Protein AF-A0AAW0PM83-F1 (afdb_monomer_lite)

Structure (mmCIF, N/CA/C/O backbone):
data_AF-A0AAW0PM83-F1
#
_entry.id   AF-A0AAW0PM83-F1
#
loop_
_atom_site.group_PDB
_atom_site.id
_atom_site.type_symbol
_atom_site.label_atom_id
_atom_site.label_alt_id
_atom_site.label_comp_id
_atom_site.label_asym_id
_atom_site.label_entity_id
_atom_site.label_seq_id
_atom_site.pdbx_PDB_ins_code
_atom_site.Cartn_x
_atom_site.Cartn_y
_atom_site.Cartn_z
_atom_site.occupancy
_atom_site.B_iso_or_equiv
_atom_site.auth_seq_id
_atom_site.auth_comp_id
_atom_site.auth_asym_id
_atom_site.auth_atom_id
_atom_site.pdbx_PDB_model_num
ATOM 1 N N . MET A 1 1 ? 31.718 33.211 -20.985 1.00 27.52 1 MET A N 1
ATOM 2 C CA . MET A 1 1 ? 32.480 32.353 -20.036 1.00 27.52 1 MET A CA 1
ATOM 3 C C . MET A 1 1 ? 32.129 32.540 -18.550 1.00 27.52 1 MET A C 1
ATOM 5 O O . MET A 1 1 ? 32.107 31.534 -17.851 1.00 27.52 1 MET A O 1
ATOM 9 N N . MET A 1 2 ? 31.869 33.745 -18.008 1.00 29.34 2 MET A N 1
ATOM 10 C CA . MET A 1 2 ? 31.758 33.914 -16.537 1.00 29.34 2 MET A CA 1
ATOM 11 C C . MET A 1 2 ? 30.673 33.056 -15.851 1.00 29.34 2 MET A C 1
ATOM 13 O O . MET A 1 2 ? 30.914 32.534 -14.765 1.00 29.34 2 MET A O 1
ATOM 17 N N . ALA A 1 3 ? 29.536 32.795 -16.507 1.00 28.39 3 ALA A N 1
ATOM 18 C CA . ALA A 1 3 ? 28.508 31.879 -15.995 1.00 28.39 3 ALA A CA 1
ATOM 19 C C . ALA A 1 3 ? 29.026 30.444 -15.727 1.00 28.39 3 ALA A C 1
ATOM 21 O O . ALA A 1 3 ? 28.586 29.794 -14.779 1.00 28.39 3 ALA A O 1
ATOM 22 N N . GLN A 1 4 ? 30.011 29.959 -16.498 1.00 29.02 4 GLN A N 1
ATOM 23 C CA . GLN A 1 4 ? 30.689 28.689 -16.207 1.00 29.02 4 GLN A CA 1
ATOM 24 C C . GLN A 1 4 ? 31.606 28.813 -14.982 1.00 29.02 4 GLN A C 1
ATOM 26 O O . GLN A 1 4 ? 31.618 27.901 -14.155 1.00 29.02 4 GLN A O 1
ATOM 31 N N . ARG A 1 5 ? 32.315 29.942 -14.802 1.00 31.09 5 ARG A N 1
ATOM 32 C CA . ARG A 1 5 ? 33.153 30.177 -13.609 1.00 31.09 5 ARG A CA 1
ATOM 33 C C . ARG A 1 5 ? 32.327 30.181 -12.320 1.00 31.09 5 ARG A C 1
ATOM 35 O O . ARG A 1 5 ? 32.695 29.460 -11.401 1.00 31.09 5 ARG A O 1
ATOM 42 N N . PHE A 1 6 ? 31.157 30.827 -12.287 1.00 34.91 6 PHE A N 1
ATOM 43 C CA . PHE A 1 6 ? 30.239 30.748 -11.135 1.00 34.91 6 PHE A CA 1
ATOM 44 C C . PHE A 1 6 ? 29.822 29.306 -10.776 1.00 34.91 6 PHE A C 1
ATOM 46 O O . PHE A 1 6 ? 29.644 28.980 -9.599 1.00 34.91 6 PHE A O 1
ATOM 53 N N . SER A 1 7 ? 29.710 28.410 -11.763 1.00 31.03 7 SER A N 1
ATOM 54 C CA . SER A 1 7 ? 29.500 26.977 -11.510 1.00 31.03 7 SER A CA 1
ATOM 55 C C . SER A 1 7 ? 30.778 26.269 -11.030 1.00 31.03 7 SER A C 1
ATOM 57 O O . SER A 1 7 ? 30.701 25.363 -10.197 1.00 31.03 7 SER A O 1
ATOM 59 N N . MET A 1 8 ? 31.956 26.673 -11.515 1.00 26.69 8 MET A N 1
ATOM 60 C CA . MET A 1 8 ? 33.252 26.096 -11.133 1.00 26.69 8 MET A CA 1
ATOM 61 C C . MET A 1 8 ? 33.700 26.472 -9.716 1.00 26.69 8 MET A C 1
ATOM 63 O O . MET A 1 8 ? 34.214 25.598 -9.019 1.00 26.69 8 MET A O 1
ATOM 67 N N . THR A 1 9 ? 33.434 27.684 -9.215 1.00 30.31 9 THR A N 1
ATOM 68 C CA . THR A 1 9 ? 33.743 28.051 -7.813 1.00 30.31 9 THR A CA 1
ATOM 69 C C . THR A 1 9 ? 33.012 27.124 -6.831 1.00 30.31 9 THR A C 1
ATOM 71 O O . THR A 1 9 ? 33.555 26.701 -5.808 1.00 30.31 9 THR A O 1
ATOM 74 N N . ARG A 1 10 ? 31.796 26.697 -7.200 1.00 31.12 10 ARG A N 1
ATOM 75 C CA . ARG A 1 10 ? 30.985 25.709 -6.469 1.00 31.12 10 ARG A CA 1
ATOM 76 C C . ARG A 1 10 ? 31.552 24.280 -6.514 1.00 31.12 10 ARG A C 1
ATOM 78 O O . ARG A 1 10 ? 31.178 23.458 -5.677 1.00 31.12 10 ARG A O 1
ATOM 85 N N . LEU A 1 11 ? 32.439 23.987 -7.468 1.00 31.16 11 LEU A N 1
ATOM 86 C CA . LEU A 1 11 ? 33.131 22.705 -7.645 1.00 31.16 11 LEU A CA 1
ATOM 87 C C . LEU A 1 11 ? 34.539 22.701 -7.029 1.00 31.16 11 LEU A C 1
ATOM 89 O O . LEU A 1 11 ? 34.898 21.710 -6.396 1.00 31.16 11 LEU A O 1
ATOM 93 N N . GLN A 1 12 ? 35.326 23.777 -7.129 1.00 27.25 12 GLN A N 1
ATOM 94 C CA . GLN A 1 12 ? 36.679 23.824 -6.543 1.00 27.25 12 GLN A CA 1
ATOM 95 C C . GLN A 1 12 ? 36.659 23.701 -5.011 1.00 27.25 12 GLN A C 1
ATOM 97 O O . GLN A 1 12 ? 37.471 22.966 -4.451 1.00 27.25 12 GLN A O 1
ATOM 102 N N . ILE A 1 13 ? 35.655 24.279 -4.339 1.00 33.69 13 ILE A N 1
ATOM 103 C CA . ILE A 1 13 ? 35.436 24.122 -2.886 1.00 33.69 13 ILE A CA 1
ATOM 104 C C . ILE A 1 13 ? 35.149 22.651 -2.483 1.00 33.69 13 ILE A C 1
ATOM 106 O O . ILE A 1 13 ? 35.209 22.312 -1.304 1.00 33.69 13 ILE A O 1
ATOM 110 N N . SER A 1 14 ? 34.882 21.741 -3.432 1.00 28.59 14 SER A N 1
ATOM 111 C CA . SER A 1 14 ? 34.663 20.311 -3.150 1.00 28.59 14 SER A CA 1
ATOM 112 C C . SER A 1 14 ? 35.927 19.436 -3.140 1.00 28.59 14 SER A C 1
ATOM 114 O O . SER A 1 14 ? 35.821 18.253 -2.819 1.00 28.59 14 SER A O 1
ATOM 116 N N . ARG A 1 15 ? 37.113 19.978 -3.472 1.00 28.94 15 ARG A N 1
ATOM 117 C CA . ARG A 1 15 ? 38.371 19.202 -3.547 1.00 28.94 15 ARG A CA 1
ATOM 118 C C . ARG A 1 15 ? 39.222 19.187 -2.267 1.00 28.94 15 ARG A C 1
ATOM 120 O O . ARG A 1 15 ? 40.216 18.469 -2.233 1.00 28.94 15 ARG A O 1
ATOM 127 N N . SER A 1 16 ? 38.829 19.882 -1.197 1.00 28.66 16 SER A N 1
ATOM 128 C CA . SER A 1 16 ? 39.430 19.704 0.134 1.00 28.66 16 SER A CA 1
ATOM 129 C C . SER A 1 16 ? 38.681 18.626 0.937 1.00 28.66 16 SER A C 1
ATOM 131 O O . SER A 1 16 ? 37.468 18.689 1.139 1.00 28.66 16 SER A O 1
ATOM 133 N N . ASN A 1 17 ? 39.407 17.594 1.380 1.00 35.56 17 ASN A N 1
ATOM 134 C CA . ASN A 1 17 ? 38.835 16.368 1.951 1.00 35.56 17 ASN A CA 1
ATOM 135 C C . ASN A 1 17 ? 38.126 16.588 3.306 1.00 35.56 17 ASN A C 1
ATOM 137 O O . ASN A 1 17 ? 38.728 16.448 4.368 1.00 35.56 17 ASN A O 1
ATOM 141 N N . SER A 1 18 ? 36.814 16.845 3.290 1.00 28.34 18 SER A N 1
ATOM 142 C CA . SER A 1 18 ? 35.958 16.708 4.479 1.00 28.34 18 SER A CA 1
ATOM 143 C C . SER A 1 18 ? 34.513 16.319 4.127 1.00 28.34 18 SER A C 1
ATOM 145 O O . SER A 1 18 ? 33.838 16.954 3.314 1.00 28.34 18 SER A O 1
ATOM 147 N N . LYS A 1 19 ? 34.005 15.245 4.749 1.00 37.91 19 LYS A N 1
ATOM 148 C CA . LYS A 1 19 ? 32.639 14.735 4.527 1.00 37.91 19 LYS A CA 1
ATOM 149 C C . LYS A 1 19 ? 31.609 15.641 5.214 1.00 37.91 19 LYS A C 1
ATOM 151 O O . LYS A 1 19 ? 31.266 15.418 6.371 1.00 37.91 19 LYS A O 1
ATOM 156 N N . THR A 1 20 ? 31.085 16.640 4.506 1.00 28.95 20 THR A N 1
ATOM 157 C CA . THR A 1 20 ? 30.019 17.519 5.022 1.00 28.95 20 THR A CA 1
ATOM 158 C C . THR A 1 20 ? 28.636 17.134 4.485 1.00 28.95 20 THR A C 1
ATOM 160 O O . THR A 1 20 ? 28.453 16.813 3.310 1.00 28.95 20 THR A O 1
ATOM 163 N N . HIS A 1 21 ? 27.628 17.136 5.364 1.00 29.41 21 HIS A N 1
ATOM 164 C CA . HIS A 1 21 ? 26.254 16.792 4.995 1.00 29.41 21 HIS A CA 1
ATOM 165 C C . HIS A 1 21 ? 25.635 17.869 4.091 1.00 29.41 21 HIS A C 1
ATOM 167 O O . HIS A 1 21 ? 25.559 19.038 4.469 1.00 29.41 21 HIS A O 1
ATOM 173 N N . ARG A 1 22 ? 25.115 17.474 2.921 1.00 27.69 22 ARG A N 1
ATOM 174 C CA . ARG A 1 22 ? 24.307 18.367 2.077 1.00 27.69 22 ARG A CA 1
ATOM 175 C C . ARG A 1 22 ? 22.960 18.633 2.760 1.00 27.69 22 ARG A C 1
ATOM 177 O O . ARG A 1 22 ? 22.140 17.726 2.889 1.00 27.69 22 ARG A O 1
ATOM 184 N N . HIS A 1 23 ? 22.751 19.868 3.210 1.00 34.53 23 HIS A N 1
ATOM 185 C CA . HIS A 1 23 ? 21.464 20.333 3.730 1.00 34.53 23 HIS A CA 1
ATOM 186 C C . HIS A 1 23 ? 20.431 20.436 2.594 1.00 34.53 23 HIS A C 1
ATOM 188 O O . HIS A 1 23 ? 20.779 20.751 1.455 1.00 34.53 23 HIS A O 1
ATOM 194 N N . THR A 1 24 ? 19.153 20.212 2.904 1.00 28.45 24 THR A N 1
ATOM 195 C CA . THR A 1 24 ? 18.047 20.465 1.972 1.00 28.45 24 THR A CA 1
ATOM 196 C C . THR A 1 24 ? 17.965 21.965 1.676 1.00 28.45 24 THR A C 1
ATOM 198 O O . THR A 1 24 ? 17.787 22.755 2.602 1.00 28.45 24 THR A O 1
ATOM 201 N N . MET A 1 25 ? 18.075 22.376 0.408 1.00 33.84 25 MET A N 1
ATOM 202 C CA . MET A 1 25 ? 17.820 23.773 0.038 1.00 33.84 25 MET A CA 1
ATOM 203 C C . MET A 1 25 ? 16.322 24.065 0.124 1.00 33.84 25 MET A C 1
ATOM 205 O O . MET A 1 25 ? 15.533 23.509 -0.637 1.00 33.84 25 MET A O 1
ATOM 209 N N . VAL A 1 26 ? 15.944 24.972 1.023 1.00 42.16 26 VAL A N 1
ATOM 210 C CA . VAL A 1 26 ? 14.626 25.610 1.003 1.00 42.16 26 VAL A CA 1
ATOM 211 C C . VAL A 1 26 ? 14.673 26.707 -0.060 1.00 42.16 26 VAL A C 1
ATOM 213 O O . VAL A 1 26 ? 15.465 27.638 0.061 1.00 42.16 26 VAL A O 1
ATOM 216 N N . LYS A 1 27 ? 13.848 26.597 -1.105 1.00 50.81 27 LYS A N 1
ATOM 217 C CA . LYS A 1 27 ? 13.620 27.673 -2.081 1.00 50.81 27 LYS A CA 1
ATOM 218 C C . LYS A 1 27 ? 12.212 28.253 -1.893 1.00 50.81 27 LYS A C 1
ATOM 220 O O . LYS A 1 27 ? 11.293 27.476 -1.629 1.00 50.81 27 LYS A O 1
ATOM 225 N N . PRO A 1 28 ? 12.010 29.574 -2.049 1.00 58.19 28 PRO A N 1
ATOM 226 C CA . PRO A 1 28 ? 10.667 30.141 -2.120 1.00 58.19 28 PRO A CA 1
ATOM 227 C C . PRO A 1 28 ? 9.935 29.606 -3.360 1.00 58.19 28 PRO A C 1
ATOM 229 O O . PRO A 1 28 ? 10.535 29.454 -4.425 1.00 58.19 28 PRO A O 1
ATOM 232 N N . MET A 1 29 ? 8.634 29.336 -3.235 1.00 71.19 29 MET A N 1
ATOM 233 C CA . MET A 1 29 ? 7.803 28.972 -4.384 1.00 71.19 29 MET A CA 1
ATOM 234 C C . MET A 1 29 ? 7.656 30.184 -5.317 1.00 71.19 29 MET A C 1
ATOM 236 O O . MET A 1 29 ? 7.376 31.295 -4.863 1.00 71.19 29 MET A O 1
ATOM 240 N N . LEU A 1 30 ? 7.847 29.965 -6.619 1.00 79.94 30 LEU A N 1
ATOM 241 C CA . LEU A 1 30 ? 7.725 30.990 -7.655 1.00 79.94 30 LEU A CA 1
ATOM 242 C C . LEU A 1 30 ? 6.405 30.818 -8.410 1.00 79.94 30 LEU A C 1
ATOM 244 O O . LEU A 1 30 ? 6.068 29.712 -8.826 1.00 79.94 30 LEU A O 1
ATOM 248 N N . ASN A 1 31 ? 5.677 31.912 -8.632 1.00 83.62 31 ASN A N 1
ATOM 249 C CA . ASN A 1 31 ? 4.502 31.908 -9.508 1.00 83.62 31 ASN A CA 1
ATOM 250 C C . ASN A 1 31 ? 4.890 32.144 -10.984 1.00 83.62 31 ASN A C 1
ATOM 252 O O . ASN A 1 31 ? 5.971 32.659 -11.278 1.00 83.62 31 ASN A O 1
ATOM 256 N N . LYS A 1 32 ? 3.988 31.822 -11.929 1.00 80.94 32 LYS A N 1
ATOM 257 C CA . LYS A 1 32 ? 4.244 31.943 -13.383 1.00 80.94 32 LYS A CA 1
ATOM 258 C C . LYS A 1 32 ? 4.774 33.332 -13.795 1.00 80.94 32 LYS A C 1
ATOM 260 O O . LYS A 1 32 ? 5.710 33.416 -14.585 1.00 80.94 32 LYS A O 1
ATOM 265 N N . LYS A 1 33 ? 4.253 34.416 -13.202 1.00 84.94 33 LYS A N 1
ATOM 266 C CA . LYS A 1 33 ? 4.666 35.807 -13.485 1.00 84.94 33 LYS A CA 1
ATOM 267 C C . LYS A 1 33 ? 6.080 36.118 -12.968 1.00 84.94 33 LYS A C 1
ATOM 269 O O . LYS A 1 33 ? 6.819 36.861 -13.609 1.00 84.94 33 LYS A O 1
ATOM 274 N N . GLN A 1 34 ? 6.485 35.533 -11.838 1.00 83.38 34 GLN A N 1
ATOM 275 C CA . GLN A 1 34 ? 7.864 35.604 -11.334 1.00 83.38 34 GLN A CA 1
ATOM 276 C C . GLN A 1 34 ? 8.826 34.778 -12.197 1.00 83.38 34 GLN A C 1
ATOM 278 O O . GLN A 1 34 ? 9.907 35.265 -12.522 1.00 83.38 34 GLN A O 1
ATOM 283 N N . MET A 1 35 ? 8.426 33.575 -12.623 1.00 79.25 35 MET A N 1
ATOM 284 C CA . MET A 1 35 ? 9.220 32.733 -13.529 1.00 79.25 35 MET A CA 1
ATOM 285 C C . MET A 1 35 ? 9.483 33.441 -14.866 1.00 79.25 35 MET A C 1
ATOM 287 O O . MET A 1 35 ? 10.631 33.525 -15.292 1.00 79.25 35 MET A O 1
ATOM 291 N N . GLN A 1 36 ? 8.454 34.038 -15.477 1.00 86.50 36 GLN A N 1
ATOM 292 C CA . GLN A 1 36 ? 8.586 34.839 -16.702 1.00 86.50 36 GLN A CA 1
ATOM 293 C C . GLN A 1 36 ? 9.512 36.053 -16.518 1.00 86.50 36 GLN A C 1
ATOM 295 O O . GLN A 1 36 ? 10.350 36.315 -17.379 1.00 86.50 36 GLN A O 1
ATOM 300 N N . LYS A 1 37 ? 9.421 36.773 -15.388 1.00 85.56 37 LYS A N 1
ATOM 301 C CA . LYS A 1 37 ? 10.333 37.892 -15.088 1.00 85.56 37 LYS A CA 1
ATOM 302 C C . LYS A 1 37 ? 11.786 37.439 -14.910 1.00 85.56 37 LYS A C 1
ATOM 304 O O . LYS A 1 37 ? 12.672 38.065 -15.481 1.00 85.56 37 LYS A O 1
ATOM 309 N N . ARG A 1 38 ? 12.029 36.347 -14.174 1.00 87.62 38 ARG A N 1
ATOM 310 C CA . ARG A 1 38 ? 13.366 35.741 -14.022 1.00 87.62 38 ARG A CA 1
ATOM 311 C C . ARG A 1 38 ? 13.939 35.282 -15.360 1.00 87.62 38 ARG A C 1
ATOM 313 O O . ARG A 1 38 ? 15.106 35.534 -15.625 1.00 87.62 38 ARG A O 1
ATOM 320 N N . LEU A 1 39 ? 13.120 34.654 -16.203 1.00 84.19 39 LEU A N 1
ATOM 321 C CA . LEU A 1 39 ? 13.508 34.229 -17.547 1.00 84.19 39 LEU A CA 1
ATOM 322 C C . LEU A 1 39 ? 13.887 35.421 -18.431 1.00 84.19 39 LEU A C 1
ATOM 324 O O . LEU A 1 39 ? 14.942 35.388 -19.057 1.00 84.19 39 LEU A O 1
ATOM 328 N N . LYS A 1 40 ? 13.054 36.473 -18.474 1.00 89.31 40 LYS A N 1
ATOM 329 C CA . LYS A 1 40 ? 13.356 37.677 -19.261 1.00 89.31 40 LYS A CA 1
ATOM 330 C C . LYS A 1 40 ? 14.673 38.302 -18.794 1.00 89.31 40 LYS A C 1
ATOM 332 O O . LYS A 1 40 ? 15.540 38.550 -19.622 1.00 89.31 40 LYS A O 1
ATOM 337 N N . TRP A 1 41 ? 14.847 38.461 -17.481 1.00 90.62 41 TRP A N 1
ATOM 338 C CA . TRP A 1 41 ? 16.082 38.973 -16.891 1.00 90.62 41 TRP A CA 1
ATOM 339 C C . TRP A 1 41 ? 17.305 38.129 -17.282 1.00 90.62 41 TRP A C 1
ATOM 341 O O . TRP A 1 41 ? 18.273 38.669 -17.807 1.00 90.62 41 TRP A O 1
ATOM 351 N N . ALA A 1 42 ? 17.235 36.804 -17.117 1.00 84.88 42 ALA A N 1
ATOM 352 C CA . ALA A 1 42 ? 18.337 35.897 -17.438 1.00 84.88 42 ALA A CA 1
ATOM 353 C C . ALA A 1 42 ? 18.683 35.858 -18.938 1.00 84.88 42 ALA A C 1
ATOM 355 O O . ALA A 1 42 ? 19.839 35.635 -19.277 1.00 84.88 42 ALA A O 1
ATOM 356 N N . LYS A 1 43 ? 17.713 36.104 -19.834 1.00 84.94 43 LYS A N 1
ATOM 357 C CA . LYS A 1 43 ? 17.991 36.317 -21.264 1.00 84.94 43 LYS A CA 1
ATOM 358 C C . LYS A 1 43 ? 18.682 37.663 -21.511 1.00 84.94 43 LYS A C 1
ATOM 360 O O . LYS A 1 43 ? 19.695 37.691 -22.192 1.00 84.94 43 LYS A O 1
ATOM 365 N N . GLN A 1 44 ? 18.184 38.752 -20.919 1.00 87.00 44 GLN A N 1
ATOM 366 C CA . GLN A 1 44 ? 18.739 40.107 -21.097 1.00 87.00 44 GLN A CA 1
ATOM 367 C C . GLN A 1 44 ? 20.190 40.263 -20.606 1.00 87.00 44 GLN A C 1
ATOM 369 O O . GLN A 1 44 ? 20.897 41.124 -21.110 1.00 87.00 44 GLN A O 1
ATOM 374 N N . HIS A 1 45 ? 20.629 39.438 -19.651 1.00 87.06 45 HIS A N 1
ATOM 375 C CA . HIS A 1 45 ? 21.997 39.449 -19.112 1.00 87.06 45 HIS A CA 1
ATOM 376 C C . HIS A 1 45 ? 22.781 38.179 -19.507 1.00 87.06 45 HIS A C 1
ATOM 378 O O . HIS A 1 45 ? 23.798 37.854 -18.898 1.00 87.06 45 HIS A O 1
ATOM 384 N N . GLY A 1 46 ? 22.293 37.418 -20.498 1.00 77.31 46 GLY A N 1
ATOM 385 C CA . GLY A 1 46 ? 22.908 36.157 -20.934 1.00 77.31 46 GLY A CA 1
ATOM 386 C C . GLY A 1 46 ? 24.210 36.342 -21.720 1.00 77.31 46 GLY A C 1
ATOM 387 O O . GLY A 1 46 ? 25.070 35.463 -21.696 1.00 77.31 46 GLY A O 1
ATOM 388 N N . GLU A 1 47 ? 24.357 37.495 -22.372 1.00 82.31 47 GLU A N 1
ATOM 389 C CA . GLU A 1 47 ? 25.509 37.874 -23.204 1.00 82.31 47 GLU A CA 1
ATOM 390 C C . GLU A 1 47 ? 26.544 38.723 -22.442 1.00 82.31 47 GLU A C 1
ATOM 392 O O . GLU A 1 47 ? 27.632 38.967 -22.955 1.00 82.31 47 GLU A O 1
ATOM 397 N N . TRP A 1 48 ? 26.241 39.133 -21.201 1.00 86.31 48 TRP A N 1
ATOM 398 C CA . TRP A 1 48 ? 27.123 39.966 -20.374 1.00 86.31 48 TRP A CA 1
ATOM 399 C C . TRP A 1 48 ? 28.499 39.321 -20.164 1.00 86.31 48 TRP A C 1
ATOM 401 O O . TRP A 1 48 ? 28.618 38.141 -19.793 1.00 86.31 48 TRP A O 1
ATOM 411 N N . THR A 1 49 ? 29.545 40.115 -20.393 1.00 84.88 49 THR A N 1
ATOM 412 C CA . THR A 1 49 ? 30.935 39.655 -20.396 1.00 84.88 49 THR A CA 1
ATOM 413 C C . THR A 1 49 ? 31.470 39.427 -18.980 1.00 84.88 49 THR A C 1
ATOM 415 O O . THR A 1 49 ? 30.788 39.620 -17.974 1.00 84.88 49 THR A O 1
ATOM 418 N N . ALA A 1 50 ? 32.730 38.996 -18.881 1.00 77.25 50 ALA A N 1
ATOM 419 C CA . ALA A 1 50 ? 33.412 38.930 -17.596 1.00 77.25 50 ALA A CA 1
ATOM 420 C C . ALA A 1 50 ? 33.586 40.320 -16.955 1.00 77.25 50 ALA A C 1
ATOM 422 O O . ALA A 1 50 ? 33.568 40.421 -15.733 1.00 77.25 50 ALA A O 1
ATOM 423 N N . GLU A 1 51 ? 33.766 41.377 -17.744 1.00 79.06 51 GLU A N 1
ATOM 424 C CA . GLU A 1 51 ? 33.993 42.737 -17.244 1.00 79.06 51 GLU A CA 1
ATOM 425 C C . GLU A 1 51 ? 32.690 43.409 -16.799 1.00 79.06 51 GLU A C 1
ATOM 427 O O . GLU A 1 51 ? 32.671 44.092 -15.778 1.00 79.06 51 GLU A O 1
ATOM 432 N N . ASP A 1 52 ? 31.568 43.136 -17.468 1.00 83.00 52 ASP A N 1
ATOM 433 C CA . ASP A 1 52 ? 30.267 43.703 -17.082 1.00 83.00 52 ASP A CA 1
ATOM 434 C C . ASP A 1 52 ? 29.809 43.212 -15.705 1.00 83.00 52 ASP A C 1
ATOM 436 O O . ASP A 1 52 ? 29.355 44.001 -14.879 1.00 83.00 52 ASP A O 1
ATOM 440 N N . TRP A 1 53 ? 30.028 41.931 -15.390 1.00 87.81 53 TRP A N 1
ATOM 441 C CA . TRP A 1 53 ? 29.768 41.405 -14.045 1.00 87.81 53 TRP A CA 1
ATOM 442 C C . TRP A 1 53 ? 30.759 41.906 -12.980 1.00 87.81 53 TRP A C 1
ATOM 444 O O . TRP A 1 53 ? 30.421 41.870 -11.798 1.00 87.81 53 TRP A O 1
ATOM 454 N N . GLN A 1 54 ? 31.946 42.403 -13.355 1.00 85.56 54 GLN A N 1
ATOM 455 C CA . GLN A 1 54 ? 32.891 43.012 -12.403 1.00 85.56 54 GLN A CA 1
ATOM 456 C C . GLN A 1 54 ? 32.452 44.413 -11.952 1.00 85.56 54 GLN A C 1
ATOM 458 O O . GLN A 1 54 ? 32.773 44.804 -10.829 1.00 85.56 54 GLN A O 1
ATOM 463 N N . LYS A 1 55 ? 31.674 45.124 -12.781 1.00 88.88 55 LYS A N 1
ATOM 464 C CA . LYS A 1 55 ? 31.045 46.418 -12.454 1.00 88.88 55 LYS A CA 1
ATOM 465 C C . LYS A 1 55 ? 29.888 46.283 -11.451 1.00 88.88 55 LYS A C 1
ATOM 467 O O . LYS A 1 55 ? 29.439 47.283 -10.898 1.00 88.88 55 LYS A O 1
ATOM 472 N N . VAL A 1 56 ? 29.372 45.071 -11.206 1.00 92.00 56 VAL A N 1
ATOM 473 C CA . VAL A 1 56 ? 28.201 44.863 -10.337 1.00 92.00 56 VAL A CA 1
ATOM 474 C C . VAL A 1 56 ? 28.592 44.791 -8.859 1.00 92.00 56 VAL A C 1
ATOM 476 O O . VAL A 1 56 ? 29.350 43.916 -8.432 1.00 92.00 56 VAL A O 1
ATOM 479 N N . VAL A 1 57 ? 27.993 45.670 -8.054 1.00 93.81 57 VAL A N 1
ATOM 480 C CA . VAL A 1 57 ? 28.087 45.662 -6.588 1.00 93.81 57 VAL A CA 1
ATOM 481 C C . VAL A 1 57 ? 26.844 44.981 -6.016 1.00 93.81 57 VAL A C 1
ATOM 483 O O . VAL A 1 57 ? 25.771 45.577 -5.941 1.00 93.81 57 VAL A O 1
ATOM 486 N N . PHE A 1 58 ? 26.984 43.718 -5.617 1.00 93.81 58 PHE A N 1
ATOM 487 C CA . PHE A 1 58 ? 25.928 42.912 -5.000 1.00 93.81 58 PHE A CA 1
ATOM 488 C C . PHE A 1 58 ? 25.705 43.307 -3.539 1.00 93.81 58 PHE A C 1
ATOM 490 O O . PHE A 1 58 ? 26.675 43.540 -2.819 1.00 93.81 58 PHE A O 1
ATOM 497 N N . SER A 1 59 ? 24.455 43.325 -3.065 1.00 94.00 59 SER A N 1
ATOM 498 C CA . SER A 1 59 ? 24.131 43.607 -1.656 1.00 94.00 59 SER A CA 1
ATOM 499 C C . SER A 1 59 ? 22.964 42.779 -1.112 1.00 94.00 59 SER A C 1
ATOM 501 O O . SER A 1 59 ? 22.129 42.274 -1.869 1.00 94.00 59 SER A O 1
ATOM 503 N N . ASP A 1 60 ? 22.931 42.610 0.216 1.00 92.94 60 ASP A N 1
ATOM 504 C CA . ASP A 1 60 ? 21.863 41.916 0.951 1.00 92.94 60 ASP A CA 1
ATOM 505 C C . ASP A 1 60 ? 21.887 42.234 2.463 1.00 92.94 60 ASP A C 1
ATOM 507 O O . ASP A 1 60 ? 22.898 42.683 3.012 1.00 92.94 60 ASP A O 1
ATOM 511 N N . GLY A 1 61 ? 20.775 41.950 3.151 1.00 90.38 61 GLY A N 1
ATOM 512 C CA . GLY A 1 61 ? 20.661 41.952 4.608 1.00 90.38 61 GLY A CA 1
ATOM 513 C C . GLY A 1 61 ? 20.490 40.545 5.200 1.00 90.38 61 GLY A C 1
ATOM 514 O O . GLY A 1 61 ? 19.398 39.979 5.177 1.00 90.38 61 GLY A O 1
ATOM 515 N N . SER A 1 62 ? 21.522 40.024 5.867 1.00 90.44 62 SER A N 1
ATOM 516 C CA . SER A 1 62 ? 21.522 38.697 6.496 1.00 90.44 62 SER A CA 1
ATOM 517 C C . SER A 1 62 ? 21.410 38.749 8.027 1.00 90.44 62 SER A C 1
ATOM 519 O O . SER A 1 62 ? 22.149 39.455 8.715 1.00 90.44 62 SER A O 1
ATOM 521 N N . ARG A 1 63 ? 20.541 37.904 8.600 1.00 88.50 63 ARG A N 1
ATOM 522 C CA . ARG A 1 63 ? 20.419 37.715 10.058 1.00 88.50 63 ARG A CA 1
ATOM 523 C C . ARG A 1 63 ? 21.372 36.637 10.581 1.00 88.50 63 ARG A C 1
ATOM 525 O O . ARG A 1 63 ? 21.369 35.504 10.100 1.00 88.50 63 ARG A O 1
ATOM 532 N N . PHE A 1 64 ? 22.100 36.959 11.647 1.00 85.75 64 PHE A N 1
ATOM 533 C CA . PHE A 1 64 ? 22.960 36.042 12.400 1.00 85.75 64 PHE A CA 1
ATOM 534 C C . PHE A 1 64 ? 22.445 35.903 13.836 1.00 85.75 64 PHE A C 1
ATOM 536 O O . PHE A 1 64 ? 22.116 36.897 14.477 1.00 85.75 64 PHE A O 1
ATOM 543 N N . CYS A 1 65 ? 22.358 34.678 14.357 1.00 81.88 65 CYS A N 1
ATOM 544 C CA . CYS A 1 65 ? 21.834 34.389 15.699 1.00 81.88 65 CYS A CA 1
ATOM 545 C C . CYS A 1 65 ? 22.905 33.736 16.577 1.00 81.88 65 CYS A C 1
ATOM 547 O O . CYS A 1 65 ? 23.668 32.903 16.087 1.00 81.88 65 CYS A O 1
ATOM 549 N N . ILE A 1 66 ? 22.913 34.053 17.874 1.00 78.44 66 ILE A N 1
ATOM 550 C CA . ILE A 1 66 ? 23.672 33.301 18.878 1.00 78.44 66 ILE A CA 1
ATOM 551 C C . ILE A 1 66 ? 23.052 31.904 18.975 1.00 78.44 66 ILE A C 1
ATOM 553 O O . ILE A 1 66 ? 21.900 31.739 19.388 1.00 78.44 66 ILE A O 1
ATOM 557 N N . SER A 1 67 ? 23.809 30.890 18.563 1.00 63.53 67 SER A N 1
ATOM 558 C CA . SER A 1 67 ? 23.413 29.488 18.655 1.00 63.53 67 SER A CA 1
ATOM 559 C C . SER A 1 67 ? 23.722 28.945 20.048 1.00 63.53 67 SER A C 1
ATOM 561 O O . SER A 1 67 ? 24.856 28.571 20.342 1.00 63.53 67 SER A O 1
ATOM 563 N N . PHE A 1 68 ? 22.702 28.889 20.905 1.00 53.38 68 PHE A N 1
ATOM 564 C CA . PHE A 1 68 ? 22.791 28.210 22.195 1.00 53.38 68 PHE A CA 1
ATOM 565 C C . PHE A 1 68 ? 22.833 26.690 21.975 1.00 53.38 68 PHE A C 1
ATOM 567 O O . PHE A 1 68 ? 21.814 26.061 21.688 1.00 53.38 68 PHE A O 1
ATOM 574 N N . GLY A 1 69 ? 24.038 26.126 22.086 1.00 52.25 69 GLY A N 1
ATOM 575 C CA . GLY A 1 69 ? 24.339 24.739 21.735 1.00 52.25 69 GLY A CA 1
ATOM 576 C C . GLY A 1 69 ? 24.532 24.518 20.229 1.00 52.25 69 GLY A C 1
ATOM 577 O O . GLY A 1 69 ? 24.241 25.380 19.397 1.00 52.25 69 GLY A O 1
ATOM 578 N N . ASP A 1 70 ? 25.026 23.331 19.873 1.00 52.12 70 ASP A N 1
ATOM 579 C CA . ASP A 1 70 ? 25.085 22.886 18.479 1.00 52.12 70 ASP A CA 1
ATOM 580 C C . ASP A 1 70 ? 23.682 22.810 17.848 1.00 52.12 70 ASP A C 1
ATOM 582 O O . ASP A 1 70 ? 22.657 22.833 18.532 1.00 52.12 70 ASP A O 1
ATOM 586 N N . GLN A 1 71 ? 23.597 22.650 16.519 1.00 51.50 71 GLN A N 1
ATOM 587 C CA . GLN A 1 71 ? 22.301 22.586 15.817 1.00 51.50 71 GLN A CA 1
ATOM 588 C C . GLN A 1 71 ? 21.380 21.433 16.277 1.00 51.50 71 GLN A C 1
ATOM 590 O O . GLN A 1 71 ? 20.194 21.430 15.930 1.00 51.50 71 GLN A O 1
ATOM 595 N N . GLY A 1 72 ? 21.896 20.526 17.107 1.00 49.53 72 GLY A N 1
ATOM 596 C CA . GLY A 1 72 ? 21.230 19.361 17.660 1.00 49.53 72 GLY A CA 1
ATOM 597 C C . GLY A 1 72 ? 21.623 18.117 16.878 1.00 49.53 72 GLY A C 1
ATOM 598 O O . GLY A 1 72 ? 21.265 17.975 15.708 1.00 49.53 72 GLY A O 1
ATOM 599 N N . LEU A 1 73 ? 22.311 17.184 17.541 1.00 51.22 73 LEU A N 1
ATOM 600 C CA . LEU A 1 73 ? 22.288 15.791 17.102 1.00 51.22 73 LEU A CA 1
ATOM 601 C C . LEU A 1 73 ? 20.824 15.319 17.079 1.00 51.22 73 LEU A C 1
ATOM 603 O O . LEU A 1 73 ? 19.991 15.800 17.850 1.00 51.22 73 LEU A O 1
ATOM 607 N N . ARG A 1 74 ? 20.481 14.391 16.179 1.00 51.22 74 ARG A N 1
ATOM 608 C CA . ARG A 1 74 ? 19.111 13.859 16.078 1.00 51.22 74 ARG A CA 1
ATOM 609 C C . ARG A 1 74 ? 18.824 12.917 17.252 1.00 51.22 74 ARG A C 1
ATOM 611 O O . ARG A 1 74 ? 18.956 11.702 17.112 1.00 51.22 74 ARG A O 1
ATOM 618 N N . VAL A 1 75 ? 18.453 13.483 18.400 1.00 53.03 75 VAL A N 1
ATOM 619 C CA . VAL A 1 75 ? 18.287 12.723 19.647 1.00 53.03 75 VAL A CA 1
ATOM 620 C C . VAL A 1 75 ? 17.213 11.642 19.509 1.00 53.03 75 VAL A C 1
ATOM 622 O O . VAL A 1 75 ? 16.169 11.832 18.882 1.00 53.03 75 VAL A O 1
ATOM 625 N N . CYS A 1 76 ? 17.491 10.479 20.090 1.00 52.44 76 CYS A N 1
ATOM 626 C CA . CYS A 1 76 ? 16.734 9.251 19.903 1.00 52.44 76 CYS A CA 1
ATOM 627 C C . CYS A 1 76 ? 16.151 8.744 21.230 1.00 52.44 76 CYS A C 1
ATOM 629 O O . CYS A 1 76 ? 16.697 7.828 21.837 1.00 52.44 76 CYS A O 1
ATOM 631 N N . ARG A 1 77 ? 15.020 9.326 21.639 1.00 48.56 77 ARG A N 1
ATOM 632 C CA . ARG A 1 77 ? 14.344 9.065 22.923 1.00 48.56 77 ARG A CA 1
ATOM 633 C C . ARG A 1 77 ? 13.281 7.956 22.876 1.00 48.56 77 ARG A C 1
ATOM 635 O O . ARG A 1 77 ? 12.742 7.652 21.807 1.00 48.56 77 ARG A O 1
ATOM 642 N N . ARG A 1 78 ? 12.969 7.374 24.036 1.00 51.53 78 ARG A N 1
ATOM 643 C CA . ARG A 1 78 ? 11.853 6.445 24.304 1.00 51.53 78 ARG A CA 1
ATOM 644 C C . ARG A 1 78 ? 10.546 7.215 24.571 1.00 51.53 78 ARG A C 1
ATOM 646 O O . ARG A 1 78 ? 10.522 8.444 24.603 1.00 51.53 78 ARG A O 1
ATOM 653 N N . GLY A 1 79 ? 9.443 6.488 24.772 1.00 38.62 79 GLY A N 1
ATOM 654 C CA . GLY A 1 79 ? 8.240 7.059 25.394 1.00 38.62 79 GLY A CA 1
ATOM 655 C C . GLY A 1 79 ? 8.530 7.485 26.840 1.00 38.62 79 GLY A C 1
ATOM 656 O O . GLY A 1 79 ? 9.390 6.890 27.482 1.00 38.62 79 GLY A O 1
ATOM 657 N N . GLY A 1 80 ? 7.868 8.535 27.330 1.00 50.16 80 GLY A N 1
ATOM 658 C CA . GLY A 1 80 ? 8.140 9.141 28.645 1.00 50.16 80 GLY A CA 1
ATOM 659 C C . GLY A 1 80 ? 9.303 10.145 28.638 1.00 50.16 80 GLY A C 1
ATOM 660 O O . GLY A 1 80 ? 9.151 11.257 29.132 1.00 50.16 80 GLY A O 1
ATOM 661 N N . GLU A 1 81 ? 10.411 9.839 27.955 1.00 53.75 81 GLU A N 1
ATOM 662 C CA . GLU A 1 81 ? 11.625 10.682 27.853 1.00 53.75 81 GLU A CA 1
ATOM 663 C C . GLU A 1 81 ? 11.427 12.027 27.091 1.00 53.75 81 GLU A C 1
ATOM 665 O O . GLU A 1 81 ? 12.393 12.702 26.734 1.00 53.75 81 GLU A O 1
ATOM 670 N N . THR A 1 82 ? 10.185 12.457 26.830 1.00 57.62 82 THR A N 1
ATOM 671 C CA . THR A 1 82 ? 9.835 13.658 26.046 1.00 57.62 82 THR A CA 1
ATOM 672 C C . THR A 1 82 ? 10.408 14.960 26.607 1.00 57.62 82 THR A C 1
ATOM 674 O O . THR A 1 82 ? 10.758 15.844 25.819 1.00 57.62 82 THR A O 1
ATOM 677 N N . TYR A 1 83 ? 10.516 15.057 27.933 1.00 59.53 83 TYR A N 1
ATOM 678 C CA . TYR A 1 83 ? 11.008 16.234 28.655 1.00 59.53 83 TYR A CA 1
ATOM 679 C C . TYR A 1 83 ? 12.372 16.010 29.326 1.00 59.53 83 TYR A C 1
ATOM 681 O O . TYR A 1 83 ? 12.847 16.889 30.040 1.00 59.53 83 TYR A O 1
ATOM 689 N N . ASN A 1 84 ? 13.027 14.863 29.089 1.00 65.25 84 ASN A N 1
ATOM 690 C CA . ASN A 1 84 ? 14.380 14.627 29.594 1.00 65.25 84 ASN A CA 1
ATOM 691 C C . ASN A 1 84 ? 15.328 15.705 29.023 1.00 65.25 84 ASN A C 1
ATOM 693 O O . ASN A 1 84 ? 15.324 15.982 27.822 1.00 65.25 84 ASN A O 1
ATOM 697 N N . HIS A 1 85 ? 16.135 16.297 29.902 1.00 57.09 85 HIS A N 1
ATOM 698 C CA . HIS A 1 85 ? 17.083 17.387 29.662 1.00 57.09 85 HIS A CA 1
ATOM 699 C C . HIS A 1 85 ? 18.076 17.135 28.506 1.00 57.09 85 HIS A C 1
ATOM 701 O O . HIS A 1 85 ? 18.520 18.088 27.861 1.00 57.09 85 HIS A O 1
ATOM 707 N N . GLU A 1 86 ? 18.385 15.867 28.217 1.00 57.41 86 GLU A N 1
ATOM 708 C CA . GLU A 1 86 ? 19.221 15.418 27.089 1.00 57.41 86 GLU A CA 1
ATOM 709 C C . GLU A 1 86 ? 18.424 15.256 25.780 1.00 57.41 86 GLU A C 1
ATOM 711 O O . GLU A 1 86 ? 18.958 15.366 24.677 1.00 57.41 86 GLU A O 1
ATOM 716 N N . CYS A 1 87 ? 17.117 15.011 25.898 1.00 57.91 87 CYS A N 1
ATOM 717 C CA . CYS A 1 87 ? 16.181 14.709 24.812 1.00 57.91 87 CYS A CA 1
ATOM 718 C C . CYS A 1 87 ? 15.357 15.920 24.340 1.00 57.91 87 CYS A C 1
ATOM 720 O O . CYS A 1 87 ? 14.450 15.770 23.509 1.00 57.91 87 CYS A O 1
ATOM 722 N N . VAL A 1 88 ? 15.678 17.112 24.850 1.00 56.81 88 VAL A N 1
ATOM 723 C CA . VAL A 1 88 ? 15.067 18.399 24.502 1.00 56.81 88 VAL A CA 1
ATOM 724 C C . VAL A 1 88 ? 16.137 19.330 23.937 1.00 56.81 88 VAL A C 1
ATOM 726 O O . VAL A 1 88 ? 17.047 19.763 24.643 1.00 56.81 88 VAL A O 1
ATOM 729 N N . LYS A 1 89 ? 15.999 19.724 22.663 1.00 63.06 89 LYS A N 1
ATOM 730 C CA . LYS A 1 89 ? 16.780 20.844 22.124 1.00 63.06 89 LYS A CA 1
ATOM 731 C C . LYS A 1 89 ? 16.331 22.126 22.826 1.00 63.06 89 LYS A C 1
ATOM 733 O O . LYS A 1 89 ? 15.237 22.621 22.556 1.00 63.06 89 LYS A O 1
ATOM 738 N N . ARG A 1 90 ? 17.182 22.677 23.693 1.00 54.53 90 ARG A N 1
ATOM 739 C CA . ARG A 1 90 ? 16.935 23.950 24.387 1.00 54.53 90 ARG A CA 1
ATOM 740 C C . ARG A 1 90 ? 17.008 25.118 23.403 1.00 54.53 90 ARG A C 1
ATOM 742 O O . ARG A 1 90 ? 18.044 25.751 23.238 1.00 54.53 90 ARG A O 1
ATOM 749 N N . SER A 1 91 ? 15.895 25.393 22.730 1.00 55.78 91 SER A N 1
ATOM 750 C CA . SER A 1 91 ? 15.715 26.635 21.983 1.00 55.78 91 SER A CA 1
ATOM 751 C C . SER A 1 91 ? 15.237 27.720 22.937 1.00 55.78 91 SER A C 1
ATOM 753 O O . SER A 1 91 ? 14.144 27.621 23.492 1.00 55.78 91 SER A O 1
ATOM 755 N N . VAL A 1 92 ? 16.016 28.787 23.088 1.00 59.84 92 VAL A N 1
ATOM 756 C CA . VAL A 1 92 ? 15.494 30.039 23.646 1.00 59.84 92 VAL A CA 1
ATOM 757 C C . VAL A 1 92 ? 14.377 30.564 22.734 1.00 59.84 92 VAL A C 1
ATOM 759 O O . VAL A 1 92 ? 14.488 30.489 21.509 1.00 59.84 92 VAL A O 1
ATOM 762 N N . LYS A 1 93 ? 13.285 31.072 23.323 1.00 48.03 93 LYS A N 1
ATOM 763 C CA . LYS A 1 93 ? 12.103 31.556 22.576 1.00 48.03 93 LYS A CA 1
ATOM 764 C C . LYS A 1 93 ? 12.441 32.738 21.655 1.00 48.03 93 LYS A C 1
ATOM 766 O O . LYS A 1 93 ? 11.836 32.888 20.600 1.00 48.03 93 LYS A O 1
ATOM 771 N N . PHE A 1 94 ? 13.447 33.524 22.042 1.00 59.91 94 PHE A N 1
ATOM 772 C CA . PHE A 1 94 ? 14.004 34.634 21.277 1.00 59.91 94 PHE A CA 1
ATOM 773 C C . PHE A 1 94 ? 15.543 34.582 21.370 1.00 59.91 94 PHE A C 1
ATOM 775 O O . PHE A 1 94 ? 16.107 35.085 22.342 1.00 59.91 94 PHE A O 1
ATOM 782 N N . PRO A 1 95 ? 16.254 33.935 20.427 1.00 70.25 95 PRO A N 1
ATOM 783 C CA . PRO A 1 95 ? 17.712 33.973 20.414 1.00 70.25 95 PRO A CA 1
ATOM 784 C C . PRO A 1 95 ? 18.195 35.395 20.130 1.00 70.25 95 PRO A C 1
ATOM 786 O O . PRO A 1 95 ? 17.721 36.041 19.192 1.00 70.25 95 PRO A O 1
ATOM 789 N N . GLN A 1 96 ? 19.168 35.869 20.914 1.00 79.88 96 GLN A N 1
ATOM 790 C CA . GLN A 1 96 ? 19.880 37.103 20.589 1.00 79.88 96 GLN A CA 1
ATOM 791 C C . GLN A 1 96 ? 20.479 36.985 19.186 1.00 79.88 96 GLN A C 1
ATOM 793 O O . GLN A 1 96 ? 21.034 35.953 18.805 1.00 79.88 96 GLN A O 1
ATOM 798 N N . SER A 1 97 ? 20.332 38.041 18.398 1.00 85.12 97 SER A N 1
ATOM 799 C CA . SER A 1 97 ? 20.662 38.019 16.981 1.00 85.12 97 SER A CA 1
ATOM 800 C C . SER A 1 97 ? 20.929 39.421 16.476 1.00 85.12 97 SER A C 1
ATOM 802 O O . SER A 1 97 ? 20.235 40.349 16.891 1.00 85.12 97 SER A O 1
ATOM 804 N N . VAL A 1 98 ? 21.849 39.549 15.531 1.00 89.00 98 VAL A N 1
ATOM 805 C CA . VAL A 1 98 ? 22.121 40.797 14.824 1.00 89.00 98 VAL A CA 1
ATOM 806 C C . VAL A 1 98 ? 21.677 40.667 13.368 1.00 89.00 98 VAL A C 1
ATOM 808 O O . VAL A 1 98 ? 21.841 39.615 12.745 1.00 89.00 98 VAL A O 1
ATOM 811 N N . MET A 1 99 ? 21.059 41.722 12.845 1.00 89.88 99 MET A N 1
ATOM 812 C CA . MET A 1 99 ? 20.803 41.878 11.417 1.00 89.88 99 MET A CA 1
ATOM 813 C C . MET A 1 99 ? 21.988 42.638 10.823 1.00 89.88 99 MET A C 1
ATOM 815 O O . MET A 1 99 ? 22.442 43.618 11.414 1.00 89.88 99 MET A O 1
ATOM 819 N N . VAL A 1 100 ? 22.519 42.167 9.701 1.00 92.19 100 VAL A N 1
ATOM 820 C CA . VAL A 1 100 ? 23.756 42.691 9.117 1.00 92.19 100 VAL A CA 1
ATOM 821 C C . VAL A 1 100 ? 23.510 42.985 7.650 1.00 92.19 100 VAL A C 1
ATOM 823 O O . VAL A 1 100 ? 23.036 42.106 6.938 1.00 92.19 100 VAL A O 1
ATOM 826 N N . TRP A 1 101 ? 23.821 44.198 7.207 1.00 94.31 101 TRP A N 1
ATOM 827 C CA . TRP A 1 101 ? 23.866 44.541 5.786 1.00 94.31 101 TRP A CA 1
ATOM 828 C C . TRP A 1 101 ? 25.320 44.610 5.328 1.00 94.31 101 TRP A C 1
ATOM 830 O O . TRP A 1 101 ? 26.195 45.039 6.084 1.00 94.31 101 TRP A O 1
ATOM 840 N N . GLY A 1 102 ? 25.569 44.193 4.094 1.00 93.56 102 GLY A N 1
ATOM 841 C CA . GLY A 1 102 ? 26.863 44.336 3.444 1.00 93.56 102 GLY A CA 1
ATOM 842 C C . GLY A 1 102 ? 26.732 44.245 1.931 1.00 93.56 102 GLY A C 1
ATOM 843 O O . GLY A 1 102 ? 25.706 43.809 1.400 1.00 93.56 102 GLY A O 1
ATOM 844 N N . CYS A 1 103 ? 27.800 44.635 1.245 1.00 93.44 103 CYS A N 1
ATOM 845 C CA . CYS A 1 103 ? 27.925 44.542 -0.201 1.00 93.44 103 CYS A CA 1
ATOM 846 C C . CYS A 1 103 ? 29.260 43.906 -0.612 1.00 93.44 103 CYS A C 1
ATOM 848 O O . CYS A 1 103 ? 30.209 43.873 0.171 1.00 93.44 103 CYS A O 1
ATOM 850 N N . MET A 1 104 ? 29.341 43.394 -1.837 1.00 91.38 104 MET A N 1
ATOM 851 C CA . MET A 1 104 ? 30.570 42.870 -2.436 1.00 91.38 104 MET A CA 1
ATOM 852 C C . MET A 1 104 ? 30.585 43.100 -3.948 1.00 91.38 104 MET A C 1
ATOM 854 O O . MET A 1 104 ? 29.540 43.061 -4.598 1.00 91.38 104 MET A O 1
ATOM 858 N N . SER A 1 105 ? 31.773 43.273 -4.513 1.00 89.62 105 SER A N 1
ATOM 859 C CA . SER A 1 105 ? 32.008 43.297 -5.959 1.00 89.62 105 SER A CA 1
ATOM 860 C C . SER A 1 105 ? 32.998 42.193 -6.348 1.00 89.62 105 SER A C 1
ATOM 862 O O . SER A 1 105 ? 33.349 41.337 -5.530 1.00 89.62 105 SER A O 1
ATOM 864 N N . ALA A 1 106 ? 33.488 42.205 -7.589 1.00 83.56 106 ALA A N 1
ATOM 865 C CA . ALA A 1 106 ? 34.644 41.392 -7.965 1.00 83.56 106 ALA A CA 1
ATOM 866 C C . ALA A 1 106 ? 35.978 41.886 -7.374 1.00 83.56 106 ALA A C 1
ATOM 868 O O . ALA A 1 106 ? 36.939 41.118 -7.337 1.00 83.56 106 ALA A O 1
ATOM 869 N N . ARG A 1 107 ? 36.033 43.136 -6.892 1.00 83.00 107 ARG A N 1
ATOM 870 C CA . ARG A 1 107 ? 37.231 43.770 -6.315 1.00 83.00 107 ARG A CA 1
ATOM 871 C C . ARG A 1 107 ? 37.405 43.487 -4.819 1.00 83.00 107 ARG A C 1
ATOM 873 O O . ARG A 1 107 ? 38.499 43.657 -4.300 1.00 83.00 107 ARG A O 1
ATOM 880 N N . GLY A 1 108 ? 36.352 43.028 -4.137 1.00 84.12 108 GLY A N 1
ATOM 881 C CA . GLY A 1 108 ? 36.390 42.656 -2.721 1.00 84.12 108 GLY A CA 1
ATOM 882 C C . GLY A 1 108 ? 35.051 42.852 -2.008 1.00 84.12 108 GLY A C 1
ATOM 883 O O . GLY A 1 108 ? 34.044 43.247 -2.607 1.00 84.12 108 GLY A O 1
ATOM 884 N N . VAL A 1 109 ? 35.037 42.596 -0.699 1.00 88.75 109 VAL A N 1
ATOM 885 C CA . VAL A 1 109 ? 33.894 42.916 0.172 1.00 88.75 109 VAL A CA 1
ATOM 886 C C . VAL A 1 109 ? 33.908 44.389 0.594 1.00 88.75 109 VAL A C 1
ATOM 888 O O . VAL A 1 109 ? 34.967 45.000 0.707 1.00 88.75 109 VAL A O 1
ATOM 891 N N . GLY A 1 110 ? 32.726 44.964 0.813 1.00 88.19 110 GLY A N 1
ATOM 892 C CA . GLY A 1 110 ? 32.547 46.340 1.280 1.00 88.19 110 GLY A CA 1
ATOM 893 C C . GLY A 1 110 ? 32.525 46.496 2.798 1.00 88.19 110 GLY A C 1
ATOM 894 O O . GLY A 1 110 ? 32.681 45.529 3.545 1.00 88.19 110 GLY A O 1
ATOM 895 N N . LYS A 1 111 ? 32.274 47.716 3.277 1.00 87.12 111 LYS A N 1
ATOM 896 C CA . LYS A 1 111 ? 32.159 48.008 4.718 1.00 87.12 111 LYS A CA 1
ATOM 897 C C . LYS A 1 111 ? 30.876 47.400 5.307 1.00 87.12 111 LYS A C 1
ATOM 899 O O . LYS A 1 111 ? 29.784 47.545 4.762 1.00 87.12 111 LYS A O 1
ATOM 904 N N . LEU A 1 112 ? 31.012 46.703 6.437 1.00 90.88 112 LEU A N 1
ATOM 905 C CA . LEU A 1 112 ? 29.943 45.907 7.049 1.00 90.88 112 LEU A CA 1
ATOM 906 C C . LEU A 1 112 ? 29.078 46.730 8.021 1.00 90.88 112 LEU A C 1
ATOM 908 O O . LEU A 1 112 ? 29.599 47.350 8.949 1.00 90.88 112 LEU A O 1
ATOM 912 N N . CYS A 1 113 ? 27.750 46.674 7.879 1.00 92.25 113 CYS A N 1
ATOM 913 C CA . CYS A 1 113 ? 26.816 47.427 8.719 1.00 92.25 113 CYS A CA 1
ATOM 914 C C . CYS A 1 113 ? 26.033 46.531 9.699 1.00 92.25 113 CYS A C 1
ATOM 916 O O . CYS A 1 113 ? 25.240 45.678 9.296 1.00 92.25 113 CYS A O 1
ATOM 918 N N . PHE A 1 114 ? 26.187 46.765 11.009 1.00 92.06 114 PHE A N 1
ATOM 919 C CA . PHE A 1 114 ? 25.401 46.101 12.059 1.00 92.06 114 PHE A CA 1
ATOM 920 C C . PHE A 1 114 ? 24.123 46.891 12.392 1.00 92.06 114 PHE A C 1
ATOM 922 O O . PHE A 1 114 ? 24.150 47.890 13.117 1.00 92.06 114 PHE A O 1
ATOM 929 N N . LEU A 1 115 ? 22.982 46.415 11.896 1.00 88.38 115 LEU A N 1
ATOM 930 C CA . LEU A 1 115 ? 21.696 47.109 11.963 1.00 88.38 115 LEU A CA 1
ATOM 931 C C . LEU A 1 115 ? 21.057 46.989 13.359 1.00 88.38 115 LEU A C 1
ATOM 933 O O . LEU A 1 115 ? 20.767 45.895 13.847 1.00 88.38 115 LEU A O 1
ATOM 937 N N . LYS A 1 116 ? 20.808 48.140 14.001 1.00 78.00 116 LYS A N 1
ATOM 938 C CA . LYS A 1 116 ? 20.285 48.238 15.382 1.00 78.00 116 LYS A CA 1
ATOM 939 C C . LYS A 1 116 ? 18.752 48.146 15.495 1.00 78.00 116 LYS A C 1
ATOM 941 O O . LYS A 1 116 ? 18.243 47.941 16.594 1.00 78.00 116 LYS A O 1
ATOM 946 N N . LYS A 1 117 ? 18.014 48.347 14.398 1.00 74.00 117 LYS A N 1
ATOM 947 C CA . LYS A 1 117 ? 16.537 48.396 14.328 1.00 74.00 117 LYS A CA 1
ATOM 948 C C . LYS A 1 117 ? 16.048 47.814 12.992 1.00 74.00 117 LYS A C 1
ATOM 950 O O . LYS A 1 117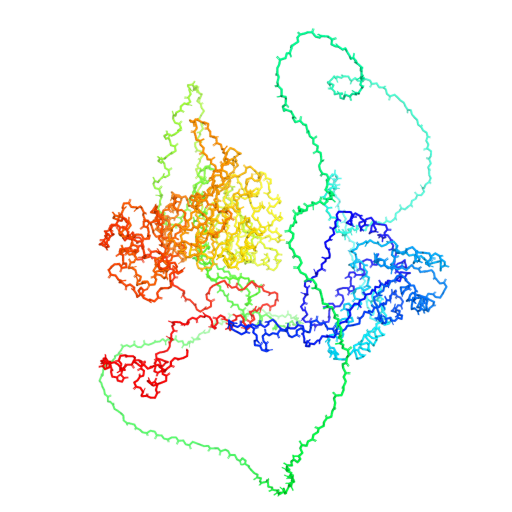 ? 16.853 47.560 12.100 1.00 74.00 117 LYS A O 1
ATOM 955 N N . THR A 1 118 ? 14.735 47.621 12.849 1.00 78.62 118 THR A N 1
ATOM 956 C CA . THR A 1 118 ? 14.096 47.288 11.563 1.00 78.62 118 THR A CA 1
ATOM 957 C C . THR A 1 118 ? 14.413 48.357 10.516 1.00 78.62 118 THR A C 1
ATOM 959 O O . THR A 1 118 ? 14.246 49.546 10.784 1.00 78.62 118 THR A O 1
ATOM 962 N N . VAL A 1 119 ? 14.848 47.938 9.326 1.00 84.75 119 VAL A N 1
ATOM 963 C CA . VAL A 1 119 ? 15.188 48.849 8.225 1.00 84.75 119 VAL A CA 1
ATOM 964 C C . VAL A 1 119 ? 13.911 49.408 7.595 1.00 84.75 119 VAL A C 1
ATOM 966 O O . VAL A 1 119 ? 13.052 48.654 7.136 1.00 84.75 119 VAL A O 1
ATOM 969 N N . ASN A 1 120 ? 13.798 50.735 7.564 1.00 90.56 120 ASN A N 1
ATOM 970 C CA . ASN A 1 120 ? 12.826 51.472 6.757 1.00 90.56 120 ASN A CA 1
ATOM 971 C C . ASN A 1 120 ? 13.564 52.225 5.629 1.00 90.56 120 ASN A C 1
ATOM 973 O O . ASN A 1 120 ? 14.784 52.129 5.523 1.00 90.56 120 ASN A O 1
ATOM 977 N N . ALA A 1 121 ? 12.844 52.967 4.784 1.00 89.38 121 ALA A N 1
ATOM 978 C CA . ALA A 1 121 ? 13.445 53.669 3.644 1.00 89.38 121 ALA A CA 1
ATOM 979 C C . ALA A 1 121 ? 14.550 54.673 4.041 1.00 89.38 121 ALA A C 1
ATOM 981 O O . ALA A 1 121 ? 15.571 54.726 3.365 1.00 89.38 121 ALA A O 1
ATOM 982 N N . ALA A 1 122 ? 14.376 55.417 5.141 1.00 89.75 122 ALA A N 1
ATOM 983 C CA . ALA A 1 122 ? 15.371 56.380 5.624 1.00 89.75 122 ALA A CA 1
ATOM 984 C C . ALA A 1 122 ? 16.615 55.670 6.179 1.00 89.75 122 ALA A C 1
ATOM 986 O O . ALA A 1 122 ? 17.710 55.893 5.683 1.00 89.75 122 ALA A O 1
ATOM 987 N N . VAL A 1 123 ? 16.429 54.705 7.089 1.00 90.06 123 VAL A N 1
ATOM 988 C CA . VAL A 1 123 ? 17.526 53.888 7.643 1.00 90.06 123 VAL A CA 1
ATOM 989 C C . VAL A 1 123 ? 18.284 53.139 6.541 1.00 90.06 123 VAL A C 1
ATOM 991 O O . VAL A 1 123 ? 19.476 52.896 6.677 1.00 90.06 123 VAL A O 1
ATOM 994 N N . TYR A 1 124 ? 17.621 52.768 5.442 1.00 93.25 124 TYR A N 1
ATOM 995 C CA . TYR A 1 124 ? 18.299 52.190 4.284 1.00 93.25 124 TYR A CA 1
ATOM 996 C C . TYR A 1 124 ? 19.152 53.224 3.538 1.00 93.25 124 TYR A C 1
ATOM 998 O O . TYR A 1 124 ? 20.313 52.946 3.261 1.00 93.25 124 TYR A O 1
ATOM 1006 N N . GLN A 1 125 ? 18.623 54.423 3.271 1.00 93.31 125 GLN A N 1
ATOM 1007 C CA . GLN A 1 125 ? 19.383 55.520 2.656 1.00 93.31 125 GLN A CA 1
ATOM 1008 C C . GLN A 1 125 ? 20.601 55.909 3.509 1.00 93.31 125 GLN A C 1
ATOM 1010 O O . GLN A 1 125 ? 21.695 56.004 2.963 1.00 93.31 125 GLN A O 1
ATOM 1015 N N . ASP A 1 126 ? 20.455 56.003 4.836 1.00 92.56 126 ASP A N 1
ATOM 1016 C CA . ASP A 1 126 ? 21.566 56.241 5.772 1.00 92.56 126 ASP A CA 1
ATOM 1017 C C . ASP A 1 126 ? 22.660 55.160 5.656 1.00 92.56 126 ASP A C 1
ATOM 1019 O O . ASP A 1 126 ? 23.855 55.452 5.722 1.00 92.56 126 ASP A O 1
ATOM 1023 N N . VAL A 1 127 ? 22.263 53.894 5.469 1.00 92.94 127 VAL A N 1
ATOM 1024 C CA . VAL A 1 127 ? 23.188 52.761 5.295 1.00 92.94 127 VAL A CA 1
ATOM 1025 C C . VAL A 1 127 ? 23.898 52.817 3.943 1.00 92.94 127 VAL A C 1
ATOM 1027 O O . VAL A 1 127 ? 25.097 52.551 3.888 1.00 92.94 127 VAL A O 1
ATOM 1030 N N . LEU A 1 128 ? 23.216 53.208 2.865 1.00 93.44 128 LEU A N 1
ATOM 1031 C CA . LEU A 1 128 ? 23.871 53.403 1.570 1.00 93.44 128 LEU A CA 1
ATOM 1032 C C . LEU A 1 128 ? 24.854 54.582 1.617 1.00 93.44 128 LEU A C 1
ATOM 1034 O O . LEU A 1 128 ? 26.006 54.427 1.225 1.00 93.44 128 LEU A O 1
ATOM 1038 N N . GLU A 1 129 ? 24.434 55.722 2.164 1.00 93.19 129 GLU A N 1
ATOM 1039 C CA . GLU A 1 129 ? 25.261 56.922 2.339 1.00 93.19 129 GLU A CA 1
ATOM 1040 C C . GLU A 1 129 ? 26.522 56.631 3.178 1.00 93.19 129 GLU A C 1
ATOM 1042 O O . GLU A 1 129 ? 27.620 57.034 2.807 1.00 93.19 129 GLU A O 1
ATOM 1047 N N . THR A 1 130 ? 26.387 55.873 4.274 1.00 91.31 130 THR A N 1
ATOM 1048 C CA . THR A 1 130 ? 27.487 55.619 5.226 1.00 91.31 130 THR A CA 1
ATOM 1049 C C . THR A 1 130 ? 28.379 54.427 4.845 1.00 91.31 130 THR A C 1
ATOM 1051 O O . THR A 1 130 ? 29.554 54.408 5.209 1.00 91.31 130 THR A O 1
ATOM 1054 N N . PHE A 1 131 ? 27.852 53.408 4.150 1.00 92.25 131 PHE A N 1
ATOM 1055 C CA . PHE A 1 131 ? 28.569 52.144 3.899 1.00 92.25 131 PHE A CA 1
ATOM 1056 C C . PHE A 1 131 ? 28.704 51.774 2.415 1.00 92.25 131 PHE A C 1
ATOM 1058 O O . PHE A 1 131 ? 29.736 51.207 2.050 1.00 92.25 131 PHE A O 1
ATOM 1065 N N . LEU A 1 132 ? 27.726 52.089 1.550 1.00 92.38 132 LEU A N 1
ATOM 1066 C CA . LEU A 1 132 ? 27.856 51.834 0.107 1.00 92.38 132 LEU A CA 1
ATOM 1067 C C . LEU A 1 132 ? 28.762 52.874 -0.555 1.00 92.38 132 LEU A C 1
ATOM 1069 O O . LEU A 1 132 ? 29.749 52.479 -1.168 1.00 92.38 132 LEU A O 1
ATOM 1073 N N . ILE A 1 133 ? 28.452 54.171 -0.427 1.00 91.88 133 ILE A N 1
ATOM 1074 C CA . ILE A 1 133 ? 29.188 55.241 -1.128 1.00 91.88 133 ILE A CA 1
ATOM 1075 C C . ILE A 1 133 ? 30.704 55.153 -0.848 1.00 91.88 133 ILE A C 1
ATOM 1077 O O . ILE A 1 133 ? 31.451 54.976 -1.811 1.00 91.88 133 ILE A O 1
ATOM 1081 N N . PRO A 1 134 ? 31.181 55.066 0.414 1.00 91.62 134 PRO A N 1
ATOM 1082 C CA . PRO A 1 134 ? 32.618 54.982 0.691 1.00 91.62 134 PRO A CA 1
ATOM 1083 C C . PRO A 1 134 ? 33.234 53.606 0.396 1.00 91.62 134 PRO A C 1
ATOM 1085 O O . PRO A 1 134 ? 34.437 53.435 0.566 1.00 91.62 134 PRO A O 1
ATOM 1088 N N . THR A 1 135 ? 32.436 52.589 0.051 1.00 89.75 135 THR A N 1
ATOM 1089 C CA . THR A 1 135 ? 32.943 51.319 -0.504 1.00 89.75 135 THR A CA 1
ATOM 1090 C C . THR A 1 135 ? 33.143 51.453 -2.011 1.00 89.75 135 THR A C 1
ATOM 1092 O O . THR A 1 135 ? 34.131 50.964 -2.547 1.00 89.75 135 THR A O 1
ATOM 1095 N N . VAL A 1 136 ? 32.204 52.100 -2.701 1.00 90.12 136 VAL A N 1
ATOM 1096 C CA . VAL A 1 136 ? 32.249 52.314 -4.151 1.00 90.12 136 VAL A CA 1
ATOM 1097 C C . VAL A 1 136 ? 33.394 53.253 -4.518 1.00 90.12 136 VAL A C 1
ATOM 1099 O O . VAL A 1 136 ? 34.191 52.914 -5.386 1.00 90.12 136 VAL A O 1
ATOM 1102 N N . GLU A 1 137 ? 33.527 54.380 -3.820 1.00 89.62 137 GLU A N 1
ATOM 1103 C CA . GLU A 1 137 ? 34.631 55.331 -4.011 1.00 89.62 137 GLU A CA 1
ATOM 1104 C C . GLU A 1 137 ? 36.002 54.663 -3.789 1.00 89.62 137 GLU A C 1
ATOM 1106 O O . GLU A 1 137 ? 36.944 54.924 -4.529 1.00 89.62 137 GLU A O 1
ATOM 1111 N N . GLU A 1 138 ? 36.099 53.741 -2.825 1.00 89.69 138 GLU A N 1
ATOM 1112 C CA . GLU A 1 138 ? 37.320 52.980 -2.520 1.00 89.69 138 GLU A CA 1
ATOM 1113 C C . GLU A 1 138 ? 37.616 51.868 -3.546 1.00 89.69 138 GLU A C 1
ATOM 1115 O O . GLU A 1 138 ? 38.775 51.641 -3.884 1.00 89.69 138 GLU A O 1
ATOM 1120 N N . GLN A 1 139 ? 36.593 51.173 -4.060 1.00 88.00 139 GLN A N 1
ATOM 1121 C CA . GLN A 1 139 ? 36.774 50.047 -4.989 1.00 88.00 139 GLN A CA 1
ATOM 1122 C C . GLN A 1 139 ? 36.819 50.456 -6.471 1.00 88.00 139 GLN A C 1
ATOM 1124 O O . GLN A 1 139 ? 37.499 49.791 -7.252 1.00 88.00 139 GLN A O 1
ATOM 1129 N N . PHE A 1 140 ? 36.096 51.503 -6.876 1.00 88.19 140 PHE A N 1
ATOM 1130 C CA . PHE A 1 140 ? 35.909 51.914 -8.278 1.00 88.19 140 PHE A CA 1
ATOM 1131 C C . PHE A 1 140 ? 36.420 53.332 -8.571 1.00 88.19 140 PHE A C 1
ATOM 1133 O O . PHE A 1 140 ? 36.767 53.628 -9.712 1.00 88.19 140 PHE A O 1
ATOM 1140 N N . GLY A 1 141 ? 36.518 54.214 -7.570 1.00 86.62 141 GLY A N 1
ATOM 1141 C CA . GLY A 1 141 ? 37.055 55.569 -7.729 1.00 86.62 141 GLY A CA 1
ATOM 1142 C C . GLY A 1 141 ? 36.219 56.455 -8.659 1.00 86.62 141 GLY A C 1
ATOM 1143 O O . GLY A 1 141 ? 35.322 57.159 -8.205 1.00 86.62 141 GLY A O 1
ATOM 1144 N N . LYS A 1 142 ? 36.546 56.442 -9.957 1.00 82.06 142 LYS A N 1
ATOM 1145 C CA . LYS A 1 142 ? 35.826 57.152 -11.034 1.00 82.06 142 LYS A CA 1
ATOM 1146 C C . LYS A 1 142 ? 35.268 56.217 -12.119 1.00 82.06 142 LYS A C 1
ATOM 1148 O O . LYS A 1 142 ? 34.762 56.705 -13.122 1.00 82.06 142 LYS A O 1
ATOM 1153 N N . GLU A 1 143 ? 35.411 54.904 -11.961 1.00 84.75 143 GLU A N 1
ATOM 1154 C CA . GLU A 1 143 ? 34.886 53.912 -12.902 1.00 84.75 143 GLU A CA 1
ATOM 1155 C C . GLU A 1 143 ? 33.388 53.662 -12.685 1.00 84.75 143 GLU A C 1
ATOM 1157 O O . GLU A 1 143 ? 32.905 53.663 -11.550 1.00 84.75 143 GLU A O 1
ATOM 1162 N N . ASP A 1 144 ? 32.665 53.390 -13.773 1.00 86.00 144 ASP A N 1
ATOM 1163 C CA . ASP A 1 144 ? 31.239 53.070 -13.726 1.00 86.00 144 ASP A CA 1
ATOM 1164 C C . ASP A 1 144 ? 30.970 51.747 -12.992 1.00 86.00 144 ASP A C 1
ATOM 1166 O O . ASP A 1 144 ? 31.638 50.729 -13.206 1.00 86.00 144 ASP A O 1
ATOM 1170 N N . PHE A 1 145 ? 29.928 51.745 -12.162 1.00 93.06 145 PHE A N 1
ATOM 1171 C CA . PHE A 1 145 ? 29.481 50.583 -11.401 1.00 93.06 145 PHE A CA 1
ATOM 1172 C C . PHE A 1 145 ? 27.950 50.499 -11.397 1.00 93.06 145 PHE A C 1
ATOM 1174 O O . PHE A 1 145 ? 27.253 51.508 -11.501 1.00 93.06 145 PHE A O 1
ATOM 1181 N N . ILE A 1 146 ? 27.418 49.288 -11.225 1.00 93.88 146 ILE A N 1
ATOM 1182 C CA . ILE A 1 146 ? 25.975 49.027 -11.205 1.00 93.88 146 ILE A CA 1
ATOM 1183 C C . ILE A 1 146 ? 25.601 48.432 -9.847 1.00 93.88 146 ILE A C 1
ATOM 1185 O O . ILE A 1 146 ? 26.076 47.356 -9.470 1.00 93.88 146 ILE A O 1
ATOM 1189 N N . PHE A 1 147 ? 24.732 49.104 -9.093 1.00 95.75 147 PHE A N 1
ATOM 1190 C CA . PHE A 1 147 ? 24.331 48.642 -7.767 1.00 95.75 147 PHE A CA 1
ATOM 1191 C C . PHE A 1 147 ? 23.201 47.608 -7.831 1.00 95.75 147 PHE A C 1
ATOM 1193 O O . PHE A 1 147 ? 22.126 47.870 -8.370 1.00 95.75 147 PHE A O 1
ATOM 1200 N N . GLN A 1 148 ? 23.396 46.440 -7.222 1.00 94.38 148 GLN A N 1
ATOM 1201 C CA . GLN A 1 148 ? 22.363 45.419 -7.078 1.00 94.38 148 GLN A CA 1
ATOM 1202 C C . GLN A 1 148 ? 21.797 45.418 -5.652 1.00 94.38 148 GLN A C 1
ATOM 1204 O O . GLN A 1 148 ? 22.506 45.265 -4.658 1.00 94.38 148 GLN A O 1
ATOM 1209 N N . GLN A 1 149 ? 20.470 45.510 -5.578 1.00 91.56 149 GLN A N 1
ATOM 1210 C CA . GLN A 1 149 ? 19.661 45.330 -4.372 1.00 91.56 149 GLN A CA 1
ATOM 1211 C C . GLN A 1 149 ? 18.498 44.371 -4.660 1.00 91.56 149 GLN A C 1
ATOM 1213 O O . GLN A 1 149 ? 18.161 44.109 -5.819 1.00 91.56 149 GLN A O 1
ATOM 1218 N N . ASP A 1 150 ? 17.881 43.821 -3.616 1.00 85.62 150 ASP A N 1
ATOM 1219 C CA . ASP A 1 150 ? 16.653 43.032 -3.753 1.00 85.62 150 ASP A CA 1
ATOM 1220 C C . ASP A 1 150 ? 15.401 43.945 -3.846 1.00 85.62 150 ASP A C 1
ATOM 1222 O O . ASP A 1 150 ? 15.508 45.172 -3.883 1.00 85.62 150 ASP A O 1
ATOM 1226 N N . LEU A 1 151 ? 14.196 43.363 -3.885 1.00 85.31 151 LEU A N 1
ATOM 1227 C CA . LEU A 1 151 ? 12.934 44.114 -3.957 1.00 85.31 151 LEU A CA 1
ATOM 1228 C C . LEU A 1 151 ? 12.207 44.243 -2.602 1.00 85.31 151 LEU A C 1
ATOM 1230 O O . LEU A 1 151 ? 10.972 44.257 -2.565 1.00 85.31 151 LEU A O 1
ATOM 1234 N N . ALA A 1 152 ? 12.941 44.360 -1.491 1.00 86.25 152 ALA A N 1
ATOM 1235 C CA . ALA A 1 152 ? 12.360 44.678 -0.190 1.00 86.25 152 ALA A CA 1
ATOM 1236 C C . ALA A 1 152 ? 11.591 46.024 -0.202 1.00 86.25 152 ALA A C 1
ATOM 1238 O O . ALA A 1 152 ? 11.934 46.944 -0.956 1.00 86.25 152 ALA A O 1
ATOM 1239 N N . PRO A 1 153 ? 10.574 46.208 0.669 1.00 89.06 153 PRO A N 1
ATOM 1240 C CA . PRO A 1 153 ? 9.746 47.420 0.677 1.00 89.06 153 PRO A CA 1
ATOM 1241 C C . PRO A 1 153 ? 10.520 48.739 0.851 1.00 89.06 153 PRO A C 1
ATOM 1243 O O . PRO A 1 153 ? 10.120 49.755 0.289 1.00 89.06 153 PRO A O 1
ATOM 1246 N N . ALA A 1 154 ? 11.643 48.727 1.581 1.00 89.50 154 ALA A N 1
ATOM 1247 C CA . ALA A 1 154 ? 12.508 49.898 1.760 1.00 89.50 154 ALA A CA 1
ATOM 1248 C C . ALA A 1 154 ? 13.226 50.323 0.463 1.00 89.50 154 ALA A C 1
ATOM 1250 O O . ALA A 1 154 ? 13.445 51.514 0.247 1.00 89.50 154 ALA A O 1
ATOM 1251 N N . HIS A 1 155 ? 13.537 49.369 -0.419 1.00 90.69 155 HIS A N 1
ATOM 1252 C CA . HIS A 1 155 ? 14.203 49.603 -1.706 1.00 90.69 155 HIS A CA 1
ATOM 1253 C C . HIS A 1 155 ? 13.194 50.082 -2.763 1.00 90.69 155 HIS A C 1
ATOM 1255 O O . HIS A 1 155 ? 13.491 50.923 -3.609 1.00 90.69 155 HIS A O 1
ATOM 1261 N N . ALA A 1 156 ? 11.959 49.573 -2.689 1.00 86.62 156 ALA A N 1
ATOM 1262 C CA . ALA A 1 156 ? 10.868 49.940 -3.590 1.00 86.62 156 ALA A CA 1
ATOM 1263 C C . ALA A 1 156 ? 10.240 51.321 -3.296 1.00 86.62 156 ALA A C 1
ATOM 1265 O O . ALA A 1 156 ? 9.524 51.849 -4.158 1.00 86.62 156 ALA A O 1
ATOM 1266 N N . ALA A 1 157 ? 10.488 51.891 -2.111 1.00 91.62 157 ALA A N 1
ATOM 1267 C CA . ALA A 1 157 ? 9.945 53.171 -1.656 1.00 91.62 157 ALA A CA 1
ATOM 1268 C C . ALA A 1 157 ? 10.353 54.351 -2.558 1.00 91.62 157 ALA A C 1
ATOM 1270 O O . ALA A 1 157 ? 11.456 54.378 -3.106 1.00 91.62 157 ALA A O 1
ATOM 1271 N N . LYS A 1 158 ? 9.465 55.350 -2.694 1.00 92.62 158 LYS A N 1
ATOM 1272 C CA . LYS A 1 158 ? 9.693 56.499 -3.588 1.00 92.62 158 LYS A CA 1
ATOM 1273 C C . LYS A 1 158 ? 10.951 57.284 -3.198 1.00 92.62 158 LYS A C 1
ATOM 1275 O O . LYS A 1 158 ? 11.842 57.414 -4.023 1.00 92.62 158 LYS A O 1
ATOM 1280 N N . SER A 1 159 ? 11.079 57.685 -1.931 1.00 95.12 159 SER A N 1
ATOM 1281 C CA . SER A 1 159 ? 12.238 58.454 -1.451 1.00 95.12 159 SER A CA 1
ATOM 1282 C C . SER A 1 159 ? 13.581 57.748 -1.671 1.00 95.12 159 SER A C 1
ATOM 1284 O O . SER A 1 159 ? 14.577 58.418 -1.913 1.00 95.12 159 SER A O 1
ATOM 1286 N N . THR A 1 160 ? 13.618 56.411 -1.654 1.00 93.56 160 THR A N 1
ATOM 1287 C CA . THR A 1 160 ? 14.837 55.640 -1.943 1.00 93.56 160 THR A CA 1
ATOM 1288 C C . THR A 1 160 ? 15.210 55.717 -3.427 1.00 93.56 160 THR A C 1
ATOM 1290 O O . THR A 1 160 ? 16.377 55.904 -3.757 1.00 93.56 160 THR A O 1
ATOM 1293 N N . LYS A 1 161 ? 14.229 55.660 -4.338 1.00 92.19 161 LYS A N 1
ATOM 1294 C CA . LYS A 1 161 ? 14.449 55.893 -5.780 1.00 92.19 161 LYS A CA 1
ATOM 1295 C C . LYS A 1 161 ? 14.850 57.341 -6.063 1.00 92.19 161 LYS A C 1
ATOM 1297 O O . LYS A 1 161 ? 15.771 57.583 -6.840 1.00 92.19 161 LYS A O 1
ATOM 1302 N N . ASP A 1 162 ? 14.213 58.288 -5.378 1.00 93.19 162 ASP A N 1
ATOM 1303 C CA . ASP A 1 162 ? 14.544 59.712 -5.443 1.00 93.19 162 ASP A CA 1
ATOM 1304 C C . ASP A 1 162 ? 15.954 59.989 -4.856 1.00 93.19 162 ASP A C 1
ATOM 1306 O O . ASP A 1 162 ? 16.616 60.943 -5.258 1.00 93.19 162 ASP A O 1
ATOM 1310 N N . TRP A 1 163 ? 16.460 59.161 -3.928 1.00 94.69 163 TRP A N 1
ATOM 1311 C CA . TRP A 1 163 ? 17.855 59.192 -3.451 1.00 94.69 163 TRP A CA 1
ATOM 1312 C C . TRP A 1 163 ? 18.829 58.662 -4.510 1.00 94.69 163 TRP A C 1
ATOM 1314 O O . TRP A 1 163 ? 19.749 59.391 -4.871 1.00 94.69 163 TRP A O 1
ATOM 1324 N N . PHE A 1 164 ? 18.589 57.475 -5.088 1.00 93.62 164 PHE A N 1
ATOM 1325 C CA . PHE A 1 164 ? 19.432 56.933 -6.170 1.00 93.62 164 PHE A CA 1
ATOM 1326 C C . PHE A 1 164 ? 19.522 57.888 -7.368 1.00 93.62 164 PHE A C 1
ATOM 1328 O O . PHE A 1 164 ? 20.609 58.120 -7.887 1.00 93.62 164 PHE A O 1
ATOM 1335 N N . THR A 1 165 ? 18.398 58.508 -7.746 1.00 92.56 165 THR A N 1
ATOM 1336 C CA . THR A 1 165 ? 18.336 59.490 -8.842 1.00 92.56 165 THR A CA 1
ATOM 1337 C C . THR A 1 165 ? 19.178 60.734 -8.535 1.00 92.56 165 THR A C 1
ATOM 1339 O O . THR A 1 165 ? 19.962 61.163 -9.374 1.00 92.56 165 THR A O 1
ATOM 1342 N N . ARG A 1 166 ? 19.085 61.292 -7.316 1.00 92.69 166 ARG A N 1
ATOM 1343 C CA . ARG A 1 166 ? 19.908 62.446 -6.894 1.00 92.69 166 ARG A CA 1
ATOM 1344 C C . ARG A 1 166 ? 21.396 62.117 -6.775 1.00 92.69 166 ARG A C 1
ATOM 1346 O O . ARG A 1 166 ? 22.220 62.999 -6.990 1.00 92.69 166 ARG A O 1
ATOM 1353 N N . LYS A 1 167 ? 21.732 60.874 -6.423 1.00 87.25 167 LYS A N 1
ATOM 1354 C CA . LYS A 1 167 ? 23.109 60.361 -6.363 1.00 87.25 167 LYS A CA 1
ATOM 1355 C C . LYS A 1 167 ? 23.639 59.868 -7.716 1.00 87.25 167 LYS A C 1
ATOM 1357 O O . LYS A 1 167 ? 24.798 59.488 -7.776 1.00 87.25 167 LYS A O 1
ATOM 1362 N N . GLN A 1 168 ? 22.820 59.897 -8.772 1.00 89.50 168 GLN A N 1
ATOM 1363 C CA . GLN A 1 168 ? 23.159 59.471 -10.138 1.00 89.50 168 GLN A CA 1
ATOM 1364 C C . GLN A 1 168 ? 23.662 58.015 -10.236 1.00 89.50 168 GLN A C 1
ATOM 1366 O O . GLN A 1 168 ? 24.501 57.699 -11.070 1.00 89.50 168 GLN A O 1
ATOM 1371 N N . LEU A 1 169 ? 23.148 57.116 -9.386 1.00 89.50 169 LEU A N 1
ATOM 1372 C CA . LEU A 1 169 ? 23.596 55.717 -9.349 1.00 89.50 169 LEU A CA 1
ATOM 1373 C C . LEU A 1 169 ? 22.712 54.807 -10.204 1.00 89.50 169 LEU A C 1
ATOM 1375 O O . LEU A 1 169 ? 21.488 54.788 -10.029 1.00 89.50 169 LEU A O 1
ATOM 1379 N N . GLU A 1 170 ? 23.327 53.977 -11.049 1.00 92.31 170 GLU A N 1
ATOM 1380 C CA . GLU A 1 170 ? 22.607 52.915 -11.749 1.00 92.31 170 GLU A CA 1
ATOM 1381 C C . GLU A 1 170 ? 22.235 51.780 -10.781 1.00 92.31 170 GLU A C 1
ATOM 1383 O O . GLU A 1 170 ? 23.055 51.298 -9.995 1.00 92.31 170 GLU A O 1
ATOM 1388 N N . VAL A 1 171 ? 20.979 51.330 -10.850 1.00 93.56 171 VAL A N 1
ATOM 1389 C CA . VAL A 1 171 ? 20.461 50.225 -10.037 1.00 93.56 171 VAL A CA 1
ATOM 1390 C C . VAL A 1 171 ? 20.024 49.075 -10.938 1.00 93.56 171 VAL A C 1
ATOM 1392 O O . VAL A 1 171 ? 19.061 49.199 -11.697 1.00 93.56 171 VAL A O 1
ATOM 1395 N N . LEU A 1 172 ? 20.684 47.925 -10.790 1.00 92.75 172 LEU A N 1
ATOM 1396 C CA . LEU A 1 172 ? 20.419 46.715 -11.561 1.00 92.75 172 LEU A CA 1
ATOM 1397 C C . LEU A 1 172 ? 18.965 46.261 -11.371 1.00 92.75 172 LEU A C 1
ATOM 1399 O O . LEU A 1 172 ? 18.534 45.914 -10.266 1.00 92.75 172 LEU A O 1
ATOM 1403 N N . ALA A 1 173 ? 18.199 46.221 -12.461 1.00 90.00 173 ALA A N 1
ATOM 1404 C CA . ALA A 1 173 ? 16.803 45.800 -12.434 1.00 90.00 173 ALA A CA 1
ATOM 1405 C C . ALA A 1 173 ? 16.685 44.324 -12.006 1.00 90.00 173 ALA A C 1
ATOM 1407 O O . ALA A 1 173 ? 16.998 43.431 -12.785 1.00 90.00 173 ALA A O 1
ATOM 1408 N N . TRP A 1 174 ? 16.215 44.045 -10.784 1.00 91.25 174 TRP A N 1
ATOM 1409 C CA . TRP A 1 174 ? 16.297 42.704 -10.182 1.00 91.25 174 TRP A CA 1
ATOM 1410 C C . TRP A 1 174 ? 14.966 41.915 -10.186 1.00 91.25 174 TRP A C 1
ATOM 1412 O O . TRP A 1 174 ? 13.903 42.487 -9.922 1.00 91.25 174 TRP A O 1
ATOM 1422 N N . PRO A 1 175 ? 14.961 40.587 -10.438 1.00 89.19 175 PRO A N 1
ATOM 1423 C CA . PRO A 1 175 ? 13.743 39.778 -10.389 1.00 89.19 175 PRO A CA 1
ATOM 1424 C C . PRO A 1 175 ? 13.392 39.303 -8.963 1.00 89.19 175 PRO A C 1
ATOM 1426 O O . PRO A 1 175 ? 14.176 38.630 -8.295 1.00 89.19 175 PRO A O 1
ATOM 1429 N N . ALA A 1 176 ? 12.158 39.574 -8.517 1.00 83.44 176 ALA A N 1
ATOM 1430 C CA . ALA A 1 176 ? 11.643 39.184 -7.194 1.00 83.44 176 ALA A CA 1
ATOM 1431 C C . ALA A 1 176 ? 11.847 37.691 -6.850 1.00 83.44 176 ALA A C 1
ATOM 1433 O O . ALA A 1 176 ? 11.733 36.827 -7.721 1.00 83.44 176 ALA A O 1
ATOM 1434 N N . ASN A 1 177 ? 12.058 37.397 -5.560 1.00 82.31 177 ASN A N 1
ATOM 1435 C CA . ASN A 1 177 ? 12.287 36.052 -5.009 1.00 82.31 177 ASN A CA 1
ATOM 1436 C C . ASN A 1 177 ? 13.482 35.309 -5.651 1.00 82.31 177 ASN A C 1
ATOM 1438 O O . ASN A 1 177 ? 13.397 34.108 -5.913 1.00 82.31 177 ASN A O 1
ATOM 1442 N N . SER A 1 178 ? 14.601 36.006 -5.897 1.00 85.00 178 SER A N 1
ATOM 1443 C CA . SER A 1 178 ? 15.786 35.435 -6.570 1.00 85.00 178 SER A CA 1
ATOM 1444 C C . SER A 1 178 ? 17.105 35.518 -5.782 1.00 85.00 178 SER A C 1
ATOM 1446 O O . SER A 1 178 ? 18.096 36.013 -6.318 1.00 85.00 178 SER A O 1
ATOM 1448 N N . PRO A 1 179 ? 17.170 35.002 -4.536 1.00 82.25 179 PRO A N 1
ATOM 1449 C CA . PRO A 1 179 ? 18.433 34.908 -3.796 1.00 82.25 179 PRO A CA 1
ATOM 1450 C C . PRO A 1 179 ? 19.427 33.950 -4.472 1.00 82.25 179 PRO A C 1
ATOM 1452 O O . PRO A 1 179 ? 20.631 34.125 -4.363 1.00 82.25 179 PRO A O 1
ATOM 1455 N N . ASP A 1 180 ? 18.943 32.973 -5.249 1.00 78.44 180 ASP A N 1
ATOM 1456 C CA . ASP A 1 180 ? 19.784 32.037 -6.003 1.00 78.44 180 ASP A CA 1
ATOM 1457 C C . ASP A 1 180 ? 20.481 32.651 -7.232 1.00 78.44 180 ASP A C 1
ATOM 1459 O O . ASP A 1 180 ? 21.221 31.941 -7.910 1.00 78.44 180 ASP A O 1
ATOM 1463 N N . LEU A 1 181 ? 20.264 33.946 -7.495 1.00 83.94 181 LEU A N 1
ATOM 1464 C CA . LEU A 1 181 ? 21.011 34.750 -8.467 1.00 83.94 181 LEU A CA 1
ATOM 1465 C C . LEU A 1 181 ? 21.968 35.760 -7.795 1.00 83.94 181 LEU A C 1
ATOM 1467 O O . LEU A 1 181 ? 22.811 36.325 -8.482 1.00 83.94 181 LEU A O 1
ATOM 1471 N N . ASN A 1 182 ? 21.864 35.997 -6.479 1.00 88.62 182 ASN A N 1
ATOM 1472 C CA . ASN A 1 182 ? 22.680 36.988 -5.766 1.00 88.62 182 ASN A CA 1
ATOM 1473 C C . ASN A 1 182 ? 23.966 36.342 -5.205 1.00 88.62 182 ASN A C 1
ATOM 1475 O O . ASN A 1 182 ? 23.900 35.389 -4.424 1.00 88.62 182 ASN A O 1
ATOM 1479 N N . VAL A 1 183 ? 25.143 36.849 -5.594 1.00 85.75 183 VAL A N 1
ATOM 1480 C CA . VAL A 1 183 ? 26.452 36.215 -5.323 1.00 85.75 183 VAL A CA 1
ATOM 1481 C C . VAL A 1 183 ? 26.788 36.198 -3.825 1.00 85.75 183 VAL A C 1
ATOM 1483 O O . VAL A 1 183 ? 26.986 35.111 -3.277 1.00 85.75 183 VAL A O 1
ATOM 1486 N N . ILE A 1 184 ? 26.752 37.356 -3.155 1.00 87.06 184 ILE A N 1
ATOM 1487 C CA . ILE A 1 184 ? 25.867 37.548 -2.002 1.00 87.06 184 ILE A CA 1
ATOM 1488 C C . ILE A 1 184 ? 25.741 36.415 -0.971 1.00 87.06 184 ILE A C 1
ATOM 1490 O O . ILE A 1 184 ? 26.493 36.226 -0.013 1.00 87.06 184 ILE A O 1
ATOM 1494 N N . GLU A 1 185 ? 24.712 35.614 -1.224 1.00 85.75 185 GLU A N 1
ATOM 1495 C CA . GLU A 1 185 ? 24.237 34.522 -0.382 1.00 85.75 185 GLU A CA 1
ATOM 1496 C C . GLU A 1 185 ? 25.277 33.405 -0.203 1.00 85.75 185 GLU A C 1
ATOM 1498 O O . GLU A 1 185 ? 25.276 32.700 0.812 1.00 85.75 185 GLU A O 1
ATOM 1503 N N . ASN A 1 186 ? 26.218 33.257 -1.143 1.00 83.81 186 ASN A N 1
ATOM 1504 C CA . ASN A 1 186 ? 27.330 32.314 -1.011 1.00 83.81 186 ASN A CA 1
ATOM 1505 C C . ASN A 1 186 ? 28.345 32.792 0.039 1.00 83.81 186 ASN A C 1
ATOM 1507 O O . ASN A 1 186 ? 28.771 31.989 0.873 1.00 83.81 186 ASN A O 1
ATOM 1511 N N . LEU A 1 187 ? 28.670 34.090 0.054 1.00 84.62 187 LEU A N 1
ATOM 1512 C CA . LEU A 1 187 ? 29.532 34.710 1.066 1.00 84.62 187 LEU A CA 1
ATOM 1513 C C . LEU A 1 187 ? 28.885 34.606 2.454 1.00 84.62 187 LEU A C 1
ATOM 1515 O O . LEU A 1 187 ? 29.509 34.123 3.404 1.00 84.62 187 LEU A O 1
ATOM 1519 N N . TRP A 1 188 ? 27.588 34.910 2.566 1.00 88.19 188 TRP A N 1
ATOM 1520 C CA . TRP A 1 188 ? 26.851 34.674 3.809 1.00 88.19 188 TRP A CA 1
ATOM 1521 C C . TRP A 1 188 ? 26.865 33.203 4.243 1.00 88.19 188 TRP A C 1
ATOM 1523 O O . TRP A 1 188 ? 26.989 32.931 5.437 1.00 88.19 188 TRP A O 1
ATOM 1533 N N . ALA A 1 189 ? 26.763 32.240 3.324 1.00 80.88 189 ALA A N 1
ATOM 1534 C CA . ALA A 1 189 ? 26.835 30.813 3.650 1.00 80.88 189 ALA A CA 1
ATOM 1535 C C . ALA A 1 189 ? 28.236 30.352 4.109 1.00 80.88 189 ALA A C 1
ATOM 1537 O O . ALA A 1 189 ? 28.339 29.392 4.883 1.00 80.88 189 ALA A O 1
ATOM 1538 N N . ILE A 1 190 ? 29.306 31.022 3.671 1.00 82.25 190 ILE A N 1
ATOM 1539 C CA . ILE A 1 190 ? 30.680 30.810 4.157 1.00 82.25 190 ILE A CA 1
ATOM 1540 C C . ILE A 1 190 ? 30.835 31.400 5.564 1.00 82.25 190 ILE A C 1
ATOM 1542 O O . ILE A 1 190 ? 31.237 30.696 6.494 1.00 82.25 190 ILE A O 1
ATOM 1546 N N . ILE A 1 191 ? 30.419 32.649 5.767 1.00 85.31 191 ILE A N 1
ATOM 1547 C CA . ILE A 1 191 ? 30.552 33.355 7.050 1.00 85.31 191 ILE A CA 1
ATOM 1548 C C . ILE A 1 191 ? 29.682 32.703 8.139 1.00 85.31 191 ILE A C 1
ATOM 1550 O O . ILE A 1 191 ? 30.166 32.433 9.240 1.00 85.31 191 ILE A O 1
ATOM 1554 N N . LYS A 1 192 ? 28.439 32.303 7.822 1.00 85.69 192 LYS A N 1
ATOM 1555 C CA . LYS A 1 192 ? 27.566 31.510 8.719 1.00 85.69 192 LYS A CA 1
ATOM 1556 C C . LYS A 1 192 ? 28.210 30.178 9.143 1.00 85.69 192 LYS A C 1
ATOM 1558 O O . LYS A 1 192 ? 27.926 29.697 10.239 1.00 85.69 192 LYS A O 1
ATOM 1563 N N . ARG A 1 193 ? 29.089 29.593 8.316 1.00 78.50 193 ARG A N 1
ATOM 1564 C CA . ARG A 1 193 ? 29.871 28.387 8.646 1.00 78.50 193 ARG A CA 1
ATOM 1565 C C . ARG A 1 193 ? 31.023 28.719 9.597 1.00 78.50 193 ARG A C 1
ATOM 1567 O O . ARG A 1 193 ? 31.046 28.176 10.697 1.00 78.50 193 ARG A O 1
ATOM 1574 N N . LYS A 1 194 ? 31.886 29.679 9.227 1.00 80.62 194 LYS A N 1
ATOM 1575 C CA . LYS A 1 194 ? 33.005 30.169 10.061 1.00 80.62 194 LYS A CA 1
ATOM 1576 C C . LYS A 1 194 ? 32.542 30.534 11.484 1.00 80.62 194 LYS A C 1
ATOM 1578 O O . LYS A 1 194 ? 33.190 30.160 12.456 1.00 80.62 194 LYS A O 1
ATOM 1583 N N . ILE A 1 195 ? 31.394 31.202 11.624 1.00 82.44 195 ILE A N 1
ATOM 1584 C CA . ILE A 1 195 ? 30.829 31.602 12.927 1.00 82.44 195 ILE A CA 1
ATOM 1585 C C . ILE A 1 195 ? 30.298 30.413 13.734 1.00 82.44 195 ILE A C 1
ATOM 1587 O O . ILE A 1 195 ? 30.559 30.336 14.934 1.00 82.44 195 ILE A O 1
ATOM 1591 N N . ARG A 1 196 ? 29.564 29.484 13.101 1.00 74.31 196 ARG A N 1
ATOM 1592 C CA . ARG A 1 196 ? 29.049 28.273 13.767 1.00 74.31 196 ARG A CA 1
ATOM 1593 C C . ARG A 1 196 ? 30.188 27.487 14.409 1.00 74.31 196 ARG A C 1
ATOM 1595 O O . ARG A 1 196 ? 30.054 27.026 15.538 1.00 74.31 196 ARG A O 1
ATOM 1602 N N . ASP A 1 197 ? 31.302 27.376 13.698 1.00 71.56 197 ASP A N 1
ATOM 1603 C CA . ASP A 1 197 ? 32.447 26.579 14.125 1.00 71.56 197 ASP A CA 1
ATOM 1604 C C . ASP A 1 197 ? 33.251 27.291 15.248 1.00 71.56 197 ASP A C 1
ATOM 1606 O O . ASP A 1 197 ? 33.899 26.624 16.050 1.00 71.56 197 ASP A O 1
ATOM 1610 N N . ARG A 1 198 ? 33.112 28.625 15.396 1.00 75.38 198 ARG A N 1
ATOM 1611 C CA . ARG A 1 198 ? 33.645 29.439 16.517 1.00 75.38 198 ARG A CA 1
ATOM 1612 C C . ARG A 1 198 ? 32.724 29.559 17.752 1.00 75.38 198 ARG A C 1
ATOM 1614 O O . ARG A 1 198 ? 33.152 30.119 18.757 1.00 75.38 198 ARG A O 1
ATOM 1621 N N . LYS A 1 199 ? 31.473 29.080 17.689 1.00 74.81 199 LYS A N 1
ATOM 1622 C CA . LYS A 1 199 ? 30.482 29.013 18.798 1.00 74.81 199 LYS A CA 1
ATOM 1623 C C . LYS A 1 199 ? 30.418 30.253 19.739 1.00 74.81 199 LYS A C 1
ATOM 1625 O O . LYS A 1 199 ? 30.566 30.096 20.953 1.00 74.81 199 LYS A O 1
ATOM 1630 N N . PRO A 1 200 ? 30.172 31.482 19.237 1.00 80.06 200 PRO A N 1
ATOM 1631 C CA . PRO A 1 200 ? 30.074 32.675 20.086 1.00 80.06 200 PRO A CA 1
ATOM 1632 C C . PRO A 1 200 ? 28.888 32.609 21.063 1.00 80.06 200 PRO A C 1
ATOM 1634 O O . PRO A 1 200 ? 27.803 32.161 20.695 1.00 80.06 200 PRO A O 1
ATOM 1637 N N . THR A 1 201 ? 29.078 33.113 22.286 1.00 78.31 201 THR A N 1
ATOM 1638 C CA . THR A 1 201 ? 28.076 33.076 23.376 1.00 78.31 201 THR A CA 1
ATOM 1639 C C . THR A 1 201 ? 27.538 34.451 23.783 1.00 78.31 201 THR A C 1
ATOM 1641 O O . THR A 1 201 ? 26.478 34.529 24.401 1.00 78.31 201 THR A O 1
ATOM 1644 N N . LYS A 1 202 ? 28.229 35.541 23.419 1.00 83.81 202 LYS A N 1
ATOM 1645 C CA . LYS A 1 202 ? 27.821 36.937 23.671 1.00 83.81 202 LYS A CA 1
ATOM 1646 C C . LYS A 1 202 ? 27.594 37.693 22.359 1.00 83.81 202 LYS A C 1
ATOM 1648 O O . LYS A 1 202 ? 28.238 37.396 21.354 1.00 83.81 202 LYS A O 1
ATOM 1653 N N . LEU A 1 203 ? 26.714 38.698 22.365 1.00 84.19 203 LEU A N 1
ATOM 1654 C CA . LEU A 1 203 ? 26.339 39.436 21.151 1.00 84.19 203 LEU A CA 1
ATOM 1655 C C . LEU A 1 203 ? 27.522 40.170 20.505 1.00 84.19 203 LEU A C 1
ATOM 1657 O O . LEU A 1 203 ? 27.647 40.164 19.284 1.00 84.19 203 LEU A O 1
ATOM 1661 N N . ASP A 1 204 ? 28.413 40.757 21.297 1.00 86.69 204 ASP A N 1
ATOM 1662 C CA . ASP A 1 204 ? 29.563 41.498 20.766 1.00 86.69 204 ASP A CA 1
ATOM 1663 C C . ASP A 1 204 ? 30.670 40.559 20.271 1.00 86.69 204 ASP A C 1
ATOM 1665 O O . ASP A 1 204 ? 31.270 40.814 19.232 1.00 86.69 204 ASP A O 1
ATOM 1669 N N . GLN A 1 205 ? 30.821 39.389 20.901 1.00 87.12 205 GLN A N 1
ATOM 1670 C CA . GLN A 1 205 ? 31.640 38.291 20.377 1.00 87.12 205 GLN A CA 1
ATOM 1671 C C . GLN A 1 205 ? 31.073 37.742 19.053 1.00 87.12 205 GLN A C 1
ATOM 1673 O O . GLN A 1 205 ? 31.835 37.335 18.177 1.00 87.12 205 GLN A O 1
ATOM 1678 N N . LEU A 1 206 ? 29.745 37.731 18.873 1.00 88.75 206 LEU A N 1
ATOM 1679 C CA . LEU A 1 206 ? 29.118 37.405 17.589 1.00 88.75 206 LEU A CA 1
ATOM 1680 C C . LEU A 1 206 ? 29.420 38.489 16.540 1.00 88.75 206 LEU A C 1
ATOM 1682 O O . LEU A 1 206 ? 29.855 38.133 15.450 1.00 88.75 206 LEU A O 1
ATOM 1686 N N . LYS A 1 207 ? 29.261 39.785 16.858 1.00 90.31 207 LYS A N 1
ATOM 1687 C CA . LYS A 1 207 ? 29.613 40.895 15.944 1.00 90.31 207 LYS A CA 1
ATOM 1688 C C . LYS A 1 207 ? 31.079 40.829 15.510 1.00 90.31 207 LYS A C 1
ATOM 1690 O O . LYS A 1 207 ? 31.346 40.816 14.315 1.00 90.31 207 LYS A O 1
ATOM 1695 N N . GLN A 1 208 ? 32.006 40.714 16.462 1.00 90.06 208 GLN A N 1
ATOM 1696 C CA . GLN A 1 208 ? 33.443 40.619 16.193 1.00 90.06 208 GLN A CA 1
ATOM 1697 C C . GLN A 1 208 ? 33.769 39.402 15.314 1.00 90.06 208 GLN A C 1
ATOM 1699 O O . GLN A 1 208 ? 34.495 39.524 14.335 1.00 90.06 208 GLN A O 1
ATOM 1704 N N . ASN A 1 209 ? 33.162 38.241 15.587 1.00 89.19 209 ASN A N 1
ATOM 1705 C CA . ASN A 1 209 ? 33.334 37.062 14.736 1.00 89.19 209 ASN A CA 1
ATOM 1706 C C . ASN A 1 209 ? 32.735 37.209 13.333 1.00 89.19 209 ASN A C 1
ATOM 1708 O O . ASN A 1 209 ? 33.250 36.570 12.422 1.00 89.19 209 ASN A O 1
ATOM 1712 N N . ILE A 1 210 ? 31.677 38.006 13.140 1.00 90.75 210 ILE A N 1
ATOM 1713 C CA . ILE A 1 210 ? 31.170 38.332 11.798 1.00 90.75 210 ILE A CA 1
ATOM 1714 C C . ILE A 1 210 ? 32.160 39.266 11.090 1.00 90.75 210 ILE A C 1
ATOM 1716 O O . ILE A 1 210 ? 32.544 38.957 9.969 1.00 90.75 210 ILE A O 1
ATOM 1720 N N . ALA A 1 211 ? 32.609 40.344 11.744 1.00 89.88 211 ALA A N 1
ATOM 1721 C CA . ALA A 1 211 ? 33.547 41.320 11.179 1.00 89.88 211 ALA A CA 1
ATOM 1722 C C . ALA A 1 211 ? 34.862 40.657 10.734 1.00 89.88 211 ALA A C 1
ATOM 1724 O O . ALA A 1 211 ? 35.161 40.632 9.545 1.00 89.88 211 ALA A O 1
ATOM 1725 N N . THR A 1 212 ? 35.555 39.952 11.634 1.00 88.44 212 THR A N 1
ATOM 1726 C CA . THR A 1 212 ? 36.804 39.241 11.302 1.00 88.44 212 THR A CA 1
ATOM 1727 C C . THR A 1 212 ? 36.605 38.120 10.274 1.00 88.44 212 THR A C 1
ATOM 1729 O O . THR A 1 212 ? 37.532 37.774 9.547 1.00 88.44 212 THR A O 1
ATOM 1732 N N . ALA A 1 213 ? 35.417 37.507 10.191 1.00 87.94 213 ALA A N 1
ATOM 1733 C CA . ALA A 1 213 ? 35.127 36.506 9.158 1.00 87.94 213 ALA A CA 1
ATOM 1734 C C . ALA A 1 213 ? 34.775 37.118 7.792 1.00 87.94 213 ALA A C 1
ATOM 1736 O O . ALA A 1 213 ? 34.836 36.391 6.804 1.00 87.94 213 ALA A O 1
ATOM 1737 N N . TRP A 1 214 ? 34.410 38.401 7.754 1.00 88.12 214 TRP A N 1
ATOM 1738 C CA . TRP A 1 214 ? 34.105 39.195 6.563 1.00 88.12 214 TRP A CA 1
ATOM 1739 C C . TRP A 1 214 ? 35.368 39.876 6.016 1.00 88.12 214 TRP A C 1
ATOM 1741 O O . TRP A 1 214 ? 35.686 39.716 4.844 1.00 88.12 214 TRP A O 1
ATOM 1751 N N . GLU A 1 215 ? 36.155 40.523 6.879 1.00 82.94 215 GLU A N 1
ATOM 1752 C CA . GLU A 1 215 ? 37.488 41.076 6.571 1.00 82.94 215 GLU A CA 1
ATOM 1753 C C . GLU A 1 215 ? 38.420 39.998 5.982 1.00 82.94 215 GLU A C 1
ATOM 1755 O O . GLU A 1 215 ? 39.096 40.215 4.981 1.00 82.94 215 GLU A O 1
ATOM 1760 N N . ALA A 1 216 ? 38.372 38.774 6.523 1.00 79.62 216 ALA A N 1
ATOM 1761 C CA . ALA A 1 216 ? 39.111 37.617 6.008 1.00 79.62 216 ALA A CA 1
ATOM 1762 C C . ALA A 1 216 ? 38.590 37.045 4.664 1.00 79.62 216 ALA A C 1
ATOM 1764 O O . ALA A 1 216 ? 38.976 35.935 4.292 1.00 79.62 216 ALA A O 1
ATOM 1765 N N . GLU A 1 217 ? 37.694 37.747 3.965 1.00 74.44 217 GLU A N 1
ATOM 1766 C CA . GLU A 1 217 ? 37.236 37.453 2.595 1.00 74.44 217 GLU A CA 1
ATOM 1767 C C . GLU A 1 217 ? 37.515 38.639 1.637 1.00 74.44 217 GLU A C 1
ATOM 1769 O O . GLU A 1 217 ? 37.026 38.641 0.510 1.00 74.44 217 GLU A O 1
ATOM 1774 N N . MET A 1 218 ? 38.298 39.652 2.050 1.00 59.31 218 MET A N 1
ATOM 1775 C CA . MET A 1 218 ? 38.632 40.814 1.205 1.00 59.31 218 MET A CA 1
ATOM 1776 C C . MET A 1 218 ? 39.457 40.456 -0.047 1.00 59.31 218 MET A C 1
ATOM 1778 O O . MET A 1 218 ? 39.214 41.033 -1.103 1.00 59.31 218 MET A O 1
ATOM 1782 N N . ASP A 1 219 ? 40.372 39.478 0.016 1.00 54.38 219 ASP A N 1
ATOM 1783 C CA . ASP A 1 219 ? 41.211 39.056 -1.128 1.00 54.38 219 ASP A CA 1
ATOM 1784 C C . ASP A 1 219 ? 40.473 38.050 -2.042 1.00 54.38 219 ASP A C 1
ATOM 1786 O O . ASP A 1 219 ? 40.840 36.882 -2.195 1.00 54.38 219 ASP A O 1
ATOM 1790 N N . ILE A 1 220 ? 39.342 38.485 -2.607 1.00 53.31 220 ILE A N 1
ATOM 1791 C CA . ILE A 1 220 ? 38.280 37.596 -3.114 1.00 53.31 220 ILE A CA 1
ATOM 1792 C C . ILE A 1 220 ? 38.536 36.980 -4.511 1.00 53.31 220 ILE A C 1
ATOM 1794 O O . ILE A 1 220 ? 37.640 36.366 -5.101 1.00 53.31 220 ILE A O 1
ATOM 1798 N N . LYS A 1 221 ? 39.773 37.074 -5.030 1.00 44.06 221 LYS A N 1
ATOM 1799 C CA . LYS A 1 221 ? 40.208 36.640 -6.384 1.00 44.06 221 LYS A CA 1
ATOM 1800 C C . LYS A 1 221 ? 39.715 35.239 -6.784 1.00 44.06 221 LYS A C 1
ATOM 1802 O O . LYS A 1 221 ? 39.353 35.001 -7.939 1.00 44.06 221 LYS A O 1
ATOM 1807 N N . THR A 1 222 ? 39.617 34.330 -5.812 1.00 45.78 222 THR A N 1
ATOM 1808 C CA . THR A 1 222 ? 39.106 32.954 -5.949 1.00 45.78 222 THR A CA 1
ATOM 1809 C C . THR A 1 222 ? 37.713 32.853 -6.587 1.00 45.78 222 THR A C 1
ATOM 1811 O O . THR A 1 222 ? 37.400 31.829 -7.193 1.00 45.78 222 THR A O 1
ATOM 1814 N N . PHE A 1 223 ? 36.858 33.878 -6.474 1.00 47.50 223 PHE A N 1
ATOM 1815 C CA . PHE A 1 223 ? 35.503 33.833 -7.040 1.00 47.50 223 PHE A CA 1
ATOM 1816 C C . PHE A 1 223 ? 35.437 34.098 -8.547 1.00 47.50 223 PHE A C 1
ATOM 1818 O O . PHE A 1 223 ? 34.524 33.579 -9.192 1.00 47.50 223 PHE A O 1
ATOM 1825 N N . TYR A 1 224 ? 36.388 34.852 -9.109 1.00 44.31 224 TYR A N 1
ATOM 1826 C CA . TYR A 1 224 ? 36.303 35.350 -10.488 1.00 44.31 224 TYR A CA 1
ATOM 1827 C C . TYR A 1 224 ? 37.425 34.870 -11.420 1.00 44.31 224 TYR A C 1
ATOM 1829 O O . TYR A 1 224 ? 37.187 34.756 -12.630 1.00 44.31 224 TYR A O 1
ATOM 1837 N N . GLY A 1 225 ? 38.583 34.446 -10.899 1.00 33.22 225 GLY A N 1
ATOM 1838 C CA . GLY A 1 225 ? 39.483 33.561 -11.645 1.00 33.22 225 GLY A CA 1
ATOM 1839 C C . GLY A 1 225 ? 40.938 33.524 -11.186 1.00 33.22 225 GLY A C 1
ATOM 1840 O O . GLY A 1 225 ? 41.507 34.526 -10.774 1.00 33.22 225 GLY A O 1
ATOM 1841 N N . SER A 1 226 ? 41.560 32.357 -11.359 1.00 25.94 226 SER A N 1
ATOM 1842 C CA . SER A 1 226 ? 43.013 32.199 -11.421 1.00 25.94 226 SER A CA 1
ATOM 1843 C C . SER A 1 226 ? 43.367 30.956 -12.240 1.00 25.94 226 SER A C 1
ATOM 1845 O O . SER A 1 226 ? 42.775 29.890 -12.046 1.00 25.94 226 SER A O 1
ATOM 1847 N N . LYS A 1 227 ? 44.335 31.103 -13.147 1.00 29.62 227 LYS A N 1
ATOM 1848 C CA . LYS A 1 227 ? 45.237 30.033 -13.581 1.00 29.62 227 LYS A CA 1
ATOM 1849 C C . LYS A 1 227 ? 46.493 30.685 -14.157 1.00 29.62 227 LYS A C 1
ATOM 1851 O O . LYS A 1 227 ? 46.368 31.422 -15.127 1.00 29.62 227 LYS A O 1
ATOM 1856 N N . ASN A 1 228 ? 47.638 30.412 -13.534 1.00 26.92 228 ASN A N 1
ATOM 1857 C CA . ASN A 1 228 ? 48.994 30.322 -14.093 1.00 26.92 228 ASN A CA 1
ATOM 1858 C C . ASN A 1 228 ? 49.998 30.600 -12.975 1.00 26.92 228 ASN A C 1
ATOM 1860 O O . ASN A 1 228 ? 50.007 31.703 -12.448 1.00 26.92 228 ASN A O 1
ATOM 1864 N N . GLU A 1 229 ? 50.848 29.621 -12.665 1.00 25.78 229 GLU A N 1
ATOM 1865 C CA . GLU A 1 229 ? 52.299 29.825 -12.611 1.00 25.78 229 GLU A CA 1
ATOM 1866 C C . GLU A 1 229 ? 53.034 28.479 -12.478 1.00 25.78 229 GLU A C 1
ATOM 1868 O O . GLU A 1 229 ? 52.520 27.567 -11.836 1.00 25.78 229 GLU A O 1
ATOM 1873 N N . HIS A 1 230 ? 54.229 28.406 -13.079 1.00 26.19 230 HIS A N 1
ATOM 1874 C CA . HIS A 1 230 ? 55.230 27.326 -13.015 1.00 26.19 230 HIS A CA 1
ATOM 1875 C C . HIS A 1 230 ? 54.840 25.915 -13.534 1.00 26.19 230 HIS A C 1
ATOM 1877 O O . HIS A 1 230 ? 53.822 25.338 -13.164 1.00 26.19 230 HIS A O 1
ATOM 1883 N N . GLY A 1 231 ? 55.723 25.324 -14.359 1.00 22.92 231 GLY A N 1
ATOM 1884 C CA . GLY A 1 231 ? 55.654 23.919 -14.805 1.00 22.92 231 GLY A CA 1
ATOM 1885 C C . GLY A 1 231 ? 55.567 23.726 -16.325 1.00 22.92 231 GLY A C 1
ATOM 1886 O O . GLY A 1 231 ? 54.518 23.345 -16.838 1.00 22.92 231 GLY A O 1
ATOM 1887 N N . SER A 1 232 ? 56.659 23.993 -17.042 1.00 24.16 232 SER A N 1
ATOM 1888 C CA . SER A 1 232 ? 56.796 23.779 -18.490 1.00 24.16 232 SER A CA 1
ATOM 1889 C C . SER A 1 232 ? 57.334 22.387 -18.832 1.00 24.16 232 SER A C 1
ATOM 1891 O O . SER A 1 232 ? 58.394 22.035 -18.327 1.00 24.16 232 SER A O 1
ATOM 1893 N N . GLU A 1 233 ? 56.691 21.673 -19.760 1.00 23.22 233 GLU A N 1
ATOM 1894 C CA . GLU A 1 233 ? 57.329 20.694 -20.662 1.00 23.22 233 GLU A CA 1
ATOM 1895 C C . GLU A 1 233 ? 56.378 20.361 -21.832 1.00 23.22 233 GLU A C 1
ATOM 1897 O O . GLU A 1 233 ? 55.158 20.462 -21.683 1.00 23.22 233 GLU A O 1
ATOM 1902 N N . VAL A 1 234 ? 56.929 20.039 -23.010 1.00 24.89 234 VAL A N 1
ATOM 1903 C CA . VAL A 1 234 ? 56.196 19.852 -24.282 1.00 24.89 234 VAL A CA 1
ATOM 1904 C C . VAL A 1 234 ? 56.781 18.661 -25.049 1.00 24.89 234 VAL A C 1
ATOM 1906 O O . VAL A 1 234 ? 57.999 18.575 -25.193 1.00 24.89 234 VAL A O 1
ATOM 1909 N N . PRO A 1 235 ? 55.920 17.750 -25.526 1.00 24.48 235 PRO A N 1
ATOM 1910 C CA . PRO A 1 235 ? 55.913 17.343 -26.941 1.00 24.48 235 PRO A CA 1
ATOM 1911 C C . PRO A 1 235 ? 54.486 17.494 -27.523 1.00 24.48 235 PRO A C 1
ATOM 1913 O O . PRO A 1 235 ? 53.520 17.146 -26.848 1.00 24.48 235 PRO A O 1
ATOM 1916 N N . SER A 1 236 ? 54.219 18.139 -28.664 1.00 22.88 236 SER A N 1
ATOM 1917 C CA . SER A 1 236 ? 54.774 18.029 -30.032 1.00 22.88 236 SER A CA 1
ATOM 1918 C C . SER A 1 236 ? 54.251 16.814 -30.821 1.00 22.88 236 SER A C 1
ATOM 1920 O O . SER A 1 236 ? 54.782 15.715 -30.693 1.00 22.88 236 SER A O 1
ATOM 1922 N N . ASP A 1 237 ? 53.227 17.097 -31.631 1.00 24.77 237 ASP A N 1
ATOM 1923 C CA . ASP A 1 237 ? 52.894 16.573 -32.968 1.00 24.77 237 ASP A CA 1
ATOM 1924 C C . ASP A 1 237 ? 52.794 15.058 -33.231 1.00 24.77 237 ASP A C 1
ATOM 1926 O O . ASP A 1 237 ? 53.773 14.319 -33.146 1.00 24.77 237 ASP A O 1
ATOM 1930 N N . SER A 1 238 ? 51.621 14.619 -33.712 1.00 25.02 238 SER A N 1
ATOM 1931 C CA . SER A 1 238 ? 51.464 13.808 -34.945 1.00 25.02 238 SER A CA 1
ATOM 1932 C C . SER A 1 238 ? 49.983 13.497 -35.268 1.00 25.02 238 SER A C 1
ATOM 1934 O O . SER A 1 238 ? 49.112 13.661 -34.417 1.00 25.02 238 SER A O 1
ATOM 1936 N N . GLU A 1 239 ? 49.752 13.036 -36.507 1.00 27.36 239 GLU A N 1
ATOM 1937 C CA . GLU A 1 239 ? 48.530 12.404 -37.057 1.00 27.36 239 GLU A CA 1
ATOM 1938 C C . GLU A 1 239 ? 47.322 13.306 -37.405 1.00 27.36 239 GLU A C 1
ATOM 1940 O O . GLU A 1 239 ? 46.318 13.369 -36.698 1.00 27.36 239 GLU A O 1
ATOM 1945 N N . ASP A 1 240 ? 47.380 13.893 -38.609 1.00 24.50 240 ASP A N 1
ATOM 1946 C CA . ASP A 1 240 ? 46.194 14.088 -39.455 1.00 24.50 240 ASP A CA 1
ATOM 1947 C C . ASP A 1 240 ? 45.648 12.727 -39.936 1.00 24.50 240 ASP A C 1
ATOM 1949 O O . ASP A 1 240 ? 46.417 11.836 -40.299 1.00 24.50 240 ASP A O 1
ATOM 1953 N N . SER A 1 241 ? 44.323 12.574 -40.014 1.00 25.44 241 SER A N 1
ATOM 1954 C CA . SER A 1 241 ? 43.653 11.641 -40.939 1.00 25.44 241 SER A CA 1
ATOM 1955 C C . SER A 1 241 ? 42.189 12.050 -41.156 1.00 25.44 241 SER A C 1
ATOM 1957 O O . SER A 1 241 ? 41.602 12.769 -40.346 1.00 25.44 241 SER A O 1
ATOM 1959 N N . GLU A 1 242 ? 41.652 11.692 -42.321 1.00 25.30 242 GLU A N 1
ATOM 1960 C CA . GLU A 1 242 ? 40.586 12.437 -43.005 1.00 25.30 242 GLU A CA 1
ATOM 1961 C C . GLU A 1 242 ? 39.149 12.135 -42.525 1.00 25.30 242 GLU A C 1
ATOM 1963 O O . GLU A 1 242 ? 38.880 11.179 -41.797 1.00 25.30 242 GLU A O 1
ATOM 1968 N N . LEU A 1 243 ? 38.215 12.995 -42.947 1.00 24.66 243 LEU A N 1
ATOM 1969 C CA . LEU A 1 243 ? 36.769 12.855 -42.749 1.00 24.66 243 LEU A CA 1
ATOM 1970 C C . LEU A 1 243 ? 36.116 12.181 -43.962 1.00 24.66 243 LEU A C 1
ATOM 1972 O O . LEU A 1 243 ? 36.425 12.540 -45.095 1.00 24.66 243 LEU A O 1
ATOM 1976 N N . GLU A 1 244 ? 35.099 11.358 -43.712 1.00 24.45 244 GLU A N 1
ATOM 1977 C CA . GLU A 1 244 ? 33.974 11.183 -44.638 1.00 24.45 244 GLU A CA 1
ATOM 1978 C C . GLU A 1 244 ? 32.684 11.643 -43.932 1.00 24.45 244 GLU A C 1
ATOM 1980 O O . GLU A 1 244 ? 32.420 11.276 -42.784 1.00 24.45 244 GLU A O 1
ATOM 1985 N N . ASP A 1 245 ? 31.912 12.499 -44.604 1.00 23.39 245 ASP A N 1
ATOM 1986 C CA . ASP A 1 245 ? 30.594 12.981 -44.171 1.00 23.39 245 ASP A CA 1
ATOM 1987 C C . ASP A 1 245 ? 29.484 12.048 -44.686 1.00 23.39 245 ASP A C 1
ATOM 1989 O O . ASP A 1 245 ? 29.588 11.554 -45.804 1.00 23.39 245 ASP A O 1
ATOM 1993 N N . GLU A 1 246 ? 28.342 11.966 -43.984 1.00 24.06 246 GLU A N 1
ATOM 1994 C CA . GLU A 1 246 ? 27.066 12.194 -44.688 1.00 24.06 246 GLU A CA 1
ATOM 1995 C C . GLU A 1 246 ? 25.899 12.669 -43.792 1.00 24.06 246 GLU A C 1
ATOM 1997 O O . GLU A 1 246 ? 25.576 12.090 -42.757 1.00 24.06 246 GLU A O 1
ATOM 2002 N N . SER A 1 247 ? 25.257 13.752 -44.250 1.00 24.95 247 SER A N 1
ATOM 2003 C CA . SER A 1 247 ? 23.894 14.247 -43.965 1.00 24.95 247 SER A CA 1
ATOM 2004 C C . SER A 1 247 ? 23.262 14.088 -42.561 1.00 24.95 247 SER A C 1
ATOM 2006 O O . SER A 1 247 ? 22.705 13.048 -42.212 1.00 24.95 247 SER A O 1
ATOM 2008 N N . ASP A 1 248 ? 23.136 15.213 -41.845 1.00 23.25 248 ASP A N 1
ATOM 2009 C CA . ASP A 1 248 ? 22.141 15.439 -40.778 1.00 23.25 248 ASP A CA 1
ATOM 2010 C C . ASP A 1 248 ? 20.982 16.286 -41.351 1.00 23.25 248 ASP A C 1
ATOM 2012 O O . ASP A 1 248 ? 21.227 17.331 -41.959 1.00 23.25 248 ASP A O 1
ATOM 2016 N N . SER A 1 249 ? 19.728 15.845 -41.193 1.00 25.45 249 SER A N 1
ATOM 2017 C CA . SER A 1 249 ? 18.530 16.541 -41.702 1.00 25.45 249 SER A CA 1
ATOM 2018 C C . SER A 1 249 ? 17.461 16.695 -40.616 1.00 25.45 249 SER A C 1
ATOM 2020 O O . SER A 1 249 ? 16.498 15.935 -40.518 1.00 25.45 249 SER A O 1
ATOM 2022 N N . GLY A 1 250 ? 17.636 17.708 -39.770 1.00 24.56 250 GLY A N 1
ATOM 2023 C CA . GLY A 1 250 ? 16.642 18.103 -38.774 1.00 24.56 250 GLY A CA 1
ATOM 2024 C C . GLY A 1 250 ? 15.805 19.301 -39.221 1.00 24.56 250 GLY A C 1
ATOM 2025 O O . GLY A 1 250 ? 16.351 20.247 -39.773 1.00 24.56 250 GLY A O 1
ATOM 2026 N N . GLU A 1 251 ? 14.505 19.285 -38.909 1.00 25.11 251 GLU A N 1
ATOM 2027 C CA . GLU A 1 251 ? 13.853 20.317 -38.077 1.00 25.11 251 GLU A CA 1
ATOM 2028 C C . GLU A 1 251 ? 12.354 20.026 -37.870 1.00 25.11 251 GLU A C 1
ATOM 2030 O O . GLU A 1 251 ? 11.570 20.102 -38.807 1.00 25.11 251 GLU A O 1
ATOM 2035 N N . GLU A 1 252 ? 11.943 19.769 -36.619 1.00 24.06 252 GLU A N 1
ATOM 2036 C CA . GLU A 1 252 ? 10.717 20.340 -36.031 1.00 24.06 252 GLU A CA 1
ATOM 2037 C C . GLU A 1 252 ? 10.635 20.054 -34.505 1.00 24.06 252 GLU A C 1
ATOM 2039 O O . GLU A 1 252 ? 11.453 19.322 -33.948 1.00 24.06 252 GLU A O 1
ATOM 2044 N N . TRP A 1 253 ? 9.630 20.629 -33.824 1.00 22.95 253 TRP A N 1
ATOM 2045 C CA . TRP A 1 253 ? 9.240 20.375 -32.416 1.00 22.95 253 TRP A CA 1
ATOM 2046 C C . TRP A 1 253 ? 10.212 20.802 -31.297 1.00 22.95 253 TRP A C 1
ATOM 2048 O O . TRP A 1 253 ? 10.681 19.989 -30.500 1.00 22.95 253 TRP A O 1
ATOM 2058 N N . LEU A 1 254 ? 10.373 22.122 -31.113 1.00 23.53 254 LEU A N 1
ATOM 2059 C CA . LEU A 1 254 ? 10.954 22.704 -29.890 1.00 23.53 254 LEU A CA 1
ATOM 2060 C C . LEU A 1 254 ? 10.057 23.781 -29.236 1.00 23.53 254 LEU A C 1
ATOM 2062 O O . LEU A 1 254 ? 10.344 24.977 -29.275 1.00 23.53 254 LEU A O 1
ATOM 2066 N N . LEU A 1 255 ? 8.977 23.354 -28.570 1.00 25.02 255 LEU A N 1
ATOM 2067 C CA . LEU A 1 255 ? 8.174 24.200 -27.671 1.00 25.02 255 LEU A CA 1
ATOM 2068 C C . LEU A 1 255 ? 7.691 23.432 -26.423 1.00 25.02 255 LEU A C 1
ATOM 2070 O O . LEU A 1 255 ? 7.606 22.212 -26.419 1.00 25.02 255 LEU A O 1
ATOM 2074 N N . GLU A 1 256 ? 7.379 24.184 -25.360 1.00 26.11 256 GLU A N 1
ATOM 2075 C CA . GLU A 1 256 ? 6.819 23.717 -24.073 1.00 26.11 256 GLU A CA 1
ATOM 2076 C C . GLU A 1 256 ? 7.690 22.771 -23.204 1.00 26.11 256 GLU A C 1
ATOM 2078 O O . GLU A 1 256 ? 7.279 21.688 -22.794 1.00 26.11 256 GLU A O 1
ATOM 2083 N N . SER A 1 257 ? 8.848 23.262 -22.739 1.00 28.66 257 SER A N 1
ATOM 2084 C CA . SER A 1 257 ? 9.380 22.846 -21.426 1.00 28.66 257 SER A CA 1
ATOM 2085 C C . SER A 1 257 ? 9.879 24.038 -20.592 1.00 28.66 257 SER A C 1
ATOM 2087 O O . SER A 1 257 ? 10.325 25.063 -21.112 1.00 28.66 257 SER A O 1
ATOM 2089 N N . GLY A 1 258 ? 9.711 23.959 -19.266 1.00 26.12 258 GLY A N 1
ATOM 2090 C CA . GLY A 1 258 ? 9.952 25.078 -18.348 1.00 26.12 258 GLY A CA 1
ATOM 2091 C C . GLY A 1 258 ? 11.438 25.287 -18.047 1.00 26.12 258 GLY A C 1
ATOM 2092 O O . GLY A 1 258 ? 12.067 24.431 -17.434 1.00 26.12 258 GLY A O 1
ATOM 2093 N N . LEU A 1 259 ? 11.992 26.438 -18.438 1.00 25.05 259 LEU A N 1
ATOM 2094 C CA . LEU A 1 259 ? 13.443 26.627 -18.511 1.00 25.05 259 LEU A CA 1
ATOM 2095 C C . LEU A 1 259 ? 14.176 26.618 -17.156 1.00 25.05 259 LEU A C 1
ATOM 2097 O O . LEU A 1 259 ? 14.078 27.557 -16.360 1.00 25.05 259 LEU A O 1
ATOM 2101 N N . THR A 1 260 ? 15.074 25.648 -17.001 1.00 25.23 260 THR A N 1
ATOM 2102 C CA . THR A 1 260 ? 16.419 25.889 -16.455 1.00 25.23 260 THR A CA 1
ATOM 2103 C C . THR A 1 260 ? 17.362 26.226 -17.609 1.00 25.23 260 THR A C 1
ATOM 2105 O O . THR A 1 260 ? 17.376 25.500 -18.598 1.00 25.23 260 THR A O 1
ATOM 2108 N N . LEU A 1 261 ? 18.164 27.296 -17.510 1.00 23.70 261 LEU A N 1
ATOM 2109 C CA . LEU A 1 261 ? 19.160 27.591 -18.547 1.00 23.70 261 LEU A CA 1
ATOM 2110 C C . LEU A 1 261 ? 20.320 26.587 -18.485 1.00 23.70 261 LEU A C 1
ATOM 2112 O O . LEU A 1 261 ? 21.159 26.646 -17.588 1.00 23.70 261 LEU A O 1
ATOM 2116 N N . SER A 1 262 ? 20.387 25.725 -19.493 1.00 23.53 262 SER A N 1
ATOM 2117 C CA . SER A 1 262 ? 21.562 24.938 -19.866 1.00 23.53 262 SER A CA 1
ATOM 2118 C C . SER A 1 262 ? 21.748 25.063 -21.378 1.00 23.53 262 SER A C 1
ATOM 2120 O O . SER A 1 262 ? 21.257 24.234 -22.140 1.00 23.53 262 SER A O 1
ATOM 2122 N N . VAL A 1 263 ? 22.387 26.152 -21.813 1.00 25.20 263 VAL A N 1
ATOM 2123 C CA . VAL A 1 263 ? 22.653 26.401 -23.237 1.00 25.20 263 VAL A CA 1
ATOM 2124 C C . VAL A 1 263 ? 23.906 25.631 -23.644 1.00 25.20 263 VAL A C 1
ATOM 2126 O O . VAL A 1 263 ? 24.988 25.878 -23.111 1.00 25.20 263 VAL A O 1
ATOM 2129 N N . VAL A 1 264 ? 23.748 24.699 -24.581 1.00 23.84 264 VAL A N 1
ATOM 2130 C CA . VAL A 1 264 ? 24.859 24.043 -25.276 1.00 23.84 264 VAL A CA 1
ATOM 2131 C C . VAL A 1 264 ? 25.237 24.913 -26.470 1.00 23.84 264 VAL A C 1
ATOM 2133 O O . VAL A 1 264 ? 24.375 25.245 -27.277 1.00 23.84 264 VAL A O 1
ATOM 2136 N N . TRP A 1 265 ? 26.517 25.257 -26.595 1.00 23.48 265 TRP A N 1
ATOM 2137 C CA . TRP A 1 265 ? 27.068 25.888 -27.793 1.00 23.48 265 TRP A CA 1
ATOM 2138 C C . TRP A 1 265 ? 28.033 24.914 -28.473 1.00 23.48 265 TRP A C 1
ATOM 2140 O O . TRP A 1 265 ? 29.036 24.523 -27.873 1.00 23.48 265 TRP A O 1
ATOM 2150 N N . ARG A 1 266 ? 27.741 24.532 -29.725 1.00 23.47 266 ARG A N 1
ATOM 2151 C CA . ARG A 1 266 ? 28.756 23.975 -30.636 1.00 23.47 266 ARG A CA 1
ATOM 2152 C C . ARG A 1 266 ? 29.752 25.093 -30.976 1.00 23.47 266 ARG A C 1
ATOM 2154 O O . ARG A 1 266 ? 29.353 26.242 -31.154 1.00 23.47 266 ARG A O 1
ATOM 2161 N N . LYS A 1 267 ? 31.036 24.752 -31.089 1.00 22.78 267 LYS A N 1
ATOM 2162 C CA . LYS A 1 267 ? 32.061 25.634 -31.665 1.00 22.78 267 LYS A CA 1
ATOM 2163 C C . LYS A 1 267 ? 31.864 25.641 -33.186 1.00 22.78 267 LYS A C 1
ATOM 2165 O O . LYS A 1 267 ? 31.849 24.571 -33.788 1.00 22.78 267 LYS A O 1
ATOM 2170 N N . ARG A 1 268 ? 31.704 26.814 -33.796 1.00 24.53 268 ARG A N 1
ATOM 2171 C CA . ARG A 1 268 ? 31.834 27.024 -35.247 1.00 24.53 268 ARG A CA 1
ATOM 2172 C C . ARG A 1 268 ? 32.541 28.361 -35.443 1.00 24.53 268 ARG A C 1
ATOM 2174 O O . ARG A 1 268 ? 32.305 29.281 -34.665 1.00 24.53 268 ARG A O 1
ATOM 2181 N N . GLU A 1 269 ? 33.472 28.413 -36.381 1.00 26.22 269 GLU A N 1
ATOM 2182 C CA . GLU A 1 269 ? 34.451 29.500 -36.479 1.00 26.22 269 GLU A CA 1
ATOM 2183 C C . GLU A 1 269 ? 34.026 30.561 -37.497 1.00 26.22 269 GLU A C 1
ATOM 2185 O O . GLU A 1 269 ? 33.305 30.271 -38.453 1.00 26.22 269 GLU A O 1
ATOM 2190 N N . ASP A 1 270 ? 34.453 31.803 -37.265 1.00 24.66 270 ASP A N 1
ATOM 2191 C CA . ASP A 1 270 ? 34.114 32.940 -38.114 1.00 24.66 270 ASP A CA 1
ATOM 2192 C C . ASP A 1 270 ? 34.762 32.841 -39.502 1.00 24.66 270 ASP A C 1
ATOM 2194 O O . ASP A 1 270 ? 35.986 32.813 -39.640 1.00 24.66 270 ASP A O 1
ATOM 2198 N N . LYS A 1 271 ? 33.935 32.961 -40.544 1.00 25.69 271 LYS A N 1
ATOM 2199 C CA . LYS A 1 271 ? 34.327 33.618 -41.796 1.00 25.69 271 LYS A CA 1
ATOM 2200 C C . LYS A 1 271 ? 33.274 34.661 -42.160 1.00 25.69 271 LYS A C 1
ATOM 2202 O O . LYS A 1 271 ? 32.206 34.334 -42.666 1.00 25.69 271 LYS A O 1
ATOM 2207 N N . ARG A 1 272 ? 33.588 35.929 -41.880 1.00 24.12 272 ARG A N 1
ATOM 2208 C CA . ARG A 1 272 ? 32.851 37.095 -42.385 1.00 24.12 272 ARG A CA 1
ATOM 2209 C C . ARG A 1 272 ? 33.415 37.524 -43.738 1.00 24.12 272 ARG A C 1
ATOM 2211 O O . ARG A 1 272 ? 34.629 37.655 -43.865 1.00 24.12 272 ARG A O 1
ATOM 2218 N N . SER A 1 273 ? 32.541 37.904 -44.663 1.00 25.47 273 SER A N 1
ATOM 2219 C CA . SER A 1 273 ? 32.878 38.812 -45.765 1.00 25.47 273 SER A CA 1
ATOM 2220 C C . SER A 1 273 ? 31.646 39.601 -46.218 1.00 25.47 273 SER A C 1
ATOM 2222 O O . SER A 1 273 ? 30.628 38.998 -46.536 1.00 25.47 273 SER A O 1
ATOM 2224 N N . SER A 1 274 ? 31.788 40.931 -46.251 1.00 27.84 274 SER A N 1
ATOM 2225 C CA . SER A 1 274 ? 31.055 41.899 -47.095 1.00 27.84 274 SER A CA 1
ATOM 2226 C C . SER A 1 274 ? 29.518 41.816 -47.228 1.00 27.84 274 SER A C 1
ATOM 2228 O O . SER A 1 274 ? 28.971 41.072 -48.035 1.00 27.84 274 SER A O 1
ATOM 2230 N N . ASP A 1 275 ? 28.877 42.740 -46.512 1.00 25.38 275 ASP A N 1
ATOM 2231 C CA . ASP A 1 275 ? 27.694 43.548 -46.884 1.00 25.38 275 ASP A CA 1
ATOM 2232 C C . ASP A 1 275 ? 27.909 44.314 -48.231 1.00 25.38 275 ASP A C 1
ATOM 2234 O O . ASP A 1 275 ? 29.075 44.402 -48.638 1.00 25.38 275 ASP A O 1
ATOM 2238 N N . PRO A 1 276 ? 26.925 44.988 -48.891 1.00 50.09 276 PRO A N 1
ATOM 2239 C CA . PRO A 1 276 ? 25.446 44.926 -48.844 1.00 50.09 276 PRO A CA 1
ATOM 2240 C C . PRO A 1 276 ? 24.768 44.768 -50.249 1.00 50.09 276 PRO A C 1
ATOM 2242 O O . PRO A 1 276 ? 25.431 44.735 -51.283 1.00 50.09 276 PRO A O 1
ATOM 2245 N N . SER A 1 277 ? 23.423 44.867 -50.278 1.00 23.86 277 SER A N 1
ATOM 2246 C CA . SER A 1 277 ? 22.622 45.766 -51.165 1.00 23.86 277 SER A CA 1
ATOM 2247 C C . SER A 1 277 ? 21.642 45.206 -52.230 1.00 23.86 277 SER A C 1
ATOM 2249 O O . SER A 1 277 ? 21.793 44.119 -52.772 1.00 23.86 277 SER A O 1
ATOM 2251 N N . GLU A 1 278 ? 20.642 46.063 -52.500 1.00 25.98 278 GLU A N 1
ATOM 2252 C CA . GLU A 1 278 ? 19.679 46.134 -53.620 1.00 25.98 278 GLU A CA 1
ATOM 2253 C C . GLU A 1 278 ? 18.431 45.209 -53.691 1.00 25.98 278 GLU A C 1
ATOM 2255 O O . GLU A 1 278 ? 18.243 44.230 -52.973 1.00 25.98 278 GLU A O 1
ATOM 2260 N N . VAL A 1 279 ? 17.485 45.684 -54.510 1.00 26.12 279 VAL A N 1
ATOM 2261 C CA . VAL A 1 279 ? 16.055 45.343 -54.715 1.00 26.12 279 VAL A CA 1
ATOM 2262 C C . VAL A 1 279 ? 15.805 45.489 -56.252 1.00 26.12 279 VAL A C 1
ATOM 2264 O O . VAL A 1 279 ? 16.753 45.882 -56.930 1.00 26.12 279 VAL A O 1
ATOM 2267 N N . PRO A 1 280 ? 14.605 45.345 -56.881 1.00 43.91 280 PRO A N 1
ATOM 2268 C CA . PRO A 1 280 ? 13.319 44.735 -56.492 1.00 43.91 280 PRO A CA 1
ATOM 2269 C C . PRO A 1 280 ? 12.592 43.893 -57.604 1.00 43.91 280 PRO A C 1
ATOM 2271 O O . PRO A 1 280 ? 12.991 43.880 -58.759 1.00 43.91 280 PRO A O 1
ATOM 2274 N N . ARG A 1 281 ? 11.376 43.398 -57.272 1.00 25.33 281 ARG A N 1
ATOM 2275 C CA . ARG A 1 281 ? 10.153 43.255 -58.135 1.00 25.33 281 ARG A CA 1
ATOM 2276 C C . ARG A 1 281 ? 9.993 42.130 -59.200 1.00 25.33 281 ARG A C 1
ATOM 2278 O O . ARG A 1 281 ? 10.823 41.954 -60.071 1.00 25.33 281 ARG A O 1
ATOM 2285 N N . ALA A 1 282 ? 8.728 41.653 -59.257 1.00 26.72 282 ALA A N 1
ATOM 2286 C CA . ALA A 1 282 ? 7.940 41.202 -60.437 1.00 26.72 282 ALA A CA 1
ATOM 2287 C C . ALA A 1 282 ? 8.291 39.839 -61.097 1.00 26.72 282 ALA A C 1
ATOM 2289 O O . ALA A 1 282 ? 9.412 39.377 -60.958 1.00 26.72 282 ALA A O 1
ATOM 2290 N N . ARG A 1 283 ? 7.405 39.139 -61.846 1.00 25.73 283 ARG A N 1
ATOM 2291 C CA . ARG A 1 283 ? 5.910 39.047 -61.945 1.00 25.73 283 ARG A CA 1
ATOM 2292 C C . ARG A 1 283 ? 5.538 37.758 -62.739 1.00 25.73 283 ARG A C 1
ATOM 2294 O O . ARG A 1 283 ? 6.386 37.245 -63.456 1.00 25.73 283 ARG A O 1
ATOM 2301 N N . GLY A 1 284 ? 4.266 37.327 -62.693 1.00 25.80 284 GLY A N 1
ATOM 2302 C CA . GLY A 1 284 ? 3.688 36.209 -63.480 1.00 25.80 284 GLY A CA 1
ATOM 2303 C C . GLY A 1 284 ? 3.428 34.968 -62.607 1.00 25.80 284 GLY A C 1
ATOM 2304 O O . GLY A 1 284 ? 4.318 34.593 -61.855 1.00 25.80 284 GLY A O 1
ATOM 2305 N N . GLU A 1 285 ? 2.252 34.332 -62.488 1.00 25.98 285 GLU A N 1
ATOM 2306 C CA . GLU A 1 285 ? 1.040 34.128 -63.327 1.00 25.98 285 GLU A CA 1
ATOM 2307 C C . GLU A 1 285 ? 1.110 32.972 -64.347 1.00 25.98 285 GLU A C 1
ATOM 2309 O O . GLU A 1 285 ? 1.551 33.159 -65.477 1.00 25.98 285 GLU A O 1
ATOM 2314 N N . SER A 1 286 ? 0.574 31.793 -63.984 1.00 26.47 286 SER A N 1
ATOM 2315 C CA . SER A 1 286 ? -0.492 31.093 -64.745 1.00 26.47 286 SER A CA 1
ATOM 2316 C C . SER A 1 286 ? -1.002 29.794 -64.067 1.00 26.47 286 SER A C 1
ATOM 2318 O O . SER A 1 286 ? -0.266 29.089 -63.389 1.00 26.47 286 SER A O 1
ATOM 2320 N N . SER A 1 287 ? -2.309 29.559 -64.254 1.00 26.88 287 SER A N 1
ATOM 2321 C CA . SER A 1 287 ? -3.181 28.361 -64.108 1.00 26.88 287 SER A CA 1
ATOM 2322 C C . SER A 1 287 ? -2.556 26.943 -64.107 1.00 26.88 287 SER A C 1
ATOM 2324 O O . SER A 1 287 ? -1.525 26.741 -64.733 1.00 26.88 287 SER A O 1
ATOM 2326 N N . THR A 1 288 ? -3.161 25.873 -63.555 1.00 29.73 288 THR A N 1
ATOM 2327 C CA . THR A 1 288 ? -4.590 25.466 -63.347 1.00 29.73 288 THR A CA 1
ATOM 2328 C C . THR A 1 288 ? -4.734 24.733 -61.988 1.00 29.73 288 THR A C 1
ATOM 2330 O O . THR A 1 288 ? -3.778 24.107 -61.547 1.00 29.73 288 THR A O 1
ATOM 2333 N N . ASP A 1 289 ? -5.753 24.905 -61.134 1.00 27.47 289 ASP A N 1
ATOM 2334 C CA . ASP A 1 289 ? -7.229 24.730 -61.194 1.00 27.47 289 ASP A CA 1
ATOM 2335 C C . ASP A 1 289 ? -7.760 23.317 -60.830 1.00 27.47 289 ASP A C 1
ATOM 2337 O O . ASP A 1 289 ? -7.731 22.403 -61.648 1.00 27.47 289 ASP A O 1
ATOM 2341 N N . ALA A 1 290 ? -8.270 23.177 -59.590 1.00 28.00 290 ALA A N 1
ATOM 2342 C CA . ALA A 1 290 ? -9.311 22.234 -59.136 1.00 28.00 290 ALA A CA 1
ATOM 2343 C C . ALA A 1 290 ? -9.737 22.555 -57.672 1.00 28.00 290 ALA A C 1
ATOM 2345 O O . ALA A 1 290 ? -8.908 22.947 -56.851 1.00 28.00 290 ALA A O 1
ATOM 2346 N N . GLY A 1 291 ? -11.025 22.394 -57.318 1.00 24.36 291 GLY A N 1
ATOM 2347 C CA . GLY A 1 291 ? -11.568 22.635 -55.957 1.00 24.36 291 GLY A CA 1
ATOM 2348 C C . GLY A 1 291 ? -11.145 21.591 -54.898 1.00 24.36 291 GLY A C 1
ATOM 2349 O O . GLY A 1 291 ? -10.573 20.566 -55.236 1.00 24.36 291 GLY A O 1
ATOM 2350 N N . VAL A 1 292 ? -11.423 21.744 -53.590 1.00 26.44 292 VAL A N 1
ATOM 2351 C CA . VAL A 1 292 ? -12.666 22.232 -52.938 1.00 26.44 292 VAL A CA 1
ATOM 2352 C C . VAL A 1 292 ? -12.387 23.160 -51.722 1.00 26.44 292 VAL A C 1
ATOM 2354 O O . VAL A 1 292 ? -11.276 23.243 -51.210 1.00 26.44 292 VAL A O 1
ATOM 2357 N N . LYS A 1 293 ? -13.406 23.924 -51.292 1.00 25.36 293 LYS A N 1
ATOM 2358 C CA . LYS A 1 293 ? -13.314 25.166 -50.493 1.00 25.36 293 LYS A CA 1
ATOM 2359 C C . LYS A 1 293 ? -13.214 24.999 -48.962 1.00 25.36 293 LYS A C 1
ATOM 2361 O O . LYS A 1 293 ? -13.934 24.206 -48.367 1.00 25.36 293 LYS A O 1
ATOM 2366 N N . TRP A 1 294 ? -12.483 25.928 -48.335 1.00 24.05 294 TRP A N 1
ATOM 2367 C CA . TRP A 1 294 ? -12.648 26.396 -46.944 1.00 24.05 294 TRP A CA 1
ATOM 2368 C C . TRP A 1 294 ? -12.923 27.913 -46.943 1.00 24.05 294 TRP A C 1
ATOM 2370 O O . TRP A 1 294 ? -12.335 28.598 -47.769 1.00 24.05 294 TRP A O 1
ATOM 2380 N N . LEU A 1 295 ? -13.736 28.436 -46.009 1.00 25.45 295 LEU A N 1
ATOM 2381 C CA . LEU A 1 295 ? -13.814 29.844 -45.526 1.00 25.45 295 LEU A CA 1
ATOM 2382 C C . LEU A 1 295 ? -14.814 29.863 -44.337 1.00 25.45 295 LEU A C 1
ATOM 2384 O O . LEU A 1 295 ? -15.895 29.300 -44.448 1.00 25.45 295 LEU A O 1
ATOM 2388 N N . LYS A 1 296 ? -14.404 30.208 -43.105 1.00 24.88 296 LYS A N 1
ATOM 2389 C CA . LYS A 1 296 ? -14.439 31.540 -42.442 1.00 24.88 296 LYS A CA 1
ATOM 2390 C C . LYS A 1 296 ? -15.809 32.244 -42.404 1.00 24.88 296 LYS A C 1
ATOM 2392 O O . LYS A 1 296 ? -16.436 32.445 -43.433 1.00 24.88 296 LYS A O 1
ATOM 2397 N N . PHE A 1 297 ? -16.175 32.730 -41.212 1.00 25.02 297 PHE A N 1
ATOM 2398 C CA . PHE A 1 297 ? -17.316 33.621 -40.950 1.00 25.02 297 PHE A CA 1
ATOM 2399 C C . PHE A 1 297 ? -16.860 35.034 -40.543 1.00 25.02 297 PHE A C 1
ATOM 2401 O O . PHE A 1 297 ? -15.795 35.195 -39.943 1.00 25.02 297 PHE A O 1
ATOM 2408 N N . GLY A 1 298 ? -17.705 36.032 -40.824 1.00 24.61 298 GLY A N 1
ATOM 2409 C CA . GLY A 1 298 ? -17.615 37.417 -40.341 1.00 24.61 298 GLY A CA 1
ATOM 2410 C C . GLY A 1 298 ? -18.926 37.880 -39.678 1.00 24.61 298 GLY A C 1
ATOM 2411 O O . GLY A 1 298 ? -19.894 37.125 -39.631 1.00 24.61 298 GLY A O 1
ATOM 2412 N N . GLN A 1 299 ? -18.939 39.102 -39.135 1.00 23.80 299 GLN A N 1
ATOM 2413 C CA . GLN A 1 299 ? -20.064 39.737 -38.408 1.00 23.80 299 GLN A CA 1
ATOM 2414 C C . GLN A 1 299 ? -20.874 40.700 -39.328 1.00 23.80 299 GLN A C 1
ATOM 2416 O O . GLN A 1 299 ? -20.515 40.817 -40.498 1.00 23.80 299 GLN A O 1
ATOM 2421 N N . PRO A 1 300 ? -21.789 41.553 -38.804 1.00 51.44 300 PRO A N 1
ATOM 2422 C CA . PRO A 1 300 ? -23.108 41.314 -38.180 1.00 51.44 300 PRO A CA 1
ATOM 2423 C C . PRO A 1 300 ? -24.251 41.990 -39.010 1.00 51.44 300 PRO A C 1
ATOM 2425 O O . PRO A 1 300 ? -23.989 42.360 -40.155 1.00 51.44 300 PRO A O 1
ATOM 2428 N N . PRO A 1 301 ? -25.511 42.152 -38.515 1.00 39.53 301 PRO A N 1
ATOM 2429 C CA . PRO A 1 301 ? -25.916 43.419 -37.850 1.00 39.53 301 PRO A CA 1
ATOM 2430 C C . PRO A 1 301 ? -27.037 43.275 -36.759 1.00 39.53 301 PRO A C 1
ATOM 2432 O O . PRO A 1 301 ? -27.055 42.279 -36.042 1.00 39.53 301 PRO A O 1
ATOM 2435 N N . LEU A 1 302 ? -27.904 44.295 -36.568 1.00 27.98 302 LEU A N 1
ATOM 2436 C CA . LEU A 1 302 ? -28.837 44.548 -35.432 1.00 27.98 302 LEU A CA 1
ATOM 2437 C C . LEU A 1 302 ? -30.277 44.968 -35.888 1.00 27.98 302 LEU A C 1
ATOM 2439 O O . LEU A 1 302 ? -30.499 45.071 -37.090 1.00 27.98 302 LEU A O 1
ATOM 2443 N N . LEU A 1 303 ? -31.168 45.303 -34.919 1.00 29.73 303 LEU A N 1
ATOM 2444 C CA . LEU A 1 303 ? -32.554 45.875 -34.998 1.00 29.73 303 LEU A CA 1
ATOM 2445 C C . LEU A 1 303 ? -33.733 44.893 -35.282 1.00 29.73 303 LEU A C 1
ATOM 2447 O O . LEU A 1 303 ? -33.517 43.882 -35.937 1.00 29.73 303 LEU A O 1
ATOM 2451 N N . GLU A 1 304 ? -35.012 45.124 -34.890 1.00 26.22 304 GLU A N 1
ATOM 2452 C CA . GLU A 1 304 ? -35.648 45.766 -33.693 1.00 26.22 304 GLU A CA 1
ATOM 2453 C C . GLU A 1 304 ? -37.202 45.532 -33.649 1.00 26.22 304 GLU A C 1
ATOM 2455 O O . GLU A 1 304 ? -37.840 45.667 -34.685 1.00 26.22 304 GLU A O 1
ATOM 2460 N N . GLN A 1 305 ? -37.808 45.318 -32.454 1.00 23.92 305 GLN A N 1
ATOM 2461 C CA . GLN A 1 305 ? -39.242 45.575 -32.071 1.00 23.92 305 GLN A CA 1
ATOM 2462 C C . GLN A 1 305 ? -40.408 44.854 -32.846 1.00 23.92 305 GLN A C 1
ATOM 2464 O O . GLN A 1 305 ? -40.145 44.149 -33.815 1.00 23.92 305 GLN A O 1
ATOM 2469 N N . PRO A 1 306 ? -41.719 45.022 -32.497 1.00 38.97 306 PRO A N 1
ATOM 2470 C CA . PRO A 1 306 ? -42.412 44.843 -31.196 1.00 38.97 306 PRO A CA 1
ATOM 2471 C C . PRO A 1 306 ? -43.654 43.873 -31.238 1.00 38.97 306 PRO A C 1
ATOM 2473 O O . PRO A 1 306 ? -43.822 43.091 -32.167 1.00 38.97 306 PRO A O 1
ATOM 2476 N N . ILE A 1 307 ? -44.518 43.903 -30.201 1.00 28.41 307 ILE A N 1
ATOM 2477 C CA . ILE A 1 307 ? -45.658 42.982 -29.893 1.00 28.41 307 ILE A CA 1
ATOM 2478 C C . ILE A 1 307 ? -47.042 43.564 -30.307 1.00 28.41 307 ILE A C 1
ATOM 2480 O O . ILE A 1 307 ? -47.128 44.770 -30.544 1.00 28.41 307 ILE A O 1
ATOM 2484 N N . PRO A 1 308 ? -48.151 42.776 -30.307 1.00 40.84 308 PRO A N 1
ATOM 2485 C CA . PRO A 1 308 ? -49.155 42.997 -29.240 1.00 40.84 308 PRO A CA 1
ATOM 2486 C C . PRO A 1 308 ? -49.919 41.763 -28.670 1.00 40.84 308 PRO A C 1
ATOM 2488 O O . PRO A 1 308 ? -50.094 40.742 -29.322 1.00 40.84 308 PRO A O 1
ATOM 2491 N N . HIS A 1 309 ? -50.382 41.962 -27.423 1.00 29.19 309 HIS A N 1
ATOM 2492 C CA . HIS A 1 309 ? -51.491 41.404 -26.601 1.00 29.19 309 HIS A CA 1
ATOM 2493 C C . HIS A 1 309 ? -52.574 40.501 -27.259 1.00 29.19 309 HIS A C 1
ATOM 2495 O O . HIS A 1 309 ? -52.817 40.591 -28.453 1.00 29.19 309 HIS A O 1
ATOM 2501 N N . ILE A 1 310 ? -53.333 39.641 -26.550 1.00 26.95 310 ILE A N 1
ATOM 2502 C CA . ILE A 1 310 ? -54.080 39.734 -25.255 1.00 26.95 310 ILE A CA 1
ATOM 2503 C C . ILE A 1 310 ? -54.250 38.288 -24.692 1.00 26.95 310 ILE A C 1
ATOM 2505 O O . ILE A 1 310 ? -54.421 37.390 -25.507 1.00 26.95 310 ILE A O 1
ATOM 2509 N N . SER A 1 311 ? -54.306 37.911 -23.396 1.00 27.27 311 SER A N 1
ATOM 2510 C CA . SER A 1 311 ? -53.955 38.451 -22.048 1.00 27.27 311 SER A CA 1
ATOM 2511 C C . SER A 1 311 ? -53.790 37.211 -21.089 1.00 27.27 311 SER A C 1
ATOM 2513 O O . SER A 1 311 ? -53.303 36.203 -21.588 1.00 27.27 311 SER A O 1
ATOM 2515 N N . ASN A 1 312 ? -54.072 37.071 -19.773 1.00 26.38 312 ASN A N 1
ATOM 2516 C CA . ASN A 1 312 ? -54.722 37.872 -18.713 1.00 26.38 312 ASN A CA 1
ATOM 2517 C C . ASN A 1 312 ? -54.140 37.552 -17.290 1.00 26.38 312 ASN A C 1
ATOM 2519 O O . ASN A 1 312 ? -52.922 37.532 -17.139 1.00 26.38 312 ASN A O 1
ATOM 2523 N N . PHE A 1 313 ? -54.959 37.322 -16.240 1.00 25.23 313 PHE A N 1
ATOM 2524 C CA . PHE A 1 313 ? -54.551 37.268 -14.814 1.00 25.23 313 PHE A CA 1
ATOM 2525 C C . PHE A 1 313 ? -54.729 35.916 -14.085 1.00 25.23 313 PHE A C 1
ATOM 2527 O O . PHE A 1 313 ? -55.819 35.354 -14.104 1.00 25.23 313 PHE A O 1
ATOM 2534 N N . SER A 1 314 ? -53.728 35.516 -13.278 1.00 23.05 314 SER A N 1
ATOM 2535 C CA . SER A 1 314 ? -53.838 35.507 -11.796 1.00 23.05 314 SER A CA 1
ATOM 2536 C C . SER A 1 314 ? -52.502 35.192 -11.079 1.00 23.05 314 SER A C 1
ATOM 2538 O O . SER A 1 314 ? -51.781 34.279 -11.462 1.00 23.05 314 SER A O 1
ATOM 2540 N N . THR A 1 315 ? -52.241 35.900 -9.968 1.00 23.94 315 THR A N 1
ATOM 2541 C CA . THR A 1 315 ? -51.369 35.539 -8.815 1.00 23.94 315 THR A CA 1
ATOM 2542 C C . THR A 1 315 ? -49.893 35.102 -9.006 1.00 23.94 315 THR A C 1
ATOM 2544 O O . THR A 1 315 ? -49.597 33.962 -9.335 1.00 23.94 315 THR A O 1
ATOM 2547 N N . ALA A 1 316 ? -48.989 35.974 -8.526 1.00 25.66 316 ALA A N 1
ATOM 2548 C CA . ALA A 1 316 ? -47.706 35.683 -7.847 1.00 25.66 316 ALA A CA 1
ATOM 2549 C C . ALA A 1 316 ? -46.581 34.902 -8.591 1.00 25.66 316 ALA A C 1
ATOM 2551 O O . ALA A 1 316 ? -46.485 33.679 -8.478 1.00 25.66 316 ALA A O 1
ATOM 2552 N N . PRO A 1 317 ? -45.612 35.601 -9.221 1.00 29.39 317 PRO A N 1
ATOM 2553 C CA . PRO A 1 317 ? -44.435 34.976 -9.826 1.00 29.39 317 PRO A CA 1
ATOM 2554 C C . PRO A 1 317 ? -43.247 34.811 -8.855 1.00 29.39 317 PRO A C 1
ATOM 2556 O O . PRO A 1 317 ? -42.839 35.745 -8.165 1.00 29.39 317 PRO A O 1
ATOM 2559 N N . LYS A 1 318 ? -42.590 33.646 -8.912 1.00 22.66 318 LYS A N 1
ATOM 2560 C CA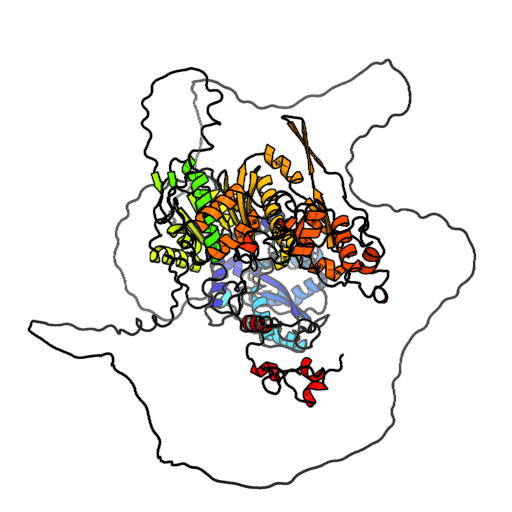 . LYS A 1 318 ? -41.153 33.503 -8.620 1.00 22.66 318 LYS A CA 1
ATOM 2561 C C . LYS A 1 318 ? -40.427 33.243 -9.937 1.00 22.66 318 LYS A C 1
ATOM 2563 O O . LYS A 1 318 ? -40.701 32.232 -10.576 1.00 22.66 318 LYS A O 1
ATOM 2568 N N . GLN A 1 319 ? -39.457 34.078 -10.297 1.00 24.72 319 GLN A N 1
ATOM 2569 C CA . GLN A 1 319 ? -38.437 33.715 -11.283 1.00 24.72 319 GLN A CA 1
ATOM 2570 C C . GLN A 1 319 ? -37.045 34.130 -10.812 1.00 24.72 319 GLN A C 1
ATOM 2572 O O . GLN A 1 319 ? -36.871 35.078 -10.048 1.00 24.72 319 GLN A O 1
ATOM 2577 N N . CYS A 1 320 ? -36.058 33.354 -11.246 1.00 24.72 320 CYS A N 1
ATOM 2578 C CA . CYS A 1 320 ? -34.645 33.603 -11.016 1.00 24.72 320 CYS A CA 1
ATOM 2579 C C . CYS A 1 320 ? -34.102 34.607 -12.038 1.00 24.72 320 CYS A C 1
ATOM 2581 O O . CYS A 1 320 ? -34.636 34.706 -13.136 1.00 24.72 320 CYS A O 1
ATOM 2583 N N . ILE A 1 321 ? -32.944 35.196 -11.739 1.00 23.62 321 ILE A N 1
ATOM 2584 C CA . ILE A 1 321 ? -31.834 35.320 -12.696 1.00 23.62 321 ILE A CA 1
ATOM 2585 C C . ILE A 1 321 ? -30.521 35.462 -11.906 1.00 23.62 321 ILE A C 1
ATOM 2587 O O . ILE A 1 321 ? -30.528 35.703 -10.700 1.00 23.62 321 ILE A O 1
ATOM 2591 N N . HIS A 1 322 ? -29.398 35.197 -12.575 1.00 25.12 322 HIS A N 1
ATOM 2592 C CA . HIS A 1 322 ? -28.035 35.267 -12.041 1.00 25.12 322 HIS A CA 1
ATOM 2593 C C . HIS A 1 322 ? -27.739 36.542 -11.236 1.00 25.12 322 HIS A C 1
ATOM 2595 O O . HIS A 1 322 ? -28.182 37.614 -11.626 1.00 25.12 322 HIS A O 1
ATOM 2601 N N . HIS A 1 323 ? -26.782 36.469 -10.301 1.00 23.67 323 HIS A N 1
ATOM 2602 C CA . HIS A 1 323 ? -25.651 37.403 -10.363 1.00 23.67 323 HIS A CA 1
ATOM 2603 C C . HIS A 1 323 ? -24.362 36.876 -9.708 1.00 23.67 323 HIS A C 1
ATOM 2605 O O . HIS A 1 323 ? -24.364 35.928 -8.924 1.00 23.67 323 HIS A O 1
ATOM 2611 N N . ARG A 1 324 ? -23.235 37.498 -10.081 1.00 25.92 324 ARG A N 1
ATOM 2612 C CA . ARG A 1 324 ? -21.913 37.308 -9.457 1.00 25.92 324 ARG A CA 1
ATOM 2613 C C . ARG A 1 324 ? -21.938 37.822 -8.014 1.00 25.92 324 ARG A C 1
ATOM 2615 O O . ARG A 1 324 ? -22.477 38.902 -7.795 1.00 25.92 324 ARG A O 1
ATOM 2622 N N . TYR A 1 325 ? -21.224 37.168 -7.095 1.00 26.77 325 TYR A N 1
ATOM 262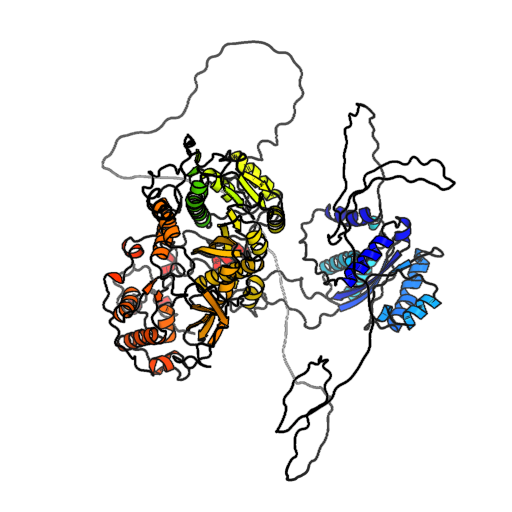3 C CA . TYR A 1 325 ? -20.926 37.743 -5.779 1.00 26.77 325 TYR A CA 1
ATOM 2624 C C . TYR A 1 325 ? -19.437 38.037 -5.588 1.00 26.77 325 TYR A C 1
ATOM 2626 O O . TYR A 1 325 ? -18.601 37.138 -5.529 1.00 26.77 325 TYR A O 1
ATOM 2634 N N . SER A 1 326 ? -19.139 39.331 -5.464 1.00 24.11 326 SER A N 1
ATOM 2635 C CA . SER A 1 326 ? -17.998 39.823 -4.691 1.00 24.11 326 SER A CA 1
ATOM 2636 C C . SER A 1 326 ? -18.410 39.894 -3.216 1.00 24.11 326 SER A C 1
ATOM 2638 O O . SER A 1 326 ? -19.596 40.062 -2.928 1.00 24.11 326 SER A O 1
ATOM 2640 N N . LEU A 1 327 ? -17.461 39.782 -2.284 1.00 26.95 327 LEU A N 1
ATOM 2641 C CA . LEU A 1 327 ? -17.732 39.812 -0.843 1.00 26.95 327 LEU A CA 1
ATOM 2642 C C . LEU A 1 327 ? -17.026 40.990 -0.164 1.00 26.95 327 LEU A C 1
ATOM 2644 O O . LEU A 1 327 ? -15.833 40.927 0.122 1.00 26.95 327 LEU A O 1
ATOM 2648 N N . CYS A 1 328 ? -17.809 42.019 0.161 1.00 25.08 328 CYS A N 1
ATOM 2649 C CA . CYS A 1 328 ? -17.511 43.012 1.193 1.00 25.08 328 CYS A CA 1
ATOM 2650 C C . CYS A 1 328 ? -18.713 43.079 2.150 1.00 25.08 328 CYS A C 1
ATOM 2652 O O . CYS A 1 328 ? -19.856 42.981 1.709 1.00 25.08 328 CYS A O 1
ATOM 2654 N N . LEU A 1 329 ? -18.454 43.213 3.453 1.00 27.94 329 LEU A N 1
ATOM 2655 C CA . LEU A 1 329 ? -19.458 43.101 4.518 1.00 27.94 329 LEU A CA 1
ATOM 2656 C C . LEU A 1 329 ? -19.932 44.473 5.031 1.00 27.94 329 LEU A C 1
ATOM 2658 O O . LEU A 1 329 ? -19.089 45.305 5.369 1.00 27.94 329 LEU A O 1
ATOM 2662 N N . PRO A 1 330 ? -21.249 44.662 5.216 1.00 26.72 330 PRO A N 1
ATOM 2663 C CA . PRO A 1 330 ? -21.839 45.523 6.240 1.00 26.72 330 PRO A CA 1
ATOM 2664 C C . PRO A 1 330 ? -22.383 44.691 7.435 1.00 26.72 330 PRO A C 1
ATOM 2666 O O . PRO A 1 330 ? -22.471 43.464 7.336 1.00 26.72 330 PRO A O 1
ATOM 2669 N N . PRO A 1 331 ? -22.709 45.318 8.585 1.00 30.30 331 PRO A N 1
ATOM 2670 C CA . PRO A 1 331 ? -22.900 44.616 9.861 1.00 30.30 331 PRO A CA 1
ATOM 2671 C C . PRO A 1 331 ? -24.345 44.176 10.167 1.00 30.30 331 PRO A C 1
ATOM 2673 O O . PRO A 1 331 ? -25.309 44.694 9.609 1.00 30.30 331 PRO A O 1
ATOM 2676 N N . LEU A 1 332 ? -24.484 43.264 11.138 1.00 28.44 332 LEU A N 1
ATOM 2677 C CA . LEU A 1 332 ? -25.755 42.882 11.767 1.00 28.44 332 LEU A CA 1
ATOM 2678 C C . LEU A 1 332 ? -25.962 43.629 13.094 1.00 28.44 332 LEU A C 1
ATOM 2680 O O . LEU A 1 332 ? -25.065 43.660 13.936 1.00 28.44 332 LEU A O 1
ATOM 2684 N N . HIS A 1 333 ? -27.165 44.170 13.297 1.00 27.42 333 HIS A N 1
ATOM 2685 C CA . HIS A 1 333 ? -27.620 44.684 14.592 1.00 27.42 333 HIS A CA 1
ATOM 2686 C C . HIS A 1 333 ? -28.123 43.554 15.506 1.00 27.42 333 HIS A C 1
ATOM 2688 O O . HIS A 1 333 ? -28.719 42.583 15.040 1.00 27.42 333 HIS A O 1
ATOM 2694 N N . LEU A 1 334 ? -27.942 43.732 16.817 1.00 27.88 334 LEU A N 1
ATOM 2695 C CA . LEU A 1 334 ? -28.637 42.982 17.870 1.00 27.88 334 LEU A CA 1
ATOM 2696 C C . LEU A 1 334 ? -29.810 43.818 18.427 1.00 27.88 334 LEU A C 1
ATOM 2698 O O . LEU A 1 334 ? -29.723 45.049 18.407 1.00 27.88 334 LEU A O 1
ATOM 2702 N N . PRO A 1 335 ? -30.893 43.187 18.920 1.00 33.53 335 PRO A N 1
ATOM 2703 C CA . PRO A 1 335 ? -32.064 43.893 19.438 1.00 33.53 335 PRO A CA 1
ATOM 2704 C C . PRO A 1 335 ? -31.893 44.411 20.880 1.00 33.53 335 PRO A C 1
ATOM 2706 O O . PRO A 1 335 ? -31.142 43.860 21.684 1.00 33.53 335 PRO A O 1
ATOM 2709 N N . THR A 1 336 ? -32.659 45.453 21.208 1.00 27.31 336 THR A N 1
ATOM 2710 C CA . THR A 1 336 ? -32.901 45.986 22.566 1.00 27.31 336 THR A CA 1
ATOM 2711 C C . THR A 1 336 ? -33.581 44.936 23.465 1.00 27.31 336 THR A C 1
ATOM 2713 O O . THR A 1 336 ? -34.444 44.217 22.972 1.00 27.31 336 THR A O 1
ATOM 2716 N N . ALA A 1 337 ? -33.229 44.694 24.738 1.00 28.91 337 ALA A N 1
ATOM 2717 C CA . ALA A 1 337 ? -32.884 45.546 25.899 1.00 28.91 337 ALA A CA 1
ATOM 2718 C C . ALA A 1 337 ? -34.101 45.893 26.789 1.00 28.91 337 ALA A C 1
ATOM 2720 O O . ALA A 1 337 ? -35.139 46.301 26.279 1.00 28.91 337 ALA A O 1
ATOM 2721 N N . GLY A 1 338 ? -33.961 45.753 28.121 1.00 23.16 338 GLY A N 1
ATOM 2722 C CA . GLY A 1 338 ? -35.072 45.965 29.062 1.00 23.16 338 GLY A CA 1
ATOM 2723 C C . GLY A 1 338 ? -34.744 45.893 30.565 1.00 23.16 338 GLY A C 1
ATOM 2724 O O . GLY A 1 338 ? -35.187 44.960 31.223 1.00 23.16 338 GLY A O 1
ATOM 2725 N N . SER A 1 339 ? -34.110 46.946 31.117 1.00 24.53 339 SER A N 1
ATOM 2726 C CA . SER A 1 339 ? -34.103 47.324 32.563 1.00 24.53 339 SER A CA 1
ATOM 2727 C C . SER A 1 339 ? -33.387 46.360 33.559 1.00 24.53 339 SER A C 1
ATOM 2729 O O . SER A 1 339 ? -33.158 45.210 33.216 1.00 24.53 339 SER A O 1
ATOM 2731 N N . VAL A 1 340 ? -32.913 46.714 34.774 1.00 25.19 340 VAL A N 1
ATOM 2732 C CA . VAL A 1 340 ? -32.949 47.919 35.652 1.00 25.19 340 VAL A CA 1
ATOM 2733 C C . VAL A 1 340 ? -31.541 48.159 36.289 1.00 25.19 340 VAL A C 1
ATOM 2735 O O . VAL A 1 340 ? -30.748 47.231 36.352 1.00 25.19 340 VAL A O 1
ATOM 2738 N N . ARG A 1 341 ? -31.272 49.408 36.737 1.00 23.09 341 ARG A N 1
ATOM 2739 C CA . ARG A 1 341 ? -30.268 49.992 37.697 1.00 23.09 341 ARG A CA 1
ATOM 2740 C C . ARG A 1 341 ? -29.405 49.041 38.598 1.00 23.09 341 ARG A C 1
ATOM 2742 O O . ARG A 1 341 ? -29.828 47.933 38.879 1.00 23.09 341 ARG A O 1
ATOM 2749 N N . VAL A 1 342 ? -28.255 49.431 39.194 1.00 25.14 342 VAL A N 1
ATOM 2750 C CA . VAL A 1 342 ? -27.718 50.777 39.542 1.00 25.14 342 VAL A CA 1
ATOM 2751 C C . VAL A 1 342 ? -26.168 50.822 39.678 1.00 25.14 342 VAL A C 1
ATOM 2753 O O . VAL A 1 342 ? -25.561 49.812 40.002 1.00 25.14 342 VAL A O 1
ATOM 2756 N N . GLU A 1 343 ? -25.592 52.015 39.455 1.00 23.58 343 GLU A N 1
ATOM 2757 C CA . GLU A 1 343 ? -24.300 52.607 39.914 1.00 23.58 343 GLU A CA 1
ATOM 2758 C C . GLU A 1 343 ? -22.917 51.901 39.855 1.00 23.58 343 GLU A C 1
ATOM 2760 O O . GLU A 1 343 ? -22.738 50.690 39.874 1.00 23.58 343 GLU A O 1
ATOM 2765 N N . SER A 1 344 ? -21.892 52.762 39.760 1.00 22.97 344 SER A N 1
ATOM 2766 C CA . SER A 1 344 ? -20.440 52.490 39.778 1.00 22.97 344 SER A CA 1
ATOM 2767 C C . SER A 1 344 ? -19.819 53.052 41.080 1.00 22.97 344 SER A C 1
ATOM 2769 O O . SER A 1 344 ? -20.516 53.777 41.789 1.00 22.97 344 SER A O 1
ATOM 2771 N N . PRO A 1 345 ? -18.527 52.809 41.407 1.00 36.88 345 PRO A N 1
ATOM 2772 C CA . PRO A 1 345 ? -17.472 53.652 40.821 1.00 36.88 345 PRO A CA 1
ATOM 2773 C C . PRO A 1 345 ? -16.119 52.954 40.544 1.00 36.88 345 PRO A C 1
ATOM 2775 O O . PRO A 1 345 ? -15.854 51.819 40.927 1.00 36.88 345 PRO A O 1
ATOM 2778 N N . SER A 1 346 ? -15.238 53.682 39.855 1.00 25.97 346 SER A N 1
ATOM 2779 C CA . SER A 1 346 ? -13.876 53.292 39.451 1.00 25.97 346 SER A CA 1
ATOM 2780 C C . SER A 1 346 ? -12.775 53.877 40.352 1.00 25.97 346 SER A C 1
ATOM 2782 O O . SER A 1 346 ? -12.955 55.002 40.809 1.00 25.97 346 SER A O 1
ATOM 2784 N N . ASN A 1 347 ? -11.591 53.240 40.423 1.00 28.36 347 ASN A N 1
ATOM 2785 C CA . ASN A 1 347 ? -10.298 53.703 39.835 1.00 28.36 347 ASN A CA 1
ATOM 2786 C C . ASN A 1 347 ? -9.021 53.332 40.635 1.00 28.36 347 ASN A C 1
ATOM 2788 O O . ASN A 1 347 ? -8.982 53.454 41.849 1.00 28.36 347 ASN A O 1
ATOM 2792 N N . ARG A 1 348 ? -7.952 53.028 39.871 1.00 28.09 348 ARG A N 1
ATOM 2793 C CA . ARG A 1 348 ? -6.508 53.337 40.075 1.00 28.09 348 ARG A CA 1
ATOM 2794 C C . ARG A 1 348 ? -5.855 53.192 41.470 1.00 28.09 348 ARG A C 1
ATOM 2796 O O . ARG A 1 348 ? -6.113 54.000 42.353 1.00 28.09 348 ARG A O 1
ATOM 2803 N N . ASN A 1 349 ? -4.777 52.395 41.547 1.00 26.47 349 ASN A N 1
ATOM 2804 C CA . ASN A 1 349 ? -3.388 52.916 41.523 1.00 26.47 349 ASN A CA 1
ATOM 2805 C C . ASN A 1 349 ? -2.306 51.804 41.544 1.00 26.47 349 ASN A C 1
ATOM 2807 O O . ASN A 1 349 ? -2.562 50.684 41.971 1.00 26.47 349 ASN A O 1
ATOM 2811 N N . ASP A 1 350 ? -1.104 52.165 41.082 1.00 26.66 350 ASP A N 1
ATOM 2812 C CA . ASP A 1 350 ? 0.211 51.479 41.120 1.00 26.66 350 ASP A CA 1
ATOM 2813 C C . ASP A 1 350 ? 1.247 52.639 40.995 1.00 26.66 350 ASP A C 1
ATOM 2815 O O . ASP A 1 350 ? 0.924 53.562 40.232 1.00 26.66 350 ASP A O 1
ATOM 2819 N N . PRO A 1 351 ? 2.392 52.731 41.735 1.00 42.41 351 PRO A N 1
ATOM 2820 C CA . PRO A 1 351 ? 3.513 51.777 41.608 1.00 42.41 351 PRO A CA 1
ATOM 2821 C C . PRO A 1 351 ? 4.456 51.525 42.830 1.00 42.41 351 PRO A C 1
ATOM 2823 O O . PRO A 1 351 ? 4.748 52.409 43.625 1.00 42.41 351 PRO A O 1
ATOM 2826 N N . GLN A 1 352 ? 5.029 50.310 42.874 1.00 26.95 352 GLN A N 1
ATOM 2827 C CA . GLN A 1 352 ? 6.473 49.945 43.003 1.00 26.95 352 GLN A CA 1
ATOM 2828 C C . GLN A 1 352 ? 7.473 50.683 43.968 1.00 26.95 352 GLN A C 1
ATOM 2830 O O . GLN A 1 352 ? 7.574 51.902 43.933 1.00 26.95 352 GLN A O 1
ATOM 2835 N N . ILE A 1 353 ? 8.374 49.904 44.636 1.00 27.78 353 ILE A N 1
ATOM 2836 C CA . ILE A 1 353 ? 9.818 50.149 45.030 1.00 27.78 353 ILE A CA 1
ATOM 2837 C C . ILE A 1 353 ? 10.204 49.773 46.507 1.00 27.78 353 ILE A C 1
ATOM 2839 O O . ILE A 1 353 ? 9.395 49.894 47.418 1.00 27.78 353 ILE A O 1
ATOM 2843 N N . ARG A 1 354 ? 11.490 49.378 46.714 1.00 24.97 354 ARG A N 1
ATOM 2844 C CA . ARG A 1 354 ? 12.233 48.851 47.916 1.00 24.97 354 ARG A CA 1
ATOM 2845 C C . ARG A 1 354 ? 12.061 47.336 48.179 1.00 24.97 354 ARG A C 1
ATOM 2847 O O . ARG A 1 354 ? 10.957 46.842 48.009 1.00 24.97 354 ARG A O 1
ATOM 2854 N N . ARG A 1 355 ? 13.063 46.466 48.448 1.00 24.84 355 ARG A N 1
ATOM 2855 C CA . ARG A 1 355 ? 14.494 46.448 48.916 1.00 24.84 355 ARG A CA 1
ATOM 2856 C C . ARG A 1 355 ? 14.771 46.516 50.435 1.00 24.84 355 ARG A C 1
ATOM 2858 O O . ARG A 1 355 ? 14.197 47.354 51.111 1.00 24.84 355 ARG A O 1
ATOM 2865 N N . GLU A 1 356 ? 15.766 45.696 50.843 1.00 27.42 356 GLU A N 1
ATOM 2866 C CA . GLU A 1 356 ? 16.432 45.562 52.170 1.00 27.42 356 GLU A CA 1
ATOM 2867 C C . GLU A 1 356 ? 15.585 44.910 53.297 1.00 27.42 356 GLU A C 1
ATOM 2869 O O . GLU A 1 356 ? 14.367 45.029 53.268 1.00 27.42 356 GLU A O 1
ATOM 2874 N N . SER A 1 357 ? 16.124 44.147 54.275 1.00 26.81 357 SER A N 1
ATOM 2875 C CA . SER A 1 357 ? 17.499 43.636 54.555 1.00 26.81 357 SER A CA 1
ATOM 2876 C C . SER A 1 357 ? 17.498 42.381 55.494 1.00 26.81 357 SER A C 1
ATOM 2878 O O . SER A 1 357 ? 16.438 41.867 55.839 1.00 26.81 357 SER A O 1
ATOM 2880 N N . HIS A 1 358 ? 18.681 41.839 55.854 1.00 29.52 358 HIS A N 1
ATOM 2881 C CA . HIS A 1 358 ? 18.904 40.640 56.712 1.00 29.52 358 HIS A CA 1
ATOM 2882 C C . HIS A 1 358 ? 18.823 40.911 58.239 1.00 29.52 358 HIS A C 1
ATOM 2884 O O . HIS A 1 358 ? 18.914 42.066 58.653 1.00 29.52 358 HIS A O 1
ATOM 2890 N N . PRO A 1 359 ? 18.696 39.860 59.085 1.00 43.16 359 PRO A N 1
ATOM 2891 C CA . PRO A 1 359 ? 19.863 39.208 59.740 1.00 43.16 359 PRO A CA 1
ATOM 2892 C C . PRO A 1 359 ? 19.917 37.671 59.506 1.00 43.16 359 PRO A C 1
ATOM 2894 O O . PRO A 1 359 ? 19.009 37.123 58.890 1.00 43.16 359 PRO A O 1
ATOM 2897 N N . GLY A 1 360 ? 20.932 36.903 59.944 1.00 28.75 360 GLY A N 1
ATOM 2898 C CA . GLY A 1 360 ? 22.236 37.253 60.547 1.00 28.75 360 GLY A CA 1
ATOM 2899 C C . GLY A 1 360 ? 22.953 36.041 61.199 1.00 28.75 360 GLY A C 1
ATOM 29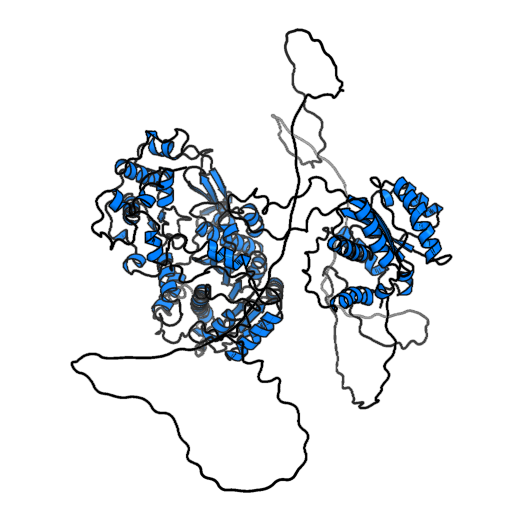00 O O . GLY A 1 360 ? 22.269 35.183 61.746 1.00 28.75 360 GLY A O 1
ATOM 2901 N N . ALA A 1 361 ? 24.308 36.017 61.182 1.00 29.20 361 ALA A N 1
ATOM 2902 C CA . ALA A 1 361 ? 25.213 34.949 61.704 1.00 29.20 361 ALA A CA 1
ATOM 2903 C C . ALA A 1 361 ? 25.134 33.585 60.944 1.00 29.20 361 ALA A C 1
ATOM 2905 O O . ALA A 1 361 ? 24.248 33.424 60.111 1.00 29.20 361 ALA A O 1
ATOM 2906 N N . ALA A 1 362 ? 25.965 32.537 61.132 1.00 28.22 362 ALA A N 1
ATOM 2907 C CA . ALA A 1 362 ? 27.404 32.284 61.453 1.00 28.22 362 ALA A CA 1
ATOM 2908 C C . ALA A 1 362 ? 27.620 30.730 61.350 1.00 28.22 362 ALA A C 1
ATOM 2910 O O . ALA A 1 362 ? 26.617 30.024 61.341 1.00 28.22 362 ALA A O 1
ATOM 2911 N N . ALA A 1 363 ? 28.776 30.039 61.290 1.00 28.48 363 ALA A N 1
ATOM 2912 C CA . ALA A 1 363 ? 30.238 30.224 61.085 1.00 28.48 363 ALA A CA 1
ATOM 2913 C C . ALA A 1 363 ? 30.808 28.815 60.667 1.00 28.48 363 ALA A C 1
ATOM 2915 O O . ALA A 1 363 ? 30.038 27.861 60.638 1.00 28.48 363 ALA A O 1
ATOM 2916 N N . GLY A 1 364 ? 32.082 28.521 60.344 1.00 26.95 364 GLY A N 1
ATOM 2917 C CA . GLY A 1 364 ? 33.314 29.300 60.120 1.00 26.95 364 GLY A CA 1
ATOM 2918 C C . GLY A 1 364 ? 34.597 28.434 60.283 1.00 26.95 364 GLY A C 1
ATOM 2919 O O . GLY A 1 364 ? 34.684 27.666 61.232 1.00 26.95 364 GLY A O 1
ATOM 2920 N N . SER A 1 365 ? 35.616 28.618 59.417 1.00 27.09 365 SER A N 1
ATOM 2921 C CA . SER A 1 365 ? 36.967 27.963 59.406 1.00 27.09 365 SER A CA 1
ATOM 2922 C C . SER A 1 365 ? 37.057 26.443 59.084 1.00 27.09 365 SER A C 1
ATOM 2924 O O . SER A 1 365 ? 36.076 25.731 59.241 1.00 27.09 365 SER A O 1
ATOM 2926 N N . GLY A 1 366 ? 38.186 25.870 58.608 1.00 25.81 366 GLY A N 1
ATOM 2927 C CA . GLY A 1 366 ? 39.345 26.469 57.902 1.00 25.81 366 GLY A CA 1
ATOM 2928 C C . GLY A 1 366 ? 40.736 25.794 58.095 1.00 25.81 366 GLY A C 1
ATOM 2929 O O . GLY A 1 366 ? 41.173 25.662 59.228 1.00 25.81 366 GLY A O 1
ATOM 2930 N N . ARG A 1 367 ? 41.492 25.572 56.988 1.00 26.62 367 ARG A N 1
ATOM 2931 C CA . ARG A 1 367 ? 42.959 25.233 56.880 1.00 26.62 367 ARG A CA 1
ATOM 2932 C C . ARG A 1 367 ? 43.405 23.778 57.234 1.00 26.62 367 ARG A C 1
ATOM 2934 O O . ARG A 1 367 ? 42.607 23.040 57.785 1.00 26.62 367 ARG A O 1
ATOM 2941 N N . VAL A 1 368 ? 44.673 23.335 57.030 1.00 27.08 368 VAL A N 1
ATOM 2942 C CA . VAL A 1 368 ? 45.471 23.111 55.772 1.00 27.08 368 VAL A CA 1
ATOM 2943 C C . VAL A 1 368 ? 46.867 22.447 56.051 1.00 27.08 368 VAL A C 1
ATOM 2945 O O . VAL A 1 368 ? 47.616 23.004 56.844 1.00 27.08 368 VAL A O 1
ATOM 2948 N N . PHE A 1 369 ? 47.245 21.364 55.320 1.00 26.42 369 PHE A N 1
ATOM 2949 C CA . PHE A 1 369 ? 48.585 20.670 55.219 1.00 26.42 369 PHE A CA 1
ATOM 2950 C C . PHE A 1 369 ? 49.221 20.067 56.516 1.00 26.42 369 PHE A C 1
ATOM 2952 O O . PHE A 1 369 ? 48.703 20.410 57.577 1.00 26.42 369 PHE A O 1
ATOM 2959 N N . PRO A 1 370 ? 50.230 19.124 56.519 1.00 41.34 370 PRO A N 1
ATOM 2960 C CA . PRO A 1 370 ? 51.408 18.810 55.630 1.00 41.34 370 PRO A CA 1
ATOM 2961 C C . PRO A 1 370 ? 51.232 17.561 54.695 1.00 41.34 370 PRO A C 1
ATOM 2963 O O . PRO A 1 370 ? 50.122 17.047 54.650 1.00 41.34 370 PRO A O 1
ATOM 2966 N N . ARG A 1 371 ? 52.108 17.106 53.751 1.00 27.23 371 ARG A N 1
ATOM 2967 C CA . ARG A 1 371 ? 53.570 16.723 53.660 1.00 27.23 371 ARG A CA 1
ATOM 2968 C C . ARG A 1 371 ? 53.941 15.450 54.487 1.00 27.23 371 ARG A C 1
ATOM 2970 O O . ARG A 1 371 ? 53.427 15.334 55.586 1.00 27.23 371 ARG A O 1
ATOM 2977 N N . GLU A 1 372 ? 54.782 14.469 54.073 1.00 27.91 372 GLU A N 1
ATOM 2978 C CA . GLU A 1 372 ? 55.778 14.342 52.966 1.00 27.91 372 GLU A CA 1
ATOM 2979 C C . GLU A 1 372 ? 56.291 12.872 52.681 1.00 27.91 372 GLU A C 1
ATOM 2981 O O . GLU A 1 372 ? 56.281 12.060 53.594 1.00 27.91 372 GLU A O 1
ATOM 2986 N N . ARG A 1 373 ? 56.863 12.608 51.472 1.00 28.39 373 ARG A N 1
ATOM 2987 C CA . ARG A 1 373 ? 57.878 11.570 51.024 1.00 28.39 373 ARG A CA 1
ATOM 2988 C C . ARG A 1 373 ? 57.605 10.027 50.981 1.00 28.39 373 ARG A C 1
ATOM 2990 O O . ARG A 1 373 ? 57.097 9.442 51.924 1.00 28.39 373 ARG A O 1
ATOM 2997 N N . GLY A 1 374 ? 58.112 9.372 49.906 1.00 25.17 374 GLY A N 1
ATOM 2998 C CA . GLY A 1 374 ? 58.204 7.900 49.637 1.00 25.17 374 GLY A CA 1
ATOM 2999 C C . GLY A 1 374 ? 57.680 7.508 48.224 1.00 25.17 374 GLY A C 1
ATOM 3000 O O . GLY A 1 374 ? 56.649 8.055 47.847 1.00 25.17 374 GLY A O 1
ATOM 3001 N N . ALA A 1 375 ? 58.268 6.703 47.305 1.00 27.11 375 ALA A N 1
ATOM 3002 C CA . ALA A 1 375 ? 59.500 5.874 47.152 1.00 27.11 375 ALA A CA 1
ATOM 3003 C C . ALA A 1 375 ? 59.466 4.397 47.661 1.00 27.11 375 ALA A C 1
ATOM 3005 O O . ALA A 1 375 ? 59.055 4.208 48.799 1.00 27.11 375 ALA A O 1
ATOM 3006 N N . VAL A 1 376 ? 59.939 3.332 46.954 1.00 26.78 376 VAL A N 1
ATOM 3007 C CA . VAL A 1 376 ? 60.315 3.076 45.516 1.00 26.78 376 VAL A CA 1
ATOM 3008 C C . VAL A 1 376 ? 60.472 1.531 45.231 1.00 26.78 376 VAL A C 1
ATOM 3010 O O . VAL A 1 376 ? 60.302 0.764 46.171 1.00 26.78 376 VAL A O 1
ATOM 3013 N N . LEU A 1 377 ? 60.842 1.089 43.998 1.00 27.70 377 LEU A N 1
ATOM 3014 C CA . LEU A 1 377 ? 60.952 -0.313 43.448 1.00 27.70 377 LEU A CA 1
ATOM 3015 C C . LEU A 1 377 ? 59.599 -1.022 43.143 1.00 27.70 377 LEU A C 1
ATOM 3017 O O . LEU A 1 377 ? 58.575 -0.589 43.656 1.00 27.70 377 LEU A O 1
ATOM 3021 N N . GLY A 1 378 ? 59.491 -2.080 42.310 1.00 24.47 378 GLY A N 1
ATOM 3022 C CA . GLY A 1 378 ? 60.442 -2.740 41.381 1.00 24.47 378 GLY A CA 1
ATOM 3023 C C . GLY A 1 378 ? 59.967 -4.142 40.894 1.00 24.47 378 GLY A C 1
ATOM 3024 O O . GLY A 1 378 ? 59.400 -4.892 41.679 1.00 24.47 378 GLY A O 1
ATOM 3025 N N . ASP A 1 379 ? 60.192 -4.470 39.612 1.00 25.56 379 ASP A N 1
ATOM 3026 C CA . ASP A 1 379 ? 59.957 -5.759 38.887 1.00 25.56 379 ASP A CA 1
ATOM 3027 C C . ASP A 1 379 ? 60.892 -6.935 39.341 1.00 25.56 379 ASP A C 1
ATOM 3029 O O . ASP A 1 379 ? 61.782 -6.639 40.145 1.00 25.56 379 ASP A O 1
ATOM 3033 N N . PRO A 1 380 ? 60.869 -8.208 38.811 1.00 46.75 380 PRO A N 1
ATOM 3034 C CA . PRO A 1 380 ? 59.956 -8.919 37.862 1.00 46.75 380 PRO A CA 1
ATOM 3035 C C . PRO A 1 380 ? 59.646 -10.446 38.159 1.00 46.75 380 PRO A C 1
ATOM 3037 O O . PRO A 1 380 ? 60.172 -11.040 39.089 1.00 46.75 380 PRO A O 1
ATOM 3040 N N . LEU A 1 381 ? 58.901 -11.104 37.237 1.00 26.31 381 LEU A N 1
ATOM 3041 C CA . LEU A 1 381 ? 59.079 -12.482 36.663 1.00 26.31 381 LEU A CA 1
ATOM 3042 C C . LEU A 1 381 ? 58.950 -13.827 37.458 1.00 26.31 381 LEU A C 1
ATOM 3044 O O . LEU A 1 381 ? 59.525 -14.029 38.517 1.00 26.31 381 LEU A O 1
ATOM 3048 N N . CYS A 1 382 ? 58.415 -14.824 36.713 1.00 23.73 382 CYS A N 1
ATOM 3049 C CA . CYS A 1 382 ? 58.903 -16.219 36.504 1.00 23.73 382 CYS A CA 1
ATOM 3050 C C . CYS A 1 382 ? 58.213 -17.487 37.099 1.00 23.73 382 CYS A C 1
ATOM 3052 O O . CYS A 1 382 ? 57.952 -17.600 38.287 1.00 23.73 382 CYS A O 1
ATOM 3054 N N . CYS A 1 383 ? 58.150 -18.507 36.214 1.00 22.38 383 CYS A N 1
ATOM 3055 C CA . CYS A 1 383 ? 58.145 -19.979 36.412 1.00 22.38 383 CYS A CA 1
ATOM 3056 C C . CYS A 1 383 ? 56.858 -20.785 36.751 1.00 22.38 383 CYS A C 1
ATOM 3058 O O . CYS A 1 383 ? 55.867 -20.283 37.266 1.00 22.38 383 CYS A O 1
ATOM 3060 N N . ALA A 1 384 ? 56.916 -22.071 36.355 1.00 22.89 384 ALA A N 1
ATOM 3061 C CA . ALA A 1 384 ? 55.928 -23.166 36.498 1.00 22.89 384 ALA A CA 1
ATOM 3062 C C . ALA A 1 384 ? 56.562 -24.279 37.409 1.00 22.89 384 ALA A C 1
ATOM 3064 O O . ALA A 1 384 ? 57.367 -23.849 38.240 1.00 22.89 384 ALA A O 1
ATOM 3065 N N . PRO A 1 385 ? 56.368 -25.634 37.322 1.00 42.84 385 PRO A N 1
ATOM 3066 C CA . PRO A 1 385 ? 55.559 -26.510 36.429 1.00 42.84 385 PRO A CA 1
ATOM 3067 C C . PRO A 1 385 ? 54.868 -27.750 37.112 1.00 42.84 385 PRO A C 1
ATOM 3069 O O . PRO A 1 385 ? 54.994 -27.904 38.316 1.00 42.84 385 PRO A O 1
ATOM 3072 N N . LEU A 1 386 ? 54.246 -28.659 36.312 1.00 24.39 386 LEU A N 1
ATOM 3073 C CA . LEU A 1 386 ? 54.095 -30.150 36.489 1.00 24.39 386 LEU A CA 1
ATOM 3074 C C . LEU A 1 386 ? 53.422 -30.719 37.792 1.00 24.39 386 LEU A C 1
ATOM 3076 O O . LEU A 1 386 ? 53.340 -30.033 38.796 1.00 24.39 386 LEU A O 1
ATOM 3080 N N . SER A 1 387 ? 52.891 -31.958 37.903 1.00 24.08 387 SER A N 1
ATOM 3081 C CA . SER A 1 387 ? 52.548 -33.059 36.960 1.00 24.08 387 SER A CA 1
ATOM 3082 C C . SER A 1 387 ? 51.702 -34.177 37.628 1.00 24.08 387 SER A C 1
ATOM 3084 O O . SER A 1 387 ? 52.088 -34.604 38.710 1.00 24.08 387 SER A O 1
ATOM 3086 N N . ALA A 1 388 ? 50.726 -34.752 36.894 1.00 26.92 388 ALA A N 1
ATOM 3087 C CA . ALA A 1 388 ? 50.254 -36.166 36.955 1.00 26.92 388 ALA A CA 1
ATOM 3088 C C . ALA A 1 388 ? 49.685 -36.708 38.315 1.00 26.92 388 ALA A C 1
ATOM 3090 O O . ALA A 1 388 ? 49.631 -35.944 39.271 1.00 26.92 388 ALA A O 1
ATOM 3091 N N . LEU A 1 389 ? 49.136 -37.932 38.494 1.00 24.92 389 LEU A N 1
ATOM 3092 C CA . LEU A 1 389 ? 48.967 -39.184 37.702 1.00 24.92 389 LEU A CA 1
ATOM 3093 C C . LEU A 1 389 ? 47.571 -39.847 37.960 1.00 24.92 389 LEU A C 1
ATOM 3095 O O . LEU A 1 389 ? 46.984 -39.576 39.000 1.00 24.92 389 LEU A O 1
ATOM 3099 N N . GLU A 1 390 ? 47.135 -40.728 37.033 1.00 26.23 390 GLU A N 1
ATOM 3100 C CA . GLU A 1 390 ? 46.396 -42.028 37.189 1.00 26.23 390 GLU A CA 1
ATOM 3101 C C . GLU A 1 390 ? 45.059 -42.160 37.985 1.00 26.23 390 GLU A C 1
ATOM 3103 O O . GLU A 1 390 ? 44.851 -41.507 39.001 1.00 26.23 390 GLU A O 1
ATOM 3108 N N . GLU A 1 391 ? 44.138 -43.092 37.653 1.00 28.91 391 GLU A N 1
ATOM 3109 C CA . GLU A 1 391 ? 43.541 -43.396 36.320 1.00 28.91 391 GLU A CA 1
ATOM 3110 C C . GLU A 1 391 ? 41.991 -43.577 36.427 1.00 28.91 391 GLU A C 1
ATOM 3112 O O . GLU A 1 391 ? 41.380 -42.617 36.893 1.00 28.91 391 GLU A O 1
ATOM 3117 N N . GLU A 1 392 ? 41.190 -44.605 36.073 1.00 28.77 392 GLU A N 1
ATOM 3118 C CA . GLU A 1 392 ? 41.200 -45.983 35.484 1.00 28.77 392 GLU A CA 1
ATOM 3119 C C . GLU A 1 392 ? 39.772 -46.167 34.826 1.00 28.77 392 GLU A C 1
ATOM 3121 O O . GLU A 1 392 ? 38.953 -45.253 34.948 1.00 28.77 392 GLU A O 1
ATOM 3126 N N . GLU A 1 393 ? 39.268 -47.207 34.132 1.00 28.70 393 GLU A N 1
ATOM 3127 C CA . GLU A 1 393 ? 39.693 -48.562 33.711 1.00 28.70 393 GLU A CA 1
ATOM 3128 C C . GLU A 1 393 ? 39.123 -48.885 32.291 1.00 28.70 393 GLU A C 1
ATOM 3130 O O . GLU A 1 393 ? 39.732 -48.497 31.293 1.00 28.70 393 GLU A O 1
ATOM 3135 N N . ALA A 1 394 ? 37.970 -49.567 32.151 1.00 28.58 394 ALA A N 1
ATOM 3136 C CA . ALA A 1 394 ? 37.462 -50.136 30.883 1.00 28.58 394 ALA A CA 1
ATOM 3137 C C . ALA A 1 394 ? 35.903 -50.041 30.757 1.00 28.58 394 ALA A C 1
ATOM 3139 O O . ALA A 1 394 ? 35.261 -49.350 31.542 1.00 28.58 394 ALA A O 1
ATOM 3140 N N . VAL A 1 395 ? 35.169 -50.568 29.754 1.00 25.64 395 VAL A N 1
ATOM 3141 C CA . VAL A 1 395 ? 35.329 -51.738 28.854 1.00 25.64 395 VAL A CA 1
ATOM 3142 C C . VAL A 1 395 ? 34.840 -51.434 27.414 1.00 25.64 395 VAL A C 1
ATOM 3144 O O . VAL A 1 395 ? 33.727 -50.952 27.255 1.00 25.64 395 VAL A O 1
ATOM 3147 N N . GLN A 1 396 ? 35.663 -51.769 26.394 1.00 27.25 396 GLN A N 1
ATOM 3148 C CA . GLN A 1 396 ? 35.370 -52.141 24.970 1.00 27.25 396 GLN A CA 1
ATOM 3149 C C . GLN A 1 396 ? 34.119 -51.543 24.247 1.00 27.25 396 GLN A C 1
ATOM 3151 O O . GLN A 1 396 ? 32.998 -51.691 24.711 1.00 27.25 396 GLN A O 1
ATOM 3156 N N . CYS A 1 397 ? 34.149 -51.022 23.004 1.00 24.53 397 CYS A N 1
ATOM 3157 C CA . CYS A 1 397 ? 35.156 -50.931 21.919 1.00 24.53 397 CYS A CA 1
ATOM 3158 C C . CYS A 1 397 ? 34.725 -49.769 20.933 1.00 24.53 397 CYS A C 1
ATOM 3160 O O . CYS A 1 397 ? 34.056 -48.858 21.407 1.00 24.53 397 CYS A O 1
ATOM 3162 N N . CYS A 1 398 ? 34.988 -49.627 19.612 1.00 25.03 398 CYS A N 1
ATOM 3163 C CA . CYS A 1 398 ? 35.553 -50.491 18.559 1.00 25.03 398 CYS A CA 1
ATOM 3164 C C . CYS A 1 398 ? 36.093 -49.740 17.298 1.00 25.03 398 CYS A C 1
ATOM 3166 O O . CYS A 1 398 ? 35.919 -48.538 17.122 1.00 25.03 398 CYS A O 1
ATOM 3168 N N . VAL A 1 399 ? 36.712 -50.541 16.421 1.00 26.67 399 VAL A N 1
ATOM 3169 C CA . VAL A 1 399 ? 37.042 -50.452 14.970 1.00 26.67 399 VAL A CA 1
ATOM 3170 C C . VAL A 1 399 ? 36.136 -49.546 14.089 1.00 26.67 399 VAL A C 1
ATOM 3172 O O . VAL A 1 399 ? 34.920 -49.623 14.213 1.00 26.67 399 VAL A O 1
ATOM 3175 N N . CYS A 1 400 ? 36.605 -48.760 13.092 1.00 25.55 400 CYS A N 1
ATOM 3176 C CA . CYS A 1 400 ? 37.973 -48.366 12.678 1.00 25.55 400 CYS A CA 1
ATOM 3177 C C . CYS A 1 400 ? 38.008 -47.142 11.706 1.00 25.55 400 CYS A C 1
ATOM 3179 O O . CYS A 1 400 ? 37.367 -47.176 10.663 1.00 25.55 400 CYS A O 1
ATOM 3181 N N . LEU A 1 401 ? 38.893 -46.172 12.011 1.00 25.98 401 LEU A N 1
ATOM 3182 C CA . LEU A 1 401 ? 40.004 -45.624 11.179 1.00 25.98 401 LEU A CA 1
ATOM 3183 C C . LEU A 1 401 ? 39.765 -44.716 9.919 1.00 25.98 401 LEU A C 1
ATOM 3185 O O . LEU A 1 401 ? 38.666 -44.686 9.375 1.00 25.98 401 LEU A O 1
ATOM 3189 N N . PRO A 1 402 ? 40.757 -43.855 9.533 1.00 32.19 402 PRO A N 1
ATOM 3190 C CA . PRO A 1 402 ? 40.472 -42.440 9.202 1.00 32.19 402 PRO A CA 1
ATOM 3191 C C . PRO A 1 402 ? 41.172 -41.937 7.879 1.00 32.19 402 PRO A C 1
ATOM 3193 O O . PRO A 1 402 ? 41.503 -42.773 7.038 1.00 32.19 402 PRO A O 1
ATOM 3196 N N . PRO A 1 403 ? 41.372 -40.617 7.602 1.00 40.34 403 PRO A N 1
ATOM 3197 C CA . PRO A 1 403 ? 41.712 -40.105 6.256 1.00 40.34 403 PRO A CA 1
ATOM 3198 C C . PRO A 1 403 ? 43.222 -39.868 5.984 1.00 40.34 403 PRO A C 1
ATOM 3200 O O . PRO A 1 403 ? 43.997 -39.755 6.934 1.00 40.34 403 PRO A O 1
ATOM 3203 N N . PRO A 1 404 ? 43.634 -39.661 4.707 1.00 33.88 404 PRO A N 1
ATOM 3204 C CA . PRO A 1 404 ? 45.000 -39.247 4.352 1.00 33.88 404 PRO A CA 1
ATOM 3205 C C . PRO A 1 404 ? 45.142 -37.959 3.496 1.00 33.88 404 PRO A C 1
ATOM 3207 O O . PRO A 1 404 ? 44.294 -37.614 2.674 1.00 33.88 404 PRO A O 1
ATOM 3210 N N . GLN A 1 405 ? 46.305 -37.314 3.647 1.00 28.61 405 GLN A N 1
ATOM 3211 C CA . GLN A 1 405 ? 46.996 -36.320 2.792 1.00 28.61 405 GLN A CA 1
ATOM 3212 C C . GLN A 1 405 ? 48.503 -36.417 3.162 1.00 28.61 405 GLN A C 1
ATOM 3214 O O . GLN A 1 405 ? 48.783 -36.814 4.294 1.00 28.61 405 GLN A O 1
ATOM 3219 N N . PRO A 1 406 ? 49.482 -35.908 2.383 1.00 51.16 406 PRO A N 1
ATOM 3220 C CA . PRO A 1 406 ? 49.695 -35.948 0.923 1.00 51.16 406 PRO A CA 1
ATOM 3221 C C . PRO A 1 406 ? 51.122 -36.467 0.546 1.00 51.16 406 PRO A C 1
ATOM 3223 O O . PRO A 1 406 ? 51.996 -36.499 1.409 1.00 51.16 406 PRO A O 1
ATOM 3226 N N . SER A 1 407 ? 51.442 -36.775 -0.730 1.00 23.70 407 SER A N 1
ATOM 3227 C CA . SER A 1 407 ? 52.832 -36.634 -1.275 1.00 23.70 407 SER A CA 1
ATOM 3228 C C . SER A 1 407 ? 53.035 -36.884 -2.792 1.00 23.70 407 SER A C 1
ATOM 3230 O O . SER A 1 407 ? 52.564 -37.858 -3.360 1.00 23.70 407 SER A O 1
ATOM 3232 N N . ILE A 1 408 ? 53.793 -35.961 -3.405 1.00 25.30 408 ILE A N 1
ATOM 3233 C CA . ILE A 1 408 ? 54.888 -36.072 -4.407 1.00 25.30 408 ILE A CA 1
ATOM 3234 C C . ILE A 1 408 ? 55.106 -37.398 -5.186 1.00 25.30 408 ILE A C 1
ATOM 3236 O O . ILE A 1 408 ? 55.498 -38.390 -4.584 1.00 25.30 408 ILE A O 1
ATOM 3240 N N . VAL A 1 409 ? 55.133 -37.313 -6.534 1.00 26.50 409 VAL A N 1
ATOM 3241 C CA . VAL A 1 409 ? 56.105 -37.984 -7.450 1.00 26.50 409 VAL A CA 1
ATOM 3242 C C . VAL A 1 409 ? 56.421 -37.036 -8.634 1.00 26.50 409 VAL A C 1
ATOM 3244 O O . VAL A 1 409 ? 55.588 -36.200 -8.982 1.00 26.50 409 VAL A O 1
ATOM 3247 N N . THR A 1 410 ? 57.615 -37.143 -9.243 1.00 23.33 410 THR A N 1
ATOM 3248 C CA . THR A 1 410 ? 58.176 -36.189 -10.228 1.00 23.33 410 THR A CA 1
ATOM 3249 C C . THR A 1 410 ? 58.870 -36.881 -11.420 1.00 23.33 410 THR A C 1
ATOM 3251 O O . THR A 1 410 ? 59.792 -37.659 -11.198 1.00 23.33 410 THR A O 1
ATOM 3254 N N . VAL A 1 411 ? 58.523 -36.509 -12.665 1.00 25.39 411 VAL A N 1
ATOM 3255 C CA . VAL A 1 411 ? 59.287 -36.712 -13.932 1.00 25.39 411 VAL A CA 1
ATOM 3256 C C . VAL A 1 411 ? 58.890 -35.540 -14.867 1.00 25.39 411 VAL A C 1
ATOM 3258 O O . VAL A 1 411 ? 57.692 -35.314 -14.998 1.00 25.39 411 VAL A O 1
ATOM 3261 N N . ILE A 1 412 ? 59.705 -34.631 -15.436 1.00 24.66 412 ILE A N 1
ATOM 3262 C CA . ILE A 1 412 ? 61.117 -34.518 -15.897 1.00 24.66 412 ILE A CA 1
ATOM 3263 C C . ILE A 1 412 ? 61.291 -34.792 -17.415 1.00 24.66 412 ILE A C 1
ATOM 3265 O O . ILE A 1 412 ? 60.691 -35.707 -17.956 1.00 24.66 412 ILE A O 1
ATOM 3269 N N . LEU A 1 413 ? 62.167 -33.989 -18.052 1.00 24.70 413 LEU A N 1
ATOM 3270 C CA . LEU A 1 413 ? 62.572 -33.934 -19.479 1.00 24.70 413 LEU A CA 1
ATOM 3271 C C . LEU A 1 413 ? 61.639 -33.151 -20.443 1.00 24.70 413 LEU A C 1
ATOM 3273 O O . LEU A 1 413 ? 60.437 -33.367 -20.448 1.00 24.70 413 LEU A O 1
ATOM 3277 N N . HIS A 1 414 ? 62.134 -32.257 -21.320 1.00 24.95 414 HIS A N 1
ATOM 3278 C CA . HIS A 1 414 ? 63.376 -31.456 -21.270 1.00 24.95 414 HIS A CA 1
ATOM 3279 C C . HIS A 1 414 ? 63.326 -30.243 -22.239 1.00 24.95 414 HIS A C 1
ATOM 3281 O O . HIS A 1 414 ? 62.503 -30.221 -23.141 1.00 24.95 414 HIS A O 1
ATOM 3287 N N . LEU A 1 415 ? 64.216 -29.261 -21.993 1.00 25.55 415 LEU A N 1
ATOM 3288 C CA . LEU A 1 415 ? 64.900 -28.289 -22.891 1.00 25.55 415 LEU A CA 1
ATOM 3289 C C . LEU A 1 415 ? 64.327 -28.043 -24.318 1.00 25.55 415 LEU A C 1
ATOM 3291 O O . LEU A 1 415 ? 64.036 -28.980 -25.043 1.00 25.55 415 LEU A O 1
ATOM 3295 N N . HIS A 1 416 ? 64.290 -26.826 -24.883 1.00 25.66 416 HIS A N 1
ATOM 3296 C CA . HIS A 1 416 ? 65.112 -25.606 -24.700 1.00 25.66 416 HIS A CA 1
ATOM 3297 C C . HIS A 1 416 ? 64.397 -24.408 -25.416 1.00 25.66 416 HIS A C 1
ATOM 3299 O O . HIS A 1 416 ? 63.318 -24.621 -25.953 1.00 25.66 416 HIS A O 1
ATOM 3305 N N . ARG A 1 417 ? 64.848 -23.140 -25.532 1.00 23.97 417 ARG A N 1
ATOM 3306 C CA . ARG A 1 417 ? 66.006 -22.321 -25.080 1.00 23.97 417 ARG A CA 1
ATOM 3307 C C . ARG A 1 417 ? 65.545 -20.836 -25.010 1.00 23.97 417 ARG A C 1
ATOM 3309 O O . ARG A 1 417 ? 64.586 -20.468 -25.676 1.00 23.97 417 ARG A O 1
ATOM 3316 N N . THR A 1 418 ? 66.245 -19.975 -24.266 1.00 23.19 418 THR A N 1
ATOM 3317 C CA . THR A 1 418 ? 66.091 -18.493 -24.247 1.00 23.19 418 THR A CA 1
ATOM 3318 C C . THR A 1 418 ? 67.377 -17.811 -24.740 1.00 23.19 418 THR A C 1
ATOM 3320 O O . THR A 1 418 ? 68.445 -18.387 -24.509 1.00 23.19 418 THR A O 1
ATOM 3323 N N . PRO A 1 419 ? 67.335 -16.623 -25.382 1.00 36.47 419 PRO A N 1
ATOM 3324 C CA . PRO A 1 419 ? 67.458 -15.330 -24.657 1.00 36.47 419 PRO A CA 1
ATOM 3325 C C . PRO A 1 419 ? 66.682 -14.160 -25.338 1.00 36.47 419 PRO A C 1
ATOM 3327 O O . PRO A 1 419 ? 66.126 -14.356 -26.409 1.00 36.47 419 PRO A O 1
ATOM 3330 N N . SER A 1 420 ? 66.618 -12.910 -24.853 1.00 26.44 420 SER A N 1
ATOM 3331 C CA . SER A 1 420 ? 66.692 -12.289 -23.508 1.00 26.44 420 SER A CA 1
ATOM 3332 C C . SER A 1 420 ? 66.179 -10.828 -23.613 1.00 26.44 420 SER A C 1
ATOM 3334 O O . SER A 1 420 ? 66.194 -10.254 -24.697 1.00 26.44 420 SER A O 1
ATOM 3336 N N . GLY A 1 421 ? 65.736 -10.200 -22.511 1.00 25.20 421 GLY A N 1
ATOM 3337 C CA . GLY A 1 421 ? 65.367 -8.767 -22.509 1.00 25.20 421 GLY A CA 1
ATOM 3338 C C . GLY A 1 421 ? 64.335 -8.375 -21.445 1.00 25.20 421 GLY A C 1
ATOM 3339 O O . GLY A 1 421 ? 63.134 -8.477 -21.670 1.00 25.20 421 GLY A O 1
ATOM 3340 N N . LEU A 1 422 ? 64.784 -7.934 -20.264 1.00 23.66 422 LEU A N 1
ATOM 3341 C CA . LEU A 1 422 ? 63.898 -7.573 -19.147 1.00 23.66 422 LEU A CA 1
ATOM 3342 C C . LEU A 1 422 ? 63.484 -6.093 -19.169 1.00 23.66 422 LEU A C 1
ATOM 3344 O O . LEU A 1 422 ? 64.337 -5.222 -19.335 1.00 23.66 422 LEU A O 1
ATOM 3348 N N . ARG A 1 423 ? 62.248 -5.818 -18.727 1.00 25.11 423 ARG A N 1
ATOM 3349 C CA . ARG A 1 423 ? 61.993 -5.032 -17.496 1.00 25.11 423 ARG A CA 1
ATOM 3350 C C . ARG A 1 423 ? 60.604 -5.330 -16.919 1.00 25.11 423 ARG A C 1
ATOM 3352 O O . ARG A 1 423 ? 59.712 -5.802 -17.613 1.00 25.11 423 ARG A O 1
ATOM 3359 N N . SER A 1 424 ? 60.462 -5.154 -15.606 1.00 24.28 424 SER A N 1
ATOM 3360 C CA . SER A 1 424 ? 59.396 -5.765 -14.798 1.00 24.28 424 SER A CA 1
ATOM 3361 C C . SER A 1 424 ? 58.400 -4.754 -14.224 1.00 24.28 424 SER A C 1
ATOM 3363 O O . SER A 1 424 ? 58.805 -3.784 -13.587 1.00 24.28 424 SER A O 1
ATOM 3365 N N . CYS A 1 425 ? 57.099 -5.041 -14.340 1.00 24.53 425 CYS A N 1
ATOM 3366 C CA . CYS A 1 425 ? 56.027 -4.286 -13.682 1.00 24.53 425 CYS A CA 1
ATOM 3367 C C . CYS A 1 425 ? 55.653 -4.922 -12.316 1.00 24.53 425 CYS A C 1
ATOM 3369 O O . CYS A 1 425 ? 55.483 -6.146 -12.245 1.00 24.53 425 CYS A O 1
ATOM 3371 N N . PRO A 1 426 ? 55.526 -4.153 -11.213 1.00 28.69 426 PRO A N 1
ATOM 3372 C CA . PRO A 1 426 ? 55.347 -4.715 -9.872 1.00 28.69 426 PRO A CA 1
ATOM 3373 C C . PRO A 1 426 ? 53.917 -5.222 -9.598 1.00 28.69 426 PRO A C 1
ATOM 3375 O O . PRO A 1 426 ? 53.007 -4.466 -9.259 1.00 28.69 426 PRO A O 1
ATOM 3378 N N . ARG A 1 427 ? 53.729 -6.549 -9.631 1.00 28.73 427 ARG A N 1
ATOM 3379 C CA . ARG A 1 427 ? 52.499 -7.234 -9.181 1.00 28.73 427 ARG A CA 1
ATOM 3380 C C . ARG A 1 427 ? 52.236 -7.030 -7.673 1.00 28.73 427 ARG A C 1
ATOM 3382 O O . ARG A 1 427 ? 52.621 -7.882 -6.873 1.00 28.73 427 ARG A O 1
ATOM 3389 N N . LYS A 1 428 ? 51.534 -5.960 -7.271 1.00 25.91 428 LYS A N 1
ATOM 3390 C CA . LYS A 1 428 ? 51.038 -5.800 -5.880 1.00 25.91 428 LYS A CA 1
ATOM 3391 C C . LYS A 1 428 ? 49.549 -5.474 -5.694 1.00 25.91 428 LYS A C 1
ATOM 3393 O O . LYS A 1 428 ? 49.043 -5.736 -4.607 1.00 25.91 428 LYS A O 1
ATOM 3398 N N . GLU A 1 429 ? 48.810 -5.017 -6.707 1.00 27.56 429 GLU A N 1
ATOM 3399 C CA . GLU A 1 429 ? 47.404 -4.602 -6.497 1.00 27.56 429 GLU A CA 1
ATOM 3400 C C . GLU A 1 429 ? 46.347 -5.714 -6.663 1.00 27.56 429 GLU A C 1
ATOM 3402 O O . GLU A 1 429 ? 45.331 -5.699 -5.970 1.00 27.56 429 GLU A O 1
ATOM 3407 N N . LEU A 1 430 ? 46.586 -6.748 -7.484 1.00 26.72 430 LEU A N 1
ATOM 3408 C CA . LEU A 1 430 ? 45.572 -7.788 -7.760 1.00 26.72 430 LEU A CA 1
ATOM 3409 C C . LEU A 1 430 ? 45.224 -8.726 -6.579 1.00 26.72 430 LEU A C 1
ATOM 3411 O O . LEU A 1 430 ? 44.339 -9.568 -6.725 1.00 26.72 430 LEU A O 1
ATOM 3415 N N . ARG A 1 431 ? 45.876 -8.616 -5.410 1.00 23.50 431 ARG A N 1
ATOM 3416 C CA . ARG A 1 431 ? 45.591 -9.478 -4.239 1.00 23.50 431 ARG A CA 1
ATOM 3417 C C . ARG A 1 431 ? 44.794 -8.821 -3.104 1.00 23.50 431 ARG A C 1
ATOM 3419 O O . ARG A 1 431 ? 44.306 -9.549 -2.246 1.00 23.50 431 ARG A O 1
ATOM 3426 N N . SER A 1 432 ? 44.579 -7.502 -3.100 1.00 24.02 432 SER A N 1
ATOM 3427 C CA . SER A 1 432 ? 43.773 -6.837 -2.053 1.00 24.02 432 SER A CA 1
ATOM 3428 C C . SER A 1 432 ? 42.260 -6.828 -2.340 1.00 24.02 432 SER A C 1
ATOM 3430 O O . SER A 1 432 ? 41.454 -6.784 -1.413 1.00 24.02 432 SER A O 1
ATOM 3432 N N . TRP A 1 433 ? 41.845 -6.958 -3.607 1.00 24.77 433 TRP A N 1
ATOM 3433 C CA . TRP A 1 433 ? 40.437 -6.879 -4.053 1.00 24.77 433 TRP A CA 1
ATOM 3434 C C . TRP A 1 433 ? 39.614 -8.182 -3.904 1.00 24.77 433 TRP A C 1
ATOM 3436 O O . TRP A 1 433 ? 38.462 -8.261 -4.350 1.00 24.77 433 TRP A O 1
ATOM 3446 N N . ALA A 1 434 ? 40.186 -9.218 -3.282 1.00 24.55 434 ALA A N 1
ATOM 3447 C CA . ALA A 1 434 ? 39.531 -10.514 -3.074 1.00 24.55 434 ALA A CA 1
ATOM 3448 C C . ALA A 1 434 ? 38.818 -10.643 -1.709 1.00 24.55 434 ALA A C 1
ATOM 3450 O O . ALA A 1 434 ? 37.838 -11.373 -1.595 1.00 24.55 434 ALA A O 1
ATOM 3451 N N . ALA A 1 435 ? 39.271 -9.918 -0.680 1.00 23.31 435 ALA A N 1
ATOM 3452 C CA . ALA A 1 435 ? 38.976 -10.223 0.727 1.00 23.31 435 ALA A CA 1
ATOM 3453 C C . ALA A 1 435 ? 37.635 -9.683 1.286 1.00 23.31 435 ALA A C 1
ATOM 3455 O O . ALA A 1 435 ? 37.408 -9.729 2.493 1.00 23.31 435 ALA A O 1
ATOM 3456 N N . SER A 1 436 ? 36.735 -9.147 0.451 1.00 27.06 436 SER A N 1
ATOM 3457 C CA . SER A 1 436 ? 35.440 -8.617 0.914 1.00 27.06 436 SER A CA 1
ATOM 3458 C C . SER A 1 436 ? 34.321 -8.822 -0.111 1.00 27.06 436 SER A C 1
ATOM 3460 O O . SER A 1 436 ? 33.886 -7.897 -0.796 1.00 27.06 436 SER A O 1
ATOM 3462 N N . ARG A 1 437 ? 33.847 -10.067 -0.230 1.00 29.16 437 ARG A N 1
ATOM 3463 C CA . ARG A 1 437 ? 32.671 -10.435 -1.034 1.00 29.16 437 ARG A CA 1
ATOM 3464 C C . ARG A 1 437 ? 31.759 -11.355 -0.224 1.00 29.16 437 ARG A C 1
ATOM 3466 O O . ARG A 1 437 ? 32.241 -12.230 0.488 1.00 29.16 437 ARG A O 1
ATOM 3473 N N . ARG A 1 438 ? 30.443 -11.166 -0.340 1.00 37.25 438 ARG A N 1
ATOM 3474 C CA . ARG A 1 438 ? 29.430 -12.126 0.121 1.00 37.25 438 ARG A CA 1
ATOM 3475 C C . ARG A 1 438 ? 28.496 -12.429 -1.040 1.00 37.25 438 ARG A C 1
ATOM 3477 O O . ARG A 1 438 ? 27.655 -11.600 -1.378 1.00 37.25 438 ARG A O 1
ATOM 3484 N N . ASN A 1 439 ? 28.647 -13.610 -1.626 1.00 40.91 439 ASN A N 1
ATOM 3485 C CA . ASN A 1 439 ? 27.670 -14.127 -2.575 1.00 40.91 439 ASN A CA 1
ATOM 3486 C C . ASN A 1 439 ? 26.371 -14.415 -1.814 1.00 40.91 439 ASN A C 1
ATOM 3488 O O . ASN A 1 439 ? 26.405 -15.030 -0.748 1.00 40.91 439 ASN A O 1
ATOM 3492 N N . CYS A 1 440 ? 25.242 -13.960 -2.351 1.00 47.28 440 CYS A N 1
ATOM 3493 C CA . CYS A 1 440 ? 23.916 -14.292 -1.843 1.00 47.28 440 CYS A CA 1
ATOM 3494 C C . CYS A 1 440 ? 23.151 -15.007 -2.963 1.00 47.28 440 CYS A C 1
ATOM 3496 O O . CYS A 1 440 ? 22.947 -14.436 -4.033 1.00 47.28 440 CYS A O 1
ATOM 3498 N N . GLY A 1 441 ? 22.753 -16.256 -2.724 1.00 45.16 441 GLY A N 1
ATOM 3499 C CA . GLY A 1 441 ? 21.721 -16.920 -3.519 1.00 45.16 441 GLY A CA 1
ATOM 3500 C C . GLY A 1 441 ? 20.345 -16.605 -2.939 1.00 45.16 441 GLY A C 1
ATOM 3501 O O . GLY A 1 441 ? 20.219 -16.434 -1.725 1.00 45.16 441 GLY A O 1
ATOM 3502 N N . GLU A 1 442 ? 19.334 -16.506 -3.794 1.00 41.69 442 GLU A N 1
ATOM 3503 C CA . GLU A 1 442 ? 17.927 -16.431 -3.391 1.00 41.69 442 GLU A CA 1
ATOM 3504 C C . GLU A 1 442 ? 17.076 -17.057 -4.507 1.00 41.69 442 GLU A C 1
ATOM 3506 O O . GLU A 1 442 ? 17.290 -16.757 -5.682 1.00 41.69 442 GLU A O 1
ATOM 3511 N N . GLY A 1 443 ? 16.141 -17.946 -4.165 1.00 45.88 443 GLY A N 1
ATOM 3512 C CA . GLY A 1 443 ? 15.552 -18.862 -5.151 1.00 45.88 443 GLY A CA 1
ATOM 3513 C C . GLY A 1 443 ? 16.520 -19.974 -5.595 1.00 45.88 443 GLY A C 1
ATOM 3514 O O . GLY A 1 443 ? 17.610 -20.138 -5.044 1.00 45.88 443 GLY A O 1
ATOM 3515 N N . ARG A 1 444 ? 16.104 -20.786 -6.576 1.00 42.88 444 ARG A N 1
ATOM 3516 C CA . ARG A 1 444 ? 16.796 -22.042 -6.947 1.00 42.88 444 ARG A CA 1
ATOM 3517 C C . ARG A 1 444 ? 17.849 -21.892 -8.055 1.00 42.88 444 ARG A C 1
ATOM 3519 O O . ARG A 1 444 ? 18.598 -22.834 -8.290 1.00 42.88 444 ARG A O 1
ATOM 3526 N N . GLN A 1 445 ? 17.898 -20.739 -8.730 1.00 44.91 445 GLN A N 1
ATOM 3527 C CA . GLN A 1 445 ? 18.804 -20.479 -9.864 1.00 44.91 445 GLN A CA 1
ATOM 3528 C C . GLN A 1 445 ? 19.481 -19.089 -9.842 1.00 44.91 445 GLN A C 1
ATOM 3530 O O . GLN A 1 445 ? 20.521 -18.922 -10.469 1.00 44.91 445 GLN A O 1
ATOM 3535 N N . GLY A 1 446 ? 18.946 -18.100 -9.109 1.00 41.72 446 GLY A N 1
ATOM 3536 C CA . GLY A 1 446 ? 19.467 -16.726 -9.097 1.00 41.72 446 GLY A CA 1
ATOM 3537 C C . GLY A 1 446 ? 20.576 -16.475 -8.067 1.00 41.72 446 GLY A C 1
ATOM 3538 O O . GLY A 1 446 ? 20.321 -16.384 -6.862 1.00 41.72 446 GLY A O 1
ATOM 3539 N N . GLY A 1 447 ? 21.812 -16.279 -8.530 1.00 45.69 447 GLY A N 1
ATOM 3540 C CA . GLY A 1 447 ? 22.922 -15.793 -7.701 1.00 45.69 447 GLY A CA 1
ATOM 3541 C C . GLY A 1 447 ? 23.173 -14.309 -7.955 1.00 45.69 447 GLY A C 1
ATOM 3542 O O . GLY A 1 447 ? 23.238 -13.899 -9.105 1.00 45.69 447 GLY A O 1
ATOM 3543 N N . HIS A 1 448 ? 23.345 -13.472 -6.930 1.00 48.25 448 HIS A N 1
ATOM 3544 C CA . HIS A 1 448 ? 23.548 -12.033 -7.161 1.00 48.25 448 HIS A CA 1
ATOM 3545 C C . HIS A 1 448 ? 24.692 -11.436 -6.342 1.00 48.25 448 HIS A C 1
ATOM 3547 O O . HIS A 1 448 ? 24.949 -11.811 -5.192 1.00 48.25 448 HIS A O 1
ATOM 3553 N N . PHE A 1 449 ? 25.367 -10.450 -6.936 1.00 51.75 449 PHE A N 1
ATOM 3554 C CA . PHE A 1 449 ? 26.357 -9.650 -6.235 1.00 51.75 449 PHE A CA 1
ATOM 3555 C C . PHE A 1 449 ? 25.667 -8.551 -5.431 1.00 51.75 449 PHE A C 1
ATOM 3557 O O . PHE A 1 449 ? 24.977 -7.685 -5.976 1.00 51.75 449 PHE A O 1
ATOM 3564 N N . VAL A 1 450 ? 25.923 -8.545 -4.124 1.00 51.34 450 VAL A N 1
ATOM 3565 C CA . VAL A 1 450 ? 25.689 -7.386 -3.261 1.00 51.34 450 VAL A CA 1
ATOM 3566 C C . VAL A 1 450 ? 27.065 -6.815 -2.897 1.00 51.34 450 VAL A C 1
ATOM 3568 O O . VAL A 1 450 ? 27.868 -7.540 -2.300 1.00 51.34 450 VAL A O 1
ATOM 3571 N N . PRO A 1 451 ? 27.388 -5.553 -3.250 1.00 42.16 451 PRO A N 1
ATOM 3572 C CA . PRO A 1 451 ? 28.597 -4.894 -2.753 1.00 42.16 451 PRO A CA 1
ATOM 3573 C C . PRO A 1 451 ? 28.573 -4.771 -1.219 1.00 42.16 451 PRO A C 1
ATOM 3575 O O . PRO A 1 451 ? 27.571 -5.080 -0.568 1.00 42.16 451 PRO A O 1
ATOM 3578 N N . SER A 1 452 ? 29.687 -4.344 -0.614 1.00 41.06 452 SER A N 1
ATOM 3579 C CA . SER A 1 452 ? 29.811 -4.311 0.849 1.00 41.06 452 SER A CA 1
ATOM 3580 C C . SER A 1 452 ? 28.704 -3.472 1.519 1.00 41.06 452 SER A C 1
ATOM 3582 O O . SER A 1 452 ? 28.047 -2.627 0.903 1.00 41.06 452 SER A O 1
ATOM 3584 N N . ALA A 1 453 ? 28.413 -3.805 2.782 1.00 42.22 453 ALA A N 1
ATOM 3585 C CA . ALA A 1 453 ? 27.112 -3.553 3.401 1.00 42.22 453 ALA A CA 1
ATOM 3586 C C . ALA A 1 453 ? 26.575 -2.116 3.210 1.00 42.22 453 ALA A C 1
ATOM 3588 O O . ALA A 1 453 ? 27.223 -1.133 3.563 1.00 42.22 453 ALA A O 1
ATOM 3589 N N . ASN A 1 454 ? 25.328 -2.020 2.732 1.00 49.38 454 ASN A N 1
ATOM 3590 C CA . ASN A 1 454 ? 24.576 -0.786 2.469 1.00 49.38 454 ASN A CA 1
ATOM 3591 C C . ASN A 1 454 ? 25.035 0.097 1.284 1.00 49.38 454 ASN A C 1
ATOM 3593 O O . ASN A 1 454 ? 24.504 1.204 1.161 1.00 49.38 454 ASN A O 1
ATOM 3597 N N . GLU A 1 455 ? 25.925 -0.348 0.386 1.00 48.09 455 GLU A N 1
ATOM 3598 C CA . GLU A 1 455 ? 26.150 0.372 -0.886 1.00 48.09 455 GLU A CA 1
ATOM 3599 C C . GLU A 1 455 ? 24.941 0.296 -1.838 1.00 48.09 455 GLU A C 1
ATOM 3601 O O . GLU A 1 455 ? 24.507 1.323 -2.361 1.00 48.09 455 GLU A O 1
ATOM 3606 N N . VAL A 1 456 ? 24.353 -0.893 -2.009 1.00 52.91 456 VAL A N 1
ATOM 3607 C CA . VAL A 1 456 ? 23.057 -1.108 -2.678 1.00 52.91 456 VAL A CA 1
ATOM 3608 C C . VAL A 1 456 ? 22.140 -1.886 -1.731 1.00 52.91 456 VAL A C 1
ATOM 3610 O O . VAL A 1 456 ? 22.605 -2.622 -0.857 1.00 52.91 456 VAL A O 1
ATOM 3613 N N . PHE A 1 457 ? 20.829 -1.666 -1.826 1.00 53.47 457 PHE A N 1
ATOM 3614 C CA . PHE A 1 457 ? 19.861 -2.269 -0.915 1.00 53.47 457 PHE A CA 1
ATOM 3615 C C . PHE A 1 457 ? 19.489 -3.696 -1.331 1.00 53.47 457 PHE A C 1
ATOM 3617 O O . PHE A 1 457 ? 19.155 -3.949 -2.481 1.00 53.47 457 PHE A O 1
ATOM 3624 N N . TYR A 1 458 ? 19.448 -4.599 -0.353 1.00 60.41 458 TYR A N 1
ATOM 3625 C CA . TYR A 1 458 ? 18.915 -5.954 -0.490 1.00 60.41 458 TYR A CA 1
ATOM 3626 C C . TYR A 1 458 ? 18.294 -6.400 0.839 1.00 60.41 458 TYR A C 1
ATOM 3628 O O . TYR A 1 458 ? 18.902 -6.229 1.905 1.00 60.41 458 TYR A O 1
ATOM 3636 N N . ASN A 1 459 ? 17.088 -6.976 0.805 1.00 66.88 459 ASN A N 1
ATOM 3637 C CA . ASN A 1 459 ? 16.389 -7.466 1.995 1.00 66.88 459 ASN A CA 1
ATOM 3638 C C . ASN A 1 459 ? 15.867 -8.905 1.799 1.00 66.88 459 ASN A C 1
ATOM 3640 O O . ASN A 1 459 ? 14.892 -9.072 1.063 1.00 66.88 459 ASN A O 1
ATOM 3644 N N . PRO A 1 460 ? 16.440 -9.909 2.497 1.00 64.44 460 PRO A N 1
ATOM 3645 C CA . PRO A 1 460 ? 15.939 -11.289 2.484 1.00 64.44 460 PRO A CA 1
ATOM 3646 C C . PRO A 1 460 ? 14.483 -11.421 2.942 1.00 64.44 460 PRO A C 1
ATOM 3648 O O . PRO A 1 460 ? 13.736 -12.245 2.442 1.00 64.44 460 PRO A O 1
ATOM 3651 N N . VAL A 1 461 ? 14.008 -10.518 3.810 1.00 71.31 461 VAL A N 1
ATOM 3652 C CA . VAL A 1 461 ? 12.600 -10.493 4.262 1.00 71.31 461 VAL A CA 1
ATOM 3653 C C . VAL A 1 461 ? 11.593 -10.219 3.123 1.00 71.31 461 VAL A C 1
ATOM 3655 O O . VAL A 1 461 ? 10.385 -10.274 3.319 1.00 71.31 461 VAL A O 1
ATOM 3658 N N . GLN A 1 462 ? 12.073 -9.880 1.926 1.00 81.50 462 GLN A N 1
ATOM 3659 C CA . GLN A 1 462 ? 11.257 -9.674 0.727 1.00 81.50 462 GLN A CA 1
ATOM 3660 C C . GLN A 1 462 ? 11.311 -10.863 -0.254 1.00 81.50 462 GLN A C 1
ATOM 3662 O O . GLN A 1 462 ? 10.779 -10.737 -1.353 1.00 81.50 462 GLN A O 1
ATOM 3667 N N . GLU A 1 463 ? 11.908 -12.002 0.126 1.00 88.06 463 GLU A N 1
ATOM 3668 C CA . GLU A 1 463 ? 11.915 -13.239 -0.676 1.00 88.06 463 GLU A CA 1
ATOM 3669 C C . GLU A 1 463 ? 10.482 -13.669 -1.024 1.00 88.06 463 GLU A C 1
ATOM 3671 O O . GLU A 1 463 ? 10.147 -13.752 -2.198 1.00 88.06 463 GLU A O 1
ATOM 3676 N N . PHE A 1 464 ? 9.587 -13.770 -0.031 1.00 91.19 464 PHE A N 1
ATOM 3677 C CA . PHE A 1 464 ? 8.163 -14.072 -0.248 1.00 91.19 464 PHE A CA 1
ATOM 3678 C C . PHE A 1 464 ? 7.469 -13.112 -1.232 1.00 91.19 464 PHE A C 1
ATOM 3680 O O . PHE A 1 464 ? 6.632 -13.538 -2.021 1.00 91.19 464 PHE A O 1
ATOM 3687 N N . ASN A 1 465 ? 7.822 -11.820 -1.221 1.00 93.50 465 ASN A N 1
ATOM 3688 C CA . ASN A 1 465 ? 7.258 -10.851 -2.166 1.00 93.50 465 ASN A CA 1
ATOM 3689 C C . ASN A 1 465 ? 7.757 -11.123 -3.599 1.00 93.50 465 ASN A C 1
ATOM 3691 O O . ASN A 1 465 ? 6.985 -11.021 -4.550 1.00 93.50 465 ASN A O 1
ATOM 3695 N N . ARG A 1 466 ? 9.034 -11.504 -3.762 1.00 93.31 466 ARG A N 1
ATOM 3696 C CA . ARG A 1 466 ? 9.599 -11.926 -5.055 1.00 93.31 466 ARG A CA 1
ATOM 3697 C C . ARG A 1 466 ? 8.958 -13.229 -5.537 1.00 93.31 466 ARG A C 1
ATOM 3699 O O . ARG A 1 466 ? 8.382 -13.218 -6.616 1.00 93.31 466 ARG A O 1
ATOM 3706 N N . ASP A 1 467 ? 8.964 -14.277 -4.714 1.00 94.81 467 ASP A N 1
ATOM 3707 C CA . ASP A 1 467 ? 8.374 -15.591 -5.012 1.00 94.81 467 ASP A CA 1
ATOM 3708 C C . ASP A 1 467 ? 6.908 -15.474 -5.463 1.00 94.81 467 ASP A C 1
ATOM 3710 O O . ASP A 1 467 ? 6.544 -15.933 -6.546 1.00 94.81 467 ASP A O 1
ATOM 3714 N N . LEU A 1 468 ? 6.069 -14.794 -4.670 1.00 96.38 468 LEU A N 1
ATOM 3715 C CA . LEU A 1 468 ? 4.656 -14.600 -4.993 1.00 96.38 468 LEU A CA 1
ATOM 3716 C C . LEU A 1 468 ? 4.465 -13.769 -6.267 1.00 96.38 468 LEU A C 1
ATOM 3718 O O . LEU A 1 468 ? 3.556 -14.046 -7.043 1.00 96.38 468 LEU A O 1
ATOM 3722 N N . THR A 1 469 ? 5.313 -12.764 -6.506 1.00 97.06 469 THR A N 1
ATOM 3723 C CA . THR A 1 469 ? 5.242 -11.972 -7.743 1.00 97.06 469 THR A CA 1
ATOM 3724 C C . THR A 1 469 ? 5.610 -12.823 -8.963 1.00 97.06 469 THR A C 1
ATOM 3726 O O . THR A 1 469 ? 4.926 -12.721 -9.976 1.00 97.06 469 THR A O 1
ATOM 3729 N N . CYS A 1 470 ? 6.610 -13.709 -8.876 1.00 96.69 470 CYS A N 1
ATOM 3730 C CA . CYS A 1 470 ? 6.927 -14.655 -9.952 1.00 96.69 470 CYS A CA 1
ATOM 3731 C C . CYS A 1 470 ? 5.755 -15.618 -10.226 1.00 96.69 470 CYS A C 1
ATOM 3733 O O . CYS A 1 470 ? 5.401 -15.837 -11.386 1.00 96.69 470 CYS A O 1
ATOM 3735 N N . ALA A 1 471 ? 5.108 -16.145 -9.179 1.00 96.69 471 ALA A N 1
ATOM 3736 C CA . ALA A 1 471 ? 3.920 -16.994 -9.313 1.00 96.69 471 ALA A CA 1
ATOM 3737 C C . ALA A 1 471 ? 2.749 -16.249 -9.989 1.00 96.69 471 ALA A C 1
ATOM 3739 O O . ALA A 1 471 ? 2.225 -16.709 -11.000 1.00 96.69 471 ALA A O 1
ATOM 3740 N N . VAL A 1 472 ? 2.396 -15.053 -9.502 1.00 98.00 472 VAL A N 1
ATOM 3741 C CA . VAL A 1 472 ? 1.309 -14.229 -10.065 1.00 98.00 472 VAL A CA 1
ATOM 3742 C C . VAL A 1 472 ? 1.576 -13.829 -11.518 1.00 98.00 472 VAL A C 1
ATOM 3744 O O . VAL A 1 472 ? 0.660 -13.886 -12.336 1.00 98.00 472 VAL A O 1
ATOM 3747 N N . ILE A 1 473 ? 2.811 -13.454 -11.875 1.00 98.06 473 ILE A N 1
ATOM 3748 C CA . ILE A 1 473 ? 3.137 -13.137 -13.274 1.00 98.06 473 ILE A CA 1
ATOM 3749 C C . ILE A 1 473 ? 3.074 -14.398 -14.152 1.00 98.06 473 ILE A C 1
ATOM 3751 O O . ILE A 1 473 ? 2.709 -14.284 -15.315 1.00 98.06 473 ILE A O 1
ATOM 3755 N N . THR A 1 474 ? 3.343 -15.596 -13.620 1.00 96.56 474 THR A N 1
ATOM 3756 C CA . THR A 1 474 ? 3.232 -16.850 -14.393 1.00 96.56 474 THR A CA 1
ATOM 3757 C C . THR A 1 474 ? 1.785 -17.175 -14.769 1.00 96.56 474 THR A C 1
ATOM 3759 O O . THR A 1 474 ? 1.519 -17.479 -15.931 1.00 96.56 474 THR A O 1
ATOM 3762 N N . GLU A 1 475 ? 0.832 -17.051 -13.840 1.00 96.81 475 GLU A N 1
ATOM 3763 C CA . GLU A 1 475 ? -0.588 -17.254 -14.176 1.00 96.81 475 GLU A CA 1
ATOM 3764 C C . GLU A 1 475 ? -1.118 -16.141 -15.089 1.00 96.81 475 GLU A C 1
ATOM 3766 O O . GLU A 1 475 ? -1.831 -16.410 -16.052 1.00 96.81 475 GLU A O 1
ATOM 3771 N N . PHE A 1 476 ? -0.695 -14.893 -14.871 1.00 97.56 476 PHE A N 1
ATOM 3772 C CA . PHE A 1 476 ? -1.002 -13.794 -15.790 1.00 97.56 476 PHE A CA 1
ATOM 3773 C C . PHE A 1 476 ? -0.414 -14.021 -17.198 1.00 97.56 476 PHE A C 1
ATOM 3775 O O . PHE A 1 476 ? -1.058 -13.691 -18.194 1.00 97.56 476 PHE A O 1
ATOM 3782 N N . ALA A 1 477 ? 0.777 -14.620 -17.300 1.00 96.50 477 ALA A N 1
ATOM 3783 C CA . ALA A 1 477 ? 1.372 -15.014 -18.572 1.00 96.50 477 ALA A CA 1
ATOM 3784 C C . ALA A 1 477 ? 0.548 -16.108 -19.258 1.00 96.50 477 ALA A C 1
ATOM 3786 O O . ALA A 1 477 ? 0.312 -15.995 -20.453 1.00 96.50 477 ALA A O 1
ATOM 3787 N N . ARG A 1 478 ? 0.036 -17.112 -18.534 1.00 94.56 478 ARG A N 1
ATOM 3788 C CA . ARG A 1 478 ? -0.895 -18.111 -19.097 1.00 94.56 478 ARG A CA 1
ATOM 3789 C C . ARG A 1 478 ? -2.145 -17.447 -19.674 1.00 94.56 478 ARG A C 1
ATOM 3791 O O . ARG A 1 478 ? -2.428 -17.623 -20.857 1.00 94.56 478 ARG A O 1
ATOM 3798 N N . ASP A 1 479 ? -2.824 -16.628 -18.869 1.00 92.00 479 ASP A N 1
ATOM 3799 C CA . ASP A 1 479 ? -4.062 -15.935 -19.249 1.00 92.00 479 ASP A CA 1
ATOM 3800 C C . ASP A 1 479 ? -3.886 -15.025 -20.490 1.00 92.00 479 ASP A C 1
ATOM 3802 O O . ASP A 1 479 ? -4.810 -14.888 -21.292 1.00 92.00 479 ASP A O 1
ATOM 3806 N N . VAL A 1 480 ? -2.723 -14.375 -20.654 1.00 93.69 480 VAL A N 1
ATOM 3807 C CA . VAL A 1 480 ? -2.465 -13.399 -21.738 1.00 93.69 480 VAL A CA 1
ATOM 3808 C C . VAL A 1 480 ? -1.767 -14.005 -22.957 1.00 93.69 480 VAL A C 1
ATOM 3810 O O . VAL A 1 480 ? -2.067 -13.608 -24.081 1.00 93.69 480 VAL A O 1
ATOM 3813 N N . LEU A 1 481 ? -0.832 -14.938 -22.779 1.00 94.12 481 LEU A N 1
ATOM 3814 C CA . LEU A 1 481 ? -0.032 -15.488 -23.880 1.00 94.12 481 LEU A CA 1
ATOM 3815 C C . LEU A 1 481 ? -0.771 -16.586 -24.652 1.00 94.12 481 LEU A C 1
ATOM 3817 O O . LEU A 1 481 ? -0.578 -16.685 -25.865 1.00 94.12 481 LEU A O 1
ATOM 3821 N N . ALA A 1 482 ? -1.711 -17.301 -24.021 1.00 90.31 482 ALA A N 1
ATOM 3822 C CA . ALA A 1 482 ? -2.635 -18.182 -24.738 1.00 90.31 482 ALA A CA 1
ATOM 3823 C C . ALA A 1 482 ? -3.404 -17.415 -25.834 1.00 90.31 482 ALA A C 1
ATOM 3825 O O . ALA A 1 482 ? -3.487 -17.869 -26.973 1.00 90.31 482 ALA A O 1
ATOM 3826 N N . GLN A 1 483 ? -3.846 -16.185 -25.533 1.00 88.56 483 GLN A N 1
ATOM 3827 C CA . GLN A 1 483 ? -4.511 -15.276 -26.483 1.00 88.56 483 GLN A CA 1
ATOM 3828 C C . GLN A 1 483 ? -3.579 -14.750 -27.596 1.00 88.56 483 GLN A C 1
ATOM 3830 O O . GLN A 1 483 ? -4.052 -14.150 -28.558 1.00 88.56 483 GLN A O 1
ATOM 3835 N N . ARG A 1 484 ? -2.259 -14.961 -27.481 1.00 90.81 484 ARG A N 1
ATOM 3836 C CA . ARG A 1 484 ? -1.239 -14.618 -28.491 1.00 90.81 484 ARG A CA 1
ATOM 3837 C C . ARG A 1 484 ? -0.734 -15.842 -29.276 1.00 90.81 484 ARG A C 1
ATOM 3839 O O . ARG A 1 484 ? 0.188 -15.699 -30.078 1.00 90.81 484 ARG A O 1
ATOM 3846 N N . GLY A 1 485 ? -1.306 -17.030 -29.049 1.00 89.25 485 GLY A N 1
ATOM 3847 C CA . GLY A 1 485 ? -0.860 -18.284 -29.671 1.00 89.25 485 GLY A CA 1
ATOM 3848 C C . GLY A 1 485 ? 0.418 -18.871 -29.059 1.00 89.25 485 GLY A C 1
ATOM 3849 O O . GLY A 1 485 ? 1.133 -19.610 -29.734 1.00 89.25 485 GLY A O 1
ATOM 3850 N N . VAL A 1 486 ? 0.719 -18.536 -27.798 1.00 90.62 486 VAL A N 1
ATOM 3851 C CA . VAL A 1 486 ? 1.926 -18.972 -27.079 1.00 90.62 486 VAL A CA 1
ATOM 3852 C C . VAL A 1 486 ? 1.541 -19.815 -25.859 1.00 90.62 486 VAL A C 1
ATOM 3854 O O . VAL A 1 486 ? 0.799 -19.369 -24.982 1.00 90.62 486 VAL A O 1
ATOM 3857 N N . LYS A 1 487 ? 2.061 -21.041 -25.782 1.00 91.44 487 LYS A N 1
ATOM 3858 C CA . LYS A 1 487 ? 1.873 -21.975 -24.665 1.00 91.44 487 LYS A CA 1
ATOM 3859 C C . LYS A 1 487 ? 2.927 -21.719 -23.591 1.00 91.44 487 LYS A C 1
ATOM 3861 O O . LYS A 1 487 ? 4.117 -21.666 -23.882 1.00 91.44 487 LYS A O 1
ATOM 3866 N N . VAL A 1 488 ? 2.497 -21.580 -22.341 1.00 90.81 488 VAL A N 1
ATOM 3867 C CA . VAL A 1 488 ? 3.384 -21.287 -21.206 1.00 90.81 488 VAL A CA 1
ATOM 3868 C C . VAL A 1 488 ? 3.744 -22.572 -20.461 1.00 90.81 488 VAL A C 1
ATOM 3870 O O . VAL A 1 488 ? 2.887 -23.164 -19.803 1.00 90.81 488 VAL A O 1
ATOM 3873 N N . GLU A 1 489 ? 5.011 -22.983 -20.529 1.00 87.25 489 GLU A N 1
ATOM 3874 C CA . GLU A 1 489 ? 5.513 -24.195 -19.870 1.00 87.25 489 GLU A CA 1
ATOM 3875 C C . GLU A 1 489 ? 6.282 -23.864 -18.579 1.00 87.25 489 GLU A C 1
ATOM 3877 O O . GLU A 1 489 ? 7.106 -22.948 -18.538 1.00 87.25 489 GLU A O 1
ATOM 3882 N N . VAL A 1 490 ? 6.032 -24.628 -17.509 1.00 84.62 490 VAL A N 1
ATOM 3883 C CA . VAL A 1 490 ? 6.717 -24.489 -16.212 1.00 84.62 490 VAL A CA 1
ATOM 3884 C C . VAL A 1 490 ? 7.338 -25.825 -15.818 1.00 84.62 490 VAL A C 1
ATOM 3886 O O . VAL A 1 490 ? 6.639 -26.803 -15.559 1.00 84.62 490 VAL A O 1
ATOM 3889 N N . SER A 1 491 ? 8.668 -25.857 -15.735 1.00 73.31 491 SER A N 1
ATOM 3890 C CA . SER A 1 491 ? 9.445 -27.061 -15.436 1.00 73.31 491 SER A CA 1
ATOM 3891 C C . SER A 1 491 ? 9.016 -27.728 -14.123 1.00 73.31 491 SER A C 1
ATOM 3893 O O . SER A 1 491 ? 9.170 -27.155 -13.042 1.00 73.31 491 SER A O 1
ATOM 3895 N N . GLY A 1 492 ? 8.525 -28.967 -14.215 1.00 66.81 492 GLY A N 1
ATOM 3896 C CA . GLY A 1 492 ? 8.082 -29.776 -13.074 1.00 66.81 492 GLY A CA 1
ATOM 3897 C C . GLY A 1 492 ? 6.573 -29.763 -12.808 1.00 66.81 492 GLY A C 1
ATOM 3898 O O . GLY A 1 492 ? 6.123 -30.498 -11.934 1.00 66.81 492 GLY A O 1
ATOM 3899 N N . GLU A 1 493 ? 5.786 -28.989 -13.557 1.00 73.31 493 GLU A N 1
ATOM 3900 C CA . GLU A 1 493 ? 4.327 -29.139 -13.599 1.00 73.31 493 GLU A CA 1
ATOM 3901 C C . GLU A 1 493 ? 3.938 -30.146 -14.703 1.00 73.31 493 GLU A C 1
ATOM 3903 O O . GLU A 1 493 ? 4.591 -30.219 -15.744 1.00 73.31 493 GLU A O 1
ATOM 3908 N N . ARG A 1 494 ? 2.887 -30.950 -14.481 1.00 54.12 494 ARG A N 1
ATOM 3909 C CA . ARG A 1 494 ? 2.228 -31.719 -15.558 1.00 54.12 494 ARG A CA 1
ATOM 3910 C C . ARG A 1 494 ? 1.223 -30.811 -16.268 1.00 54.12 494 ARG A C 1
ATOM 3912 O O . ARG A 1 494 ? 0.787 -29.827 -15.676 1.00 54.12 494 ARG A O 1
ATOM 3919 N N . GLU A 1 495 ? 0.837 -31.144 -17.499 1.00 47.12 495 GLU A N 1
ATOM 3920 C CA . GLU A 1 495 ? -0.129 -30.337 -18.258 1.00 47.12 495 GLU A CA 1
ATOM 3921 C C . GLU A 1 495 ? -1.443 -30.126 -17.477 1.00 47.12 495 GLU A C 1
ATOM 3923 O O . GLU A 1 495 ? -2.086 -31.110 -17.097 1.00 47.12 495 GLU A O 1
ATOM 3928 N N . PRO A 1 496 ? -1.865 -28.871 -17.224 1.00 42.59 496 PRO A N 1
ATOM 3929 C CA . PRO A 1 496 ? -3.149 -28.602 -16.592 1.00 42.59 496 PRO A CA 1
ATOM 3930 C C . PRO A 1 496 ? -4.301 -28.941 -17.545 1.00 42.59 496 PRO A C 1
ATOM 3932 O O . PRO A 1 496 ? -4.446 -28.330 -18.601 1.00 42.59 496 PRO A O 1
ATOM 3935 N N . SER A 1 497 ? -5.183 -29.855 -17.140 1.00 32.41 497 SER A N 1
ATOM 3936 C CA . SER A 1 497 ? -6.344 -30.296 -17.932 1.00 32.41 497 SER A CA 1
ATOM 3937 C C . SER A 1 497 ? -7.450 -29.238 -18.105 1.00 32.41 497 SER A C 1
ATOM 3939 O O . SER A 1 497 ? -8.515 -29.550 -18.625 1.00 32.41 497 SER A O 1
ATOM 3941 N N . TRP A 1 498 ? -7.232 -28.001 -17.649 1.00 44.16 498 TRP A N 1
ATOM 3942 C CA . TRP A 1 498 ? -8.216 -26.912 -17.678 1.00 44.16 498 TRP A CA 1
ATOM 3943 C C . TRP A 1 498 ? -8.251 -26.146 -19.012 1.00 44.16 498 TRP A C 1
ATOM 3945 O O . TRP A 1 498 ? -9.244 -25.496 -19.332 1.00 44.16 498 TRP A O 1
ATOM 3955 N N . CYS A 1 499 ? -7.188 -26.230 -19.820 1.00 32.97 499 CYS A N 1
ATOM 3956 C CA . CYS A 1 499 ? -6.954 -25.371 -20.990 1.00 32.97 499 CYS A CA 1
ATOM 3957 C C . CYS A 1 499 ? -7.902 -25.570 -22.199 1.00 32.97 499 CYS A C 1
ATOM 3959 O O . CYS A 1 499 ? -7.584 -25.074 -23.276 1.00 32.97 499 CYS A O 1
ATOM 3961 N N . LEU A 1 500 ? -9.025 -26.284 -22.049 1.00 32.34 500 LEU A N 1
ATOM 3962 C CA . LEU A 1 500 ? -9.971 -26.601 -23.133 1.00 32.34 500 LEU A CA 1
ATOM 3963 C C . LEU A 1 500 ? -11.466 -26.495 -22.753 1.00 32.34 500 LEU A C 1
ATOM 3965 O O . LEU A 1 500 ? -12.308 -26.769 -23.597 1.00 32.34 500 LEU A O 1
ATOM 3969 N N . SER A 1 501 ? -11.829 -26.125 -21.515 1.00 30.16 501 SER A N 1
ATOM 3970 C CA . SER A 1 501 ? -13.201 -26.368 -21.005 1.00 30.16 501 SER A CA 1
ATOM 3971 C C . SER A 1 501 ? -14.189 -25.187 -20.976 1.00 30.16 501 SER A C 1
ATOM 3973 O O . SER A 1 501 ? -15.364 -25.422 -20.728 1.00 30.16 501 SER A O 1
ATOM 3975 N N . GLU A 1 502 ? -13.772 -23.942 -21.251 1.00 32.72 502 GLU A N 1
ATOM 3976 C CA . GLU A 1 502 ? -14.664 -22.761 -21.111 1.00 32.72 502 GLU A CA 1
ATOM 3977 C C . GLU A 1 502 ? -14.705 -21.808 -22.325 1.00 32.72 502 GLU A C 1
ATOM 3979 O O . GLU A 1 502 ? -15.486 -20.858 -22.336 1.00 32.72 502 GLU A O 1
ATOM 3984 N N . THR A 1 503 ? -13.893 -22.031 -23.365 1.00 31.05 503 THR A N 1
ATOM 3985 C CA . THR A 1 503 ? -13.805 -21.117 -24.527 1.00 31.05 503 THR A CA 1
ATOM 3986 C C . THR A 1 503 ? -14.603 -21.548 -25.758 1.00 31.05 503 THR A C 1
ATOM 3988 O O . THR A 1 503 ? -14.815 -20.717 -26.637 1.00 31.05 503 THR A O 1
ATOM 3991 N N . GLU A 1 504 ? -15.057 -22.801 -25.848 1.00 29.03 504 GLU A N 1
ATOM 3992 C CA . GLU A 1 504 ? -15.771 -23.295 -27.040 1.00 29.03 504 GLU A CA 1
ATOM 3993 C C . GLU A 1 504 ? -17.296 -23.064 -26.958 1.00 29.03 504 GLU A C 1
ATOM 3995 O O . GLU A 1 504 ? -17.908 -22.645 -27.940 1.00 29.03 504 GLU A O 1
ATOM 4000 N N . GLU A 1 505 ? -17.914 -23.206 -25.777 1.00 28.83 505 GLU A N 1
ATOM 4001 C CA . GLU A 1 505 ? -19.378 -23.089 -25.613 1.00 28.83 505 GLU A CA 1
ATOM 4002 C C . GLU A 1 505 ? -19.943 -21.659 -25.759 1.00 28.83 505 GLU A C 1
ATOM 4004 O O . GLU A 1 505 ? -21.154 -21.490 -25.887 1.00 28.83 505 GLU A O 1
ATOM 4009 N N . GLN A 1 506 ? -19.100 -20.617 -25.775 1.00 29.47 506 GLN A N 1
ATOM 4010 C CA . GLN A 1 506 ? -19.539 -19.219 -25.949 1.00 29.47 506 GLN A CA 1
ATOM 4011 C C . GLN A 1 506 ? -19.257 -18.633 -27.346 1.00 29.47 506 GLN A C 1
ATOM 4013 O O . GLN A 1 506 ? -19.536 -17.455 -27.572 1.00 29.47 506 GLN A O 1
ATOM 4018 N N . MET A 1 507 ? -18.752 -19.432 -28.297 1.00 30.55 507 MET A N 1
ATOM 4019 C CA . MET A 1 507 ? -18.505 -18.999 -29.687 1.00 30.55 507 MET A CA 1
ATOM 4020 C C . MET A 1 507 ? -19.361 -19.702 -30.754 1.00 30.55 507 MET A C 1
ATOM 4022 O O . MET A 1 507 ? -19.277 -19.350 -31.927 1.00 30.55 507 MET A O 1
ATOM 4026 N N . THR A 1 508 ? -20.234 -20.637 -30.374 1.00 26.91 508 THR A N 1
ATOM 4027 C CA . THR A 1 508 ? -21.158 -21.332 -31.296 1.00 26.91 508 THR A CA 1
ATOM 4028 C C . THR A 1 508 ? -22.487 -20.592 -31.522 1.00 26.91 508 THR A C 1
ATOM 4030 O O . THR A 1 508 ? -23.290 -20.989 -32.365 1.00 26.91 508 THR A O 1
ATOM 4033 N N . GLY A 1 509 ? -22.731 -19.491 -30.803 1.00 30.52 509 GLY A N 1
ATOM 4034 C CA . GLY A 1 509 ? -23.932 -18.665 -30.932 1.00 30.52 509 GLY A CA 1
ATOM 4035 C C . GLY A 1 509 ? -23.795 -17.537 -31.961 1.00 30.52 509 GLY A C 1
ATOM 4036 O O . GLY A 1 509 ? -23.329 -16.456 -31.615 1.00 30.52 509 GLY A O 1
ATOM 4037 N N . ALA A 1 510 ? -24.316 -17.768 -33.171 1.00 35.50 510 ALA A N 1
ATOM 4038 C CA . ALA A 1 510 ? -24.498 -16.802 -34.268 1.00 35.50 510 ALA A CA 1
ATOM 4039 C C . ALA A 1 510 ? -23.243 -16.365 -35.063 1.00 35.50 510 ALA A C 1
ATOM 4041 O O . ALA A 1 510 ? -22.816 -15.211 -35.015 1.00 35.50 510 ALA A O 1
ATOM 4042 N N . ILE A 1 511 ? -22.783 -17.252 -35.951 1.00 29.88 511 ILE A N 1
ATOM 4043 C CA . ILE A 1 511 ? -22.338 -16.860 -37.299 1.00 29.88 511 ILE A CA 1
ATOM 4044 C C . ILE A 1 511 ? -23.264 -17.567 -38.296 1.00 29.88 511 ILE A C 1
ATOM 4046 O O . ILE A 1 511 ? -23.505 -18.764 -38.166 1.00 29.88 511 ILE A O 1
ATOM 4050 N N . ASN A 1 512 ? -23.830 -16.810 -39.238 1.00 30.09 512 ASN A N 1
ATOM 4051 C CA . ASN A 1 512 ? -24.733 -17.336 -40.264 1.00 30.09 512 ASN A CA 1
ATOM 4052 C C . ASN A 1 512 ? -23.937 -17.881 -41.462 1.00 30.09 512 ASN A C 1
ATOM 4054 O O . ASN A 1 512 ? -22.771 -17.538 -41.646 1.00 30.09 512 ASN A O 1
ATOM 4058 N N . GLU A 1 513 ? -24.581 -18.705 -42.284 1.00 33.34 513 GLU A N 1
ATOM 4059 C CA . GLU A 1 513 ? -23.972 -19.395 -43.426 1.00 33.34 513 GLU A CA 1
ATOM 4060 C C . GLU A 1 513 ? -23.273 -18.446 -44.418 1.00 33.34 513 GLU A C 1
ATOM 4062 O O . GLU A 1 513 ? -23.921 -17.623 -45.064 1.00 33.34 513 GLU A O 1
ATOM 4067 N N . GLN A 1 514 ? -21.964 -18.635 -44.610 1.00 29.48 514 GLN A N 1
ATOM 4068 C CA . GLN A 1 514 ? -21.306 -18.459 -45.908 1.00 29.48 514 GLN A CA 1
ATOM 4069 C C . GLN A 1 514 ? -19.994 -19.255 -45.938 1.00 29.48 514 GLN A C 1
ATOM 4071 O O . GLN A 1 514 ? -19.070 -19.001 -45.169 1.00 29.48 514 GLN A O 1
ATOM 4076 N N . THR A 1 515 ? -19.944 -20.264 -46.806 1.00 29.47 515 THR A N 1
ATOM 4077 C CA . THR A 1 515 ? -18.786 -21.140 -47.011 1.00 29.47 515 THR A CA 1
ATOM 4078 C C . THR A 1 515 ? -17.848 -20.571 -48.070 1.00 29.47 515 THR A C 1
ATOM 4080 O O . THR A 1 515 ? -18.222 -20.518 -49.240 1.00 29.47 515 THR A O 1
ATOM 4083 N N . GLU A 1 516 ? -16.608 -20.271 -47.690 1.00 28.84 516 GLU A N 1
ATOM 4084 C CA . GLU A 1 516 ? -15.465 -20.295 -48.609 1.00 28.84 516 GLU A CA 1
ATOM 4085 C C . GLU A 1 516 ? -14.367 -21.187 -48.017 1.00 28.84 516 GLU A C 1
ATOM 4087 O O . GLU A 1 516 ? -13.992 -21.060 -46.850 1.00 28.84 516 GLU A O 1
ATOM 4092 N N . GLU A 1 517 ? -13.874 -22.136 -48.813 1.00 36.97 517 GLU A N 1
ATOM 4093 C CA . GLU A 1 517 ? -12.848 -23.088 -48.391 1.00 36.97 517 GLU A CA 1
ATOM 4094 C C . GLU A 1 517 ? -11.451 -22.463 -48.491 1.00 36.97 517 GLU A C 1
ATOM 4096 O O . GLU A 1 517 ? -10.847 -22.416 -49.562 1.00 36.97 517 GLU A O 1
ATOM 4101 N N . THR A 1 518 ? -10.882 -22.037 -47.362 1.00 29.12 518 THR A N 1
ATOM 4102 C CA . THR A 1 518 ? -9.453 -21.691 -47.288 1.00 29.12 518 THR A CA 1
ATOM 4103 C C . THR A 1 518 ? -8.706 -22.665 -46.386 1.00 29.12 518 THR A C 1
ATOM 4105 O O . THR A 1 518 ? -8.884 -22.653 -45.167 1.00 29.12 518 THR A O 1
ATOM 4108 N N . ASN A 1 519 ? -7.824 -23.477 -46.980 1.00 40.53 519 ASN A N 1
ATOM 4109 C CA . ASN A 1 519 ? -6.916 -24.392 -46.278 1.00 40.53 519 ASN A CA 1
ATOM 4110 C C . ASN A 1 519 ? -5.834 -23.628 -45.485 1.00 40.53 519 ASN A C 1
ATOM 4112 O O . ASN A 1 519 ? -4.667 -23.572 -45.871 1.00 40.53 519 ASN A O 1
ATOM 4116 N N . GLY A 1 520 ? -6.227 -23.031 -44.359 1.00 32.41 520 GLY A N 1
ATOM 4117 C CA . GLY A 1 520 ? -5.323 -22.434 -43.379 1.00 32.41 520 GLY A CA 1
ATOM 4118 C C . GLY A 1 520 ? -4.809 -23.485 -42.398 1.00 32.41 520 GLY A C 1
ATOM 4119 O O . GLY A 1 520 ? -5.520 -23.875 -41.472 1.00 32.41 520 GLY A O 1
ATOM 4120 N N . GLY A 1 521 ? -3.568 -23.941 -42.576 1.00 34.66 521 GLY A N 1
ATOM 4121 C CA . GLY A 1 521 ? -2.914 -24.810 -41.597 1.00 34.66 521 GLY A CA 1
ATOM 4122 C C . GLY A 1 521 ? -2.788 -24.109 -40.240 1.00 34.66 521 GLY A C 1
ATOM 4123 O O . GLY A 1 521 ? -2.342 -22.965 -40.177 1.00 34.66 521 GLY A O 1
ATOM 4124 N N . LYS A 1 522 ? -3.163 -24.786 -39.146 1.00 43.66 522 LYS A N 1
ATOM 4125 C CA . LYS A 1 522 ? -2.952 -24.262 -37.786 1.00 43.66 522 LYS A CA 1
ATOM 4126 C C . LYS A 1 522 ? -1.448 -24.094 -37.546 1.00 43.66 522 LYS A C 1
ATOM 4128 O O . LYS A 1 522 ? -0.736 -25.095 -37.472 1.00 43.66 522 LYS A O 1
ATOM 4133 N N . GLU A 1 523 ? -0.976 -22.854 -37.415 1.00 51.38 523 GLU A N 1
ATOM 4134 C CA . GLU A 1 523 ? 0.415 -22.587 -37.033 1.00 51.38 523 GLU A CA 1
ATOM 4135 C C . GLU A 1 523 ? 0.755 -23.297 -35.707 1.00 51.38 523 GLU A C 1
ATOM 4137 O O . GLU A 1 523 ? -0.076 -23.319 -34.790 1.00 51.38 523 GLU A O 1
ATOM 4142 N N . PRO A 1 524 ? 1.959 -23.882 -35.569 1.00 58.84 524 PRO A N 1
ATOM 4143 C CA . PRO A 1 524 ? 2.349 -24.567 -34.345 1.00 58.84 524 PRO A CA 1
ATOM 4144 C C . PRO A 1 524 ? 2.430 -23.580 -33.173 1.00 58.84 524 PRO A C 1
ATOM 4146 O O . PRO A 1 524 ? 3.125 -22.565 -33.234 1.00 58.84 524 PRO A O 1
ATOM 4149 N N . MET A 1 525 ? 1.727 -23.899 -32.083 1.00 69.06 525 MET A N 1
ATOM 4150 C CA . MET A 1 525 ? 1.667 -23.064 -30.882 1.00 69.06 525 MET A CA 1
ATOM 4151 C C . MET A 1 525 ? 3.056 -22.957 -30.229 1.00 69.06 525 MET A C 1
ATOM 4153 O O . MET A 1 525 ? 3.592 -23.933 -29.698 1.00 69.06 525 MET A O 1
ATOM 4157 N N . GLU A 1 526 ? 3.640 -21.760 -30.269 1.00 83.25 526 GLU A N 1
ATOM 4158 C CA . GLU A 1 526 ? 4.981 -21.471 -29.748 1.00 83.25 526 GLU A CA 1
ATOM 4159 C C . GLU A 1 526 ? 5.025 -21.766 -28.245 1.00 83.25 526 GLU A C 1
ATOM 4161 O O . GLU A 1 526 ? 4.239 -21.213 -27.482 1.00 83.25 526 GLU A O 1
ATOM 4166 N N . THR A 1 527 ? 5.918 -22.651 -27.800 1.00 88.88 527 THR A N 1
ATOM 4167 C CA . THR A 1 527 ? 6.005 -23.034 -26.382 1.00 88.88 527 THR A CA 1
ATOM 4168 C C . THR A 1 527 ? 7.141 -22.281 -25.702 1.00 88.88 527 THR A C 1
ATOM 4170 O O . THR A 1 527 ? 8.310 -22.500 -26.012 1.00 88.88 527 THR A O 1
ATOM 4173 N N . ALA A 1 528 ? 6.795 -21.398 -24.766 1.00 91.06 528 ALA A N 1
ATOM 4174 C CA . ALA A 1 528 ? 7.737 -20.537 -24.067 1.00 91.06 528 ALA A CA 1
ATOM 4175 C C . ALA A 1 528 ? 8.106 -21.088 -22.682 1.00 91.06 528 ALA A C 1
ATOM 4177 O O . ALA A 1 528 ? 7.236 -21.408 -21.864 1.00 91.06 528 ALA A O 1
ATOM 4178 N N . ARG A 1 529 ? 9.414 -21.135 -22.412 1.00 91.75 529 ARG A N 1
ATOM 4179 C CA . ARG A 1 529 ? 10.027 -21.524 -21.131 1.00 91.75 529 ARG A CA 1
ATOM 4180 C C . ARG A 1 529 ? 10.564 -20.280 -20.409 1.00 91.75 529 ARG A C 1
ATOM 4182 O O . ARG A 1 529 ? 10.500 -19.171 -20.938 1.00 91.75 529 ARG A O 1
ATOM 4189 N N . ALA A 1 530 ? 11.060 -20.450 -19.183 1.00 90.88 530 ALA A N 1
ATOM 4190 C CA . ALA A 1 530 ? 11.799 -19.407 -18.464 1.00 90.88 530 ALA A CA 1
ATOM 4191 C C . ALA A 1 530 ? 13.279 -19.409 -18.889 1.00 90.88 530 ALA A C 1
ATOM 4193 O O . ALA A 1 530 ? 13.820 -20.462 -19.218 1.00 90.88 530 ALA A O 1
ATOM 4194 N N . GLY A 1 531 ? 13.923 -18.240 -18.895 1.00 89.88 531 GLY A N 1
ATOM 4195 C CA . GLY A 1 531 ? 15.266 -18.019 -19.450 1.00 89.88 531 GLY A CA 1
ATOM 4196 C C . GLY A 1 531 ? 15.285 -17.683 -20.948 1.00 89.88 531 GLY A C 1
ATOM 4197 O O . GLY A 1 531 ? 16.167 -16.946 -21.391 1.00 89.88 531 GLY A O 1
ATOM 4198 N N . ASP A 1 532 ? 14.297 -18.152 -21.710 1.00 91.50 532 ASP A N 1
ATOM 4199 C CA . ASP A 1 532 ? 14.191 -17.935 -23.156 1.00 91.50 532 ASP A CA 1
ATOM 4200 C C . ASP A 1 532 ? 13.480 -16.612 -23.499 1.00 91.50 532 ASP A C 1
ATOM 4202 O O . ASP A 1 532 ? 12.574 -16.168 -22.788 1.00 91.50 532 ASP A O 1
ATOM 4206 N N . LYS A 1 533 ? 13.867 -15.989 -24.622 1.00 94.31 533 LYS A N 1
ATOM 4207 C CA . LYS A 1 533 ? 13.186 -14.806 -25.172 1.00 94.31 533 LYS A CA 1
ATOM 4208 C C . LYS A 1 533 ? 12.065 -15.232 -26.117 1.00 94.31 533 LYS A C 1
ATOM 4210 O O . LYS A 1 533 ? 12.317 -15.841 -27.149 1.00 94.31 533 LYS A O 1
ATOM 4215 N N . CYS A 1 534 ? 10.834 -14.875 -25.766 1.00 94.44 534 CYS A N 1
ATOM 4216 C CA . CYS A 1 534 ? 9.635 -15.091 -26.570 1.00 94.44 534 CYS A CA 1
ATOM 4217 C C . CYS A 1 534 ? 9.263 -13.780 -27.273 1.00 94.44 534 CYS A C 1
ATOM 4219 O O . CYS A 1 534 ? 8.946 -12.792 -26.607 1.00 94.44 534 CYS A O 1
ATOM 4221 N N . GLU A 1 535 ? 9.272 -13.737 -28.608 1.00 92.12 535 GLU A N 1
ATOM 4222 C CA . GLU A 1 535 ? 9.031 -12.477 -29.333 1.00 92.12 535 GLU A CA 1
ATOM 4223 C C . GLU A 1 535 ? 7.601 -11.951 -29.144 1.00 92.12 535 GLU A C 1
ATOM 4225 O O . GLU A 1 535 ? 7.400 -10.741 -29.033 1.00 92.12 535 GLU A O 1
ATOM 4230 N N . ARG A 1 536 ? 6.618 -12.847 -28.994 1.00 91.62 536 ARG A N 1
ATOM 4231 C CA . ARG A 1 536 ? 5.225 -12.513 -28.635 1.00 91.62 536 ARG A CA 1
ATOM 4232 C C . ARG A 1 536 ? 4.999 -12.328 -27.123 1.00 91.62 536 ARG A C 1
ATOM 4234 O O . ARG A 1 536 ? 3.869 -12.064 -26.698 1.00 91.62 536 ARG A O 1
ATOM 4241 N N . GLY A 1 537 ? 6.050 -12.464 -26.316 1.00 94.81 537 GLY A N 1
ATOM 4242 C CA . GLY A 1 537 ? 6.016 -12.522 -24.856 1.00 94.81 537 GLY A CA 1
ATOM 4243 C C . GLY A 1 537 ? 5.653 -11.215 -24.143 1.00 94.81 537 GLY A C 1
ATOM 4244 O O . GLY A 1 537 ? 5.397 -10.172 -24.749 1.00 94.81 537 GLY A O 1
ATOM 4245 N N . LEU A 1 538 ? 5.627 -11.271 -22.812 1.00 97.50 538 LEU A N 1
ATOM 4246 C CA . LEU A 1 538 ? 5.336 -10.118 -21.959 1.00 97.50 538 LEU A CA 1
ATOM 4247 C C . LEU A 1 538 ? 6.525 -9.155 -21.891 1.00 97.50 538 LEU A C 1
ATOM 4249 O O . LEU A 1 538 ? 7.669 -9.576 -21.706 1.00 97.50 538 LEU A O 1
ATOM 4253 N N . ARG A 1 539 ? 6.248 -7.850 -21.941 1.00 97.94 539 ARG A N 1
ATOM 4254 C CA . ARG A 1 539 ? 7.237 -6.805 -21.618 1.00 97.94 539 ARG A CA 1
ATOM 4255 C C . ARG A 1 539 ? 7.036 -6.313 -20.191 1.00 97.94 539 ARG A C 1
ATOM 4257 O O . ARG A 1 539 ? 5.946 -5.852 -19.849 1.00 97.94 539 ARG A O 1
ATOM 4264 N N . VAL A 1 540 ? 8.073 -6.396 -19.367 1.00 98.56 540 VAL A N 1
ATOM 4265 C CA . VAL A 1 540 ? 8.014 -6.140 -17.920 1.00 98.56 540 VAL A CA 1
ATOM 4266 C C . VAL A 1 540 ? 8.861 -4.921 -17.554 1.00 98.56 540 VAL A C 1
ATOM 4268 O O . VAL A 1 540 ? 9.958 -4.752 -18.075 1.00 98.56 540 VAL A O 1
ATOM 4271 N N . LEU A 1 541 ? 8.379 -4.094 -16.626 1.00 98.56 541 LEU A N 1
ATOM 4272 C CA . LEU A 1 541 ? 9.146 -3.011 -16.002 1.00 98.56 541 LEU A CA 1
ATOM 4273 C C . LEU A 1 541 ? 9.281 -3.254 -14.495 1.00 98.56 541 LEU A C 1
ATOM 4275 O O . LEU A 1 541 ? 8.278 -3.260 -13.783 1.00 98.56 541 LEU A O 1
ATOM 4279 N N . GLU A 1 542 ? 10.510 -3.348 -13.984 1.00 98.06 542 GLU A N 1
ATOM 4280 C CA . GLU A 1 542 ? 10.795 -3.137 -12.558 1.00 98.06 542 GLU A CA 1
ATOM 4281 C C . GLU A 1 542 ? 11.219 -1.676 -12.362 1.00 98.06 542 GLU A C 1
ATOM 4283 O O . GLU A 1 542 ? 12.335 -1.284 -12.707 1.00 98.06 542 GLU A O 1
ATOM 4288 N N . GLY A 1 543 ? 10.323 -0.837 -11.833 1.00 96.31 543 GLY A N 1
ATOM 4289 C CA . GLY A 1 543 ? 10.529 0.617 -11.824 1.00 96.31 543 GLY A CA 1
ATOM 4290 C C . GLY A 1 543 ? 11.611 1.123 -10.857 1.00 96.31 543 GLY A C 1
ATOM 4291 O O . GLY A 1 543 ? 12.119 2.230 -11.052 1.00 96.31 543 GLY A O 1
ATOM 4292 N N . LEU A 1 544 ? 11.935 0.347 -9.812 1.00 96.31 544 LEU A N 1
ATOM 4293 C CA . LEU A 1 544 ? 12.869 0.702 -8.728 1.00 96.31 544 LEU A CA 1
ATOM 4294 C C . LEU A 1 544 ? 13.766 -0.493 -8.332 1.00 96.31 544 LEU A C 1
ATOM 4296 O O . LEU A 1 544 ? 13.751 -0.951 -7.190 1.00 96.31 544 LEU A O 1
ATOM 4300 N N . ALA A 1 545 ? 14.520 -1.019 -9.294 1.00 94.38 545 ALA A N 1
ATOM 4301 C CA . ALA A 1 545 ? 15.139 -2.342 -9.243 1.00 94.38 545 ALA A CA 1
ATOM 4302 C C . ALA A 1 545 ? 16.348 -2.508 -8.296 1.00 94.38 545 ALA A C 1
ATOM 4304 O O . ALA A 1 545 ? 16.695 -3.639 -7.953 1.00 94.38 545 ALA A O 1
ATOM 4305 N N . ALA A 1 546 ? 17.000 -1.425 -7.852 1.00 92.62 546 ALA A N 1
ATOM 4306 C CA . ALA A 1 546 ? 18.145 -1.404 -6.926 1.00 92.62 546 ALA A CA 1
ATOM 4307 C C . ALA A 1 546 ? 19.352 -2.310 -7.284 1.00 92.62 546 ALA A C 1
ATOM 4309 O O . ALA A 1 546 ? 20.391 -1.812 -7.711 1.00 92.62 546 ALA A O 1
ATOM 4310 N N . SER A 1 547 ? 19.269 -3.624 -7.055 1.00 90.50 547 SER A N 1
ATOM 4311 C CA . SER A 1 547 ? 20.287 -4.610 -7.460 1.00 90.50 547 SER A CA 1
ATOM 4312 C C . SER A 1 547 ? 19.928 -5.379 -8.735 1.00 90.50 547 SER A C 1
ATOM 4314 O O . SER A 1 547 ? 20.773 -6.117 -9.240 1.00 90.50 547 SER A O 1
ATOM 4316 N N . GLY A 1 548 ? 18.693 -5.251 -9.229 1.00 92.38 548 GLY A N 1
ATOM 4317 C CA . GLY A 1 548 ? 18.158 -6.025 -10.353 1.00 92.38 548 GLY A CA 1
ATOM 4318 C C . GLY A 1 548 ? 17.693 -7.429 -9.979 1.00 92.38 548 GLY A C 1
ATOM 4319 O O . GLY A 1 548 ? 17.308 -8.185 -10.860 1.00 92.38 548 GLY A O 1
ATOM 4320 N N . LEU A 1 549 ? 17.719 -7.805 -8.692 1.00 91.56 549 LEU A N 1
ATOM 4321 C CA . LEU A 1 549 ? 17.432 -9.178 -8.263 1.00 91.56 549 LEU A CA 1
ATOM 4322 C C . LEU A 1 549 ? 16.039 -9.664 -8.684 1.00 91.56 549 LEU A C 1
ATOM 4324 O O . LEU A 1 549 ? 15.911 -10.822 -9.071 1.00 91.56 549 LEU A O 1
ATOM 4328 N N . ARG A 1 550 ? 14.993 -8.826 -8.616 1.00 93.75 550 ARG A N 1
ATOM 4329 C CA . ARG A 1 550 ? 13.659 -9.268 -9.045 1.00 93.75 550 ARG A CA 1
ATOM 4330 C C . ARG A 1 550 ? 13.593 -9.391 -10.566 1.00 93.75 550 ARG A C 1
ATOM 4332 O O . ARG A 1 550 ? 13.127 -10.418 -11.028 1.00 93.75 550 ARG A O 1
ATOM 4339 N N . SER A 1 551 ? 14.135 -8.441 -11.326 1.00 96.56 551 SER A N 1
ATOM 4340 C CA . SER A 1 551 ? 14.247 -8.549 -12.791 1.00 96.56 551 SER A CA 1
ATOM 4341 C C . SER A 1 551 ? 15.030 -9.785 -13.259 1.00 96.56 551 SER A C 1
ATOM 4343 O O . SER A 1 551 ? 14.592 -10.479 -14.172 1.00 96.56 551 SER A O 1
ATOM 4345 N N . VAL A 1 552 ? 16.142 -10.119 -12.595 1.00 95.38 552 VAL A N 1
ATOM 4346 C CA . VAL A 1 552 ? 16.901 -11.359 -12.841 1.00 95.38 552 VAL A CA 1
ATOM 4347 C C . VAL A 1 552 ? 16.061 -12.595 -12.509 1.00 95.38 552 VAL A C 1
ATOM 4349 O O . VAL A 1 552 ? 16.017 -13.532 -13.300 1.00 95.38 552 VAL A O 1
ATOM 4352 N N . ARG A 1 553 ? 15.348 -12.602 -11.374 1.00 94.31 553 ARG A N 1
ATOM 4353 C CA . ARG A 1 553 ? 14.444 -13.708 -11.021 1.00 94.31 553 ARG A CA 1
ATOM 4354 C C . ARG A 1 553 ? 13.235 -13.812 -11.951 1.00 94.31 553 ARG A C 1
ATOM 4356 O O . ARG A 1 553 ? 12.810 -14.924 -12.222 1.00 94.31 553 ARG A O 1
ATOM 4363 N N . PHE A 1 554 ? 12.723 -12.711 -12.502 1.00 96.69 554 PHE A N 1
ATOM 4364 C CA . PHE A 1 554 ? 11.721 -12.756 -13.567 1.00 96.69 554 PHE A CA 1
ATOM 4365 C C . PHE A 1 554 ? 12.288 -13.484 -14.787 1.00 96.69 554 PHE A C 1
ATOM 4367 O O . PHE A 1 554 ? 11.709 -14.480 -15.201 1.00 96.69 554 PHE A O 1
ATOM 4374 N N . ALA A 1 555 ? 13.457 -13.074 -15.290 1.00 96.12 555 ALA A N 1
ATOM 4375 C CA . ALA A 1 555 ? 14.091 -13.734 -16.430 1.00 96.12 555 ALA A CA 1
ATOM 4376 C C . ALA A 1 555 ? 14.360 -15.237 -16.205 1.00 96.12 555 ALA A C 1
ATOM 4378 O O . ALA A 1 555 ? 14.205 -16.016 -17.139 1.00 96.12 555 ALA A O 1
ATOM 4379 N N . LEU A 1 556 ? 14.719 -15.657 -14.985 1.00 93.06 556 LEU A N 1
ATOM 4380 C CA . LEU A 1 556 ? 15.018 -17.061 -14.653 1.00 93.06 556 LEU A CA 1
ATOM 4381 C C . LEU A 1 556 ? 13.796 -17.922 -14.268 1.00 93.06 556 LEU A C 1
ATOM 4383 O O . LEU A 1 556 ? 13.855 -19.141 -14.398 1.00 93.06 556 LEU A O 1
ATOM 4387 N N . GLU A 1 557 ? 12.712 -17.338 -13.746 1.00 92.31 557 GLU A N 1
ATOM 4388 C CA . GLU A 1 557 ? 11.618 -18.092 -13.096 1.00 92.31 557 GLU A CA 1
ATOM 4389 C C . GLU A 1 557 ? 10.227 -17.843 -13.699 1.00 92.31 557 GLU A C 1
ATOM 4391 O O . GLU A 1 557 ? 9.279 -18.562 -13.351 1.00 92.31 557 GLU A O 1
ATOM 4396 N N . VAL A 1 558 ? 10.091 -16.845 -14.579 1.00 94.94 558 VAL A N 1
ATOM 4397 C CA . VAL A 1 558 ? 8.851 -16.509 -15.290 1.00 94.94 558 VAL A CA 1
ATOM 4398 C C . VAL A 1 558 ? 9.014 -16.847 -16.780 1.00 94.94 558 VAL A C 1
ATOM 4400 O O . VAL A 1 558 ? 9.830 -16.224 -17.458 1.00 94.94 558 VAL A O 1
ATOM 4403 N N . PRO A 1 559 ? 8.253 -17.817 -17.313 1.00 94.38 559 PRO A N 1
ATOM 4404 C CA . PRO A 1 559 ? 8.239 -18.126 -18.743 1.00 94.38 559 PRO A CA 1
ATOM 4405 C C . PRO A 1 559 ? 7.523 -17.063 -19.589 1.00 94.38 559 PRO A C 1
ATOM 4407 O O . PRO A 1 559 ? 6.649 -16.345 -19.100 1.00 94.38 559 PRO A O 1
ATOM 4410 N N . GLY A 1 560 ? 7.845 -17.008 -20.886 1.00 95.44 560 GLY A N 1
ATOM 4411 C CA . GLY A 1 560 ? 7.104 -16.183 -21.854 1.00 95.44 560 GLY A CA 1
ATOM 4412 C C . GLY A 1 560 ? 7.421 -14.687 -21.808 1.00 95.44 560 GLY A C 1
ATOM 4413 O O . GLY A 1 560 ? 6.554 -13.859 -22.084 1.00 95.44 560 GLY A O 1
ATOM 4414 N N . LEU A 1 561 ? 8.653 -14.319 -21.457 1.00 97.44 561 LEU A N 1
ATOM 4415 C CA . LEU A 1 561 ? 9.102 -12.927 -21.439 1.00 97.44 561 LEU A CA 1
ATOM 4416 C C . LEU A 1 561 ? 9.686 -12.506 -22.795 1.00 97.44 561 LEU A C 1
ATOM 4418 O O . LEU A 1 561 ? 10.469 -13.233 -23.399 1.00 97.44 561 LEU A O 1
ATOM 4422 N N . HIS A 1 562 ? 9.332 -11.301 -23.243 1.00 96.88 562 HIS A N 1
ATOM 4423 C CA . HIS A 1 562 ? 9.993 -10.620 -24.358 1.00 96.88 562 HIS A CA 1
ATOM 4424 C C . HIS A 1 562 ? 11.172 -9.781 -23.846 1.00 96.88 562 HIS A C 1
ATOM 4426 O O . HIS A 1 562 ? 12.265 -9.823 -24.406 1.00 96.88 562 HIS A O 1
ATOM 4432 N N . SER A 1 563 ? 10.957 -9.003 -22.780 1.00 97.88 563 SER A N 1
ATOM 4433 C CA . SER A 1 563 ? 12.000 -8.201 -22.132 1.00 97.88 563 SER A CA 1
ATOM 4434 C C . SER A 1 563 ? 11.608 -7.772 -20.717 1.00 97.88 563 SER A C 1
ATOM 4436 O O . SER A 1 563 ? 10.426 -7.716 -20.361 1.00 97.88 563 SER A O 1
ATOM 4438 N N . VAL A 1 564 ? 12.618 -7.437 -19.915 1.00 98.50 564 VAL A N 1
ATOM 4439 C CA . VAL A 1 564 ? 12.502 -6.910 -18.554 1.00 98.50 564 VAL A CA 1
ATOM 4440 C C . VAL A 1 564 ? 13.354 -5.644 -18.443 1.00 98.50 564 VAL A C 1
ATOM 4442 O O . VAL A 1 564 ? 14.568 -5.716 -18.258 1.00 98.50 564 VAL A O 1
ATOM 4445 N N . THR A 1 565 ? 12.734 -4.469 -18.534 1.00 98.44 565 THR A N 1
ATOM 4446 C CA . THR A 1 565 ? 13.422 -3.198 -18.276 1.00 98.44 565 THR A CA 1
ATOM 4447 C C . THR A 1 565 ? 13.554 -3.010 -16.762 1.00 98.44 565 THR A C 1
ATOM 4449 O O . THR A 1 565 ? 12.571 -2.837 -16.040 1.00 98.44 565 THR A O 1
ATOM 4452 N N . ALA A 1 566 ? 14.786 -3.046 -16.272 1.00 98.31 566 ALA A N 1
ATOM 4453 C CA . ALA A 1 566 ? 15.154 -2.989 -14.865 1.00 98.31 566 ALA A CA 1
ATOM 4454 C C . ALA A 1 566 ? 15.722 -1.600 -14.534 1.00 98.31 566 ALA A C 1
ATOM 4456 O O . ALA A 1 566 ? 16.878 -1.295 -14.838 1.00 98.31 566 ALA A O 1
ATOM 4457 N N . ASN A 1 567 ? 14.904 -0.727 -13.941 1.00 98.12 567 ASN A N 1
ATOM 4458 C CA . ASN A 1 567 ? 15.220 0.693 -13.782 1.00 98.12 567 ASN A CA 1
ATOM 4459 C C . ASN A 1 567 ? 15.599 1.082 -12.346 1.00 98.12 567 ASN A C 1
ATOM 4461 O O . ASN A 1 567 ? 14.881 0.757 -11.403 1.00 98.12 567 ASN A O 1
ATOM 4465 N N . ASP A 1 568 ? 16.647 1.890 -12.171 1.00 96.88 568 ASP A N 1
ATOM 4466 C CA . ASP A 1 568 ? 16.884 2.635 -10.927 1.00 96.88 568 ASP A CA 1
ATOM 4467 C C . ASP A 1 568 ? 17.483 4.023 -11.217 1.00 96.88 568 ASP A C 1
ATOM 4469 O O . ASP A 1 568 ? 18.315 4.189 -12.103 1.00 96.88 568 ASP A O 1
ATOM 4473 N N . PHE A 1 569 ? 17.097 5.033 -10.435 1.00 93.00 569 PHE A N 1
ATOM 4474 C CA . PHE A 1 569 ? 17.597 6.410 -10.562 1.00 93.00 569 PHE A CA 1
ATOM 4475 C C . PHE A 1 569 ? 19.103 6.553 -10.240 1.00 93.00 569 PHE A C 1
ATOM 4477 O O . PHE A 1 569 ? 19.734 7.563 -10.552 1.00 93.00 569 PHE A O 1
ATOM 4484 N N . SER A 1 570 ? 19.700 5.575 -9.558 1.00 93.06 570 SER A N 1
ATOM 4485 C CA . SER A 1 570 ? 21.121 5.557 -9.221 1.00 93.06 570 SER A CA 1
ATOM 4486 C C . SER A 1 570 ? 21.943 4.885 -10.322 1.00 93.06 570 SER A C 1
ATOM 4488 O O . SER A 1 570 ? 21.853 3.678 -10.522 1.00 93.06 570 SER A O 1
ATOM 4490 N N . ALA A 1 571 ? 22.879 5.615 -10.934 1.00 92.19 571 ALA A N 1
ATOM 4491 C CA . ALA A 1 571 ? 23.836 5.033 -11.884 1.00 92.19 571 ALA A CA 1
ATOM 4492 C C . ALA A 1 571 ? 24.657 3.864 -11.291 1.00 92.19 571 ALA A C 1
ATOM 4494 O O . ALA A 1 571 ? 25.005 2.928 -12.004 1.00 92.19 571 ALA A O 1
ATOM 4495 N N . LYS A 1 572 ? 24.912 3.858 -9.968 1.00 90.31 572 LYS A N 1
ATOM 4496 C CA . LYS A 1 572 ? 25.532 2.709 -9.273 1.00 90.31 572 LYS A CA 1
ATOM 4497 C C . LYS A 1 572 ? 24.617 1.477 -9.206 1.00 90.31 572 LYS A C 1
ATOM 4499 O O . LYS A 1 572 ? 25.130 0.364 -9.127 1.00 90.31 572 LYS A O 1
ATOM 4504 N N . ALA A 1 573 ? 23.299 1.679 -9.181 1.00 91.00 573 ALA A N 1
ATOM 4505 C CA . ALA A 1 573 ? 22.302 0.615 -9.215 1.00 91.00 573 ALA A CA 1
ATOM 4506 C C . ALA A 1 573 ? 22.146 0.080 -10.644 1.00 91.00 573 ALA A C 1
ATOM 4508 O O . ALA A 1 573 ? 22.338 -1.112 -10.840 1.00 91.00 573 ALA A O 1
ATOM 4509 N N . ALA A 1 574 ? 21.964 0.943 -11.652 1.00 94.38 574 ALA A N 1
ATOM 4510 C CA . ALA A 1 574 ? 21.962 0.551 -13.069 1.00 94.38 574 ALA A CA 1
ATOM 4511 C C . ALA A 1 574 ? 23.220 -0.257 -13.460 1.00 94.38 574 ALA A C 1
ATOM 4513 O O . ALA A 1 574 ? 23.122 -1.357 -14.001 1.00 94.38 574 ALA A O 1
ATOM 4514 N N . ALA A 1 575 ? 24.409 0.207 -13.060 1.00 93.00 575 ALA A N 1
ATOM 4515 C CA . ALA A 1 575 ? 25.663 -0.519 -13.273 1.00 93.00 575 ALA A CA 1
ATOM 4516 C C . ALA A 1 575 ? 25.829 -1.785 -12.401 1.00 93.00 575 ALA A C 1
ATOM 4518 O O . ALA A 1 575 ? 26.798 -2.520 -12.578 1.00 93.00 575 ALA A O 1
ATOM 4519 N N . LEU A 1 576 ? 24.957 -2.055 -11.424 1.00 92.06 576 LEU A N 1
ATOM 4520 C CA . LEU A 1 576 ? 24.887 -3.347 -10.723 1.00 92.06 576 LEU A CA 1
ATOM 4521 C C . LEU A 1 576 ? 23.831 -4.272 -11.343 1.00 92.06 576 LEU A C 1
ATOM 4523 O O . LEU A 1 576 ? 24.083 -5.468 -11.426 1.00 92.06 576 LEU A O 1
ATOM 4527 N N . ILE A 1 577 ? 22.711 -3.719 -11.816 1.00 95.25 577 ILE A N 1
ATOM 4528 C CA . ILE A 1 577 ? 21.660 -4.423 -12.559 1.00 95.25 577 ILE A CA 1
ATOM 4529 C C . ILE A 1 577 ? 22.272 -5.115 -13.782 1.00 95.25 577 ILE A C 1
ATOM 4531 O O . ILE A 1 577 ? 22.163 -6.332 -13.880 1.00 95.25 577 ILE A O 1
ATOM 4535 N N . ALA A 1 578 ? 23.004 -4.378 -14.629 1.00 95.88 578 ALA A N 1
ATOM 4536 C CA . ALA A 1 578 ? 23.688 -4.939 -15.801 1.00 95.88 578 ALA A CA 1
ATOM 4537 C C . ALA A 1 578 ? 24.617 -6.110 -15.424 1.00 95.88 578 ALA A C 1
ATOM 4539 O O . ALA A 1 578 ? 24.401 -7.238 -15.848 1.00 95.88 578 ALA A O 1
ATOM 4540 N N . ARG A 1 579 ? 25.559 -5.891 -14.494 1.00 93.69 579 ARG A N 1
ATOM 4541 C CA . ARG A 1 579 ? 26.495 -6.940 -14.040 1.00 93.69 579 ARG A CA 1
ATOM 4542 C C . ARG A 1 579 ? 25.815 -8.154 -13.398 1.00 93.69 579 ARG A C 1
ATOM 4544 O O . ARG A 1 579 ? 26.380 -9.243 -13.435 1.00 93.69 579 ARG A O 1
ATOM 4551 N N . ASN A 1 580 ? 24.647 -7.985 -12.774 1.00 92.19 580 ASN A N 1
ATOM 4552 C CA . ASN A 1 580 ? 23.867 -9.104 -12.245 1.00 92.19 580 ASN A CA 1
ATOM 4553 C C . ASN A 1 580 ? 23.097 -9.836 -13.359 1.00 92.19 580 ASN A C 1
ATOM 4555 O O . ASN A 1 580 ? 22.973 -11.056 -13.272 1.00 92.19 580 ASN A O 1
ATOM 4559 N N . ALA A 1 581 ? 22.644 -9.148 -14.411 1.00 94.38 581 ALA A N 1
ATOM 4560 C CA . ALA A 1 581 ? 22.111 -9.792 -15.611 1.00 94.38 581 ALA A CA 1
ATOM 4561 C C . ALA A 1 581 ? 23.198 -10.611 -16.330 1.00 94.38 581 ALA A C 1
ATOM 4563 O O . ALA A 1 581 ? 22.985 -11.797 -16.588 1.00 94.38 581 ALA A O 1
ATOM 4564 N N . ASP A 1 582 ? 24.392 -10.036 -16.519 1.00 94.19 582 ASP A N 1
ATOM 4565 C CA . ASP A 1 582 ? 25.538 -10.702 -17.158 1.00 94.19 582 ASP A CA 1
ATOM 4566 C C . ASP A 1 582 ? 25.952 -11.960 -16.383 1.00 94.19 582 ASP A C 1
ATOM 4568 O O . ASP A 1 582 ? 26.120 -13.039 -16.950 1.00 94.19 582 ASP A O 1
ATOM 4572 N N . TYR A 1 583 ? 26.062 -11.841 -15.055 1.00 92.25 583 TYR A N 1
ATOM 4573 C CA . TYR A 1 583 ? 26.455 -12.942 -14.176 1.00 92.25 583 TYR A CA 1
ATOM 4574 C C . TYR A 1 583 ? 25.463 -14.115 -14.188 1.00 92.25 583 TYR A C 1
ATOM 4576 O O . TYR A 1 583 ? 25.886 -15.269 -14.128 1.00 92.25 583 TYR A O 1
ATOM 4584 N N . ASN A 1 584 ? 24.160 -13.836 -14.306 1.00 91.12 584 ASN A N 1
ATOM 4585 C CA . ASN A 1 584 ? 23.122 -14.866 -14.431 1.00 91.12 584 ASN A CA 1
ATOM 4586 C C . ASN A 1 584 ? 22.845 -15.271 -15.890 1.00 91.12 584 ASN A C 1
ATOM 4588 O O . ASN A 1 584 ? 21.999 -16.130 -16.115 1.00 91.12 584 ASN A O 1
ATOM 4592 N N . ARG A 1 585 ? 23.562 -14.694 -16.868 1.00 94.56 585 ARG A N 1
ATOM 4593 C CA . ARG A 1 585 ? 23.394 -14.936 -18.312 1.00 94.56 585 ARG A CA 1
ATOM 4594 C C . ARG A 1 585 ? 21.981 -14.615 -18.823 1.00 94.56 585 ARG A C 1
ATOM 4596 O O . ARG A 1 585 ? 21.434 -15.354 -19.633 1.00 94.56 585 ARG A O 1
ATOM 4603 N N . VAL A 1 586 ? 21.400 -13.512 -18.344 1.00 95.50 586 VAL A N 1
ATOM 4604 C CA . VAL A 1 586 ? 20.048 -13.043 -18.718 1.00 95.50 586 VAL A CA 1
ATOM 4605 C C . VAL A 1 586 ? 20.029 -11.659 -19.379 1.00 95.50 586 VAL A C 1
ATOM 4607 O O . VAL A 1 586 ? 18.969 -11.052 -19.503 1.00 95.50 586 VAL A O 1
ATOM 4610 N N . SER A 1 587 ? 21.174 -11.135 -19.824 1.00 96.00 587 SER A N 1
ATOM 4611 C CA . SER A 1 587 ? 21.282 -9.805 -20.460 1.00 96.00 587 SER A CA 1
ATOM 4612 C C . SER A 1 587 ? 20.572 -9.692 -21.819 1.00 96.00 587 SER A C 1
ATOM 4614 O O . SER A 1 587 ? 20.349 -8.586 -22.297 1.00 96.00 587 SER A O 1
ATOM 4616 N N . HIS A 1 588 ? 20.172 -10.814 -22.430 1.00 96.62 588 HIS A N 1
ATOM 4617 C CA . HIS A 1 588 ? 19.281 -10.858 -23.600 1.00 96.62 588 HIS A CA 1
ATOM 4618 C C . HIS A 1 588 ? 17.804 -10.598 -23.255 1.00 96.62 588 HIS A C 1
ATOM 4620 O O . HIS A 1 588 ? 17.012 -10.308 -24.149 1.00 96.62 588 HIS A O 1
ATOM 4626 N N . LEU A 1 589 ? 17.439 -10.691 -21.972 1.00 97.00 589 LEU A N 1
ATOM 4627 C CA . LEU A 1 589 ? 16.109 -10.388 -21.435 1.00 97.00 589 LEU A CA 1
ATOM 4628 C C . LEU A 1 589 ? 16.099 -9.122 -20.564 1.00 97.00 589 LEU A C 1
ATOM 4630 O O . LEU A 1 589 ? 15.134 -8.363 -20.619 1.00 97.00 589 LEU A O 1
ATOM 4634 N N . VAL A 1 590 ? 17.129 -8.901 -19.741 1.00 97.81 590 VAL A N 1
ATOM 4635 C CA . VAL A 1 590 ? 17.153 -7.862 -18.696 1.00 97.81 590 VAL A CA 1
ATOM 4636 C C . VAL A 1 590 ? 17.944 -6.629 -19.143 1.00 97.81 590 VAL A C 1
ATOM 4638 O O . VAL A 1 590 ? 19.174 -6.624 -19.135 1.00 97.81 590 VAL A O 1
ATOM 4641 N N . GLU A 1 591 ? 17.231 -5.551 -19.462 1.00 97.12 591 GLU A N 1
ATOM 4642 C CA . GLU A 1 591 ? 17.791 -4.257 -19.870 1.00 97.12 591 GLU A CA 1
ATOM 4643 C C . GLU A 1 591 ? 17.968 -3.332 -18.651 1.00 97.12 591 GLU A C 1
ATOM 4645 O O . GLU A 1 591 ? 17.004 -3.022 -17.950 1.00 97.12 591 GLU A O 1
ATOM 4650 N N . ALA A 1 592 ? 19.184 -2.842 -18.393 1.00 97.62 592 ALA A N 1
ATOM 4651 C CA . ALA A 1 592 ? 19.455 -1.943 -17.267 1.00 97.62 592 ALA A CA 1
ATOM 4652 C C . ALA A 1 592 ? 19.184 -0.464 -17.615 1.00 97.62 592 ALA A C 1
ATOM 4654 O O . ALA A 1 592 ? 19.907 0.135 -18.410 1.00 97.62 592 ALA A O 1
ATOM 4655 N N . SER A 1 593 ? 18.203 0.163 -16.955 1.00 97.31 593 SER A N 1
ATOM 4656 C CA . SER A 1 593 ? 17.848 1.579 -17.152 1.00 97.31 593 SER A CA 1
ATOM 4657 C C . SER A 1 593 ? 18.279 2.474 -15.981 1.00 97.31 593 SER A C 1
ATOM 4659 O O . SER A 1 593 ? 18.152 2.116 -14.809 1.00 97.31 593 SER A O 1
ATOM 4661 N N . CYS A 1 594 ? 18.750 3.683 -16.307 1.00 97.31 594 CYS A N 1
ATOM 4662 C CA . CYS A 1 594 ? 19.189 4.713 -15.360 1.00 97.31 594 CYS A CA 1
ATOM 4663 C C . CYS A 1 594 ? 18.313 5.978 -15.469 1.00 97.31 594 CYS A C 1
ATOM 4665 O O . CYS A 1 594 ? 18.786 7.048 -15.862 1.00 97.31 594 CYS A O 1
ATOM 4667 N N . LYS A 1 595 ? 17.008 5.857 -15.190 1.00 96.19 595 LYS A N 1
ATOM 4668 C CA . LYS A 1 595 ? 16.030 6.953 -15.321 1.00 96.19 595 LYS A CA 1
ATOM 4669 C C . LYS A 1 595 ? 15.201 7.154 -14.051 1.00 96.19 595 LYS A C 1
ATOM 4671 O O . LYS A 1 595 ? 15.114 6.287 -13.179 1.00 96.19 595 LYS A O 1
ATOM 4676 N N . ASP A 1 596 ? 14.541 8.308 -13.957 1.00 96.56 596 ASP A N 1
ATOM 4677 C CA . ASP A 1 596 ? 13.407 8.452 -13.043 1.00 96.56 596 ASP A CA 1
ATOM 4678 C C . ASP A 1 596 ? 12.258 7.539 -13.499 1.00 96.56 596 ASP A C 1
ATOM 4680 O O . ASP A 1 596 ? 11.906 7.510 -14.679 1.00 96.56 596 ASP A O 1
ATOM 4684 N N . ALA A 1 597 ? 11.680 6.790 -12.558 1.00 96.88 597 ALA A N 1
ATOM 4685 C CA . ALA A 1 597 ? 10.676 5.774 -12.856 1.00 96.88 597 ALA A CA 1
ATOM 4686 C C . ALA A 1 597 ? 9.388 6.364 -13.454 1.00 96.88 597 ALA A C 1
ATOM 4688 O O . ALA A 1 597 ? 8.793 5.755 -14.342 1.00 96.88 597 ALA A O 1
ATOM 4689 N N . SER A 1 598 ? 8.965 7.553 -13.006 1.00 96.94 598 SER A N 1
ATOM 4690 C CA . SER A 1 598 ? 7.786 8.224 -13.559 1.00 96.94 598 SER A CA 1
ATOM 4691 C C . SER A 1 598 ? 8.068 8.775 -14.954 1.00 96.94 598 SER A C 1
ATOM 4693 O O . SER A 1 598 ? 7.205 8.654 -15.818 1.00 96.94 598 SER A O 1
ATOM 4695 N N . LEU A 1 599 ? 9.270 9.305 -15.215 1.00 96.38 599 LEU A N 1
ATOM 4696 C CA . LEU A 1 599 ? 9.656 9.735 -16.567 1.00 96.38 599 LEU A CA 1
ATOM 4697 C C . LEU A 1 599 ? 9.729 8.556 -17.552 1.00 96.38 599 LEU A C 1
ATOM 4699 O O . LEU A 1 599 ? 9.103 8.629 -18.605 1.00 96.38 599 LEU A O 1
ATOM 4703 N N . LEU A 1 600 ? 10.385 7.446 -17.194 1.00 97.00 600 LEU A N 1
ATOM 4704 C CA . LEU A 1 600 ? 10.449 6.239 -18.036 1.00 97.00 600 LEU A CA 1
ATOM 4705 C C . LEU A 1 600 ? 9.053 5.673 -18.352 1.00 97.00 600 LEU A C 1
ATOM 4707 O O . LEU A 1 600 ? 8.761 5.312 -19.491 1.00 97.00 600 LEU A O 1
ATOM 4711 N N . MET A 1 601 ? 8.158 5.621 -17.362 1.00 97.88 601 MET A N 1
ATOM 4712 C CA . MET A 1 601 ? 6.765 5.232 -17.600 1.00 97.88 601 MET A CA 1
ATOM 4713 C C . MET A 1 601 ? 6.033 6.244 -18.494 1.00 97.88 601 MET A C 1
ATOM 4715 O O . MET A 1 601 ? 5.280 5.847 -19.380 1.00 97.88 601 MET A O 1
ATOM 4719 N N . TYR A 1 602 ? 6.269 7.547 -18.318 1.00 96.06 602 TYR A N 1
ATOM 4720 C CA . TYR A 1 602 ? 5.653 8.587 -19.144 1.00 96.06 602 TYR A CA 1
ATOM 4721 C C . TYR A 1 602 ? 6.121 8.592 -20.605 1.00 96.06 602 TYR A C 1
ATOM 4723 O O . TYR A 1 602 ? 5.302 8.925 -21.467 1.00 96.06 602 TYR A O 1
ATOM 4731 N N . GLU A 1 603 ? 7.372 8.213 -20.884 1.00 95.00 603 GLU A N 1
ATOM 4732 C CA . GLU A 1 603 ? 7.892 7.953 -22.237 1.00 95.00 603 GLU A CA 1
ATOM 4733 C C . GLU A 1 603 ? 7.147 6.774 -22.891 1.00 95.00 603 GLU A C 1
ATOM 4735 O O . GLU A 1 603 ? 6.705 6.856 -24.035 1.00 95.00 603 GLU A O 1
ATOM 4740 N N . LYS A 1 604 ? 6.924 5.687 -22.143 1.00 93.75 604 LYS A N 1
ATOM 4741 C CA . LYS A 1 604 ? 6.325 4.427 -22.627 1.00 93.75 604 LYS A CA 1
ATOM 4742 C C . LYS A 1 604 ? 4.784 4.415 -22.615 1.00 93.75 604 LYS A C 1
ATOM 4744 O O . LYS A 1 604 ? 4.156 3.366 -22.488 1.00 93.75 604 LYS A O 1
ATOM 4749 N N . ARG A 1 605 ? 4.143 5.581 -22.774 1.00 91.75 605 ARG A N 1
ATOM 4750 C CA . ARG A 1 605 ? 2.668 5.710 -22.872 1.00 91.75 605 ARG A CA 1
ATOM 4751 C C . ARG A 1 605 ? 2.101 5.411 -24.267 1.00 91.75 605 ARG A C 1
ATOM 4753 O O . ARG A 1 605 ? 0.889 5.176 -24.381 1.00 91.75 605 ARG A O 1
ATOM 4760 N N . GLY A 1 606 ? 2.943 5.402 -25.304 1.00 88.94 606 GLY A N 1
ATOM 4761 C CA . GLY A 1 606 ? 2.574 5.049 -26.682 1.00 88.94 606 GLY A CA 1
ATOM 4762 C C . GLY A 1 606 ? 1.964 3.647 -26.776 1.00 88.94 606 GLY A C 1
ATOM 4763 O O . GLY A 1 606 ? 2.380 2.734 -26.069 1.00 88.94 606 GLY A O 1
ATOM 4764 N N . ARG A 1 607 ? 0.927 3.454 -27.607 1.00 83.69 607 ARG A N 1
ATOM 4765 C CA . ARG A 1 607 ? 0.143 2.195 -27.613 1.00 83.69 607 ARG A CA 1
ATOM 4766 C C . ARG A 1 607 ? 0.984 0.952 -27.926 1.00 83.69 607 ARG A C 1
ATOM 4768 O O . ARG A 1 607 ? 0.648 -0.115 -27.425 1.00 83.69 607 ARG A O 1
ATOM 4775 N N . LYS A 1 608 ? 2.050 1.092 -28.724 1.00 86.31 608 LYS A N 1
ATOM 4776 C CA . LYS A 1 608 ? 2.976 0.003 -29.075 1.00 86.31 608 LYS A CA 1
ATOM 4777 C C . LYS A 1 608 ? 4.071 -0.222 -28.026 1.00 86.31 608 LYS A C 1
ATOM 4779 O O . LYS A 1 608 ? 4.699 -1.274 -28.046 1.00 86.31 608 LYS A O 1
ATOM 4784 N N . ASP A 1 609 ? 4.262 0.699 -27.083 1.00 89.88 609 ASP A N 1
ATOM 4785 C CA . ASP A 1 609 ? 5.453 0.793 -26.218 1.00 89.88 609 ASP A CA 1
ATOM 4786 C C . ASP A 1 609 ? 5.195 0.417 -24.753 1.00 89.88 609 ASP A C 1
ATOM 4788 O O . ASP A 1 609 ? 6.135 0.257 -23.977 1.00 89.88 609 ASP A O 1
ATOM 4792 N N . ARG A 1 610 ? 3.918 0.282 -24.378 1.00 95.44 610 ARG A N 1
ATOM 4793 C CA . ARG A 1 610 ? 3.465 -0.038 -23.017 1.00 95.44 610 ARG A CA 1
ATOM 4794 C C . ARG A 1 610 ? 3.954 -1.398 -22.531 1.00 95.44 610 ARG A C 1
ATOM 4796 O O . ARG A 1 610 ? 3.978 -2.371 -23.289 1.00 95.44 610 ARG A O 1
ATOM 4803 N N . TYR A 1 611 ? 4.240 -1.476 -21.238 1.00 98.12 611 TYR A N 1
ATOM 4804 C CA . TYR A 1 611 ? 4.591 -2.722 -20.561 1.00 98.12 611 TYR A CA 1
ATOM 4805 C C . TYR A 1 611 ? 3.333 -3.536 -20.246 1.00 98.12 611 TYR A C 1
ATOM 4807 O O . TYR A 1 611 ? 2.317 -2.979 -19.831 1.00 98.12 611 TYR A O 1
ATOM 4815 N N . ASP A 1 612 ? 3.406 -4.854 -20.399 1.00 98.19 612 ASP A N 1
ATOM 4816 C CA . ASP A 1 612 ? 2.339 -5.775 -19.995 1.00 98.19 612 ASP A CA 1
ATOM 4817 C C . ASP A 1 612 ? 2.300 -5.989 -18.480 1.00 98.19 612 ASP A C 1
ATOM 4819 O O . ASP A 1 612 ? 1.236 -6.260 -17.924 1.00 98.19 612 ASP A O 1
ATOM 4823 N N . VAL A 1 613 ? 3.444 -5.815 -17.810 1.00 98.75 613 VAL A N 1
ATOM 4824 C CA . VAL A 1 613 ? 3.568 -5.851 -16.349 1.00 98.75 613 VAL A CA 1
ATOM 4825 C C . VAL A 1 613 ? 4.414 -4.673 -15.870 1.00 98.75 613 VAL A C 1
ATOM 4827 O O . VAL A 1 613 ? 5.509 -4.451 -16.385 1.00 98.75 613 VAL A O 1
ATOM 4830 N N . ILE A 1 614 ? 3.957 -3.949 -14.846 1.00 98.75 614 ILE A N 1
ATOM 4831 C CA . ILE A 1 614 ? 4.767 -2.939 -14.143 1.00 98.75 614 ILE A CA 1
ATOM 4832 C C . ILE A 1 614 ? 4.805 -3.254 -12.649 1.00 98.75 614 ILE A C 1
ATOM 4834 O O . ILE A 1 614 ? 3.765 -3.325 -11.994 1.00 98.75 614 ILE A O 1
ATOM 4838 N N . ASP A 1 615 ? 6.012 -3.374 -12.101 1.00 98.56 615 ASP A N 1
ATOM 4839 C CA . ASP A 1 615 ? 6.271 -3.548 -10.676 1.00 98.56 615 ASP A CA 1
ATOM 4840 C C . ASP A 1 615 ? 6.822 -2.262 -10.039 1.00 98.56 615 ASP A C 1
ATOM 4842 O O . ASP A 1 615 ? 7.853 -1.719 -10.452 1.00 98.56 615 ASP A O 1
ATOM 4846 N N . LEU A 1 616 ? 6.131 -1.789 -9.000 1.00 98.00 616 LEU A N 1
ATOM 4847 C CA . LEU A 1 616 ? 6.531 -0.668 -8.157 1.00 98.00 616 LEU A CA 1
ATOM 4848 C C . LEU A 1 616 ? 6.710 -1.133 -6.704 1.00 98.00 616 LEU A C 1
ATOM 4850 O O . LEU A 1 616 ? 5.740 -1.270 -5.954 1.00 98.00 616 LEU A O 1
ATOM 4854 N N . ASP A 1 617 ? 7.970 -1.273 -6.281 1.00 95.31 617 ASP A N 1
ATOM 4855 C CA . ASP A 1 617 ? 8.366 -1.626 -4.907 1.00 95.31 617 ASP A CA 1
ATOM 4856 C C . ASP A 1 617 ? 9.254 -0.547 -4.238 1.00 95.31 617 ASP A C 1
ATOM 4858 O O . ASP A 1 617 ? 10.444 -0.755 -3.996 1.00 95.31 617 ASP A O 1
ATOM 4862 N N . PRO A 1 618 ? 8.718 0.660 -3.968 1.00 93.44 618 PRO A N 1
ATOM 4863 C CA . PRO A 1 618 ? 9.493 1.776 -3.437 1.00 93.44 618 PRO A CA 1
ATOM 4864 C C . PRO A 1 618 ? 9.622 1.757 -1.909 1.00 93.44 618 PRO A C 1
ATOM 4866 O O . PRO A 1 618 ? 8.756 1.280 -1.176 1.00 93.44 618 PRO A O 1
ATOM 4869 N N . TYR A 1 619 ? 10.658 2.429 -1.397 1.00 83.62 619 TYR A N 1
ATOM 4870 C CA . TYR A 1 619 ? 10.796 2.703 0.037 1.00 83.62 619 TYR A CA 1
ATOM 4871 C C . TYR A 1 619 ? 9.676 3.621 0.542 1.00 83.62 619 TYR A C 1
ATOM 4873 O O . TYR A 1 619 ? 9.734 4.844 0.386 1.00 83.62 619 TYR A O 1
ATOM 4881 N N . GLY A 1 620 ? 8.685 3.035 1.209 1.00 89.62 620 GLY A N 1
ATOM 4882 C CA . GLY A 1 620 ? 7.540 3.742 1.764 1.00 89.62 620 GLY A CA 1
ATOM 4883 C C . GLY A 1 620 ? 6.328 3.711 0.838 1.00 89.62 620 GLY A C 1
ATOM 4884 O O . GLY A 1 620 ? 5.552 2.763 0.891 1.00 89.62 620 GLY A O 1
ATOM 4885 N N . SER A 1 621 ? 6.126 4.775 0.058 1.00 94.12 621 SER A N 1
ATOM 4886 C CA . SER A 1 621 ? 4.874 5.019 -0.671 1.00 94.12 621 SER A CA 1
ATOM 4887 C C . SER A 1 621 ? 5.053 4.944 -2.191 1.00 94.12 621 SER A C 1
ATOM 4889 O O . SER A 1 621 ? 5.936 5.630 -2.713 1.00 94.12 621 SER A O 1
ATOM 4891 N N . PRO A 1 622 ? 4.182 4.221 -2.921 1.00 96.44 622 PRO A N 1
ATOM 4892 C CA . PRO A 1 622 ? 4.131 4.257 -4.380 1.00 96.44 622 PRO A CA 1
ATOM 4893 C C . PRO A 1 622 ? 3.417 5.483 -4.950 1.00 96.44 622 PRO A C 1
ATOM 4895 O O . PRO A 1 622 ? 3.478 5.692 -6.157 1.00 96.44 622 PRO A O 1
ATOM 4898 N N . SER A 1 623 ? 2.790 6.326 -4.119 1.00 95.94 623 SER A N 1
ATOM 4899 C CA . SER A 1 623 ? 2.003 7.491 -4.557 1.00 95.94 623 SER A CA 1
ATOM 4900 C C . SER A 1 623 ? 2.653 8.383 -5.643 1.00 95.94 623 SER A C 1
ATOM 4902 O O . SER A 1 623 ? 1.919 8.801 -6.542 1.00 95.94 623 SER A O 1
ATOM 4904 N N . PRO A 1 624 ? 3.978 8.650 -5.665 1.00 96.12 624 PRO A N 1
ATOM 4905 C CA . PRO A 1 624 ? 4.604 9.429 -6.745 1.00 96.12 624 PRO A CA 1
ATOM 4906 C C . PRO A 1 624 ? 4.577 8.768 -8.137 1.00 96.12 624 PRO A C 1
ATOM 4908 O O . PRO A 1 624 ? 4.747 9.456 -9.139 1.00 96.12 624 PRO A O 1
ATOM 4911 N N . PHE A 1 625 ? 4.377 7.448 -8.197 1.00 97.38 625 PHE A N 1
ATOM 4912 C CA . PHE A 1 625 ? 4.580 6.615 -9.388 1.00 97.38 625 PHE A CA 1
ATOM 4913 C C . PHE A 1 625 ? 3.272 6.064 -9.983 1.00 97.38 625 PHE A C 1
ATOM 4915 O O . PHE A 1 625 ? 3.221 5.782 -11.178 1.00 97.38 625 PHE A O 1
ATOM 4922 N N . ILE A 1 626 ? 2.202 5.940 -9.178 1.00 97.06 626 ILE A N 1
ATOM 4923 C CA . ILE A 1 626 ? 0.929 5.310 -9.599 1.00 97.06 626 ILE A CA 1
ATOM 4924 C C . ILE A 1 626 ? 0.348 5.964 -10.862 1.00 97.06 626 ILE A C 1
ATOM 4926 O O . ILE A 1 626 ? -0.153 5.260 -11.732 1.00 97.06 626 ILE A O 1
ATOM 4930 N N . ASP A 1 627 ? 0.414 7.295 -10.974 1.00 96.06 627 ASP A N 1
ATOM 4931 C CA . ASP A 1 627 ? -0.204 8.021 -12.094 1.00 96.06 627 ASP A CA 1
ATOM 4932 C C . ASP A 1 627 ? 0.448 7.693 -13.446 1.00 96.06 627 ASP A C 1
ATOM 4934 O O . ASP A 1 627 ? -0.242 7.490 -14.444 1.00 96.06 627 ASP A O 1
ATOM 4938 N N . ALA A 1 628 ? 1.775 7.553 -13.459 1.00 97.38 628 ALA A N 1
ATOM 4939 C CA . ALA A 1 628 ? 2.514 7.119 -14.635 1.00 97.38 628 ALA A CA 1
ATOM 4940 C C . ALA A 1 628 ? 2.251 5.634 -14.941 1.00 97.38 628 ALA A C 1
ATOM 4942 O O . ALA A 1 628 ? 2.008 5.279 -16.094 1.00 97.38 628 ALA A O 1
ATOM 4943 N N . ALA A 1 629 ? 2.199 4.780 -13.912 1.00 98.00 629 ALA A N 1
ATOM 4944 C CA . ALA A 1 629 ? 1.951 3.346 -14.067 1.00 98.00 629 ALA A CA 1
ATOM 4945 C C . ALA A 1 629 ? 0.586 3.033 -14.705 1.00 98.00 629 ALA A C 1
ATOM 4947 O O . ALA A 1 629 ? 0.529 2.252 -15.653 1.00 98.00 629 ALA A O 1
ATOM 4948 N N . VAL A 1 630 ? -0.505 3.684 -14.272 1.00 97.25 630 VAL A N 1
ATOM 4949 C CA . VAL A 1 630 ? -1.849 3.459 -14.859 1.00 97.25 630 VAL A CA 1
ATOM 4950 C C . VAL A 1 630 ? -1.968 3.915 -16.323 1.00 97.25 630 VAL A C 1
ATOM 4952 O O . VAL A 1 630 ? -2.914 3.519 -17.008 1.00 97.25 630 VAL A O 1
ATOM 4955 N N . GLN A 1 631 ? -1.011 4.698 -16.831 1.00 96.38 631 GLN A N 1
ATOM 4956 C CA . GLN A 1 631 ? -0.931 5.111 -18.239 1.00 96.38 631 GLN A CA 1
ATOM 4957 C C . GLN A 1 631 ? 0.057 4.267 -19.065 1.00 96.38 631 GLN A C 1
ATOM 4959 O O . GLN A 1 631 ? -0.175 4.057 -20.256 1.00 96.38 631 GLN A O 1
ATOM 4964 N N . ALA A 1 632 ? 1.148 3.802 -18.448 1.00 97.38 632 ALA A N 1
ATOM 4965 C CA . ALA A 1 632 ? 2.228 3.046 -19.088 1.00 97.38 632 ALA A CA 1
ATOM 4966 C C . ALA A 1 632 ? 1.968 1.532 -19.181 1.00 97.38 632 ALA A C 1
ATOM 4968 O O . ALA A 1 632 ? 2.635 0.841 -19.951 1.00 97.38 632 ALA A O 1
ATOM 4969 N N . VAL A 1 633 ? 1.014 1.007 -18.406 1.00 98.06 633 VAL A N 1
ATOM 4970 C CA . VAL A 1 633 ? 0.584 -0.396 -18.486 1.00 98.06 633 VAL A CA 1
ATOM 4971 C C . VAL A 1 633 ? -0.324 -0.635 -19.698 1.00 98.06 633 VAL A C 1
ATOM 4973 O O . VAL A 1 633 ? -1.174 0.207 -20.026 1.00 98.06 633 VAL A O 1
ATOM 4976 N N . SER A 1 634 ? -0.151 -1.776 -20.368 1.00 96.88 634 SER A N 1
ATOM 4977 C CA . SER A 1 634 ? -0.908 -2.184 -21.558 1.00 96.88 634 SER A CA 1
ATOM 4978 C C . SER A 1 634 ? -2.397 -2.410 -21.252 1.00 96.88 634 SER A C 1
ATOM 4980 O O . SER A 1 634 ? -2.876 -2.185 -20.135 1.00 96.88 634 SER A O 1
ATOM 4982 N N . GLU A 1 635 ? -3.190 -2.738 -22.270 1.00 95.75 635 GLU A N 1
ATOM 4983 C CA . GLU A 1 635 ? -4.632 -2.927 -22.106 1.00 95.75 635 GLU A CA 1
ATOM 4984 C C . GLU A 1 635 ? -4.933 -4.300 -21.497 1.00 95.75 635 GLU A C 1
ATOM 4986 O O . GLU A 1 635 ? -4.558 -5.325 -22.055 1.00 95.75 635 GLU A O 1
ATOM 4991 N N . GLY A 1 636 ? -5.547 -4.313 -20.311 1.00 96.25 636 GLY A N 1
ATOM 4992 C CA . GLY A 1 636 ? -5.662 -5.518 -19.489 1.00 96.25 636 GLY A CA 1
ATOM 4993 C C . GLY A 1 636 ? -4.348 -5.958 -18.833 1.00 96.25 636 GLY A C 1
ATOM 4994 O O . GLY A 1 636 ? -4.315 -7.047 -18.253 1.00 96.25 636 GLY A O 1
ATOM 4995 N N . GLY A 1 637 ? -3.297 -5.132 -18.907 1.00 97.56 637 GLY A N 1
ATOM 4996 C CA . GLY A 1 637 ? -1.985 -5.378 -18.306 1.00 97.56 637 GLY A CA 1
ATOM 4997 C C . GLY A 1 637 ? -1.984 -5.285 -16.776 1.00 97.56 637 GLY A C 1
ATOM 4998 O O . GLY A 1 637 ? -2.909 -4.736 -16.168 1.00 97.56 637 GLY A O 1
ATOM 4999 N N . LEU A 1 638 ? -0.939 -5.831 -16.154 1.00 98.75 638 LEU A N 1
ATOM 5000 C CA . LEU A 1 638 ? -0.809 -6.041 -14.711 1.00 98.75 638 LEU A CA 1
ATOM 5001 C C . LEU A 1 638 ? 0.022 -4.940 -14.026 1.00 98.75 638 LEU A C 1
ATOM 5003 O O . LEU A 1 638 ? 1.135 -4.621 -14.440 1.00 98.75 638 LEU A O 1
ATOM 5007 N N . LEU A 1 639 ? -0.488 -4.405 -12.916 1.00 98.69 639 LEU A N 1
ATOM 5008 C CA . LEU A 1 639 ? 0.264 -3.579 -11.971 1.00 98.69 639 LEU A CA 1
ATOM 5009 C C . LEU A 1 639 ? 0.510 -4.348 -10.668 1.00 98.69 639 LEU A C 1
ATOM 5011 O O . LEU A 1 639 ? -0.439 -4.763 -9.999 1.00 98.69 639 LEU A O 1
ATOM 5015 N N . CYS A 1 640 ? 1.779 -4.461 -10.278 1.00 98.50 640 CYS A N 1
ATOM 5016 C CA . CYS A 1 640 ? 2.235 -5.050 -9.020 1.00 98.50 640 CYS A CA 1
ATOM 5017 C C . CYS A 1 640 ? 2.732 -3.922 -8.100 1.00 98.50 640 CYS A C 1
ATOM 5019 O O . CYS A 1 640 ? 3.770 -3.318 -8.362 1.00 98.50 640 CYS A O 1
ATOM 5021 N N . ILE A 1 641 ? 1.998 -3.597 -7.033 1.00 98.19 641 ILE A N 1
ATOM 5022 C CA . ILE A 1 641 ? 2.248 -2.400 -6.210 1.00 98.19 641 ILE A CA 1
ATOM 5023 C C . ILE A 1 641 ? 2.530 -2.789 -4.757 1.00 98.19 641 ILE A C 1
ATOM 5025 O O . ILE A 1 641 ? 1.660 -3.350 -4.090 1.00 98.19 641 ILE A O 1
ATOM 5029 N N . THR A 1 642 ? 3.704 -2.436 -4.226 1.00 97.12 642 THR A N 1
ATOM 5030 C CA . THR A 1 642 ? 3.994 -2.521 -2.781 1.00 97.12 642 THR A CA 1
ATOM 5031 C C . THR A 1 642 ? 3.776 -1.172 -2.091 1.00 97.12 642 THR A C 1
ATOM 5033 O O . THR A 1 642 ? 4.162 -0.127 -2.616 1.00 97.12 642 THR A O 1
ATOM 5036 N N . CYS A 1 643 ? 3.245 -1.172 -0.865 1.00 95.56 643 CYS A N 1
ATOM 5037 C CA . CYS A 1 643 ? 3.390 -0.052 0.076 1.00 95.56 643 CYS A CA 1
ATOM 5038 C C . CYS A 1 643 ? 4.078 -0.539 1.356 1.00 95.56 643 CYS A C 1
ATOM 5040 O O . CYS A 1 643 ? 3.594 -1.460 2.015 1.00 95.56 643 CYS A O 1
ATOM 5042 N N . THR A 1 644 ? 5.181 0.103 1.748 1.00 92.12 644 THR A N 1
ATOM 5043 C CA . THR A 1 644 ? 5.884 -0.165 3.017 1.00 92.12 644 THR A CA 1
ATOM 5044 C C . THR A 1 644 ? 5.716 0.968 4.037 1.00 92.12 644 THR A C 1
ATOM 5046 O O . THR A 1 644 ? 6.349 0.936 5.093 1.00 92.12 644 THR A O 1
ATOM 5049 N N . ASP A 1 645 ? 4.903 1.995 3.758 1.00 91.00 645 ASP A N 1
ATOM 5050 C CA . ASP A 1 645 ? 4.588 3.082 4.697 1.00 91.00 645 ASP A CA 1
ATOM 5051 C C . ASP A 1 645 ? 3.352 2.798 5.566 1.00 91.00 645 ASP A C 1
ATOM 5053 O O . ASP A 1 645 ? 2.605 3.706 5.930 1.00 91.00 645 ASP A O 1
ATOM 5057 N N . MET A 1 646 ? 3.194 1.537 5.987 1.00 90.62 646 MET A N 1
ATOM 5058 C CA . MET A 1 646 ? 2.095 1.055 6.833 1.00 90.62 646 MET A CA 1
ATOM 5059 C C . MET A 1 646 ? 1.865 1.886 8.102 1.00 90.62 646 MET A C 1
ATOM 5061 O O . MET A 1 646 ? 0.732 1.990 8.553 1.00 90.62 646 MET A O 1
ATOM 5065 N N . ALA A 1 647 ? 2.882 2.557 8.652 1.00 90.00 647 ALA A N 1
ATOM 5066 C CA . ALA A 1 647 ? 2.695 3.491 9.767 1.00 90.00 647 ALA A CA 1
ATOM 5067 C C . ALA A 1 647 ? 1.704 4.634 9.440 1.00 90.00 647 ALA A C 1
ATOM 5069 O O . ALA A 1 647 ? 0.920 5.026 10.303 1.00 90.00 647 ALA A O 1
ATOM 5070 N N . VAL A 1 648 ? 1.705 5.128 8.199 1.00 93.06 648 VAL A N 1
ATOM 5071 C CA . VAL A 1 648 ? 0.771 6.147 7.690 1.00 93.06 648 VAL A CA 1
ATOM 5072 C C . VAL A 1 648 ? -0.592 5.518 7.391 1.00 93.06 648 VAL A C 1
ATOM 5074 O O . VAL A 1 648 ? -1.627 6.027 7.821 1.00 93.06 648 VAL A O 1
ATOM 5077 N N . MET A 1 649 ? -0.598 4.389 6.679 1.00 93.75 649 MET A N 1
ATOM 5078 C CA . MET A 1 649 ? -1.831 3.738 6.218 1.00 93.75 649 MET A CA 1
ATOM 5079 C C . MET A 1 649 ? -2.640 3.094 7.356 1.00 93.75 649 MET A C 1
ATOM 5081 O O . MET A 1 649 ? -3.860 3.038 7.268 1.00 93.75 649 MET A O 1
ATOM 5085 N N . ALA A 1 650 ? -1.991 2.701 8.457 1.00 92.44 650 ALA A N 1
ATOM 5086 C CA . ALA A 1 650 ? -2.626 2.141 9.652 1.00 92.44 650 ALA A CA 1
ATOM 5087 C C . ALA A 1 650 ? -3.059 3.197 10.701 1.00 92.44 650 ALA A C 1
ATOM 5089 O O . ALA A 1 650 ? -3.245 2.876 11.875 1.00 92.44 650 ALA A O 1
ATOM 5090 N N . GLY A 1 651 ? -3.194 4.468 10.302 1.00 90.94 651 GLY A N 1
ATOM 5091 C CA . GLY A 1 651 ? -3.867 5.493 11.111 1.00 90.94 651 GLY A CA 1
ATOM 5092 C C . GLY A 1 651 ? -3.010 6.274 12.113 1.00 90.94 651 GLY A C 1
ATOM 5093 O O . GLY A 1 651 ? -3.573 6.983 12.941 1.00 90.94 651 GLY A O 1
ATOM 5094 N N . ASN A 1 652 ? -1.671 6.203 12.069 1.00 90.31 652 ASN A N 1
ATOM 5095 C CA . ASN A 1 652 ? -0.832 7.060 12.933 1.00 90.31 652 ASN A CA 1
ATOM 5096 C C . ASN A 1 652 ? -0.608 8.475 12.357 1.00 90.31 652 ASN A C 1
ATOM 5098 O O . ASN A 1 652 ? -0.025 9.323 13.031 1.00 90.31 652 ASN A O 1
ATOM 5102 N N . SER A 1 653 ? -0.989 8.715 11.098 1.00 90.94 653 SER A N 1
ATOM 5103 C CA . SER A 1 653 ? -0.742 9.965 10.357 1.00 90.94 653 SER A CA 1
ATOM 5104 C C . SER A 1 653 ? -1.782 10.111 9.233 1.00 90.94 653 SER A C 1
ATOM 5106 O O . SER A 1 653 ? -1.477 9.932 8.051 1.00 90.94 653 SER A O 1
ATOM 5108 N N . GLY A 1 654 ? -3.048 10.314 9.610 1.00 91.94 654 GLY A N 1
ATOM 5109 C CA . GLY A 1 654 ? -4.192 10.316 8.687 1.00 91.94 654 GLY A CA 1
ATOM 5110 C C . GLY A 1 654 ? -4.143 11.451 7.660 1.00 91.94 654 GLY A C 1
ATOM 5111 O O . GLY A 1 654 ? -4.489 11.251 6.498 1.00 91.94 654 GLY A O 1
ATOM 5112 N N . GLU A 1 655 ? -3.615 12.608 8.051 1.00 93.56 655 GLU A N 1
ATOM 5113 C CA . GLU A 1 655 ? -3.331 13.757 7.181 1.00 93.56 655 GLU A CA 1
ATOM 5114 C C . GLU A 1 655 ? -2.251 13.449 6.125 1.00 93.56 655 GLU A C 1
ATOM 5116 O O . GLU A 1 655 ? -2.391 13.806 4.952 1.00 93.56 655 GLU A O 1
ATOM 5121 N N . THR A 1 656 ? -1.211 12.701 6.501 1.00 94.75 656 THR A N 1
ATOM 5122 C CA . THR A 1 656 ? -0.171 12.201 5.593 1.00 94.75 656 THR A CA 1
ATOM 5123 C C . THR A 1 656 ? -0.722 11.110 4.672 1.00 94.75 656 THR A C 1
ATOM 5125 O O . THR A 1 656 ? -0.283 10.999 3.526 1.00 94.75 656 THR A O 1
ATOM 5128 N N . CYS A 1 657 ? -1.687 10.313 5.142 1.00 96.81 657 CYS A N 1
ATOM 5129 C CA . CYS A 1 657 ? -2.378 9.313 4.328 1.00 96.81 657 CYS A CA 1
ATOM 5130 C C . CYS A 1 657 ? -3.238 9.992 3.256 1.00 96.81 657 CYS A C 1
ATOM 5132 O O . CYS A 1 657 ? -3.074 9.708 2.068 1.00 96.81 657 CYS A O 1
ATOM 5134 N N . TYR A 1 658 ? -4.042 10.981 3.657 1.00 97.19 658 TYR A N 1
ATOM 5135 C CA . TYR A 1 658 ? -4.890 11.763 2.761 1.00 97.19 658 TYR A CA 1
ATOM 5136 C C . TYR A 1 658 ? -4.062 12.468 1.682 1.00 97.19 658 TYR A C 1
ATOM 5138 O O . TYR A 1 658 ? -4.323 12.301 0.493 1.00 97.19 658 TYR A O 1
ATOM 5146 N N . SER A 1 659 ? -2.975 13.133 2.089 1.00 96.06 659 SER A N 1
ATOM 5147 C CA . SER A 1 659 ? -2.046 13.839 1.189 1.00 96.06 659 SER A CA 1
ATOM 5148 C C . SER A 1 659 ? -1.359 12.942 0.147 1.00 96.06 659 SER A C 1
ATOM 5150 O O . SER A 1 659 ? -0.866 13.447 -0.858 1.00 96.06 659 SER A O 1
ATOM 5152 N N . LYS A 1 660 ? -1.284 11.623 0.378 1.00 95.88 660 LYS A N 1
ATOM 5153 C CA . LYS A 1 660 ? -0.667 10.648 -0.542 1.00 95.88 660 LYS A CA 1
ATOM 5154 C C . LYS A 1 660 ? -1.680 9.881 -1.379 1.00 95.88 660 LYS A C 1
ATOM 5156 O O . LYS A 1 660 ? -1.404 9.589 -2.544 1.00 95.88 660 LYS A O 1
ATOM 5161 N N . TYR A 1 661 ? -2.789 9.481 -0.767 1.00 97.56 661 TYR A N 1
ATOM 5162 C CA . TYR A 1 661 ? -3.665 8.436 -1.292 1.00 97.56 661 TYR A CA 1
ATOM 5163 C C . TYR A 1 661 ? -5.104 8.903 -1.548 1.00 97.56 661 TYR A C 1
ATOM 5165 O O . TYR A 1 661 ? -5.855 8.152 -2.162 1.00 97.56 661 TYR A O 1
ATOM 5173 N N . GLY A 1 662 ? -5.479 10.118 -1.123 1.00 96.19 662 GLY A N 1
ATOM 5174 C CA . GLY A 1 662 ? -6.849 10.649 -1.222 1.00 96.19 662 GLY A CA 1
ATOM 5175 C C . GLY A 1 662 ? -7.782 10.221 -0.081 1.00 96.19 662 GLY A C 1
ATOM 5176 O O . GLY A 1 662 ? -8.959 10.559 -0.097 1.00 96.19 662 GLY A O 1
ATOM 5177 N N . SER A 1 663 ? -7.263 9.500 0.921 1.00 97.44 663 SER A N 1
ATOM 5178 C CA . SER A 1 663 ? -8.052 8.855 1.976 1.00 97.44 663 SER A CA 1
ATOM 5179 C C . SER A 1 663 ? -7.479 9.074 3.376 1.00 97.44 663 SER A C 1
ATOM 5181 O O . SER A 1 663 ? -6.270 8.981 3.585 1.00 97.44 663 SER A O 1
ATOM 5183 N N . VAL A 1 664 ? -8.358 9.294 4.354 1.00 97.38 664 VAL A N 1
ATOM 5184 C CA . VAL A 1 664 ? -8.023 9.387 5.781 1.00 97.38 664 VAL A CA 1
ATOM 5185 C C . VAL A 1 664 ? -7.985 7.988 6.403 1.00 97.38 664 VAL A C 1
ATOM 5187 O O . VAL A 1 664 ? -9.011 7.314 6.502 1.00 97.38 664 VAL A O 1
ATOM 5190 N N . SER A 1 665 ? -6.812 7.553 6.867 1.00 96.38 665 SER A N 1
ATOM 5191 C CA . SER A 1 665 ? -6.654 6.316 7.640 1.00 96.38 665 SER A CA 1
ATOM 5192 C C . SER A 1 665 ? -7.134 6.477 9.091 1.00 96.38 665 SER A C 1
ATOM 5194 O O . SER A 1 665 ? -6.822 7.467 9.752 1.00 96.38 665 SER A O 1
ATOM 5196 N N . ILE A 1 666 ? -7.864 5.481 9.609 1.00 94.69 666 ILE A N 1
ATOM 5197 C CA . ILE A 1 666 ? -8.283 5.397 11.020 1.00 94.69 666 ILE A CA 1
ATOM 5198 C C . ILE A 1 666 ? -7.379 4.407 11.760 1.00 94.69 666 ILE A C 1
ATOM 5200 O O . ILE A 1 666 ? -7.015 3.356 11.232 1.00 94.69 666 ILE A O 1
ATOM 5204 N N . LYS A 1 667 ? -7.050 4.716 13.017 1.00 91.31 667 LYS A N 1
ATOM 5205 C CA . LYS A 1 667 ? -6.330 3.813 13.921 1.00 91.31 667 LYS A CA 1
ATOM 5206 C C . LYS A 1 667 ? -7.281 2.784 14.553 1.00 91.31 667 LYS A C 1
ATOM 5208 O O . LYS A 1 667 ? -7.613 2.875 15.732 1.00 91.31 667 LYS A O 1
ATOM 5213 N N . SER A 1 668 ? -7.729 1.816 13.760 1.00 91.88 668 SER A N 1
ATOM 5214 C CA . SER A 1 668 ? -8.595 0.707 14.191 1.00 91.88 668 SER A CA 1
ATOM 5215 C C . SER A 1 668 ? -7.845 -0.636 14.225 1.00 91.88 668 SER A C 1
ATOM 5217 O O . SER A 1 668 ? -6.660 -0.716 13.895 1.00 91.88 668 SER A O 1
ATOM 5219 N N . LYS A 1 669 ? -8.536 -1.722 14.602 1.00 92.62 669 LYS A N 1
ATOM 5220 C CA . LYS A 1 669 ? -8.005 -3.099 14.521 1.00 92.62 669 LYS A CA 1
ATOM 5221 C C . LYS A 1 669 ? -7.977 -3.644 13.086 1.00 92.62 669 LYS A C 1
ATOM 5223 O O . LYS A 1 669 ? -7.099 -4.440 12.764 1.00 92.62 669 LYS A O 1
ATOM 5228 N N . PHE A 1 670 ? -8.883 -3.173 12.223 1.00 95.81 670 PHE A N 1
ATOM 5229 C CA . PHE A 1 670 ? -8.970 -3.513 10.794 1.00 95.81 670 PHE A CA 1
ATOM 5230 C C . PHE A 1 670 ? -8.019 -2.702 9.895 1.00 95.81 670 PHE A C 1
ATOM 5232 O O . PHE A 1 670 ? -8.126 -2.727 8.669 1.00 95.81 670 PHE A O 1
ATOM 5239 N N . CYS A 1 671 ? -7.072 -1.971 10.486 1.00 95.06 671 CYS A N 1
ATOM 5240 C CA . CYS A 1 671 ? -6.206 -1.021 9.792 1.00 95.06 671 CYS A CA 1
ATOM 5241 C C . CYS A 1 671 ? -5.323 -1.642 8.687 1.00 95.06 671 CYS A C 1
ATOM 5243 O O . CYS A 1 671 ? -4.962 -0.946 7.741 1.00 95.06 671 CYS A O 1
ATOM 5245 N N . HIS A 1 672 ? -5.020 -2.943 8.756 1.00 95.50 672 HIS A N 1
ATOM 5246 C CA . HIS A 1 672 ? -4.293 -3.666 7.706 1.00 95.50 672 HIS A CA 1
ATOM 5247 C C . HIS A 1 672 ? -5.138 -3.875 6.437 1.00 95.50 672 HIS A C 1
ATOM 5249 O O . HIS A 1 672 ? -4.661 -3.599 5.337 1.00 95.50 672 HIS A O 1
ATOM 5255 N N . GLU A 1 673 ? -6.406 -4.282 6.568 1.00 97.31 673 GLU A N 1
ATOM 5256 C CA . GLU A 1 673 ? -7.316 -4.372 5.416 1.00 97.31 673 GLU A CA 1
ATOM 5257 C C . GLU A 1 673 ? -7.732 -2.976 4.931 1.00 97.31 673 GLU A C 1
ATOM 5259 O O . GLU A 1 673 ? -7.809 -2.736 3.726 1.00 97.31 673 GLU A O 1
ATOM 5264 N N . MET A 1 674 ? -7.903 -2.012 5.845 1.00 97.56 674 MET A N 1
ATOM 5265 C CA . MET A 1 674 ? -8.111 -0.612 5.467 1.00 97.56 674 MET A CA 1
ATOM 5266 C C . MET A 1 674 ? -6.960 -0.104 4.587 1.00 97.56 674 MET A C 1
ATOM 5268 O O . MET A 1 674 ? -7.220 0.547 3.583 1.00 97.56 674 MET A O 1
ATOM 5272 N N . ALA A 1 675 ? -5.703 -0.447 4.894 1.00 97.62 675 ALA A N 1
ATOM 5273 C CA . ALA A 1 675 ? -4.555 -0.077 4.067 1.00 97.62 675 ALA A CA 1
ATOM 5274 C C . ALA A 1 675 ? -4.626 -0.673 2.644 1.00 97.62 675 ALA A C 1
ATOM 5276 O O . ALA A 1 675 ? -4.406 0.058 1.677 1.00 97.62 675 ALA A O 1
ATOM 5277 N N . LEU A 1 676 ? -5.006 -1.951 2.496 1.00 98.19 676 LEU A N 1
ATOM 5278 C CA . LEU A 1 676 ? -5.256 -2.571 1.181 1.00 98.19 676 LEU A CA 1
ATOM 5279 C C . LEU A 1 676 ? -6.344 -1.812 0.407 1.00 98.19 676 LEU A C 1
ATOM 5281 O O . LEU A 1 676 ? -6.163 -1.436 -0.752 1.00 98.19 676 LEU A O 1
ATOM 5285 N N . ARG A 1 677 ? -7.456 -1.498 1.074 1.00 98.44 677 ARG A N 1
ATOM 5286 C CA . ARG A 1 677 ? -8.583 -0.775 0.471 1.00 98.44 677 ARG A CA 1
ATOM 5287 C C . ARG A 1 677 ? -8.263 0.699 0.166 1.00 98.44 677 ARG A C 1
ATOM 5289 O O . ARG A 1 677 ? -8.859 1.265 -0.748 1.00 98.44 677 ARG A O 1
ATOM 5296 N N . ILE A 1 678 ? -7.294 1.311 0.854 1.00 98.38 678 ILE A N 1
ATOM 5297 C CA . ILE A 1 678 ? -6.774 2.662 0.566 1.00 98.38 678 ILE A CA 1
ATOM 5298 C C . ILE A 1 678 ? -5.915 2.684 -0.707 1.00 98.38 678 ILE A C 1
ATOM 5300 O O . ILE A 1 678 ? -6.075 3.593 -1.524 1.00 98.38 678 ILE A O 1
ATOM 5304 N N . ILE A 1 679 ? -5.015 1.713 -0.917 1.00 98.12 679 ILE A N 1
ATOM 5305 C CA . ILE A 1 679 ? -4.205 1.701 -2.150 1.00 98.12 679 ILE A CA 1
ATOM 5306 C C . ILE A 1 679 ? -5.070 1.387 -3.380 1.00 98.12 679 ILE A C 1
ATOM 5308 O O . ILE A 1 679 ? -4.914 2.048 -4.406 1.00 98.12 679 ILE A O 1
ATOM 5312 N N . LEU A 1 680 ? -6.050 0.482 -3.258 1.00 98.56 680 LEU A N 1
ATOM 5313 C CA . LEU A 1 680 ? -7.031 0.209 -4.318 1.00 98.56 680 LEU A CA 1
ATOM 5314 C C . LEU A 1 680 ? -7.925 1.422 -4.625 1.00 98.56 680 LEU A C 1
ATOM 5316 O O . LEU A 1 680 ? -8.177 1.707 -5.794 1.00 98.56 680 LEU A O 1
ATOM 5320 N N . HIS A 1 681 ? -8.339 2.190 -3.609 1.00 98.00 681 HIS A N 1
ATOM 5321 C CA . HIS A 1 681 ? -9.001 3.484 -3.812 1.00 98.00 681 HIS A CA 1
ATOM 5322 C C . HIS A 1 681 ? -8.123 4.430 -4.648 1.00 98.00 681 HIS A C 1
ATOM 5324 O O . HIS A 1 681 ? -8.564 4.945 -5.677 1.00 98.00 681 HIS A O 1
ATOM 5330 N N . SER A 1 682 ? -6.859 4.612 -4.249 1.00 97.88 682 SER A N 1
ATOM 5331 C CA . SER A 1 682 ? -5.927 5.523 -4.927 1.00 97.88 682 SER A CA 1
ATOM 5332 C C . SER A 1 682 ? -5.621 5.109 -6.374 1.00 97.88 682 SER A C 1
ATOM 5334 O O . SER A 1 682 ? -5.485 5.968 -7.246 1.00 97.88 682 SER A O 1
ATOM 5336 N N . LEU A 1 683 ? -5.555 3.800 -6.641 1.00 98.12 683 LEU A N 1
ATOM 5337 C CA . LEU A 1 683 ? -5.417 3.227 -7.983 1.00 98.12 683 LEU A CA 1
ATOM 5338 C C . LEU A 1 683 ? -6.658 3.496 -8.851 1.00 98.12 683 LEU A C 1
ATOM 5340 O O . LEU A 1 683 ? -6.515 3.982 -9.971 1.00 98.12 683 LEU A O 1
ATOM 5344 N N . ASP A 1 684 ? -7.867 3.239 -8.338 1.00 97.62 684 ASP A N 1
ATOM 5345 C CA . ASP A 1 684 ? -9.121 3.443 -9.081 1.00 97.62 684 ASP A CA 1
ATOM 5346 C C . ASP A 1 684 ? -9.363 4.914 -9.436 1.00 97.62 684 ASP A C 1
ATOM 5348 O O . ASP A 1 684 ? -9.752 5.215 -10.563 1.00 97.62 684 ASP A O 1
ATOM 5352 N N . GLN A 1 685 ? -9.089 5.841 -8.508 1.00 95.50 685 GLN A N 1
ATOM 5353 C CA . GLN A 1 685 ? -9.236 7.276 -8.777 1.00 95.50 685 GLN A CA 1
ATOM 5354 C C . GLN A 1 685 ? -8.302 7.751 -9.897 1.00 95.50 685 GLN A C 1
ATOM 5356 O O . GLN A 1 685 ? -8.741 8.480 -10.784 1.00 95.50 685 GLN A O 1
ATOM 5361 N N . ARG A 1 686 ? -7.034 7.318 -9.904 1.00 96.06 686 ARG A N 1
ATOM 5362 C CA . ARG A 1 686 ? -6.070 7.725 -10.943 1.00 96.06 686 ARG A CA 1
ATOM 5363 C C . ARG A 1 686 ? -6.324 7.045 -12.282 1.00 96.06 686 ARG A C 1
ATOM 5365 O O . ARG A 1 686 ? -6.233 7.702 -13.311 1.00 96.06 686 ARG A O 1
ATOM 5372 N N . ALA A 1 687 ? -6.703 5.766 -12.290 1.00 96.94 687 ALA A N 1
ATOM 5373 C CA . ALA A 1 687 ? -7.133 5.094 -13.515 1.00 96.94 687 ALA A CA 1
ATOM 5374 C C . ALA A 1 687 ? -8.357 5.802 -14.135 1.00 96.94 687 ALA A C 1
ATOM 5376 O O . ALA A 1 687 ? -8.378 6.060 -15.342 1.00 96.94 687 ALA A O 1
ATOM 5377 N N . GLY A 1 688 ? -9.330 6.193 -13.299 1.00 96.25 688 GLY A N 1
ATOM 5378 C CA . GLY A 1 688 ? -10.578 6.832 -13.720 1.00 96.25 688 GLY A CA 1
ATOM 5379 C C . GLY A 1 688 ? -10.393 8.143 -14.488 1.00 96.25 688 GLY A C 1
ATOM 5380 O O . GLY A 1 688 ? -11.124 8.380 -15.451 1.00 96.25 688 GLY A O 1
ATOM 5381 N N . VAL A 1 689 ? -9.380 8.950 -14.136 1.00 95.44 689 VAL A N 1
ATOM 5382 C CA . VAL A 1 689 ? -9.006 10.185 -14.863 1.00 95.44 689 VAL A CA 1
ATOM 5383 C C . VAL A 1 689 ? -8.735 9.906 -16.345 1.00 95.44 689 VAL A C 1
ATOM 5385 O O . VAL A 1 689 ? -9.142 10.681 -17.209 1.00 95.44 689 VAL A O 1
ATOM 5388 N N . TYR A 1 690 ? -8.119 8.765 -16.654 1.00 95.06 690 TYR A N 1
ATOM 5389 C CA . TYR A 1 690 ? -7.748 8.355 -18.011 1.00 95.06 690 TYR A CA 1
ATOM 5390 C C . TYR A 1 690 ? -8.806 7.459 -18.683 1.00 95.06 690 TYR A C 1
ATOM 5392 O O . TYR A 1 690 ? -8.505 6.751 -19.641 1.00 95.06 690 TYR A O 1
ATOM 5400 N N . GLN A 1 691 ? -10.046 7.461 -18.174 1.00 95.75 691 GLN A N 1
ATOM 5401 C CA . GLN A 1 691 ? -11.141 6.557 -18.568 1.00 95.75 691 GLN A CA 1
ATOM 5402 C C . GLN A 1 691 ? -10.809 5.056 -18.407 1.00 95.75 691 GLN A C 1
ATOM 5404 O O . GLN A 1 691 ? -11.459 4.198 -19.019 1.00 95.75 691 GLN A O 1
ATOM 5409 N N . ARG A 1 692 ? -9.833 4.727 -17.548 1.00 96.94 692 ARG A N 1
ATOM 5410 C CA . ARG A 1 692 ? -9.433 3.356 -17.203 1.00 96.94 692 ARG A CA 1
ATOM 5411 C C . ARG A 1 692 ? -10.025 2.921 -15.862 1.00 96.94 692 ARG A C 1
ATOM 5413 O O . ARG A 1 692 ? -10.323 3.745 -15.005 1.00 96.94 692 ARG A O 1
ATOM 5420 N N . TYR A 1 693 ? -10.185 1.622 -15.657 1.00 97.25 693 TYR A N 1
ATOM 5421 C CA . TYR A 1 693 ? -10.644 1.024 -14.404 1.00 97.25 693 TYR A CA 1
ATOM 5422 C C . TYR A 1 693 ? -9.711 -0.113 -13.977 1.00 97.25 693 TYR A C 1
ATOM 5424 O O . TYR A 1 693 ? -9.053 -0.738 -14.811 1.00 97.25 693 TYR A O 1
ATOM 5432 N N . ILE A 1 694 ? -9.674 -0.388 -12.671 1.00 98.06 694 ILE A N 1
ATOM 5433 C CA . ILE A 1 694 ? -8.903 -1.501 -12.099 1.00 98.06 694 ILE A CA 1
ATOM 5434 C C . ILE A 1 694 ? -9.795 -2.721 -11.821 1.00 98.06 694 ILE A C 1
ATOM 5436 O O . ILE A 1 694 ? -10.961 -2.566 -11.437 1.00 98.06 694 ILE A O 1
ATOM 5440 N N . GLN A 1 695 ? -9.216 -3.912 -11.964 1.00 97.56 695 GLN A N 1
ATOM 5441 C CA . GLN A 1 695 ? -9.710 -5.190 -11.440 1.00 97.56 695 GLN A CA 1
ATOM 5442 C C . GLN A 1 695 ? -8.646 -5.743 -10.477 1.00 97.56 695 GLN A C 1
ATOM 5444 O O . GLN A 1 695 ? -7.556 -6.092 -10.937 1.00 97.56 695 GLN A O 1
ATOM 5449 N N . PRO A 1 696 ? -8.893 -5.774 -9.155 1.00 98.19 696 PRO A N 1
ATOM 5450 C CA . PRO A 1 696 ? -7.989 -6.422 -8.209 1.00 98.19 696 PRO A CA 1
ATOM 5451 C C . PRO A 1 696 ? -7.952 -7.933 -8.440 1.00 98.19 696 PRO A C 1
ATOM 5453 O O . PRO A 1 696 ? -9.006 -8.545 -8.534 1.00 98.19 696 PRO A O 1
ATOM 5456 N N . LEU A 1 697 ? -6.752 -8.517 -8.498 1.00 98.31 697 LEU A N 1
ATOM 5457 C CA . LEU A 1 697 ? -6.551 -9.969 -8.552 1.00 98.31 697 LEU A CA 1
ATOM 5458 C C . LEU A 1 697 ? -6.191 -10.540 -7.178 1.00 98.31 697 LEU A C 1
ATOM 5460 O O . LEU A 1 697 ? -6.726 -11.554 -6.743 1.00 98.31 697 LEU A O 1
ATOM 5464 N N . LEU A 1 698 ? -5.272 -9.882 -6.469 1.00 98.50 698 LEU A N 1
ATOM 5465 C CA . LEU A 1 698 ? -4.778 -10.341 -5.174 1.00 98.50 698 LEU A CA 1
ATOM 5466 C C . LEU A 1 698 ? -4.282 -9.150 -4.351 1.00 98.50 698 LEU A C 1
ATOM 5468 O O . LEU A 1 698 ? -3.437 -8.384 -4.810 1.00 98.50 698 LEU A O 1
ATOM 5472 N N . SER A 1 699 ? -4.775 -9.016 -3.120 1.00 98.12 699 SER A N 1
ATOM 5473 C CA . SER A 1 699 ? -4.405 -7.934 -2.201 1.00 98.12 699 SER A CA 1
ATOM 5474 C C . SER A 1 699 ? -4.023 -8.502 -0.838 1.00 98.12 699 SER A C 1
ATOM 5476 O O . SER A 1 699 ? -4.891 -8.968 -0.110 1.00 98.12 699 SER A O 1
ATOM 5478 N N . ILE A 1 700 ? -2.736 -8.469 -0.483 1.00 97.00 700 ILE A N 1
ATOM 5479 C CA . ILE A 1 700 ? -2.203 -9.131 0.719 1.00 97.00 700 ILE A CA 1
ATOM 5480 C C . ILE A 1 700 ? -1.491 -8.172 1.681 1.00 97.00 700 ILE A C 1
ATOM 5482 O O . ILE A 1 700 ? -0.659 -7.356 1.277 1.00 97.00 700 ILE A O 1
ATOM 5486 N N . SER A 1 701 ? -1.771 -8.307 2.980 1.00 94.31 701 SER A N 1
ATOM 5487 C CA . SER A 1 701 ? -1.020 -7.654 4.063 1.00 94.31 701 SER A CA 1
ATOM 5488 C C . SER A 1 701 ? -0.058 -8.639 4.724 1.00 94.31 701 SER A C 1
ATOM 5490 O O . SER A 1 701 ? -0.486 -9.661 5.258 1.00 94.31 701 SER A O 1
ATOM 5492 N N . VAL A 1 702 ? 1.250 -8.358 4.662 1.00 87.19 702 VAL A N 1
ATOM 5493 C CA . VAL A 1 702 ? 2.306 -9.315 5.032 1.00 87.19 702 VAL A CA 1
ATOM 5494 C C . VAL A 1 702 ? 3.462 -8.618 5.755 1.00 87.19 702 VAL A C 1
ATOM 5496 O O . VAL A 1 702 ? 4.047 -7.663 5.253 1.00 87.19 702 VAL A O 1
ATOM 5499 N N . ASP A 1 703 ? 3.816 -9.132 6.938 1.00 84.44 703 ASP A N 1
ATOM 5500 C CA . ASP A 1 703 ? 4.894 -8.690 7.844 1.00 84.44 703 ASP A CA 1
ATOM 5501 C C . ASP A 1 703 ? 4.870 -7.200 8.252 1.00 84.44 703 ASP A C 1
ATOM 5503 O O . ASP A 1 703 ? 4.631 -6.871 9.412 1.00 84.44 703 ASP A O 1
ATOM 5507 N N . PHE A 1 704 ? 5.168 -6.296 7.320 1.00 83.88 704 PHE A N 1
ATOM 5508 C CA . PHE A 1 704 ? 5.263 -4.841 7.517 1.00 83.88 704 PHE A CA 1
ATOM 5509 C C . PHE A 1 704 ? 4.877 -4.029 6.269 1.00 83.88 704 PHE A C 1
ATOM 5511 O O . PHE A 1 704 ? 5.074 -2.810 6.238 1.00 83.88 704 PHE A O 1
ATOM 5518 N N . TYR A 1 705 ? 4.381 -4.691 5.227 1.00 92.19 705 TYR A N 1
ATOM 5519 C CA . TYR A 1 705 ? 4.008 -4.092 3.953 1.00 92.19 705 TYR A CA 1
ATOM 5520 C C . TYR A 1 705 ? 2.652 -4.632 3.492 1.00 92.19 705 TYR A C 1
ATOM 5522 O O . TYR A 1 705 ? 2.142 -5.634 3.998 1.00 92.19 705 TYR A O 1
ATOM 5530 N N . ILE A 1 706 ? 2.069 -3.951 2.516 1.00 96.19 706 ILE A N 1
ATOM 5531 C CA . ILE A 1 706 ? 0.982 -4.483 1.699 1.00 96.19 706 ILE A CA 1
ATOM 5532 C C . ILE A 1 706 ? 1.458 -4.613 0.257 1.00 96.19 706 ILE A C 1
ATOM 5534 O O . ILE A 1 706 ? 2.292 -3.824 -0.196 1.00 96.19 706 ILE A O 1
ATOM 5538 N N . ARG A 1 707 ? 0.921 -5.598 -0.459 1.00 97.38 707 ARG A N 1
ATOM 5539 C CA . ARG A 1 707 ? 1.166 -5.831 -1.883 1.00 97.38 707 ARG A CA 1
ATOM 5540 C C . ARG A 1 707 ? -0.181 -6.045 -2.567 1.00 97.38 707 ARG A C 1
ATOM 5542 O O . ARG A 1 707 ? -0.977 -6.855 -2.097 1.00 97.38 707 ARG A O 1
ATOM 5549 N N . VAL A 1 708 ? -0.444 -5.307 -3.641 1.00 98.44 708 VAL A N 1
ATOM 5550 C CA . VAL A 1 708 ? -1.656 -5.467 -4.456 1.00 98.44 708 VAL A CA 1
ATOM 5551 C C . VAL A 1 708 ? -1.290 -5.716 -5.913 1.00 98.44 708 VAL A C 1
ATOM 5553 O O . VAL A 1 708 ? -0.384 -5.082 -6.456 1.00 98.44 708 VAL A O 1
ATOM 5556 N N . PHE A 1 709 ? -2.011 -6.644 -6.526 1.00 98.75 709 PHE A N 1
ATOM 5557 C CA . PHE A 1 709 ? -1.911 -7.034 -7.924 1.00 98.75 709 PHE A CA 1
ATOM 5558 C C . PHE A 1 709 ? -3.233 -6.664 -8.597 1.00 98.75 709 PHE A C 1
ATOM 5560 O O . PHE A 1 709 ? -4.285 -7.155 -8.181 1.00 98.75 709 PHE A O 1
ATOM 5567 N N . VAL A 1 710 ? -3.207 -5.770 -9.589 1.00 98.50 710 VAL A N 1
ATOM 5568 C CA . VAL A 1 710 ? -4.423 -5.290 -10.273 1.00 98.50 710 VAL A CA 1
ATOM 5569 C C . VAL A 1 710 ? -4.236 -5.279 -11.790 1.00 98.50 710 VAL A C 1
ATOM 5571 O O . VAL A 1 710 ? -3.197 -4.836 -12.276 1.00 98.50 710 VAL A O 1
ATOM 5574 N N . ARG A 1 711 ? -5.244 -5.713 -12.553 1.00 98.50 711 ARG A N 1
ATOM 5575 C CA . ARG A 1 711 ? -5.297 -5.491 -14.009 1.00 98.50 711 ARG A CA 1
ATOM 5576 C C . ARG A 1 711 ? -5.898 -4.120 -14.303 1.00 98.50 711 ARG A C 1
ATOM 5578 O O . ARG A 1 711 ? -6.805 -3.685 -13.587 1.00 98.50 711 ARG A O 1
ATOM 5585 N N . VAL A 1 712 ? -5.420 -3.443 -15.347 1.00 98.06 712 VAL A N 1
ATOM 5586 C CA . VAL A 1 712 ? -5.899 -2.106 -15.742 1.00 98.06 712 VAL A CA 1
ATOM 5587 C C . VAL A 1 712 ? -6.447 -2.123 -17.164 1.00 98.06 712 VAL A C 1
ATOM 5589 O O . VAL A 1 712 ? -5.735 -2.402 -18.127 1.00 98.06 712 VAL A O 1
ATOM 5592 N N . PHE A 1 713 ? -7.721 -1.768 -17.289 1.00 97.31 713 PHE A N 1
ATOM 5593 C CA . PHE A 1 713 ? -8.480 -1.803 -18.535 1.00 97.31 713 PHE A CA 1
ATOM 5594 C C . PHE A 1 713 ? -9.058 -0.426 -18.868 1.00 97.31 713 PHE A C 1
ATOM 5596 O O . PHE A 1 713 ? -9.306 0.384 -17.980 1.00 97.31 713 PHE A O 1
ATOM 5603 N N . THR A 1 714 ? -9.339 -0.162 -20.133 1.00 96.06 714 THR A N 1
ATOM 5604 C CA . THR A 1 714 ? -10.028 1.029 -20.633 1.00 96.06 714 THR A CA 1
ATOM 5605 C C . THR A 1 714 ? -11.533 0.765 -20.683 1.00 96.06 714 THR A C 1
ATOM 5607 O O . THR A 1 714 ? -11.977 -0.278 -21.154 1.00 96.06 714 THR A O 1
ATOM 5610 N N . GLY A 1 715 ? -12.362 1.696 -20.202 1.00 94.38 715 GLY A N 1
ATOM 5611 C CA . GLY A 1 715 ? -13.812 1.499 -20.244 1.00 94.38 715 GLY A CA 1
ATOM 5612 C C . GLY A 1 715 ? -14.605 2.579 -19.526 1.00 94.38 715 GLY A C 1
ATOM 5613 O O . GLY A 1 715 ? -14.974 2.412 -18.364 1.00 94.38 715 GLY A O 1
ATOM 5614 N N . GLN A 1 716 ? -14.954 3.651 -20.241 1.00 87.94 716 GLN A N 1
ATOM 5615 C CA . GLN A 1 716 ? -15.686 4.802 -19.696 1.00 87.94 716 GLN A CA 1
ATOM 5616 C C . GLN A 1 716 ? -16.988 4.409 -18.966 1.00 87.94 716 GLN A C 1
ATOM 5618 O O . GLN A 1 716 ? -17.293 4.946 -17.902 1.00 87.94 716 GLN A O 1
ATOM 5623 N N . ALA A 1 717 ? -17.744 3.437 -19.491 1.00 85.69 717 ALA A N 1
ATOM 5624 C CA . ALA A 1 717 ? -18.952 2.925 -18.839 1.00 85.69 717 ALA A CA 1
ATOM 5625 C C . ALA A 1 717 ? -18.650 2.227 -17.499 1.00 85.69 717 ALA A C 1
ATOM 5627 O O . ALA A 1 717 ? -19.372 2.425 -16.523 1.00 85.69 717 ALA A O 1
ATOM 5628 N N . LYS A 1 718 ? -17.545 1.472 -17.407 1.00 89.50 718 LYS A N 1
ATOM 5629 C CA . LYS A 1 718 ? -17.101 0.858 -16.148 1.00 89.50 718 LYS A CA 1
ATOM 5630 C C . LYS A 1 718 ? -16.582 1.911 -15.159 1.00 89.50 718 LYS A C 1
ATOM 5632 O O . LYS A 1 718 ? -16.921 1.816 -13.980 1.00 89.50 718 LYS A O 1
ATOM 5637 N N . VAL A 1 719 ? -15.905 2.970 -15.617 1.00 91.56 719 VAL A N 1
ATOM 5638 C CA . VAL A 1 719 ? -15.461 4.100 -14.767 1.00 91.56 719 VAL A CA 1
ATOM 5639 C C . VAL A 1 719 ? -16.621 4.825 -14.075 1.00 91.56 719 VAL A C 1
ATOM 5641 O O . VAL A 1 719 ? -16.474 5.215 -12.919 1.00 91.56 719 VAL A O 1
ATOM 5644 N N . LYS A 1 720 ? -17.812 4.911 -14.688 1.00 88.31 720 LYS A N 1
ATOM 5645 C CA . LYS A 1 720 ? -19.016 5.475 -14.032 1.00 88.31 720 LYS A CA 1
ATOM 5646 C C . LYS A 1 720 ? -19.421 4.730 -12.743 1.00 88.31 720 LYS A C 1
ATOM 5648 O O . LYS A 1 720 ? -20.050 5.328 -11.877 1.00 88.31 720 LYS A O 1
ATOM 5653 N N . ASN A 1 721 ? -18.992 3.475 -12.554 1.00 88.50 721 ASN A N 1
ATOM 5654 C CA . ASN A 1 721 ? -19.178 2.741 -11.295 1.00 88.50 721 ASN A CA 1
ATOM 5655 C C . ASN A 1 721 ? -18.246 3.214 -10.166 1.00 88.50 721 ASN A C 1
ATOM 5657 O O . ASN A 1 721 ? -18.493 2.833 -9.026 1.00 88.50 721 ASN A O 1
ATOM 5661 N N . SER A 1 722 ? -17.178 3.982 -10.437 1.00 92.12 722 SER A N 1
ATOM 5662 C CA . SER A 1 722 ? -16.105 4.270 -9.466 1.00 92.12 722 SER A CA 1
ATOM 5663 C C . SER A 1 722 ? -16.648 4.756 -8.120 1.00 92.12 722 SER A C 1
ATOM 5665 O O . SER A 1 722 ? -16.387 4.114 -7.108 1.00 92.12 722 SER A O 1
ATOM 5667 N N . ALA A 1 723 ? -17.511 5.778 -8.102 1.00 92.25 723 ALA A N 1
ATOM 5668 C CA . ALA A 1 723 ? -18.128 6.277 -6.868 1.00 92.25 723 ALA A CA 1
ATOM 5669 C C . ALA A 1 723 ? -18.930 5.204 -6.102 1.00 92.25 723 ALA A C 1
ATOM 5671 O O . ALA A 1 723 ? -18.936 5.201 -4.875 1.00 92.25 723 ALA A O 1
ATOM 5672 N N . SER A 1 724 ? -19.564 4.250 -6.788 1.00 92.62 724 SER A N 1
ATOM 5673 C CA . SER A 1 724 ? -20.230 3.120 -6.127 1.00 92.62 724 SER A CA 1
ATOM 5674 C C . SER A 1 724 ? -19.260 2.105 -5.530 1.00 92.62 724 SER A C 1
ATOM 5676 O O . SER A 1 724 ? -19.615 1.472 -4.541 1.00 92.62 724 SER A O 1
ATOM 5678 N N . LYS A 1 725 ? -18.039 1.979 -6.063 1.00 94.38 725 LYS A N 1
ATOM 5679 C CA . LYS A 1 725 ? -16.982 1.100 -5.528 1.00 94.38 725 LYS A CA 1
ATOM 5680 C C . LYS A 1 725 ? -16.255 1.681 -4.309 1.00 94.38 725 LYS A C 1
ATOM 5682 O O . LYS A 1 725 ? -15.559 0.939 -3.622 1.00 94.38 725 LYS A O 1
ATOM 5687 N N . GLN A 1 726 ? -16.397 2.980 -4.033 1.00 95.62 726 GLN A N 1
ATOM 5688 C CA . GLN A 1 726 ? -15.767 3.651 -2.888 1.00 95.62 726 GLN A CA 1
ATOM 5689 C C . GLN A 1 726 ? -16.739 3.803 -1.708 1.00 95.62 726 GLN A C 1
ATOM 5691 O O . GLN A 1 726 ? -17.934 4.038 -1.908 1.00 95.62 726 GLN A O 1
ATOM 5696 N N . ALA A 1 727 ? -16.228 3.735 -0.476 1.00 96.75 727 ALA A N 1
ATOM 5697 C CA . ALA A 1 727 ? -16.992 3.969 0.749 1.00 96.75 727 ALA A CA 1
ATOM 5698 C C . ALA A 1 727 ? -16.247 4.822 1.782 1.00 96.75 727 ALA A C 1
ATOM 5700 O O . ALA A 1 727 ? -15.037 4.689 1.950 1.00 96.75 727 ALA A O 1
ATOM 5701 N N . LEU A 1 728 ? -16.983 5.637 2.535 1.00 97.38 728 LEU A N 1
ATOM 5702 C CA . LEU A 1 728 ? -16.531 6.180 3.817 1.00 97.38 728 LEU A CA 1
ATOM 5703 C C . LEU A 1 728 ? -16.784 5.160 4.934 1.00 97.38 728 LEU A C 1
ATOM 5705 O O . LEU A 1 728 ? -17.728 4.372 4.857 1.00 97.38 728 LEU A O 1
ATOM 5709 N N . ILE A 1 729 ? -15.967 5.202 5.984 1.00 97.44 729 ILE A N 1
ATOM 5710 C CA . ILE A 1 729 ? -16.117 4.377 7.188 1.00 97.44 729 ILE A CA 1
ATOM 5711 C C . ILE A 1 729 ? -16.500 5.282 8.358 1.00 97.44 729 ILE A C 1
ATOM 5713 O O . ILE A 1 729 ? -15.770 6.219 8.683 1.00 97.44 729 ILE A O 1
ATOM 5717 N N . TYR A 1 730 ? -17.611 4.959 9.016 1.00 97.44 730 TYR A N 1
ATOM 5718 C CA . TYR A 1 730 ? -18.022 5.522 10.300 1.00 97.44 730 TYR A CA 1
ATOM 5719 C C . TYR A 1 730 ? -17.625 4.531 11.395 1.00 97.44 730 TYR A C 1
ATOM 5721 O O . TYR A 1 730 ? -18.256 3.489 11.528 1.00 97.44 730 TYR A O 1
ATOM 5729 N N . ASN A 1 731 ? -16.569 4.823 12.156 1.00 96.88 731 ASN A N 1
ATOM 5730 C CA . ASN A 1 731 ? -16.024 3.953 13.205 1.00 96.88 731 ASN A CA 1
ATOM 5731 C C . ASN A 1 731 ? -16.307 4.554 14.590 1.00 96.88 731 ASN A C 1
ATOM 5733 O O . ASN A 1 731 ? -15.799 5.631 14.907 1.00 96.88 731 ASN A O 1
ATOM 5737 N N . CYS A 1 732 ? -17.055 3.866 15.449 1.00 97.19 732 CYS A N 1
ATOM 5738 C CA . CYS A 1 732 ? -17.313 4.314 16.818 1.00 97.19 732 CYS A CA 1
ATOM 5739 C C . CYS A 1 732 ? -16.015 4.382 17.643 1.00 97.19 732 CYS A C 1
ATOM 5741 O O . CYS A 1 732 ? -15.292 3.391 17.748 1.00 97.19 732 CYS A O 1
ATOM 5743 N N . VAL A 1 733 ? -15.736 5.530 18.275 1.00 95.44 733 VAL A N 1
ATOM 5744 C CA . VAL A 1 733 ? -14.506 5.715 19.076 1.00 95.44 733 VAL A CA 1
ATOM 5745 C C . VAL A 1 733 ? -14.528 4.981 20.422 1.00 95.44 733 VAL A C 1
ATOM 5747 O O . VAL A 1 733 ? -13.474 4.793 21.017 1.00 95.44 733 VAL A O 1
ATOM 5750 N N . GLY A 1 734 ? -15.712 4.578 20.899 1.00 95.25 734 GLY A N 1
ATOM 5751 C CA . GLY A 1 734 ? -15.884 3.815 22.137 1.00 95.25 734 GLY A CA 1
ATOM 5752 C C . GLY A 1 734 ? -15.698 2.313 21.924 1.00 95.25 734 GLY A C 1
ATOM 5753 O O . GLY A 1 734 ? -14.751 1.727 22.432 1.00 95.25 734 GLY A O 1
ATOM 5754 N N . CYS A 1 735 ? -16.601 1.685 21.163 1.00 95.19 735 CYS A N 1
ATOM 5755 C CA . CYS A 1 735 ? -16.637 0.226 21.011 1.00 95.19 735 CYS A CA 1
ATOM 5756 C C . CYS A 1 735 ? -15.964 -0.329 19.741 1.00 95.19 735 CYS A C 1
ATOM 5758 O O . CYS A 1 735 ? -15.850 -1.543 19.590 1.00 95.19 735 CYS A O 1
ATOM 5760 N N . GLY A 1 736 ? -15.534 0.522 18.803 1.00 95.06 736 GLY A N 1
ATOM 5761 C CA . GLY A 1 736 ? -14.908 0.082 17.548 1.00 95.06 736 GLY A CA 1
ATOM 5762 C C . GLY A 1 736 ? -15.858 -0.548 16.518 1.00 95.06 736 GLY A C 1
ATOM 5763 O O . GLY A 1 736 ? -15.389 -1.024 15.488 1.00 95.06 736 GLY A O 1
ATOM 5764 N N . SER A 1 737 ? -17.174 -0.540 16.761 1.00 96.00 737 SER A N 1
ATOM 5765 C CA . SER A 1 737 ? -18.183 -0.908 15.753 1.00 96.00 737 SER A CA 1
ATOM 5766 C C . SER A 1 737 ? -18.124 0.053 14.566 1.00 96.00 737 SER A C 1
ATOM 5768 O O . SER A 1 737 ? -17.900 1.253 14.762 1.00 96.00 737 SER A O 1
ATOM 5770 N N . PHE A 1 738 ? -18.307 -0.455 13.346 1.00 96.56 738 PHE A N 1
ATOM 5771 C CA . PHE A 1 738 ? -18.116 0.326 12.128 1.00 96.56 738 PHE A CA 1
ATOM 5772 C C . PHE A 1 738 ? -19.213 0.090 11.085 1.00 96.56 738 PHE A C 1
ATOM 5774 O O . PHE A 1 738 ? -19.746 -1.007 10.963 1.00 96.56 738 PHE A O 1
ATOM 5781 N N . HIS A 1 739 ? -19.513 1.129 10.304 1.00 96.06 739 HIS A N 1
ATOM 5782 C CA . HIS A 1 739 ? -20.491 1.100 9.214 1.00 96.06 739 HIS A CA 1
ATOM 5783 C C . HIS A 1 739 ? -19.872 1.714 7.952 1.00 96.06 739 HIS A C 1
ATOM 5785 O O . HIS A 1 739 ? -19.151 2.714 8.033 1.00 96.06 739 HIS A O 1
ATOM 5791 N N . LEU A 1 740 ? -20.151 1.131 6.781 1.00 95.62 740 LEU A N 1
ATOM 5792 C CA . LEU A 1 740 ? -19.672 1.633 5.490 1.00 95.62 740 LEU A CA 1
ATOM 5793 C C . LEU A 1 740 ? -20.773 2.415 4.765 1.00 95.62 740 LEU A C 1
ATOM 5795 O O . LEU A 1 740 ? -21.866 1.905 4.536 1.00 95.62 740 LEU A O 1
ATOM 5799 N N . GLN A 1 741 ? -20.446 3.626 4.323 1.00 95.31 741 GLN A N 1
ATOM 5800 C CA . GLN A 1 741 ? -21.290 4.457 3.467 1.00 95.31 741 GLN A CA 1
ATOM 5801 C C . GLN A 1 741 ? -20.705 4.471 2.055 1.00 95.31 741 GLN A C 1
ATOM 5803 O O . GLN A 1 741 ? -19.693 5.132 1.828 1.00 95.31 741 GLN A O 1
ATOM 5808 N N . ARG A 1 742 ? -21.329 3.780 1.090 1.00 94.50 742 ARG A N 1
ATOM 5809 C CA . ARG A 1 742 ? -20.945 3.904 -0.332 1.00 94.50 742 ARG A CA 1
ATOM 5810 C C . ARG A 1 742 ? -21.097 5.365 -0.785 1.00 94.50 742 ARG A C 1
ATOM 5812 O O . ARG A 1 742 ? -22.041 6.034 -0.365 1.00 94.50 742 ARG A O 1
ATOM 5819 N N . MET A 1 743 ? -20.195 5.852 -1.640 1.00 93.31 743 MET A N 1
ATOM 5820 C CA . MET A 1 743 ? -20.213 7.245 -2.128 1.00 93.31 743 MET A CA 1
ATOM 5821 C C . MET A 1 743 ? -21.241 7.468 -3.253 1.00 93.31 743 MET A C 1
ATOM 5823 O O . MET A 1 743 ? -21.825 8.545 -3.360 1.00 93.31 743 MET A O 1
ATOM 5827 N N . GLY A 1 744 ? -21.502 6.447 -4.073 1.00 92.38 744 GLY A N 1
ATOM 5828 C CA . GLY A 1 744 ? -22.526 6.466 -5.122 1.00 92.38 744 GLY A CA 1
ATOM 5829 C C . GLY A 1 744 ? -23.427 5.233 -5.089 1.00 92.38 744 GLY A C 1
ATOM 5830 O O . GLY A 1 744 ? -22.987 4.136 -4.744 1.00 92.38 744 GLY A O 1
ATOM 5831 N N . ARG A 1 745 ? -24.682 5.377 -5.511 1.00 89.62 745 ARG A N 1
ATOM 5832 C CA . ARG A 1 745 ? -25.625 4.264 -5.689 1.00 89.62 745 ARG A CA 1
ATOM 5833 C C . ARG A 1 745 ? -25.639 3.813 -7.152 1.00 89.62 745 ARG A C 1
ATOM 5835 O O . ARG A 1 745 ? -25.665 4.641 -8.061 1.00 89.62 745 ARG A O 1
ATOM 5842 N N . ARG A 1 746 ? -25.678 2.495 -7.356 1.00 87.31 746 ARG A N 1
ATOM 5843 C CA . ARG A 1 746 ? -25.894 1.834 -8.649 1.00 87.31 746 ARG A CA 1
ATOM 5844 C C . ARG A 1 746 ? -27.276 1.176 -8.647 1.00 87.31 746 ARG A C 1
ATOM 5846 O O . ARG A 1 746 ? -27.609 0.481 -7.691 1.00 87.31 746 ARG A O 1
ATOM 5853 N N . THR A 1 747 ? -28.064 1.383 -9.696 1.00 85.19 747 THR A N 1
ATOM 5854 C CA . THR A 1 747 ? -29.374 0.735 -9.899 1.00 85.19 747 THR A CA 1
ATOM 5855 C C . THR A 1 747 ? -29.477 0.223 -11.331 1.00 85.19 747 THR A C 1
ATOM 5857 O O . THR A 1 747 ? -29.269 0.996 -12.268 1.00 85.19 747 THR A O 1
ATOM 5860 N N . SER A 1 748 ? -29.791 -1.062 -11.500 1.00 82.31 748 SER A N 1
ATOM 5861 C CA . SER A 1 748 ? -29.998 -1.684 -12.811 1.00 82.31 748 SER A CA 1
ATOM 5862 C C . SER A 1 748 ? -31.475 -1.633 -13.197 1.00 82.31 748 SER A C 1
ATOM 5864 O O . SER A 1 748 ? -32.335 -2.061 -12.431 1.00 82.31 748 SER A O 1
ATOM 5866 N N . ASN A 1 749 ? -31.745 -1.140 -14.403 1.00 76.31 749 ASN A N 1
ATOM 5867 C CA . ASN A 1 749 ? -33.042 -1.185 -15.063 1.00 76.31 749 ASN A CA 1
ATOM 5868 C C . ASN A 1 749 ? -32.872 -2.026 -16.342 1.00 76.31 749 ASN A C 1
ATOM 5870 O O . ASN A 1 749 ? -32.756 -1.494 -17.450 1.00 76.31 749 ASN A O 1
ATOM 5874 N N . GLY A 1 750 ? -32.760 -3.347 -16.173 1.00 79.69 750 GLY A N 1
ATOM 5875 C CA . GLY A 1 750 ? -32.441 -4.278 -17.260 1.00 79.69 750 GLY A CA 1
ATOM 5876 C C . GLY A 1 750 ? -31.060 -3.994 -17.860 1.00 79.69 750 GLY A C 1
ATOM 5877 O O . GLY A 1 750 ? -30.067 -3.909 -17.137 1.00 79.69 750 GLY A O 1
ATOM 5878 N N . LYS A 1 751 ? -30.995 -3.790 -19.184 1.00 72.50 751 LYS A N 1
ATOM 5879 C CA . LYS A 1 751 ? -29.742 -3.474 -19.901 1.00 72.50 751 LYS A CA 1
ATOM 5880 C C . LYS A 1 751 ? -29.112 -2.127 -19.499 1.00 72.50 751 LYS A C 1
ATOM 5882 O O . LYS A 1 751 ? -27.928 -1.922 -19.752 1.00 72.50 751 LYS A O 1
ATOM 5887 N N . ASN A 1 752 ? -29.864 -1.213 -18.876 1.00 74.81 752 ASN A N 1
ATOM 5888 C CA . ASN A 1 752 ? -29.388 0.132 -18.541 1.00 74.81 752 ASN A CA 1
ATOM 5889 C C . ASN A 1 752 ? -28.992 0.264 -17.064 1.00 74.81 752 ASN A C 1
ATOM 5891 O O . ASN A 1 752 ? -29.780 -0.017 -16.161 1.00 74.81 752 ASN A O 1
ATOM 5895 N N . MET A 1 753 ? -27.777 0.762 -16.814 1.00 82.81 753 MET A N 1
ATOM 5896 C CA . MET A 1 753 ? -27.251 0.997 -15.467 1.00 82.81 753 MET A CA 1
ATOM 5897 C C . MET A 1 753 ? -27.296 2.488 -15.117 1.00 82.81 753 MET A C 1
ATOM 5899 O O . MET A 1 753 ? -26.613 3.302 -15.743 1.00 82.81 753 MET A O 1
ATOM 5903 N N . LYS A 1 754 ? -28.084 2.852 -14.102 1.00 86.06 754 LYS A N 1
ATOM 5904 C CA . LYS A 1 754 ? -28.183 4.222 -13.582 1.00 86.06 754 LYS A CA 1
ATOM 5905 C C . LYS A 1 754 ? -27.273 4.397 -12.365 1.00 86.06 754 LYS A C 1
ATOM 5907 O O . LYS A 1 754 ? -27.205 3.534 -11.488 1.00 86.06 754 LYS A O 1
ATOM 5912 N N . TYR A 1 755 ? -26.610 5.549 -12.315 1.00 88.31 755 TYR A N 1
ATOM 5913 C CA . TYR A 1 755 ? -25.739 5.977 -11.224 1.00 88.31 755 TYR A CA 1
ATOM 5914 C C . TYR A 1 755 ? -26.316 7.233 -10.571 1.00 88.31 755 TYR A C 1
ATOM 5916 O O . TYR A 1 755 ? -26.802 8.126 -11.268 1.00 88.31 755 TYR A O 1
ATOM 5924 N N . SER A 1 756 ? -26.258 7.317 -9.245 1.00 89.31 756 SER A N 1
ATOM 5925 C CA . SER A 1 756 ? -26.620 8.520 -8.486 1.00 89.31 756 SER A CA 1
ATOM 5926 C C . SER A 1 756 ? -25.688 8.718 -7.294 1.00 89.31 756 SER A C 1
ATOM 5928 O O . SER A 1 756 ? -24.937 7.815 -6.922 1.00 89.31 756 SER A O 1
ATOM 5930 N N . ALA A 1 757 ? -25.778 9.876 -6.636 1.00 90.00 757 ALA A N 1
ATOM 5931 C CA . ALA A 1 757 ? -25.272 10.009 -5.273 1.00 90.00 757 ALA A CA 1
ATOM 5932 C C . ALA A 1 757 ? -25.929 8.960 -4.353 1.00 90.00 757 ALA A C 1
ATOM 5934 O O . ALA A 1 757 ? -27.054 8.509 -4.611 1.00 90.00 757 ALA A O 1
ATOM 5935 N N . ALA A 1 758 ? -25.219 8.561 -3.300 1.00 90.38 758 ALA A N 1
ATOM 5936 C CA . ALA A 1 758 ? -25.794 7.780 -2.213 1.00 90.38 758 ALA A CA 1
ATOM 5937 C C . ALA A 1 758 ? -26.448 8.698 -1.166 1.00 90.38 758 ALA A C 1
ATOM 5939 O O . ALA A 1 758 ? -26.027 9.838 -0.974 1.00 90.38 758 ALA A O 1
ATOM 5940 N N . THR A 1 759 ? -27.455 8.181 -0.466 1.00 89.94 759 THR A N 1
ATOM 5941 C CA . THR A 1 759 ? -28.045 8.818 0.721 1.00 89.94 759 THR A CA 1
ATOM 5942 C C . THR A 1 759 ? -27.324 8.307 1.973 1.00 89.94 759 THR A C 1
ATOM 5944 O O . THR A 1 759 ? -26.900 7.151 1.999 1.00 89.94 759 THR A O 1
ATOM 5947 N N . GLY A 1 760 ? -27.166 9.163 2.983 1.00 79.81 760 GLY A N 1
ATOM 5948 C CA . GLY A 1 760 ? -26.467 8.873 4.239 1.00 79.81 760 GLY A CA 1
ATOM 5949 C C . GLY A 1 760 ? -26.501 10.077 5.193 1.00 79.81 760 GLY A C 1
ATOM 5950 O O . GLY A 1 760 ? -27.054 11.113 4.813 1.00 79.81 760 GLY A O 1
ATOM 5951 N N . PRO A 1 761 ? -25.900 9.994 6.397 1.00 90.50 761 PRO A N 1
ATOM 5952 C CA . PRO A 1 761 ? -25.076 8.893 6.915 1.00 90.50 761 PRO A CA 1
ATOM 5953 C C . PRO A 1 761 ? -25.871 7.606 7.222 1.00 90.50 761 PRO A C 1
ATOM 5955 O O . PRO A 1 761 ? -27.093 7.661 7.339 1.00 90.50 761 PRO A O 1
ATOM 5958 N N . PRO A 1 762 ? -25.193 6.456 7.410 1.00 92.00 762 PRO A N 1
ATOM 5959 C CA . PRO A 1 762 ? -25.821 5.181 7.761 1.00 92.00 762 PRO A CA 1
ATOM 5960 C C . PRO A 1 762 ? -25.937 4.978 9.286 1.00 92.00 762 PRO A C 1
ATOM 5962 O O . PRO A 1 762 ? -26.211 3.873 9.741 1.00 92.00 762 PRO A O 1
ATOM 5965 N N . VAL A 1 763 ? -25.650 6.018 10.075 1.00 95.06 763 VAL A N 1
ATOM 5966 C CA . VAL A 1 763 ? -25.576 6.004 11.543 1.00 95.06 763 VAL A CA 1
ATOM 5967 C C . VAL A 1 763 ? -26.126 7.306 12.120 1.00 95.06 763 VAL A C 1
ATOM 5969 O O . VAL A 1 763 ? -26.067 8.354 11.473 1.00 95.06 763 VAL A O 1
ATOM 5972 N N . GLY A 1 764 ? -26.604 7.248 13.364 1.00 94.56 764 GLY A N 1
ATOM 5973 C CA . GLY A 1 764 ? -26.950 8.432 14.148 1.00 94.56 764 GLY A CA 1
ATOM 5974 C C . GLY A 1 764 ? -25.728 9.253 14.606 1.00 94.56 764 GLY A C 1
ATOM 5975 O O . GLY A 1 764 ? -24.575 8.881 14.349 1.00 94.56 764 GLY A O 1
ATOM 5976 N N . PRO A 1 765 ? -25.959 10.371 15.326 1.00 93.38 765 PRO A N 1
ATOM 5977 C CA . PRO A 1 765 ? -24.884 11.206 15.876 1.00 93.38 765 PRO A CA 1
ATOM 5978 C C . PRO A 1 765 ? -24.006 10.453 16.893 1.00 93.38 765 PRO A C 1
ATOM 5980 O O . PRO A 1 765 ? -22.812 10.738 17.021 1.00 93.38 765 PRO A O 1
ATOM 5983 N N . GLU A 1 766 ? -24.576 9.454 17.568 1.00 95.94 766 GLU A N 1
ATOM 5984 C CA . GLU A 1 766 ? -23.896 8.549 18.493 1.00 95.94 766 GLU A CA 1
ATOM 5985 C C . GLU A 1 766 ? -24.099 7.084 18.082 1.00 95.94 766 GLU A C 1
ATOM 5987 O O . GLU A 1 766 ? -25.036 6.744 17.361 1.00 95.94 766 GLU A O 1
ATOM 5992 N N . CYS A 1 767 ? -23.198 6.212 18.532 1.00 96.62 767 CYS A N 1
ATOM 5993 C CA . CYS A 1 767 ? -23.266 4.768 18.321 1.00 96.62 767 CYS A CA 1
ATOM 5994 C C . CYS A 1 767 ? -24.363 4.128 19.180 1.00 96.62 767 CYS A C 1
ATOM 5996 O O . CYS A 1 767 ? -24.301 4.196 20.409 1.00 96.62 767 CYS A O 1
ATOM 5998 N N . GLU A 1 768 ? -25.299 3.432 18.534 1.00 94.88 768 GLU A N 1
ATOM 5999 C CA . GLU A 1 768 ? -26.428 2.735 19.166 1.00 94.88 768 GLU A CA 1
ATOM 6000 C C . GLU A 1 768 ? -26.023 1.713 20.245 1.00 94.88 768 GLU A C 1
ATOM 6002 O O . GLU A 1 768 ? -26.786 1.467 21.172 1.00 94.88 768 GLU A O 1
ATOM 6007 N N . HIS A 1 769 ? -24.816 1.141 20.181 1.00 95.50 769 HIS A N 1
ATOM 6008 C CA . HIS A 1 769 ? -24.374 0.127 21.146 1.00 95.50 769 HIS A CA 1
ATOM 6009 C C . HIS A 1 769 ? -23.736 0.699 22.416 1.00 95.50 769 HIS A C 1
ATOM 6011 O O . HIS A 1 769 ? -23.676 0.004 23.427 1.00 95.50 769 HIS A O 1
ATOM 6017 N N . CYS A 1 770 ? -23.182 1.918 22.370 1.00 95.69 770 CYS A N 1
ATOM 6018 C CA . CYS A 1 770 ? -22.385 2.440 23.488 1.00 95.69 770 CYS A CA 1
ATOM 6019 C C . CYS A 1 770 ? -22.414 3.968 23.674 1.00 95.69 770 CYS A C 1
ATOM 6021 O O . CYS A 1 770 ? -21.602 4.497 24.436 1.00 95.69 770 CYS A O 1
ATOM 6023 N N . GLY A 1 771 ? -23.294 4.702 22.982 1.00 95.06 771 GLY A N 1
ATOM 6024 C CA . GLY A 1 771 ? -23.478 6.153 23.139 1.00 95.06 771 GLY A CA 1
ATOM 6025 C C . GLY A 1 771 ? -22.179 6.958 23.032 1.00 95.06 771 GLY A C 1
ATOM 6026 O O . GLY A 1 771 ? -21.902 7.799 23.881 1.00 95.06 771 GLY A O 1
ATOM 6027 N N . HIS A 1 772 ? -21.323 6.609 22.066 1.00 95.81 772 HIS A N 1
ATOM 6028 C CA . HIS A 1 772 ? -20.077 7.316 21.753 1.00 95.81 772 HIS A CA 1
ATOM 6029 C C . HIS A 1 772 ? -20.095 7.778 20.295 1.00 95.81 772 HIS A C 1
ATOM 6031 O O . HIS A 1 772 ? -20.644 7.099 19.427 1.00 95.81 772 HIS A O 1
ATOM 6037 N N . ARG A 1 773 ? -19.443 8.908 20.012 1.00 96.69 773 ARG A N 1
ATOM 6038 C CA . ARG A 1 773 ? -19.372 9.503 18.668 1.00 96.69 773 ARG A CA 1
ATOM 6039 C C . ARG A 1 773 ? -18.616 8.626 17.656 1.00 96.69 773 ARG A C 1
ATOM 6041 O O . ARG A 1 773 ? -17.755 7.815 18.009 1.00 96.69 773 ARG A O 1
ATOM 6048 N N . HIS A 1 774 ? -18.924 8.826 16.378 1.00 96.50 774 HIS A N 1
ATOM 6049 C CA . HIS A 1 774 ? -18.245 8.184 15.253 1.00 96.50 774 HIS A CA 1
ATOM 6050 C C . HIS A 1 774 ? -17.067 9.034 14.750 1.00 96.50 774 HIS A C 1
ATOM 6052 O O . HIS A 1 774 ? -17.199 10.243 14.564 1.00 96.50 774 HIS A O 1
ATOM 6058 N N . GLN A 1 775 ? -15.925 8.398 14.482 1.00 95.19 775 GLN A N 1
ATOM 6059 C CA . GLN A 1 775 ? -14.844 8.956 13.671 1.00 95.19 775 GLN A CA 1
ATOM 6060 C C . GLN A 1 775 ? -15.072 8.583 12.202 1.00 95.19 775 GLN A C 1
ATOM 6062 O O . GLN A 1 775 ? -15.361 7.426 11.893 1.00 95.19 775 GLN A O 1
ATOM 6067 N N . LEU A 1 776 ? -14.909 9.556 11.304 1.00 95.62 776 LEU A N 1
ATOM 6068 C CA . LEU A 1 776 ? -14.976 9.353 9.857 1.00 95.62 776 LEU A CA 1
ATOM 6069 C C . LEU A 1 776 ? -13.593 9.007 9.281 1.00 95.62 776 LEU A C 1
ATOM 6071 O O . LEU A 1 776 ? -12.575 9.537 9.732 1.00 95.62 776 LEU A O 1
ATOM 6075 N N . GLY A 1 777 ? -13.564 8.165 8.251 1.00 96.31 777 GLY A N 1
ATOM 6076 C CA . GLY A 1 777 ? -12.365 7.866 7.469 1.00 96.31 777 GLY A CA 1
ATOM 6077 C C . GLY A 1 777 ? -12.682 7.294 6.092 1.00 96.31 777 GLY A C 1
ATOM 6078 O O . GLY A 1 777 ? -13.846 7.129 5.723 1.00 96.31 777 GLY A O 1
ATOM 6079 N N . GLY A 1 778 ? -11.634 6.996 5.328 1.00 96.56 778 GLY A N 1
ATOM 6080 C CA . GLY A 1 778 ? -11.735 6.740 3.893 1.00 96.56 778 GLY A CA 1
ATOM 6081 C C . GLY A 1 778 ? -11.611 8.024 3.050 1.00 96.56 778 GLY A C 1
ATOM 6082 O O . GLY A 1 778 ? -11.110 9.034 3.557 1.00 96.56 778 GLY A O 1
ATOM 6083 N N . PRO A 1 779 ? -12.056 8.005 1.779 1.00 97.44 779 PRO A N 1
ATOM 6084 C CA . PRO A 1 779 ? -12.750 6.890 1.134 1.00 97.44 779 PRO A CA 1
ATOM 6085 C C . PRO A 1 779 ? -11.855 5.660 0.912 1.00 97.44 779 PRO A C 1
ATOM 6087 O O . PRO A 1 779 ? -10.655 5.776 0.694 1.00 97.44 779 PRO A O 1
ATOM 6090 N N . VAL A 1 780 ? -12.438 4.465 0.958 1.00 98.00 780 VAL A N 1
ATOM 6091 C CA . VAL A 1 780 ? -11.744 3.194 0.712 1.00 98.00 780 VAL A CA 1
ATOM 6092 C C . VAL A 1 780 ? -12.481 2.363 -0.334 1.00 98.00 780 VAL A C 1
ATOM 6094 O O . VAL A 1 780 ? -13.696 2.485 -0.487 1.00 98.00 780 VAL A O 1
ATOM 6097 N N . TRP A 1 781 ? -11.763 1.473 -1.013 1.00 98.12 781 TRP A N 1
ATOM 6098 C CA . TRP A 1 781 ? -12.345 0.490 -1.924 1.00 98.12 781 TRP A CA 1
ATOM 6099 C C . TRP A 1 781 ? -13.212 -0.527 -1.163 1.00 98.12 781 TRP A C 1
ATOM 6101 O O . TRP A 1 781 ? -12.734 -1.207 -0.253 1.00 98.12 781 TRP A O 1
ATOM 6111 N N . ALA A 1 782 ? -14.484 -0.648 -1.536 1.00 96.56 782 ALA A N 1
ATOM 6112 C CA . ALA A 1 782 ? -15.496 -1.422 -0.811 1.00 96.56 782 ALA A CA 1
ATOM 6113 C C . ALA A 1 782 ? -16.015 -2.666 -1.561 1.00 96.56 782 ALA A C 1
ATOM 6115 O O . ALA A 1 782 ? -16.803 -3.416 -0.995 1.00 96.56 782 ALA A O 1
ATOM 6116 N N . GLU A 1 783 ? -15.565 -2.898 -2.796 1.00 95.69 783 GLU A N 1
ATOM 6117 C CA . GLU A 1 783 ? -15.773 -4.158 -3.537 1.00 95.69 783 GLU A CA 1
ATOM 6118 C C . GLU A 1 783 ? -14.781 -5.250 -3.057 1.00 95.69 783 GLU A C 1
ATOM 6120 O O . GLU A 1 783 ? -13.895 -4.944 -2.241 1.00 95.69 783 GLU A O 1
ATOM 6125 N N . PRO A 1 784 ? -14.860 -6.498 -3.566 1.00 97.25 784 PRO A N 1
ATOM 6126 C CA . PRO A 1 784 ? -13.803 -7.498 -3.411 1.00 97.25 784 PRO A CA 1
ATOM 6127 C C . PRO A 1 784 ? -12.399 -6.975 -3.745 1.00 97.25 784 PRO A C 1
ATOM 6129 O O . PRO A 1 784 ? -12.219 -6.086 -4.582 1.00 97.25 784 PRO A O 1
ATOM 6132 N N . ILE A 1 785 ? -11.393 -7.518 -3.055 1.00 97.56 785 ILE A N 1
ATOM 6133 C CA . ILE A 1 785 ? -9.968 -7.153 -3.203 1.00 97.56 785 ILE A CA 1
ATOM 6134 C C . ILE A 1 785 ? -9.125 -8.296 -3.799 1.00 97.56 785 ILE A C 1
ATOM 6136 O O . ILE A 1 785 ? -7.899 -8.187 -3.891 1.00 97.56 785 ILE A O 1
ATOM 6140 N N . HIS A 1 786 ? -9.802 -9.369 -4.205 1.00 97.31 786 HIS A N 1
ATOM 6141 C CA . HIS A 1 786 ? -9.273 -10.593 -4.790 1.00 97.31 786 HIS A CA 1
ATOM 6142 C C . HIS A 1 786 ? -10.146 -10.995 -5.986 1.00 97.31 786 HIS A C 1
ATOM 6144 O O . HIS A 1 786 ? -11.305 -10.590 -6.066 1.00 97.31 786 HIS A O 1
ATOM 6150 N N . ASP A 1 787 ? -9.577 -11.809 -6.864 1.00 97.44 787 ASP A N 1
ATOM 6151 C CA . ASP A 1 787 ? -10.227 -12.531 -7.955 1.00 97.44 787 ASP A CA 1
ATOM 6152 C C . ASP A 1 787 ? -10.037 -14.017 -7.614 1.00 97.44 787 ASP A C 1
ATOM 6154 O O . ASP A 1 787 ? -8.910 -14.519 -7.655 1.00 97.44 787 ASP A O 1
ATOM 6158 N N . GLN A 1 788 ? -11.082 -14.673 -7.098 1.00 95.44 788 GLN A N 1
ATOM 6159 C CA . GLN A 1 788 ? -10.922 -15.969 -6.420 1.00 95.44 788 GLN A CA 1
ATOM 6160 C C . GLN A 1 788 ? -10.439 -17.062 -7.376 1.00 95.44 788 GLN A C 1
ATOM 6162 O O . GLN A 1 788 ? -9.557 -17.838 -7.010 1.00 95.44 788 GLN A O 1
ATOM 6167 N N . ASP A 1 789 ? -10.924 -17.066 -8.617 1.00 96.62 789 ASP A N 1
ATOM 6168 C CA . ASP A 1 789 ? -10.510 -18.027 -9.639 1.00 96.62 789 ASP A CA 1
ATOM 6169 C C . ASP A 1 789 ? -9.033 -17.839 -10.003 1.00 96.62 789 ASP A C 1
ATOM 6171 O O . ASP A 1 789 ? -8.281 -18.814 -10.103 1.00 96.62 789 ASP A O 1
ATOM 6175 N N . PHE A 1 790 ? -8.572 -16.589 -10.141 1.00 97.56 790 PHE A N 1
ATOM 6176 C CA . PHE A 1 790 ? -7.154 -16.298 -10.346 1.00 97.56 790 PHE A CA 1
ATOM 6177 C C . PHE A 1 790 ? -6.299 -16.726 -9.142 1.00 97.56 790 PHE A C 1
ATOM 6179 O O . PHE A 1 790 ? -5.258 -17.364 -9.317 1.00 97.56 790 PHE A O 1
ATOM 6186 N N . VAL A 1 791 ? -6.729 -16.433 -7.909 1.00 97.69 791 VAL A N 1
ATOM 6187 C CA . VAL A 1 791 ? -6.005 -16.855 -6.695 1.00 97.69 791 VAL A CA 1
ATOM 6188 C C . VAL A 1 791 ? -5.948 -18.380 -6.580 1.00 97.69 791 VAL A C 1
ATOM 6190 O O . VAL A 1 791 ? -4.896 -18.919 -6.225 1.00 97.69 791 VAL A O 1
ATOM 6193 N N . GLN A 1 792 ? -7.025 -19.083 -6.932 1.00 96.62 792 GLN A N 1
ATOM 6194 C CA . GLN A 1 792 ? -7.076 -20.542 -6.937 1.00 96.62 792 GLN A CA 1
ATOM 6195 C C . GLN A 1 792 ? -6.145 -21.145 -8.004 1.00 96.62 792 GLN A C 1
ATOM 6197 O O . GLN A 1 792 ? -5.493 -22.154 -7.718 1.00 96.62 792 GLN A O 1
ATOM 6202 N N . ARG A 1 793 ? -5.987 -20.517 -9.184 1.00 96.06 793 ARG A N 1
ATOM 6203 C CA . ARG A 1 793 ? -4.960 -20.909 -10.177 1.00 96.06 793 ARG A CA 1
ATOM 6204 C C . ARG A 1 793 ? -3.539 -20.750 -9.620 1.00 96.06 793 ARG A C 1
ATOM 6206 O O . ARG A 1 793 ? -2.773 -21.716 -9.643 1.00 96.06 793 ARG A O 1
ATOM 6213 N N . VAL A 1 794 ? -3.211 -19.595 -9.026 1.00 96.38 794 VAL A N 1
ATOM 6214 C CA . VAL A 1 794 ? -1.882 -19.334 -8.420 1.00 96.38 794 VAL A CA 1
ATOM 6215 C C . VAL A 1 794 ? -1.577 -20.323 -7.288 1.00 96.38 794 VAL A C 1
ATOM 6217 O O . VAL A 1 794 ? -0.475 -20.871 -7.224 1.00 96.38 794 VAL A O 1
ATOM 6220 N N . LEU A 1 795 ? -2.547 -20.583 -6.404 1.00 95.69 795 LEU A N 1
ATOM 6221 C CA . LEU A 1 795 ? -2.431 -21.581 -5.336 1.00 95.69 795 LEU A CA 1
ATOM 6222 C C . LEU A 1 795 ? -2.164 -22.980 -5.913 1.00 95.69 795 LEU A C 1
ATOM 6224 O O . LEU A 1 795 ? -1.267 -23.675 -5.440 1.00 95.69 795 LEU A O 1
ATOM 6228 N N . SER A 1 796 ? -2.886 -23.364 -6.966 1.00 94.00 796 SER A N 1
ATOM 6229 C CA . SER A 1 796 ? -2.768 -24.691 -7.580 1.00 94.00 796 SER A CA 1
ATOM 6230 C C . SER A 1 796 ? -1.396 -24.923 -8.228 1.00 94.00 796 SER A C 1
ATOM 6232 O O . SER A 1 796 ? -0.788 -25.954 -7.951 1.00 94.00 796 SER A O 1
ATOM 6234 N N . SER A 1 797 ? -0.845 -23.972 -9.001 1.00 91.56 797 SER A N 1
ATOM 6235 C CA . SER A 1 797 ? 0.531 -24.081 -9.544 1.00 91.56 797 SER A CA 1
ATOM 6236 C C . SER A 1 797 ? 1.569 -24.267 -8.429 1.00 91.56 797 SER A C 1
ATOM 6238 O O . SER A 1 797 ? 2.406 -25.172 -8.485 1.00 91.56 797 SER A O 1
ATOM 6240 N N . VAL A 1 798 ? 1.485 -23.458 -7.366 1.00 91.88 798 VAL A N 1
ATOM 6241 C CA . VAL A 1 798 ? 2.459 -23.495 -6.263 1.00 91.88 798 VAL A CA 1
ATOM 6242 C C . VAL A 1 798 ? 2.361 -24.788 -5.443 1.00 91.88 798 VAL A C 1
ATOM 6244 O O . VAL A 1 798 ? 3.396 -25.311 -5.030 1.00 91.88 798 VAL A O 1
ATOM 6247 N N . SER A 1 799 ? 1.161 -25.342 -5.242 1.00 90.12 799 SER A N 1
ATOM 6248 C CA . SER A 1 799 ? 0.984 -26.644 -4.579 1.00 90.12 799 SER A CA 1
ATOM 6249 C C . SER A 1 799 ? 1.337 -27.840 -5.479 1.00 90.12 799 SER A C 1
ATOM 6251 O O . SER A 1 799 ? 1.738 -28.877 -4.952 1.00 90.12 799 SER A O 1
ATOM 6253 N N . VAL A 1 800 ? 1.255 -27.720 -6.813 1.00 89.31 800 VAL A N 1
ATOM 6254 C CA . VAL A 1 800 ? 1.734 -28.753 -7.760 1.00 89.31 800 VAL A CA 1
ATOM 6255 C C . VAL A 1 800 ? 3.264 -28.809 -7.800 1.00 89.31 800 VAL A C 1
ATOM 6257 O O . VAL A 1 800 ? 3.829 -29.903 -7.811 1.00 89.31 800 VAL A O 1
ATOM 6260 N N . ASN A 1 801 ? 3.953 -27.661 -7.763 1.00 85.94 801 ASN A N 1
ATOM 6261 C CA . ASN A 1 801 ? 5.418 -27.603 -7.695 1.00 85.94 801 ASN A CA 1
ATOM 6262 C C . ASN A 1 801 ? 5.922 -26.896 -6.416 1.00 85.94 801 ASN A C 1
ATOM 6264 O O . ASN A 1 801 ? 6.508 -25.808 -6.481 1.00 85.94 801 ASN A O 1
ATOM 6268 N N . PRO A 1 802 ? 5.801 -27.537 -5.234 1.00 84.44 802 PRO A N 1
ATOM 6269 C CA . PRO A 1 802 ? 6.160 -26.942 -3.942 1.00 84.44 802 PRO A CA 1
ATOM 6270 C C . PRO A 1 802 ? 7.676 -26.768 -3.740 1.00 84.44 802 PRO A C 1
ATOM 6272 O O . PRO A 1 802 ? 8.115 -26.320 -2.679 1.00 84.44 802 PRO A O 1
ATOM 6275 N N . THR A 1 803 ? 8.488 -27.133 -4.740 1.00 85.31 803 THR A N 1
ATOM 6276 C CA . THR A 1 803 ? 9.948 -26.949 -4.755 1.00 85.31 803 THR A CA 1
ATOM 6277 C C . THR A 1 803 ? 10.407 -25.853 -5.728 1.00 85.31 803 THR A C 1
ATOM 6279 O O . THR A 1 803 ? 11.614 -25.635 -5.877 1.00 85.31 803 THR A O 1
ATOM 6282 N N . ARG A 1 804 ? 9.469 -25.151 -6.383 1.00 85.50 804 ARG A N 1
ATOM 6283 C CA . ARG A 1 804 ? 9.748 -24.031 -7.296 1.00 85.50 804 ARG A CA 1
ATOM 6284 C C . ARG A 1 804 ? 10.332 -22.824 -6.557 1.00 85.50 804 ARG A C 1
ATOM 6286 O O . ARG A 1 804 ? 11.352 -22.287 -6.979 1.00 85.50 804 ARG A O 1
ATOM 6293 N N . PHE A 1 805 ? 9.724 -22.442 -5.431 1.00 90.00 805 PHE A N 1
ATOM 6294 C CA . PHE A 1 805 ? 10.096 -21.255 -4.653 1.00 90.00 805 PHE A CA 1
ATOM 6295 C C . PHE A 1 805 ? 10.518 -21.592 -3.216 1.00 90.00 805 PHE A C 1
ATOM 6297 O O . PHE A 1 805 ? 9.972 -22.515 -2.602 1.00 90.00 805 PHE A O 1
ATOM 6304 N N . GLY A 1 806 ? 11.430 -20.799 -2.639 1.00 86.56 806 GLY A N 1
ATOM 6305 C CA . GLY A 1 806 ? 11.893 -20.971 -1.254 1.00 86.56 806 GLY A CA 1
ATOM 6306 C C . GLY A 1 806 ? 10.766 -20.819 -0.227 1.00 86.56 806 GLY A C 1
ATOM 6307 O O . GLY A 1 806 ? 10.722 -21.536 0.774 1.00 86.56 806 GLY A O 1
ATOM 6308 N N . THR A 1 807 ? 9.790 -19.952 -0.510 1.00 90.62 807 THR A N 1
ATOM 6309 C CA . THR A 1 807 ? 8.649 -19.684 0.376 1.00 90.62 807 THR A CA 1
ATOM 6310 C C . THR A 1 807 ? 7.340 -20.371 -0.042 1.00 90.62 807 THR A C 1
ATOM 6312 O O . THR A 1 807 ? 6.286 -20.010 0.480 1.00 90.62 807 THR A O 1
ATOM 6315 N N . SER A 1 808 ? 7.371 -21.401 -0.905 1.00 92.19 808 SER A N 1
ATOM 6316 C CA . SER A 1 808 ? 6.164 -22.081 -1.438 1.00 92.19 808 SER A CA 1
ATOM 6317 C C . SER A 1 808 ? 5.128 -22.447 -0.356 1.00 92.19 808 SER A C 1
ATOM 6319 O O . SER A 1 808 ? 3.964 -22.077 -0.472 1.00 92.19 808 SER A O 1
ATOM 6321 N N . ARG A 1 809 ? 5.554 -23.045 0.772 1.00 91.62 809 ARG A N 1
ATOM 6322 C CA . ARG A 1 809 ? 4.679 -23.384 1.925 1.00 91.62 809 ARG A CA 1
ATOM 6323 C C . ARG A 1 809 ? 4.012 -22.173 2.600 1.00 91.62 809 ARG A C 1
ATOM 6325 O O . ARG A 1 809 ? 2.965 -22.305 3.233 1.00 91.62 809 ARG A O 1
ATOM 6332 N N . ARG A 1 810 ? 4.634 -20.991 2.516 1.00 92.12 810 ARG A N 1
ATOM 6333 C CA . ARG A 1 810 ? 4.074 -19.719 3.002 1.00 92.12 810 ARG A CA 1
ATOM 6334 C C . ARG A 1 810 ? 3.093 -19.140 1.986 1.00 92.12 810 ARG A C 1
ATOM 6336 O O . ARG A 1 810 ? 2.076 -18.600 2.401 1.00 92.12 810 ARG A O 1
ATOM 6343 N N . ILE A 1 811 ? 3.367 -19.267 0.686 1.00 94.56 811 ILE A N 1
ATOM 6344 C CA . ILE A 1 811 ? 2.431 -18.865 -0.376 1.00 94.56 811 ILE A CA 1
ATOM 6345 C C . ILE A 1 811 ? 1.162 -19.708 -0.279 1.00 94.56 811 ILE A C 1
ATOM 6347 O O . ILE A 1 811 ? 0.089 -19.147 -0.094 1.00 94.56 811 ILE A O 1
ATOM 6351 N N . GLU A 1 812 ? 1.293 -21.033 -0.257 1.00 94.75 812 GLU A N 1
ATOM 6352 C CA . GLU A 1 812 ? 0.190 -21.974 -0.043 1.00 94.75 812 GLU A CA 1
ATOM 6353 C C . GLU A 1 812 ? -0.630 -21.624 1.211 1.00 94.75 812 GLU A C 1
ATOM 6355 O O . GLU A 1 812 ? -1.851 -21.482 1.141 1.00 94.75 812 GLU A O 1
ATOM 6360 N N . GLY A 1 813 ? 0.031 -21.395 2.354 1.00 93.94 813 GLY A N 1
ATOM 6361 C CA . GLY A 1 813 ? -0.640 -21.036 3.606 1.00 93.94 813 GLY A CA 1
ATOM 6362 C C . GLY A 1 813 ? -1.320 -19.661 3.620 1.00 93.94 813 GLY A C 1
ATOM 6363 O O . GLY A 1 813 ? -2.316 -19.497 4.324 1.00 93.94 813 GLY A O 1
ATOM 6364 N N . VAL A 1 814 ? -0.818 -18.677 2.868 1.00 95.12 814 VAL A N 1
ATOM 6365 C CA . VAL A 1 814 ? -1.429 -17.338 2.758 1.00 95.12 814 VAL A CA 1
ATOM 6366 C C . VAL A 1 814 ? -2.556 -17.329 1.726 1.00 95.12 814 VAL A C 1
ATOM 6368 O O . VAL A 1 814 ? -3.620 -16.787 2.012 1.00 95.12 814 VAL A O 1
ATOM 6371 N N . LEU A 1 815 ? -2.380 -17.958 0.562 1.00 96.62 815 LEU A N 1
ATOM 6372 C CA . LEU A 1 815 ? -3.429 -18.024 -0.459 1.00 96.62 815 LEU A CA 1
ATOM 6373 C C . LEU A 1 815 ? -4.597 -18.913 -0.008 1.00 96.62 815 LEU A C 1
ATOM 6375 O O . LEU A 1 815 ? -5.739 -18.508 -0.180 1.00 96.62 815 LEU A O 1
ATOM 6379 N N . SER A 1 816 ? -4.338 -20.012 0.714 1.00 95.81 816 SER A N 1
ATOM 6380 C CA . SER A 1 816 ? -5.403 -20.813 1.350 1.00 95.81 816 SER A CA 1
ATOM 6381 C C . SER A 1 816 ? -6.235 -20.027 2.375 1.00 95.81 816 SER A C 1
ATOM 6383 O O . SER A 1 816 ? -7.358 -20.412 2.668 1.00 95.81 816 SER A O 1
ATOM 6385 N N . MET A 1 817 ? -5.697 -18.949 2.961 1.00 94.25 817 MET A N 1
ATOM 6386 C CA . MET A 1 817 ? -6.463 -18.041 3.831 1.00 94.25 817 MET A CA 1
ATOM 6387 C C . MET A 1 817 ? -7.302 -17.036 3.036 1.00 94.25 817 MET A C 1
ATOM 6389 O O . MET A 1 817 ? -8.351 -16.622 3.517 1.00 94.25 817 MET A O 1
ATOM 6393 N N . VAL A 1 818 ? -6.839 -16.646 1.845 1.00 96.31 818 VAL A N 1
ATOM 6394 C CA . VAL A 1 818 ? -7.535 -15.727 0.931 1.00 96.31 818 VAL A CA 1
ATOM 6395 C C . VAL A 1 818 ? -8.729 -16.413 0.257 1.00 96.31 818 VAL A C 1
ATOM 6397 O O . VAL A 1 818 ? -9.801 -15.820 0.166 1.00 96.31 818 VAL A O 1
ATOM 6400 N N . THR A 1 819 ? -8.582 -17.679 -0.140 1.00 95.62 819 THR A N 1
ATOM 6401 C CA . THR A 1 819 ? -9.683 -18.495 -0.688 1.00 95.62 819 THR A CA 1
ATOM 6402 C C . THR A 1 819 ? -10.702 -18.915 0.380 1.00 95.62 819 THR A C 1
ATOM 6404 O O . THR A 1 819 ? -11.829 -19.270 0.062 1.00 95.62 819 THR A O 1
ATOM 6407 N N . GLU A 1 820 ? -10.325 -18.872 1.663 1.00 94.88 820 GLU A N 1
ATOM 6408 C CA . GLU A 1 820 ? -11.226 -19.071 2.810 1.00 94.88 820 GLU A CA 1
ATOM 6409 C C . GLU A 1 820 ? -11.877 -17.763 3.308 1.00 94.88 820 GLU A C 1
ATOM 6411 O O . GLU A 1 820 ? -12.616 -17.788 4.298 1.00 94.88 820 GLU A O 1
ATOM 6416 N N . GLU A 1 821 ? -11.591 -16.614 2.683 1.00 95.50 821 GLU A N 1
ATOM 6417 C CA . GLU A 1 821 ? -12.046 -15.294 3.130 1.00 95.50 821 GLU A CA 1
ATOM 6418 C C . GLU A 1 821 ? -13.361 -14.842 2.484 1.00 95.50 821 GLU A C 1
ATOM 6420 O O . GLU A 1 821 ? -13.543 -14.944 1.275 1.00 95.50 821 GLU A O 1
ATOM 6425 N N . LEU A 1 822 ? -14.249 -14.232 3.282 1.00 96.00 822 LEU A N 1
ATOM 6426 C CA . LEU A 1 822 ? -15.397 -13.501 2.746 1.00 96.00 822 LEU A CA 1
ATOM 6427 C C . LEU A 1 822 ? -14.900 -12.283 1.949 1.00 96.00 822 LEU A C 1
ATOM 6429 O O . LEU A 1 822 ? -14.229 -11.388 2.484 1.00 96.00 822 LEU A O 1
ATOM 6433 N N . GLU A 1 823 ? -15.230 -12.270 0.661 1.00 93.56 823 GLU A N 1
ATOM 6434 C CA . GLU A 1 823 ? -14.849 -11.230 -0.297 1.00 93.56 823 GLU A CA 1
ATOM 6435 C C . GLU A 1 823 ? -15.807 -10.031 -0.295 1.00 93.56 823 GLU A C 1
ATOM 6437 O O . GLU A 1 823 ? -15.374 -8.885 -0.452 1.00 93.56 823 GLU A O 1
ATOM 6442 N N . ASP A 1 824 ? -17.094 -10.296 -0.058 1.00 92.88 824 ASP A N 1
ATOM 6443 C CA . ASP A 1 824 ? -18.200 -9.338 -0.069 1.00 92.88 824 ASP A CA 1
ATOM 6444 C C . ASP A 1 824 ? -18.369 -8.593 1.263 1.00 92.88 824 ASP A C 1
ATOM 6446 O O . ASP A 1 824 ? -19.130 -7.629 1.338 1.00 92.88 824 ASP A O 1
ATOM 6450 N N . VAL A 1 825 ? -17.625 -9.008 2.296 1.00 95.88 825 VAL A N 1
ATOM 6451 C CA . VAL A 1 825 ? -17.599 -8.414 3.640 1.00 95.88 825 VAL A CA 1
ATOM 6452 C C . VAL A 1 825 ? -16.305 -7.607 3.836 1.00 95.88 825 VAL A C 1
ATOM 6454 O O . VAL A 1 825 ? -15.234 -8.190 4.041 1.00 95.88 825 VAL A O 1
ATOM 6457 N N . PRO A 1 826 ? -16.360 -6.260 3.786 1.00 95.88 826 PRO A N 1
ATOM 6458 C CA . PRO A 1 826 ? -15.196 -5.417 4.026 1.00 95.88 826 PRO A CA 1
ATOM 6459 C C . PRO A 1 826 ? -14.867 -5.284 5.510 1.00 95.88 826 PRO A C 1
ATOM 6461 O O . PRO A 1 826 ? -15.745 -4.973 6.316 1.00 95.88 826 PRO A O 1
ATOM 6464 N N . LEU A 1 827 ? -13.568 -5.336 5.821 1.00 96.62 827 LEU A N 1
ATOM 6465 C CA . LEU A 1 827 ? -13.009 -5.165 7.168 1.00 96.62 827 LEU A CA 1
ATOM 6466 C C . LEU A 1 827 ? -13.383 -6.318 8.115 1.00 96.62 827 LEU A C 1
ATOM 6468 O O . LEU A 1 827 ? -14.144 -7.221 7.780 1.00 96.62 827 LEU A O 1
ATOM 6472 N N . TYR A 1 828 ? -12.805 -6.306 9.317 1.00 97.19 828 TYR A N 1
ATOM 6473 C CA . TYR A 1 828 ? -12.940 -7.391 10.285 1.00 97.19 828 TYR A CA 1
ATOM 6474 C C . TYR A 1 828 ? -13.010 -6.887 11.728 1.00 97.19 828 TYR A C 1
ATOM 6476 O O . TYR A 1 828 ? -12.483 -5.827 12.080 1.00 97.19 828 TYR A O 1
ATOM 6484 N N . TYR A 1 829 ? -13.588 -7.714 12.592 1.00 96.69 829 TYR A N 1
ATOM 6485 C CA . TYR A 1 829 ? -13.484 -7.587 14.043 1.00 96.69 829 TYR A CA 1
ATOM 6486 C C . TYR A 1 829 ? -12.316 -8.438 14.556 1.00 96.69 829 TYR A C 1
ATOM 6488 O O . TYR A 1 829 ? -11.873 -9.370 13.884 1.00 96.69 829 TYR A O 1
ATOM 6496 N N . THR A 1 830 ? -11.806 -8.148 15.755 1.00 95.88 830 THR A N 1
ATOM 6497 C CA . THR A 1 830 ? -10.891 -9.063 16.458 1.00 95.88 830 THR A CA 1
ATOM 6498 C C . THR A 1 830 ? -11.433 -9.355 17.852 1.00 95.88 830 THR A C 1
ATOM 6500 O O . THR A 1 830 ? -11.879 -8.451 18.564 1.00 95.88 830 THR A O 1
ATOM 6503 N N . VAL A 1 831 ? -11.427 -10.631 18.240 1.00 94.00 831 VAL A N 1
ATOM 6504 C CA . VAL A 1 831 ? -12.111 -11.101 19.461 1.00 94.00 831 VAL A CA 1
ATOM 6505 C C . VAL A 1 831 ? -11.480 -10.504 20.730 1.00 94.00 831 VAL A C 1
ATOM 6507 O O . VAL A 1 831 ? -12.177 -10.185 21.693 1.00 94.00 831 VAL A O 1
ATOM 6510 N N . ASP A 1 832 ? -10.166 -10.250 20.703 1.00 93.62 832 ASP A N 1
ATOM 6511 C CA . ASP A 1 832 ? -9.449 -9.536 21.764 1.00 93.62 832 ASP A CA 1
ATOM 6512 C C . ASP A 1 832 ? -9.940 -8.090 21.944 1.00 93.62 832 ASP A C 1
ATOM 6514 O O . ASP A 1 832 ? -10.002 -7.609 23.072 1.00 93.62 832 ASP A O 1
ATOM 6518 N N . ASN A 1 833 ? -10.329 -7.402 20.861 1.00 94.44 833 ASN A N 1
ATOM 6519 C CA . ASN A 1 833 ? -10.846 -6.038 20.944 1.00 94.44 833 ASN A CA 1
ATOM 6520 C C . ASN A 1 833 ? -12.227 -6.012 21.594 1.00 94.44 833 ASN A C 1
ATOM 6522 O O . ASN A 1 833 ? -12.445 -5.232 22.522 1.00 94.44 833 ASN A O 1
ATOM 6526 N N . LEU A 1 834 ? -13.130 -6.876 21.119 1.00 95.88 834 LEU A N 1
ATOM 6527 C CA . LEU A 1 834 ? -14.487 -7.009 21.652 1.00 95.88 834 LEU A CA 1
ATOM 6528 C C . LEU A 1 834 ? -14.442 -7.286 23.161 1.00 95.88 834 LEU A C 1
ATOM 6530 O O . LEU A 1 834 ? -15.027 -6.545 23.946 1.00 95.88 834 LEU A O 1
ATOM 6534 N N . SER A 1 835 ? -13.628 -8.261 23.571 1.00 95.25 835 SER A N 1
ATOM 6535 C CA . SER A 1 835 ? -13.447 -8.627 24.983 1.00 95.25 835 SER A CA 1
ATOM 6536 C C . SER A 1 835 ? -12.823 -7.496 25.805 1.00 95.25 835 SER A C 1
ATOM 6538 O O . SER A 1 835 ? -13.302 -7.190 26.894 1.00 95.25 835 SER A O 1
ATOM 6540 N N . SER A 1 836 ? -11.813 -6.796 25.266 1.00 94.94 836 SER A N 1
ATOM 6541 C CA . SER A 1 836 ? -11.200 -5.643 25.947 1.00 94.94 836 SER A CA 1
ATOM 6542 C C . SER A 1 836 ? -12.138 -4.440 26.100 1.00 94.94 836 SER A C 1
ATOM 6544 O O . SER A 1 836 ? -11.959 -3.661 27.031 1.00 94.94 836 SER A O 1
ATOM 6546 N N . THR A 1 837 ? -13.142 -4.309 25.224 1.00 95.12 837 THR A N 1
ATOM 6547 C CA . THR A 1 837 ? -14.135 -3.219 25.243 1.00 95.12 837 THR A CA 1
ATOM 6548 C C . THR A 1 837 ? -15.133 -3.376 26.390 1.00 95.12 837 THR A C 1
ATOM 6550 O O . THR A 1 837 ? -15.588 -2.374 26.933 1.00 95.12 837 THR A O 1
ATOM 6553 N N . ILE A 1 838 ? -15.462 -4.620 26.761 1.00 95.12 838 ILE A N 1
ATOM 6554 C CA . ILE A 1 838 ? -16.370 -4.948 27.875 1.00 95.12 838 ILE A CA 1
ATOM 6555 C C . ILE A 1 838 ? -15.645 -5.525 29.106 1.00 95.12 838 ILE A C 1
ATOM 6557 O O . ILE A 1 838 ? -16.288 -5.924 30.069 1.00 95.12 838 ILE A O 1
ATOM 6561 N N . HIS A 1 839 ? -14.309 -5.554 29.084 1.00 93.56 839 HIS A N 1
ATOM 6562 C CA . HIS A 1 839 ? -13.427 -6.065 30.144 1.00 93.56 839 HIS A CA 1
ATOM 6563 C C . HIS A 1 839 ? -13.642 -7.542 30.550 1.00 93.56 839 HIS A C 1
ATOM 6565 O O . HIS A 1 839 ? -13.359 -7.915 31.689 1.00 93.56 839 HIS A O 1
ATOM 6571 N N . CYS A 1 840 ? -14.095 -8.397 29.624 1.00 93.56 840 CYS A N 1
ATOM 6572 C CA . CYS A 1 840 ? -14.313 -9.829 29.871 1.00 93.56 840 CYS A CA 1
ATOM 6573 C C . CYS A 1 840 ? -13.122 -10.712 29.449 1.00 93.56 840 CYS A C 1
ATOM 6575 O O . CYS A 1 840 ? -12.229 -10.290 28.709 1.00 93.56 840 CYS A O 1
ATOM 6577 N N . ASN A 1 841 ? -13.140 -11.980 29.875 1.00 93.38 841 ASN A N 1
ATOM 6578 C CA . ASN A 1 841 ? -12.242 -13.012 29.347 1.00 93.38 841 ASN A CA 1
ATOM 6579 C C . ASN A 1 841 ? -12.528 -13.259 27.857 1.00 93.38 841 ASN A C 1
ATOM 6581 O O . ASN A 1 841 ? -13.689 -13.318 27.455 1.00 93.38 841 ASN A O 1
ATOM 6585 N N . THR A 1 842 ? -11.489 -13.442 27.040 1.00 94.56 842 THR A N 1
ATOM 6586 C CA . THR A 1 842 ? -11.645 -13.614 25.586 1.00 94.56 842 THR A CA 1
ATOM 6587 C C . THR A 1 842 ? -12.170 -15.010 25.223 1.00 94.56 842 THR A C 1
ATOM 6589 O O . THR A 1 842 ? -11.493 -15.988 25.555 1.00 94.56 842 THR A O 1
ATOM 6592 N N . PRO A 1 843 ? -13.298 -15.144 24.494 1.00 94.38 843 PRO A N 1
ATOM 6593 C CA . PRO A 1 843 ? -13.768 -16.447 24.039 1.00 94.38 843 PRO A CA 1
ATOM 6594 C C . PRO A 1 843 ? -12.786 -17.101 23.054 1.00 94.38 843 PRO A C 1
ATOM 6596 O O . PRO A 1 843 ? -12.222 -16.416 22.190 1.00 94.38 843 PRO A O 1
ATOM 6599 N N . PRO A 1 844 ? -12.594 -18.432 23.119 1.00 94.75 844 PRO A N 1
ATOM 6600 C CA . PRO A 1 844 ? -11.847 -19.176 22.114 1.00 94.75 844 PRO A CA 1
ATOM 6601 C C . PRO A 1 844 ? -12.379 -18.917 20.700 1.00 94.75 844 PRO A C 1
ATOM 6603 O O . PRO A 1 844 ? -13.576 -19.023 20.439 1.00 94.75 844 PRO A O 1
ATOM 6606 N N . LEU A 1 845 ? -11.472 -18.626 19.760 1.00 92.81 845 LEU A N 1
ATOM 6607 C CA . LEU A 1 845 ? -11.805 -18.192 18.394 1.00 92.81 845 LEU A CA 1
ATOM 6608 C C . LEU A 1 845 ? -12.791 -19.130 17.669 1.00 92.81 845 LEU A C 1
ATOM 6610 O O . LEU A 1 845 ? -13.647 -18.654 16.930 1.00 92.81 845 LEU A O 1
ATOM 6614 N N . LEU A 1 846 ? -12.692 -20.446 17.896 1.00 94.00 846 LEU A N 1
ATOM 6615 C CA . LEU A 1 846 ? -13.603 -21.434 17.307 1.00 94.00 846 LEU A CA 1
ATOM 6616 C C . LEU A 1 846 ? -14.999 -21.420 17.950 1.00 94.00 846 LEU A C 1
ATOM 6618 O O . LEU A 1 846 ? -15.979 -21.585 17.231 1.00 94.00 846 LEU A O 1
ATOM 6622 N N . GLN A 1 847 ? -15.113 -21.179 19.261 1.00 95.81 847 GLN A N 1
ATOM 6623 C CA . GLN A 1 847 ? -16.410 -21.049 19.938 1.00 95.81 847 GLN A CA 1
ATOM 6624 C C . GLN A 1 847 ? -17.119 -19.760 19.516 1.00 95.81 847 GLN A C 1
ATOM 6626 O O . GLN A 1 847 ? -18.287 -19.800 19.146 1.00 95.81 847 GLN A O 1
ATOM 6631 N N . PHE A 1 848 ? -16.399 -18.634 19.472 1.00 96.19 848 PHE A N 1
ATOM 6632 C CA . PHE A 1 848 ? -16.963 -17.358 19.018 1.00 96.19 848 PHE A CA 1
ATOM 6633 C C . PHE A 1 848 ? -17.395 -17.403 17.539 1.00 96.19 848 PHE A C 1
ATOM 6635 O O . PHE A 1 848 ? -18.475 -16.933 17.190 1.00 96.19 848 PHE A O 1
ATOM 6642 N N . ARG A 1 849 ? -16.598 -18.045 16.670 1.00 96.12 849 ARG A N 1
ATOM 6643 C CA . ARG A 1 849 ? -16.990 -18.335 15.278 1.00 96.12 849 ARG A CA 1
ATOM 6644 C C . ARG A 1 849 ? -18.211 -19.258 15.201 1.00 96.12 849 ARG A C 1
ATOM 6646 O O . ARG A 1 849 ? -19.081 -19.011 14.376 1.00 96.12 849 ARG A O 1
ATOM 6653 N N . SER A 1 850 ? -18.295 -20.282 16.052 1.00 97.00 850 SER A N 1
ATOM 6654 C CA . SER A 1 850 ? -19.445 -21.200 16.076 1.00 97.00 850 SER A CA 1
ATOM 6655 C C . SER A 1 850 ? -20.729 -20.507 16.519 1.00 97.00 850 SER A C 1
ATOM 6657 O O . SER A 1 850 ? -21.762 -20.746 15.910 1.00 97.00 850 SER A O 1
ATOM 6659 N N . ALA A 1 851 ? -20.664 -19.593 17.492 1.00 97.44 851 ALA A N 1
ATOM 6660 C CA . ALA A 1 851 ? -21.816 -18.804 17.926 1.00 97.44 851 ALA A CA 1
ATOM 6661 C C . ALA A 1 851 ? -22.401 -17.938 16.800 1.00 97.44 851 ALA A C 1
ATOM 6663 O O . ALA A 1 851 ? -23.617 -17.889 16.639 1.00 97.44 851 ALA A O 1
ATOM 6664 N N . LEU A 1 852 ? -21.554 -17.318 15.972 1.00 97.31 852 LEU A N 1
ATOM 6665 C CA . LEU A 1 852 ? -22.006 -16.560 14.797 1.00 97.31 852 LEU A CA 1
ATOM 6666 C C . LEU A 1 852 ? -22.576 -17.469 13.689 1.00 97.31 852 LEU A C 1
ATOM 6668 O O . LEU A 1 852 ? -23.593 -17.127 13.093 1.00 97.31 852 LEU A O 1
ATOM 6672 N N . LEU A 1 853 ? -21.978 -18.645 13.459 1.00 96.75 853 LEU A N 1
ATOM 6673 C CA . LEU A 1 853 ? -22.488 -19.643 12.505 1.00 96.75 853 LEU A CA 1
ATOM 6674 C C . LEU A 1 853 ? -23.826 -20.266 12.957 1.00 96.75 853 LEU A C 1
ATOM 6676 O O . LEU A 1 853 ? -24.692 -20.538 12.129 1.00 96.75 853 LEU A O 1
ATOM 6680 N N . HIS A 1 854 ? -24.018 -20.480 14.263 1.00 97.06 854 HIS A N 1
ATOM 6681 C CA . HIS A 1 854 ? -25.294 -20.915 14.851 1.00 97.06 854 HIS A CA 1
ATOM 6682 C C . HIS A 1 854 ? -26.352 -19.807 14.833 1.00 97.06 854 HIS A C 1
ATOM 6684 O O . HIS A 1 854 ? -27.524 -20.102 14.637 1.00 97.06 854 HIS A O 1
ATOM 6690 N N . ALA A 1 855 ? -25.946 -18.538 14.936 1.00 95.94 855 ALA A N 1
ATOM 6691 C CA . ALA A 1 855 ? -26.812 -17.379 14.703 1.00 95.94 855 ALA A CA 1
ATOM 6692 C C . ALA A 1 855 ? -27.140 -17.136 13.208 1.00 95.94 855 ALA A C 1
ATOM 6694 O O . ALA A 1 855 ? -27.687 -16.091 12.866 1.00 95.94 855 ALA A O 1
ATOM 6695 N N . GLY A 1 856 ? -26.804 -18.073 12.310 1.00 96.12 856 GLY A N 1
ATOM 6696 C CA . GLY A 1 856 ? -27.160 -18.028 10.887 1.00 96.12 856 GLY A CA 1
ATOM 6697 C C . GLY A 1 856 ? -26.283 -17.128 10.011 1.00 96.12 856 GLY A C 1
ATOM 6698 O O . GLY A 1 856 ? -26.592 -16.950 8.835 1.00 96.12 856 GLY A O 1
ATOM 6699 N N . HIS A 1 857 ? -25.191 -16.573 10.543 1.00 97.31 857 HIS A N 1
ATOM 6700 C CA . HIS A 1 857 ? -24.324 -15.643 9.819 1.00 97.31 857 HIS A CA 1
ATOM 6701 C C . HIS A 1 857 ? -23.127 -16.319 9.156 1.00 97.31 857 HIS A C 1
ATOM 6703 O O . HIS A 1 857 ? -22.521 -17.244 9.705 1.00 97.31 857 HIS A O 1
ATOM 6709 N N . ARG A 1 858 ? -22.718 -15.809 7.987 1.00 97.12 858 ARG A N 1
ATOM 6710 C CA . ARG A 1 858 ? -21.475 -16.250 7.340 1.00 97.12 858 ARG A CA 1
ATOM 6711 C C . ARG A 1 858 ? -20.285 -15.723 8.128 1.00 97.12 858 ARG A C 1
ATOM 6713 O O . ARG A 1 858 ? -20.308 -14.616 8.670 1.00 97.12 858 ARG A O 1
ATOM 6720 N N . VAL A 1 859 ? -19.211 -16.508 8.170 1.00 96.88 859 VAL A N 1
ATOM 6721 C CA . VAL A 1 859 ? -17.980 -16.153 8.883 1.00 96.88 859 VAL A CA 1
ATOM 6722 C C . VAL A 1 859 ? -16.753 -16.600 8.090 1.00 96.88 859 VAL A C 1
ATOM 6724 O O . VAL A 1 859 ? -16.705 -17.740 7.627 1.00 96.88 859 VAL A O 1
ATOM 6727 N N . SER A 1 860 ? -15.702 -15.780 8.056 1.00 96.12 860 SER A N 1
ATOM 6728 C CA . SER A 1 860 ? -14.326 -16.212 7.756 1.00 96.12 860 SER A CA 1
ATOM 6729 C C . SER A 1 860 ? -13.336 -15.694 8.800 1.00 96.12 860 SER A C 1
ATOM 6731 O O . SER A 1 860 ? -13.668 -14.866 9.650 1.00 96.12 860 SER A O 1
ATOM 6733 N N . LEU A 1 861 ? -12.095 -16.174 8.737 1.00 95.12 861 LEU A N 1
ATOM 6734 C CA . LEU A 1 861 ? -10.957 -15.461 9.331 1.00 95.12 861 LEU A CA 1
ATOM 6735 C C . LEU A 1 861 ? -10.468 -14.383 8.340 1.00 95.12 861 LEU A C 1
ATOM 6737 O O . LEU A 1 861 ? -11.149 -14.122 7.351 1.00 95.12 861 LEU A O 1
ATOM 6741 N N . SER A 1 862 ? -9.312 -13.755 8.574 1.00 94.56 862 SER A N 1
ATOM 6742 C CA . SER A 1 862 ? -8.630 -12.974 7.529 1.00 94.56 862 SER A CA 1
ATOM 6743 C C . SER A 1 862 ? -7.110 -13.106 7.593 1.00 94.56 862 SER A C 1
ATOM 6745 O O . SER A 1 862 ? -6.533 -13.170 8.682 1.00 94.56 862 SER A O 1
ATOM 6747 N N . HIS A 1 863 ? -6.451 -13.132 6.433 1.00 94.88 863 HIS A N 1
ATOM 6748 C CA . HIS A 1 863 ? -4.992 -13.126 6.306 1.00 94.88 863 HIS A CA 1
ATOM 6749 C C . HIS A 1 863 ? -4.364 -11.852 6.898 1.00 94.88 863 HIS A C 1
ATOM 6751 O O . HIS A 1 863 ? -3.210 -11.869 7.320 1.00 94.88 863 HIS A O 1
ATOM 6757 N N . ALA A 1 864 ? -5.114 -10.746 6.965 1.00 93.88 864 ALA A N 1
ATOM 6758 C CA . ALA A 1 864 ? -4.598 -9.449 7.396 1.00 93.88 864 ALA A CA 1
ATOM 6759 C C . ALA A 1 864 ? -4.273 -9.379 8.906 1.00 93.88 864 ALA A C 1
ATOM 6761 O O . ALA A 1 864 ? -3.465 -8.544 9.327 1.00 93.88 864 ALA A O 1
ATOM 6762 N N . CYS A 1 865 ? -4.862 -10.252 9.739 1.00 91.94 865 CYS A N 1
ATOM 6763 C CA . CYS A 1 865 ? -4.541 -10.352 11.167 1.00 91.94 865 CYS A CA 1
ATOM 6764 C C . CYS A 1 865 ? -4.899 -11.729 11.768 1.00 91.94 865 CYS A C 1
ATOM 6766 O O . CYS A 1 865 ? -6.003 -12.234 11.595 1.00 91.94 865 CYS A O 1
ATOM 6768 N N . LYS A 1 866 ? -3.989 -12.312 12.567 1.00 88.25 866 LYS A N 1
ATOM 6769 C CA . LYS A 1 866 ? -4.083 -13.682 13.127 1.00 88.25 866 LYS A CA 1
ATOM 6770 C C . LYS A 1 866 ? -5.370 -13.994 13.911 1.00 88.25 866 LYS A C 1
ATOM 6772 O O . LYS A 1 866 ? -5.787 -15.152 13.925 1.00 88.25 866 LYS A O 1
ATOM 6777 N N . ASN A 1 867 ? -5.977 -12.981 14.534 1.00 86.81 867 ASN A N 1
ATOM 6778 C CA . ASN A 1 867 ? -7.195 -13.089 15.349 1.00 86.81 867 ASN A CA 1
ATOM 6779 C C . ASN A 1 867 ? -8.397 -12.345 14.721 1.00 86.81 867 ASN A C 1
ATOM 6781 O O . ASN A 1 867 ? -9.356 -12.027 15.428 1.00 86.81 867 ASN A O 1
ATOM 6785 N N . ALA A 1 868 ? -8.325 -12.018 13.426 1.00 93.38 868 ALA A N 1
ATOM 6786 C CA . ALA A 1 868 ? -9.417 -11.391 12.690 1.00 93.38 868 ALA A CA 1
ATOM 6787 C C . ALA A 1 868 ? -10.551 -12.369 12.388 1.00 93.38 868 ALA A C 1
ATOM 6789 O O . ALA A 1 868 ? -10.320 -13.548 12.110 1.00 93.38 868 ALA A O 1
ATOM 6790 N N . LEU A 1 869 ? -11.763 -11.825 12.372 1.00 95.12 869 LEU A N 1
ATOM 6791 C CA . LEU A 1 869 ? -12.983 -12.490 11.957 1.00 95.12 869 LEU A CA 1
ATOM 6792 C C . LEU A 1 869 ? -13.799 -11.524 11.090 1.00 95.12 869 LEU A C 1
ATOM 6794 O O . LEU A 1 869 ? -14.115 -10.412 11.524 1.00 95.12 869 LEU A O 1
ATOM 6798 N N . LYS A 1 870 ? -14.130 -11.957 9.872 1.00 97.31 870 LYS A N 1
ATOM 6799 C CA . LYS A 1 870 ? -15.110 -11.299 8.999 1.00 97.31 870 LYS A CA 1
ATOM 6800 C C . LYS A 1 870 ? -16.446 -12.005 9.153 1.00 97.31 870 LYS A C 1
ATOM 6802 O O . LYS A 1 870 ? -16.475 -13.228 9.282 1.00 97.31 870 LYS A O 1
ATOM 6807 N N . THR A 1 871 ? -17.538 -11.257 9.120 1.00 97.62 871 THR A N 1
ATOM 6808 C CA . THR A 1 871 ? -18.897 -11.802 9.166 1.00 97.62 871 THR A CA 1
ATOM 6809 C C . THR A 1 871 ? -19.889 -10.795 8.596 1.00 97.62 871 THR A C 1
ATOM 6811 O O . THR A 1 871 ? -19.646 -9.592 8.676 1.00 97.62 871 THR A O 1
ATOM 6814 N N . ASP A 1 872 ? -20.995 -11.280 8.034 1.00 97.38 872 ASP A N 1
ATOM 6815 C CA . ASP A 1 872 ? -22.145 -10.443 7.671 1.00 97.38 872 ASP A CA 1
ATOM 6816 C C . ASP A 1 872 ? -23.093 -10.169 8.857 1.00 97.38 872 ASP A C 1
ATOM 6818 O O . ASP A 1 872 ? -24.089 -9.463 8.699 1.00 97.38 872 ASP A O 1
ATOM 6822 N N . ALA A 1 873 ? -22.764 -10.666 10.057 1.00 97.19 873 ALA A N 1
ATOM 6823 C CA . ALA A 1 873 ? -23.473 -10.342 11.288 1.00 97.19 873 ALA A CA 1
ATOM 6824 C C . ALA A 1 873 ? -23.458 -8.825 11.570 1.00 97.19 873 ALA A C 1
ATOM 6826 O O . ALA A 1 873 ? -22.377 -8.239 11.702 1.00 97.19 873 ALA A O 1
ATOM 6827 N N . PRO A 1 874 ? -24.629 -8.175 11.735 1.00 95.62 874 PRO A N 1
ATOM 6828 C CA . PRO A 1 874 ? -24.699 -6.791 12.186 1.00 95.62 874 PRO A CA 1
ATOM 6829 C C . PRO A 1 874 ? -23.974 -6.598 13.520 1.00 95.62 874 PRO A C 1
ATOM 6831 O O . PRO A 1 874 ? -23.985 -7.480 14.380 1.00 95.62 874 PRO A O 1
ATOM 6834 N N . ALA A 1 875 ? -23.416 -5.408 13.751 1.00 95.44 875 ALA A N 1
ATOM 6835 C CA . ALA A 1 875 ? -22.686 -5.111 14.983 1.00 95.44 875 ALA A CA 1
ATOM 6836 C C . ALA A 1 875 ? -23.520 -5.378 16.261 1.00 95.44 875 ALA A C 1
ATOM 6838 O O . ALA A 1 875 ? -22.968 -5.856 17.252 1.00 95.44 875 ALA A O 1
ATOM 6839 N N . LYS A 1 876 ? -24.854 -5.214 16.209 1.00 95.56 876 LYS A N 1
ATOM 6840 C CA . LYS A 1 876 ? -25.785 -5.637 17.272 1.00 95.56 876 LYS A CA 1
ATOM 6841 C C . LYS A 1 876 ? -25.643 -7.126 17.633 1.00 95.56 876 LYS A C 1
ATOM 6843 O O . LYS A 1 876 ? -25.485 -7.444 18.805 1.00 95.56 876 LYS A O 1
ATOM 6848 N N . VAL A 1 877 ? -25.654 -8.019 16.639 1.00 97.25 877 VAL A N 1
ATOM 6849 C CA . VAL A 1 877 ? -25.520 -9.480 16.817 1.00 97.25 877 VAL A CA 1
ATOM 6850 C C . VAL A 1 877 ? -24.161 -9.824 17.425 1.00 97.25 877 VAL A C 1
ATOM 6852 O O . VAL A 1 877 ? -24.076 -10.637 18.342 1.00 97.25 877 VAL A O 1
ATOM 6855 N N . ILE A 1 878 ? -23.098 -9.150 16.978 1.00 97.38 878 ILE A N 1
ATOM 6856 C CA . ILE A 1 878 ? -21.743 -9.322 17.521 1.00 97.38 878 ILE A CA 1
ATOM 6857 C C . ILE A 1 878 ? -21.699 -8.944 19.013 1.00 97.38 878 ILE A C 1
ATOM 6859 O O . ILE A 1 878 ? -21.100 -9.671 19.810 1.00 97.38 878 ILE A O 1
ATOM 6863 N N . TRP A 1 879 ? -22.367 -7.858 19.422 1.00 97.38 879 TRP A N 1
ATOM 6864 C CA . TRP A 1 879 ? -22.479 -7.497 20.841 1.00 97.38 879 TRP A CA 1
ATOM 6865 C C . TRP A 1 879 ? -23.411 -8.412 21.634 1.00 97.38 879 TRP A C 1
ATOM 6867 O O . TRP A 1 879 ? -23.112 -8.682 22.794 1.00 97.38 879 TRP A O 1
ATOM 6877 N N . ASP A 1 880 ? -24.472 -8.954 21.037 1.00 97.00 880 ASP A N 1
ATOM 6878 C CA . ASP A 1 880 ? -25.345 -9.928 21.703 1.00 97.00 880 ASP A CA 1
ATOM 6879 C C . ASP A 1 880 ? -24.626 -11.258 21.984 1.00 97.00 880 ASP A C 1
ATOM 6881 O O . ASP A 1 880 ? -24.744 -11.793 23.089 1.00 97.00 880 ASP A O 1
ATOM 6885 N N . VAL A 1 881 ? -23.779 -11.739 21.065 1.00 97.50 881 VAL A N 1
ATOM 6886 C CA . VAL A 1 881 ? -22.882 -12.878 21.334 1.00 97.50 881 VAL A CA 1
ATOM 6887 C C . VAL A 1 881 ? -21.906 -12.547 22.473 1.00 97.50 881 VAL A C 1
ATOM 6889 O O . VAL A 1 881 ? -21.719 -13.364 23.373 1.00 97.50 881 VAL A O 1
ATOM 6892 N N . MET A 1 882 ? -21.326 -11.342 22.509 1.00 97.19 882 MET A N 1
ATOM 6893 C CA . MET A 1 882 ? -20.448 -10.926 23.617 1.00 97.19 882 MET A CA 1
ATOM 6894 C C . MET A 1 882 ? -21.186 -10.790 24.964 1.00 97.19 882 MET A C 1
ATOM 6896 O O . MET A 1 882 ? -20.613 -11.127 25.999 1.00 97.19 882 MET A O 1
ATOM 6900 N N . ARG A 1 883 ? -22.454 -10.355 24.970 1.00 96.12 883 ARG A N 1
ATOM 6901 C CA . ARG A 1 883 ? -23.327 -10.313 26.161 1.00 96.12 883 ARG A CA 1
ATOM 6902 C C . ARG A 1 883 ? -23.635 -11.720 26.677 1.00 96.12 883 ARG A C 1
ATOM 6904 O O . ARG A 1 883 ? -23.512 -11.969 27.872 1.00 96.12 883 ARG A O 1
ATOM 6911 N N . CYS A 1 884 ? -23.972 -12.658 25.792 1.00 96.50 884 CYS A N 1
ATOM 6912 C CA . CYS A 1 884 ? -24.174 -14.065 26.161 1.00 96.50 884 CYS A CA 1
ATOM 6913 C C . CYS A 1 884 ? -22.895 -14.700 26.729 1.00 96.50 884 CYS A C 1
ATOM 6915 O O . CYS A 1 884 ? -22.952 -15.447 27.707 1.00 96.50 884 CYS A O 1
ATOM 6917 N N . TRP A 1 885 ? -21.732 -14.363 26.163 1.00 96.44 885 TRP A N 1
ATOM 6918 C CA . TRP A 1 885 ? -20.445 -14.802 26.699 1.00 96.44 885 TRP A CA 1
ATOM 6919 C C . TRP A 1 885 ? -20.175 -14.246 28.106 1.00 96.44 885 TRP A C 1
ATOM 6921 O O . TRP A 1 885 ? -19.701 -14.991 28.964 1.00 96.44 885 TRP A O 1
ATOM 6931 N N . GLU A 1 886 ? -20.514 -12.976 28.368 1.00 95.00 886 GLU A N 1
ATOM 6932 C CA . GLU A 1 886 ? -20.384 -12.353 29.694 1.00 95.00 886 GLU A CA 1
ATOM 6933 C C . GLU A 1 886 ? -21.334 -12.970 30.727 1.00 95.00 886 GLU A C 1
ATOM 6935 O O . GLU A 1 886 ? -20.894 -13.223 31.842 1.00 95.00 886 GLU A O 1
ATOM 6940 N N . LYS A 1 887 ? -22.565 -13.358 30.362 1.00 92.00 887 LYS A N 1
ATOM 6941 C CA . LYS A 1 887 ? -23.454 -14.113 31.274 1.00 92.00 887 LYS A CA 1
ATOM 6942 C C . LYS A 1 887 ? -22.823 -15.424 31.776 1.00 92.00 887 LYS A C 1
ATOM 6944 O O . LYS A 1 887 ? -23.074 -15.819 32.909 1.00 92.00 887 LYS A O 1
ATOM 6949 N N . SER A 1 888 ? -21.968 -16.063 30.971 1.00 88.69 888 SER A N 1
ATOM 6950 C CA . SER A 1 888 ? -21.193 -17.259 31.364 1.00 88.69 888 SER A CA 1
ATOM 6951 C C . SER A 1 888 ? -19.807 -16.946 31.960 1.00 88.69 888 SER A C 1
ATOM 6953 O O . SER A 1 888 ? -19.171 -17.821 32.541 1.00 88.69 888 SER A O 1
ATOM 6955 N N . ASN A 1 889 ? -19.310 -15.716 31.799 1.00 90.81 889 ASN A N 1
ATOM 6956 C CA . ASN A 1 889 ? -17.976 -15.259 32.209 1.00 90.81 889 ASN A CA 1
ATOM 6957 C C . ASN A 1 889 ? -18.077 -13.835 32.803 1.00 90.81 889 ASN A C 1
ATOM 6959 O O . ASN A 1 889 ? -17.562 -12.888 32.193 1.00 90.81 889 ASN A O 1
ATOM 6963 N N . PRO A 1 890 ? -18.772 -13.661 33.944 1.00 89.75 890 PRO A N 1
ATOM 6964 C CA . PRO A 1 890 ? -19.247 -12.356 34.399 1.00 89.75 890 PRO A CA 1
ATOM 6965 C C . PRO A 1 890 ? -18.113 -11.388 34.723 1.00 89.75 890 PRO A C 1
ATOM 6967 O O . PRO A 1 890 ? -17.095 -11.761 35.318 1.00 89.75 890 PRO A O 1
ATOM 6970 N N . VAL A 1 891 ? -18.307 -10.117 34.364 1.00 91.69 891 VAL A N 1
ATOM 6971 C CA . VAL A 1 891 ? -17.364 -9.048 34.711 1.00 91.69 891 VAL A CA 1
ATOM 6972 C C . VAL A 1 891 ? -17.750 -8.368 36.017 1.00 91.69 891 VAL A C 1
ATOM 6974 O O . VAL A 1 891 ? -18.893 -8.400 36.468 1.00 91.69 891 VAL A O 1
ATOM 6977 N N . LYS A 1 892 ? -16.770 -7.700 36.625 1.00 89.81 892 LYS A N 1
ATOM 6978 C CA . LYS A 1 892 ? -16.957 -6.896 37.834 1.00 89.81 892 LYS A CA 1
ATOM 6979 C C . LYS A 1 892 ? -17.657 -5.579 37.500 1.00 89.81 892 LYS A C 1
ATOM 6981 O O . LYS A 1 892 ? -17.011 -4.539 37.358 1.00 89.81 892 LYS A O 1
ATOM 6986 N N . ARG A 1 893 ? -18.977 -5.661 37.292 1.00 88.31 893 ARG A N 1
ATOM 6987 C CA . ARG A 1 893 ? -19.861 -4.555 36.886 1.00 88.31 893 ARG A CA 1
ATOM 6988 C C . ARG A 1 893 ? -19.768 -3.360 37.843 1.00 88.31 893 ARG A C 1
ATOM 6990 O O . ARG A 1 893 ? -19.821 -2.226 37.382 1.00 88.31 893 ARG A O 1
ATOM 6997 N N . GLU A 1 894 ? -19.490 -3.599 39.125 1.00 88.06 894 GLU A N 1
ATOM 6998 C CA . GLU A 1 894 ? -19.252 -2.575 40.153 1.00 88.06 894 GLU A CA 1
ATOM 6999 C C . GLU A 1 894 ? -17.992 -1.716 39.920 1.00 88.06 894 GLU A C 1
ATOM 7001 O O . GLU A 1 894 ? -17.787 -0.713 40.598 1.00 88.06 894 GLU A O 1
ATOM 7006 N N . LYS A 1 895 ? -17.135 -2.097 38.962 1.00 89.31 895 LYS A N 1
ATOM 7007 C CA . LYS A 1 895 ? -15.917 -1.364 38.574 1.00 89.31 895 LYS A CA 1
ATOM 7008 C C . LYS A 1 895 ? -16.046 -0.613 37.248 1.00 89.31 895 LYS A C 1
ATOM 7010 O O . LYS A 1 895 ? -15.070 -0.019 36.791 1.00 89.31 895 LYS A O 1
ATOM 7015 N N . LEU A 1 896 ? -17.216 -0.653 36.610 1.00 90.50 896 LEU A N 1
ATOM 7016 C CA . LEU A 1 896 ? -17.467 0.014 35.336 1.00 90.50 896 LEU A CA 1
ATOM 7017 C C . LEU A 1 896 ? -18.077 1.397 35.584 1.00 90.50 896 LEU A C 1
ATOM 7019 O O . LEU A 1 896 ? -19.122 1.512 36.213 1.00 90.50 896 LEU A O 1
ATOM 7023 N N . SER A 1 897 ? -17.463 2.455 35.047 1.00 91.38 897 SER A N 1
ATOM 7024 C CA . SER A 1 897 ? -18.112 3.774 35.021 1.00 91.38 897 SER A CA 1
ATOM 7025 C C . SER A 1 897 ? -19.340 3.731 34.112 1.00 91.38 897 SER A C 1
ATOM 7027 O O . SER A 1 897 ? -19.253 3.210 32.999 1.00 91.38 897 SER A O 1
ATOM 7029 N N . GLU A 1 898 ? -20.437 4.365 34.525 1.00 90.00 898 GLU A N 1
ATOM 7030 C CA . GLU A 1 898 ? -21.667 4.528 33.732 1.00 90.00 898 GLU A CA 1
ATOM 7031 C C . GLU A 1 898 ? -21.419 5.159 32.349 1.00 90.00 898 GLU A C 1
ATOM 7033 O O . GLU A 1 898 ? -22.114 4.883 31.371 1.00 90.00 898 GLU A O 1
ATOM 7038 N N . THR A 1 899 ? -20.375 5.989 32.252 1.00 89.88 899 THR A N 1
ATOM 7039 C CA . THR A 1 899 ? -19.949 6.642 31.006 1.00 89.88 899 THR A CA 1
ATOM 7040 C C . THR A 1 899 ? -19.178 5.718 30.058 1.00 89.88 899 THR A C 1
ATOM 7042 O O . THR A 1 899 ? -18.981 6.069 28.895 1.00 89.88 899 THR A O 1
ATOM 7045 N N . SER A 1 900 ? -18.730 4.546 30.521 1.00 93.94 900 SER A N 1
ATOM 7046 C CA . SER A 1 900 ? -17.870 3.644 29.749 1.00 93.94 900 SER A CA 1
ATOM 7047 C C . SER A 1 900 ? -18.630 2.892 28.645 1.00 93.94 900 SER A C 1
ATOM 7049 O O . SER A 1 900 ? -19.812 2.571 28.809 1.00 93.94 900 SER A O 1
ATOM 7051 N N . PRO A 1 901 ? -17.955 2.520 27.536 1.00 94.88 901 PRO A N 1
ATOM 7052 C CA . PRO A 1 901 ? -18.540 1.627 26.540 1.00 94.88 901 PRO A CA 1
ATOM 7053 C C . PRO A 1 901 ? -18.982 0.287 27.139 1.00 94.88 901 PRO A C 1
ATOM 7055 O O . PRO A 1 901 ? -20.060 -0.193 26.803 1.00 94.88 901 PRO A O 1
ATOM 7058 N N . ALA A 1 902 ? -18.184 -0.271 28.059 1.00 95.38 902 ALA A N 1
ATOM 7059 C CA . ALA A 1 902 ? -18.469 -1.522 28.756 1.00 95.38 902 ALA A CA 1
ATOM 7060 C C . ALA A 1 902 ? -19.831 -1.495 29.462 1.00 95.38 902 ALA A C 1
ATOM 7062 O O . ALA A 1 902 ? -20.663 -2.367 29.220 1.00 95.38 902 ALA A O 1
ATOM 7063 N N . PHE A 1 903 ? -20.077 -0.468 30.284 1.00 95.06 903 PHE A N 1
ATOM 7064 C CA . PHE A 1 903 ? -21.331 -0.317 31.020 1.00 95.06 903 PHE A CA 1
ATOM 7065 C C . PHE A 1 903 ? -22.527 -0.214 30.069 1.00 95.06 903 PHE A C 1
ATOM 7067 O O . PHE A 1 903 ? -23.449 -1.016 30.161 1.00 95.06 903 PHE A O 1
ATOM 7074 N N . LYS A 1 904 ? -22.496 0.708 29.094 1.00 95.19 904 LYS A N 1
ATOM 7075 C CA . LYS A 1 904 ? -23.624 0.891 28.161 1.00 95.19 904 LYS A CA 1
ATOM 7076 C C . LYS A 1 904 ? -23.930 -0.368 27.336 1.00 95.19 904 LYS A C 1
ATOM 7078 O O . LYS A 1 904 ? -25.101 -0.680 27.135 1.00 95.19 904 LYS A O 1
ATOM 7083 N N . ILE A 1 905 ? -22.910 -1.123 26.915 1.00 95.88 905 ILE A N 1
ATOM 7084 C CA . ILE A 1 905 ? -23.107 -2.394 26.198 1.00 95.88 905 ILE A CA 1
ATOM 7085 C C . ILE A 1 905 ? -23.756 -3.443 27.114 1.00 95.88 905 ILE A C 1
ATOM 7087 O O . ILE A 1 905 ? -24.726 -4.079 26.700 1.00 95.88 905 ILE A O 1
ATOM 7091 N N . LEU A 1 906 ? -23.245 -3.620 28.337 1.00 95.06 906 LEU A N 1
ATOM 7092 C CA . LEU A 1 906 ? -23.660 -4.678 29.272 1.00 95.06 906 LEU A CA 1
ATOM 7093 C C . LEU A 1 906 ? -24.947 -4.376 30.060 1.00 95.06 906 LEU A C 1
ATOM 7095 O O . LEU A 1 906 ? -25.528 -5.295 30.640 1.00 95.06 906 LEU A O 1
ATOM 7099 N N . SER A 1 907 ? -25.408 -3.124 30.065 1.00 93.00 907 SER A N 1
ATOM 7100 C CA . SER A 1 907 ? -26.717 -2.705 30.597 1.00 93.00 907 SER A CA 1
ATOM 7101 C C . SER A 1 907 ? -27.877 -2.926 29.614 1.00 93.00 907 SER A C 1
ATOM 7103 O O . SER A 1 907 ? -29.009 -2.562 29.910 1.00 93.00 907 SER A O 1
ATOM 7105 N N . THR A 1 908 ? -27.610 -3.512 28.442 1.00 92.88 908 THR A N 1
ATOM 7106 C CA . THR A 1 908 ? -28.634 -3.991 27.501 1.00 92.88 908 THR A CA 1
ATOM 7107 C C . THR A 1 908 ? -28.602 -5.518 27.477 1.00 92.88 908 THR A C 1
ATOM 7109 O O . THR A 1 908 ? -27.527 -6.095 27.291 1.00 92.88 908 THR A O 1
ATOM 7112 N N . ASP A 1 909 ? -29.752 -6.174 27.617 1.00 91.81 909 ASP A N 1
ATOM 7113 C CA . ASP A 1 909 ? -29.855 -7.624 27.433 1.00 91.81 909 ASP A CA 1
ATOM 7114 C C . ASP A 1 909 ? -29.666 -8.039 25.958 1.00 91.81 909 ASP A C 1
ATOM 7116 O O . ASP A 1 909 ? -30.017 -7.279 25.050 1.00 91.81 909 ASP A O 1
ATOM 7120 N N . PRO A 1 910 ? -29.100 -9.232 25.688 1.00 93.81 910 PRO A N 1
ATOM 7121 C CA . PRO A 1 910 ? -28.953 -9.737 24.330 1.00 93.81 910 PRO A CA 1
ATOM 7122 C C . PRO A 1 910 ? -30.312 -10.101 23.722 1.00 93.81 910 PRO A C 1
ATOM 7124 O O . PRO A 1 910 ? -31.161 -10.687 24.390 1.00 93.81 910 PRO A O 1
ATOM 7127 N N . SER A 1 911 ? -30.500 -9.812 22.432 1.00 92.94 911 SER A N 1
ATOM 7128 C CA . SER A 1 911 ? -31.731 -10.147 21.694 1.00 92.94 911 SER A CA 1
ATOM 7129 C C . SER A 1 911 ? -31.719 -11.526 21.015 1.00 92.94 911 SER A C 1
ATOM 7131 O O . SER A 1 911 ? -32.625 -11.842 20.248 1.00 92.94 911 SER A O 1
ATOM 7133 N N . LEU A 1 912 ? -30.703 -12.340 21.304 1.00 93.81 912 LEU A N 1
ATOM 7134 C CA . LEU A 1 912 ? -30.544 -13.734 20.883 1.00 93.81 912 LEU A CA 1
ATOM 7135 C C . LEU A 1 912 ? -29.825 -14.521 21.984 1.00 93.81 912 LEU A C 1
ATOM 7137 O O . LEU A 1 912 ? -29.106 -13.930 22.790 1.00 93.81 912 LEU A O 1
ATOM 7141 N N . GLU A 1 913 ? -29.956 -15.845 21.975 1.00 93.69 913 GLU A N 1
ATOM 7142 C CA . GLU A 1 913 ? -29.146 -16.746 22.798 1.00 93.69 913 GLU A CA 1
ATOM 7143 C C . GLU A 1 913 ? -28.016 -17.356 21.951 1.00 93.69 913 GLU A C 1
ATOM 7145 O O . GLU A 1 913 ? -28.250 -17.872 20.858 1.00 93.69 913 GLU A O 1
ATOM 7150 N N . ALA A 1 914 ? -26.768 -17.254 22.418 1.00 94.94 914 ALA A N 1
ATOM 7151 C CA . ALA A 1 914 ? -25.592 -17.619 21.626 1.00 94.94 914 ALA A CA 1
ATOM 7152 C C . ALA A 1 914 ? -25.059 -19.018 21.980 1.00 94.94 914 ALA A C 1
ATOM 7154 O O . ALA A 1 914 ? -24.513 -19.235 23.062 1.00 94.94 914 ALA A O 1
ATOM 7155 N N . CYS A 1 915 ? -25.142 -19.962 21.038 1.00 95.75 915 CYS A N 1
ATOM 7156 C CA . CYS A 1 915 ? -24.597 -21.307 21.220 1.00 95.75 915 CYS A CA 1
ATOM 7157 C C . CYS A 1 915 ? -23.069 -21.335 21.011 1.00 95.75 915 CYS A C 1
ATOM 7159 O O . CYS A 1 915 ? -22.583 -21.176 19.894 1.00 95.75 915 CYS A O 1
ATOM 7161 N N . PHE A 1 916 ? -22.288 -21.585 22.066 1.00 95.88 916 PHE A N 1
ATOM 7162 C CA . PHE A 1 916 ? -20.817 -21.664 21.988 1.00 95.88 916 PHE A CA 1
ATOM 7163 C C . PHE A 1 916 ? -20.265 -23.072 21.687 1.00 95.88 916 PHE A C 1
ATOM 7165 O O . PHE A 1 916 ? -19.045 -23.273 21.694 1.00 95.88 916 PHE A O 1
ATOM 7172 N N . THR A 1 917 ? -21.134 -24.049 21.412 1.00 96.06 917 THR A N 1
ATOM 7173 C CA . THR A 1 917 ? -20.748 -25.410 21.006 1.00 96.06 917 THR A CA 1
ATOM 7174 C C . THR A 1 917 ? -20.027 -25.372 19.661 1.00 96.06 917 THR A C 1
ATOM 7176 O O . THR A 1 917 ? -20.562 -24.854 18.679 1.00 96.06 917 THR A O 1
ATOM 7179 N N . VAL A 1 918 ? -18.806 -25.915 19.613 1.00 95.88 918 VAL A N 1
ATOM 7180 C CA . VAL A 1 918 ? -17.957 -25.861 18.416 1.00 95.88 918 VAL A CA 1
ATOM 7181 C C . VAL A 1 918 ? -18.558 -26.705 17.292 1.00 95.88 918 VAL A C 1
ATOM 7183 O O . VAL A 1 918 ? -18.824 -27.884 17.493 1.00 95.88 918 VAL A O 1
ATOM 7186 N N . ARG A 1 919 ? -18.739 -26.106 16.110 1.00 92.31 919 ARG A N 1
ATOM 7187 C CA . ARG A 1 919 ? -19.174 -26.803 14.887 1.00 92.31 919 ARG A CA 1
ATOM 7188 C C . ARG A 1 919 ? -17.982 -27.345 14.097 1.00 92.31 919 ARG A C 1
ATOM 7190 O O . ARG A 1 919 ? -16.906 -26.744 14.109 1.00 92.31 919 ARG A O 1
ATOM 7197 N N . ASP A 1 920 ? -18.186 -28.400 13.315 1.00 88.81 920 ASP A N 1
ATOM 7198 C CA . ASP A 1 920 ? -17.136 -28.979 12.461 1.00 88.81 920 ASP A CA 1
ATOM 7199 C C . ASP A 1 920 ? -16.672 -28.035 11.333 1.00 88.81 920 ASP A C 1
ATOM 7201 O O . ASP A 1 920 ? -15.489 -28.007 10.976 1.00 88.81 920 ASP A O 1
ATOM 7205 N N . ASP A 1 921 ? -17.581 -27.198 10.819 1.00 88.81 921 ASP A N 1
ATOM 7206 C CA . ASP A 1 921 ? -17.310 -26.131 9.841 1.00 88.81 921 ASP A CA 1
ATOM 7207 C C . ASP A 1 921 ? -16.669 -24.871 10.468 1.00 88.81 921 ASP A C 1
ATOM 7209 O O . ASP A 1 921 ? -16.166 -23.978 9.769 1.00 88.81 921 ASP A O 1
ATOM 7213 N N . ALA A 1 922 ? -16.601 -24.796 11.802 1.00 88.00 922 ALA A N 1
ATOM 7214 C CA . ALA A 1 922 ? -15.989 -23.670 12.492 1.00 88.00 922 ALA A CA 1
ATOM 7215 C C . ALA A 1 922 ? -14.456 -23.670 12.393 1.00 88.00 922 ALA A C 1
ATOM 7217 O O . ALA A 1 922 ? -13.849 -22.632 12.657 1.00 88.00 922 ALA A O 1
ATOM 7218 N N . ASN A 1 923 ? -13.810 -24.766 11.983 1.00 90.62 923 ASN A N 1
ATOM 7219 C CA . ASN A 1 923 ? -12.355 -24.839 11.834 1.00 90.62 923 ASN A CA 1
ATOM 7220 C C . ASN A 1 923 ? -11.934 -24.931 10.348 1.00 90.62 923 ASN A C 1
ATOM 7222 O O . ASN A 1 923 ? -12.012 -26.021 9.779 1.00 90.62 923 ASN A O 1
ATOM 7226 N N . PRO A 1 924 ? -11.459 -23.831 9.719 1.00 89.94 924 PRO A N 1
ATOM 7227 C CA . PRO A 1 924 ? -11.111 -23.811 8.294 1.00 89.94 924 PRO A CA 1
ATOM 7228 C C . PRO A 1 924 ? -10.054 -24.852 7.895 1.00 89.94 924 PRO A C 1
ATOM 7230 O O . PRO A 1 924 ? -9.216 -25.256 8.713 1.00 89.94 924 PRO A O 1
ATOM 7233 N N . GLN A 1 925 ? -10.057 -25.274 6.628 1.00 88.94 925 GLN A N 1
ATOM 7234 C CA . GLN A 1 925 ? -9.154 -26.314 6.131 1.00 88.94 925 GLN A CA 1
ATOM 7235 C C . GLN A 1 925 ? -7.683 -25.920 6.287 1.00 88.94 925 GLN A C 1
ATOM 7237 O O . GLN A 1 925 ? -6.880 -26.752 6.705 1.00 88.94 925 GLN A O 1
ATOM 7242 N N . SER A 1 926 ? -7.326 -24.659 6.038 1.00 89.69 926 SER A N 1
ATOM 7243 C CA . SER A 1 926 ? -5.963 -24.140 6.204 1.00 89.69 926 SER A CA 1
ATOM 7244 C C . SER A 1 926 ? -5.452 -24.274 7.646 1.00 89.69 926 SER A C 1
ATOM 7246 O O . SER A 1 926 ? -4.256 -24.479 7.871 1.00 89.69 926 SER A O 1
ATOM 7248 N N . ARG A 1 927 ? -6.352 -24.198 8.642 1.00 89.56 927 ARG A N 1
ATOM 7249 C CA . ARG A 1 927 ? -6.041 -24.471 10.055 1.00 89.56 927 ARG A CA 1
ATOM 7250 C C . ARG A 1 927 ? -5.941 -25.964 10.335 1.00 89.56 927 ARG A C 1
ATOM 7252 O O . ARG A 1 927 ? -4.989 -26.365 10.994 1.00 89.56 927 ARG A O 1
ATOM 7259 N N . ARG A 1 928 ? -6.888 -26.770 9.840 1.00 88.06 928 ARG A N 1
ATOM 7260 C CA . ARG A 1 928 ? -6.893 -28.240 10.002 1.00 88.06 928 ARG A CA 1
ATOM 7261 C C . ARG A 1 928 ? -5.660 -28.900 9.372 1.00 88.06 928 ARG A C 1
ATOM 7263 O O . ARG A 1 928 ? -5.133 -29.848 9.933 1.00 88.06 928 ARG A O 1
ATOM 7270 N N . LYS A 1 929 ? -5.170 -28.359 8.253 1.00 88.69 929 LYS A N 1
ATOM 7271 C CA . LYS A 1 929 ? -3.943 -28.768 7.545 1.00 88.69 929 LYS A CA 1
ATOM 7272 C C . LYS A 1 929 ? -2.659 -28.135 8.120 1.00 88.69 929 LYS A C 1
ATOM 7274 O O . LYS A 1 929 ? -1.590 -28.329 7.558 1.00 88.69 929 LYS A O 1
ATOM 7279 N N . HIS A 1 930 ? -2.747 -27.363 9.212 1.00 87.38 930 HIS A N 1
ATOM 7280 C CA . HIS A 1 930 ? -1.614 -26.697 9.879 1.00 87.38 930 HIS A CA 1
ATOM 7281 C C . HIS A 1 930 ? -0.715 -25.838 8.954 1.00 87.38 930 HIS A C 1
ATOM 7283 O O . HIS A 1 930 ? 0.485 -25.701 9.195 1.00 87.38 930 HIS A O 1
ATOM 7289 N N . LEU A 1 931 ? -1.285 -25.220 7.911 1.00 89.00 931 LEU A N 1
ATOM 7290 C CA . LEU A 1 931 ? -0.519 -24.467 6.910 1.00 89.00 931 LEU A CA 1
ATOM 7291 C C . LEU A 1 931 ? 0.158 -23.212 7.495 1.00 89.00 931 LEU A C 1
ATOM 7293 O O . LEU A 1 931 ? -0.264 -22.659 8.518 1.00 89.00 931 LEU A O 1
ATOM 7297 N N . THR A 1 932 ? 1.188 -22.700 6.808 1.00 86.75 932 THR A N 1
ATOM 7298 C CA . THR A 1 932 ? 1.985 -21.533 7.255 1.00 86.75 932 THR A CA 1
ATOM 7299 C C . THR A 1 932 ? 1.278 -20.207 6.941 1.00 86.75 932 THR A C 1
ATOM 7301 O O . THR A 1 932 ? 1.773 -19.353 6.210 1.00 86.75 932 THR A O 1
ATOM 7304 N N . ARG A 1 933 ? 0.085 -20.037 7.520 1.00 86.00 933 ARG A N 1
ATOM 7305 C CA . ARG A 1 933 ? -0.813 -18.877 7.347 1.00 86.00 933 ARG A CA 1
ATOM 7306 C C . ARG A 1 933 ? -0.217 -17.570 7.881 1.00 86.00 933 ARG A C 1
ATOM 7308 O O . ARG A 1 933 ? -0.475 -16.498 7.354 1.00 86.00 933 ARG A O 1
ATOM 7315 N N . PHE A 1 934 ? 0.586 -17.669 8.942 1.00 85.88 934 PHE A N 1
ATOM 7316 C CA . PHE A 1 934 ? 1.313 -16.560 9.562 1.00 85.88 934 PHE A CA 1
ATOM 7317 C C . PHE A 1 934 ? 2.706 -17.062 9.949 1.00 85.88 934 PHE A C 1
ATOM 7319 O O . PHE A 1 934 ? 2.821 -17.897 10.845 1.00 85.88 934 PHE A O 1
ATOM 7326 N N . GLN A 1 935 ? 3.755 -16.577 9.281 1.00 79.44 935 GLN A N 1
ATOM 7327 C CA . GLN A 1 935 ? 5.134 -16.930 9.625 1.00 79.44 935 GLN A CA 1
ATOM 7328 C C . GLN A 1 935 ? 5.526 -16.256 10.952 1.00 79.44 935 GLN A C 1
ATOM 7330 O O . GLN A 1 935 ? 5.379 -15.042 11.100 1.00 79.44 935 GLN A O 1
ATOM 7335 N N . GLU A 1 936 ? 6.036 -17.021 11.921 1.00 68.88 936 GLU A N 1
ATOM 7336 C CA . GLU A 1 936 ? 6.693 -16.423 13.088 1.00 68.88 936 GLU A CA 1
ATOM 7337 C C . GLU A 1 936 ? 8.029 -15.803 12.673 1.00 68.88 936 GLU A C 1
ATOM 7339 O O . GLU A 1 936 ? 8.735 -16.361 11.836 1.00 68.88 936 GLU A O 1
ATOM 7344 N N . ASN A 1 937 ? 8.387 -14.658 13.263 1.00 65.81 937 ASN A N 1
ATOM 7345 C CA . ASN A 1 937 ? 9.634 -13.961 12.954 1.00 65.81 937 ASN A CA 1
ATOM 7346 C C . ASN A 1 937 ? 10.858 -14.905 13.090 1.00 65.81 937 ASN A C 1
ATOM 7348 O O . ASN A 1 937 ? 11.195 -15.267 14.221 1.00 65.81 937 ASN A O 1
ATOM 7352 N N . PRO A 1 938 ? 11.571 -15.229 11.993 1.00 58.12 938 PRO A N 1
ATOM 7353 C CA . PRO A 1 938 ? 12.677 -16.177 12.026 1.00 58.12 938 PRO A CA 1
ATOM 7354 C C . PRO A 1 938 ? 14.026 -15.553 12.422 1.00 58.12 938 PRO A C 1
ATOM 7356 O O . PRO A 1 938 ? 14.996 -16.294 12.551 1.00 58.12 938 PRO A O 1
ATOM 7359 N N . GLN A 1 939 ? 14.151 -14.222 12.578 1.00 55.50 939 GLN A N 1
ATOM 7360 C CA . GLN A 1 939 ? 15.458 -13.580 12.801 1.00 55.50 939 GLN A CA 1
ATOM 7361 C C . GLN A 1 939 ? 15.477 -12.392 13.778 1.00 55.50 939 GLN A C 1
ATOM 7363 O O . GLN A 1 939 ? 14.524 -11.620 13.960 1.00 55.50 939 GLN A O 1
ATOM 7368 N N . ALA A 1 940 ? 16.664 -12.169 14.346 1.00 51.00 940 ALA A N 1
ATOM 7369 C CA . ALA A 1 940 ? 17.027 -10.873 14.894 1.00 51.00 940 ALA A CA 1
ATOM 7370 C C . ALA A 1 940 ? 16.982 -9.792 13.791 1.00 51.00 940 ALA A C 1
ATOM 7372 O O . ALA A 1 940 ? 17.387 -9.998 12.650 1.00 51.00 940 ALA A O 1
ATOM 7373 N N . PHE A 1 941 ? 16.471 -8.620 14.149 1.00 58.41 941 PHE A N 1
ATOM 7374 C CA . PHE A 1 941 ? 16.350 -7.404 13.342 1.00 58.41 941 PHE A CA 1
ATOM 7375 C C . PHE A 1 941 ? 15.480 -7.488 12.073 1.00 58.41 941 PHE A C 1
ATOM 7377 O O . PHE A 1 941 ? 15.552 -6.578 11.236 1.00 58.41 941 PHE A O 1
ATOM 7384 N N . TRP A 1 942 ? 14.624 -8.513 11.980 1.00 51.44 942 TRP A N 1
ATOM 7385 C CA . TRP A 1 942 ? 13.564 -8.680 10.976 1.00 51.44 942 TRP A CA 1
ATOM 7386 C C . TRP A 1 942 ? 12.662 -7.446 10.850 1.00 51.44 942 TRP A C 1
ATOM 7388 O O . TRP A 1 942 ? 12.421 -6.722 11.819 1.00 51.44 942 TRP A O 1
ATOM 7398 N N . GLY A 1 943 ? 12.173 -7.205 9.634 1.00 58.91 943 GLY A N 1
ATOM 7399 C CA . GLY A 1 943 ? 11.421 -6.008 9.267 1.00 58.91 943 GLY A CA 1
ATOM 7400 C C . GLY A 1 943 ? 12.007 -5.290 8.042 1.00 58.91 943 GLY A C 1
ATOM 7401 O O . GLY A 1 943 ? 12.896 -5.818 7.360 1.00 58.91 943 GLY A O 1
ATOM 7402 N N . PRO A 1 944 ? 11.557 -4.058 7.748 1.00 54.06 944 PRO A N 1
ATOM 7403 C CA . PRO A 1 944 ? 12.114 -3.273 6.657 1.00 54.06 944 PRO A CA 1
ATOM 7404 C C . PRO A 1 944 ? 13.534 -2.827 7.023 1.00 54.06 944 PRO A C 1
ATOM 7406 O O . PRO A 1 944 ? 13.766 -2.230 8.080 1.00 54.06 944 PRO A O 1
ATOM 7409 N N . LYS A 1 945 ? 14.519 -3.099 6.163 1.00 64.19 945 LYS A N 1
ATOM 7410 C CA . LYS A 1 945 ? 15.857 -2.490 6.278 1.00 64.19 945 LYS A CA 1
ATOM 7411 C C . LYS A 1 945 ? 15.781 -0.988 5.961 1.00 64.19 945 LYS A C 1
ATOM 7413 O O . LYS A 1 945 ? 14.869 -0.528 5.281 1.00 64.19 945 LYS A O 1
ATOM 7418 N N . ALA A 1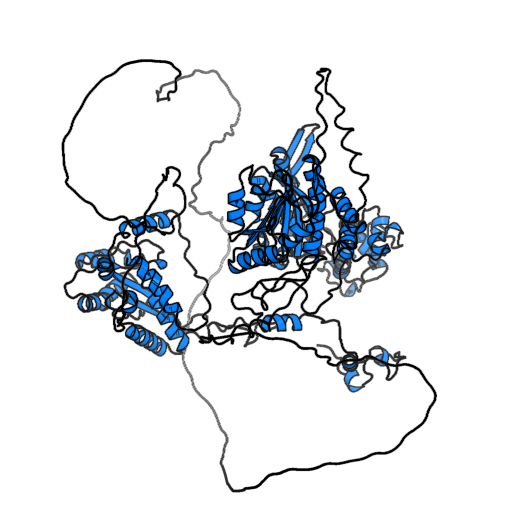 946 ? 16.742 -0.210 6.457 1.00 57.62 946 ALA A N 1
ATOM 7419 C CA . ALA A 1 946 ? 16.851 1.202 6.089 1.00 57.62 946 ALA A CA 1
ATOM 7420 C C . ALA A 1 946 ? 17.340 1.346 4.635 1.00 57.62 946 ALA A C 1
ATOM 7422 O O . ALA A 1 946 ? 18.191 0.568 4.205 1.00 57.62 946 ALA A O 1
ATOM 7423 N N . ARG A 1 947 ? 16.840 2.354 3.902 1.00 56.06 947 ARG A N 1
ATOM 7424 C CA . ARG A 1 947 ? 17.321 2.694 2.549 1.00 56.06 947 ARG A CA 1
ATOM 7425 C C . ARG A 1 947 ? 18.843 2.896 2.558 1.00 56.06 947 ARG A C 1
ATOM 7427 O O . ARG A 1 947 ? 19.372 3.526 3.479 1.00 56.06 947 ARG A O 1
ATOM 7434 N N . ALA A 1 948 ? 19.516 2.385 1.526 1.00 56.62 948 ALA A N 1
ATOM 7435 C CA . ALA A 1 948 ? 20.951 2.562 1.317 1.00 56.62 948 ALA A CA 1
ATOM 7436 C C . ALA A 1 948 ? 21.353 4.051 1.349 1.00 56.62 948 ALA A C 1
ATOM 7438 O O . ALA A 1 948 ? 20.581 4.934 0.963 1.00 56.62 948 ALA A O 1
ATOM 7439 N N . LYS A 1 949 ? 22.571 4.328 1.822 1.00 52.34 949 LYS A N 1
ATOM 7440 C CA . LYS A 1 949 ? 23.154 5.675 1.895 1.00 52.34 949 LYS A CA 1
ATOM 7441 C C . LYS A 1 949 ? 24.508 5.667 1.200 1.00 52.34 949 LYS A C 1
ATOM 7443 O O . LYS A 1 949 ? 25.279 4.727 1.378 1.00 52.34 949 LYS A O 1
ATOM 7448 N N . ALA A 1 950 ? 24.828 6.750 0.495 1.00 42.53 950 ALA A N 1
ATOM 7449 C CA . ALA A 1 950 ? 26.169 6.962 -0.039 1.00 42.53 950 ALA A CA 1
ATOM 7450 C C . ALA A 1 950 ? 27.208 6.861 1.096 1.00 42.53 950 ALA A C 1
ATOM 7452 O O . ALA A 1 950 ? 27.144 7.627 2.060 1.00 42.53 950 ALA A O 1
ATOM 7453 N N . GLY A 1 951 ? 28.130 5.899 0.985 1.00 45.34 951 GLY A N 1
ATOM 7454 C CA . GLY A 1 951 ? 29.156 5.624 1.996 1.00 45.34 951 GLY A CA 1
ATOM 7455 C C . GLY A 1 951 ? 28.924 4.405 2.901 1.00 45.34 951 GLY A C 1
ATOM 7456 O O . GLY A 1 951 ? 29.656 4.285 3.874 1.00 45.34 951 GLY A O 1
ATOM 7457 N N . GLY A 1 952 ? 27.951 3.528 2.611 1.00 43.62 952 GLY A N 1
ATOM 7458 C CA . GLY A 1 952 ? 27.929 2.139 3.107 1.00 43.62 952 GLY A CA 1
ATOM 7459 C C . GLY A 1 952 ? 27.884 1.964 4.632 1.00 43.62 952 GLY A C 1
ATOM 7460 O O . GLY A 1 952 ? 28.872 1.586 5.254 1.00 43.62 952 GLY A O 1
ATOM 7461 N N . GLY A 1 953 ? 26.727 2.209 5.260 1.00 43.00 953 GLY A N 1
ATOM 7462 C CA . GLY A 1 953 ? 26.558 1.919 6.688 1.00 43.00 953 GLY A CA 1
ATOM 7463 C C . GLY A 1 953 ? 25.122 1.990 7.215 1.00 43.00 953 GLY A C 1
ATOM 7464 O O . GLY A 1 953 ? 24.247 2.642 6.634 1.00 43.00 953 GLY A O 1
ATOM 7465 N N . ILE A 1 954 ? 24.881 1.319 8.343 1.00 48.78 954 ILE A N 1
ATOM 7466 C CA . ILE A 1 954 ? 23.728 1.531 9.237 1.00 48.78 954 ILE A CA 1
ATOM 7467 C C . ILE A 1 954 ? 24.248 2.402 10.393 1.00 48.78 954 ILE A C 1
ATOM 7469 O O . ILE A 1 954 ? 25.355 2.152 10.857 1.00 48.78 954 ILE A O 1
ATOM 7473 N N . SER A 1 955 ? 23.505 3.413 10.871 1.00 48.31 955 SER A N 1
ATOM 7474 C CA . SER A 1 955 ? 23.944 4.106 12.097 1.00 48.31 955 SER A CA 1
ATOM 7475 C C . SER A 1 955 ? 23.727 3.208 13.314 1.00 48.31 955 SER A C 1
ATOM 7477 O O . SER A 1 955 ? 22.732 2.480 13.377 1.00 48.31 955 SER A O 1
ATOM 7479 N N . THR A 1 956 ? 24.641 3.276 14.278 1.00 49.25 956 THR A N 1
ATOM 7480 C CA . THR A 1 956 ? 24.588 2.514 15.535 1.00 49.25 956 THR A CA 1
ATOM 7481 C C . THR A 1 956 ? 23.236 2.681 16.230 1.00 49.25 956 THR A C 1
ATOM 7483 O O . THR A 1 956 ? 22.576 1.681 16.503 1.00 49.25 956 THR A O 1
ATOM 7486 N N . ASP A 1 957 ? 22.709 3.912 16.317 1.00 52.56 957 ASP A N 1
ATOM 7487 C CA . ASP A 1 957 ? 21.370 4.209 16.864 1.00 52.56 957 ASP A CA 1
ATOM 7488 C C . ASP A 1 957 ? 20.247 3.333 16.284 1.00 52.56 957 ASP A C 1
ATOM 7490 O O . ASP A 1 957 ? 19.279 3.009 16.972 1.00 52.56 957 ASP A O 1
ATOM 7494 N N . LEU A 1 958 ? 20.326 2.980 14.995 1.00 50.97 958 LEU A N 1
ATOM 7495 C CA . LEU A 1 958 ? 19.318 2.162 14.321 1.00 50.97 958 LEU A CA 1
ATOM 7496 C C . LEU A 1 958 ? 19.485 0.671 14.617 1.00 50.97 958 LEU A C 1
ATOM 7498 O O . LEU A 1 958 ? 18.478 -0.035 14.651 1.00 50.97 958 LEU A O 1
ATOM 7502 N N . GLN A 1 959 ? 20.706 0.190 14.853 1.00 54.34 959 GLN A N 1
ATOM 7503 C CA . GLN A 1 959 ? 20.933 -1.166 15.356 1.00 54.34 959 GLN A CA 1
ATOM 7504 C C . GLN A 1 959 ? 20.513 -1.265 16.828 1.00 54.34 959 GLN A C 1
ATOM 7506 O O . GLN A 1 959 ? 19.757 -2.164 17.189 1.00 54.34 959 GLN A O 1
ATOM 7511 N N . ASP A 1 960 ? 20.892 -0.299 17.661 1.00 54.16 960 ASP A N 1
ATOM 7512 C CA . ASP A 1 960 ? 20.618 -0.329 19.100 1.00 54.16 960 ASP A CA 1
ATOM 7513 C C . ASP A 1 960 ? 19.146 -0.051 19.438 1.00 54.16 960 ASP A C 1
ATOM 7515 O O . ASP A 1 960 ? 18.609 -0.631 20.385 1.00 54.16 960 ASP A O 1
ATOM 7519 N N . LYS A 1 961 ? 18.424 0.719 18.609 1.00 54.44 961 LYS A N 1
ATOM 7520 C CA . LYS A 1 961 ? 16.950 0.728 18.637 1.00 54.44 961 LYS A CA 1
ATOM 7521 C C . LYS A 1 961 ? 16.366 -0.643 18.312 1.00 54.44 961 LYS A C 1
ATOM 7523 O O . LYS A 1 961 ? 15.477 -1.091 19.029 1.00 54.44 961 LYS A O 1
ATOM 7528 N N . ARG A 1 962 ? 16.841 -1.319 17.258 1.00 55.62 962 ARG A N 1
ATOM 7529 C CA . ARG A 1 962 ? 16.332 -2.652 16.883 1.00 55.62 962 ARG A CA 1
ATOM 7530 C C . ARG A 1 962 ? 16.572 -3.679 17.996 1.00 55.62 962 ARG A C 1
ATOM 7532 O O . ARG A 1 962 ? 15.650 -4.432 18.293 1.00 55.62 962 ARG A O 1
ATOM 7539 N N . LYS A 1 963 ? 17.727 -3.631 18.679 1.00 54.75 963 LYS A N 1
ATOM 7540 C CA . LYS A 1 963 ? 17.989 -4.391 19.919 1.00 54.75 963 LYS A CA 1
ATOM 7541 C C . LYS A 1 963 ? 16.948 -4.070 21.005 1.00 54.75 963 LYS A C 1
ATOM 7543 O O . LYS A 1 963 ? 16.243 -4.965 21.450 1.00 54.75 963 LYS A O 1
ATOM 7548 N N . LYS A 1 964 ? 16.772 -2.790 21.368 1.00 52.09 964 LYS A N 1
ATOM 7549 C CA . LYS A 1 964 ? 15.863 -2.333 22.450 1.00 52.09 964 LYS A CA 1
ATOM 7550 C C . LYS A 1 964 ? 14.363 -2.615 22.232 1.00 52.09 964 LYS A C 1
ATOM 7552 O O . LYS A 1 964 ? 13.582 -2.441 23.173 1.00 52.09 964 LYS A O 1
ATOM 7557 N N . PHE A 1 965 ? 13.937 -3.012 21.030 1.00 48.72 965 PHE A N 1
ATOM 7558 C CA . PHE A 1 965 ? 12.529 -3.296 20.708 1.00 48.72 965 PHE A CA 1
ATOM 7559 C C . PHE A 1 965 ? 12.226 -4.748 20.305 1.00 48.72 965 PHE A C 1
ATOM 7561 O O . PHE A 1 965 ? 11.048 -5.089 20.203 1.00 48.72 965 PHE A O 1
ATOM 7568 N N . GLN A 1 966 ? 13.227 -5.614 20.129 1.00 47.50 966 GLN A N 1
ATOM 7569 C CA . GLN A 1 966 ? 12.998 -7.047 19.913 1.00 47.50 966 GLN A CA 1
ATOM 7570 C C . GLN A 1 966 ? 12.917 -7.850 21.217 1.00 47.50 966 GLN A C 1
ATOM 7572 O O . GLN A 1 966 ? 13.259 -7.361 22.288 1.00 47.50 966 GLN A O 1
ATOM 7577 N N . ASN A 1 967 ? 12.413 -9.083 21.101 1.00 42.69 967 ASN A N 1
ATOM 7578 C CA . ASN A 1 967 ? 12.442 -10.162 22.097 1.00 42.69 967 ASN A CA 1
ATOM 7579 C C . ASN A 1 967 ? 11.999 -9.829 23.536 1.00 42.69 967 ASN A C 1
ATOM 7581 O O . ASN A 1 967 ? 12.201 -10.640 24.429 1.00 42.69 967 ASN A O 1
ATOM 7585 N N . LYS A 1 968 ? 11.246 -8.740 23.758 1.00 44.28 968 LYS A N 1
ATOM 7586 C CA . LYS A 1 968 ? 10.661 -8.344 25.062 1.00 44.28 968 LYS A CA 1
ATOM 7587 C C . LYS A 1 968 ? 9.734 -9.379 25.745 1.00 44.28 968 LYS A C 1
ATOM 7589 O O . LYS A 1 968 ? 9.127 -9.060 26.762 1.00 44.28 968 LYS A O 1
ATOM 7594 N N . ARG A 1 969 ? 9.570 -10.577 25.171 1.00 42.09 969 ARG A N 1
ATOM 7595 C CA . ARG A 1 969 ? 8.853 -11.745 25.723 1.00 42.09 969 ARG A CA 1
ATOM 7596 C C . ARG A 1 969 ? 9.511 -13.097 25.373 1.00 42.09 969 ARG A C 1
ATOM 7598 O O . ARG A 1 969 ? 8.839 -14.122 25.409 1.00 42.09 969 ARG A O 1
ATOM 7605 N N . LYS A 1 970 ? 10.802 -13.118 25.024 1.00 43.22 970 LYS A N 1
ATOM 7606 C CA . LYS A 1 970 ? 11.626 -14.338 25.001 1.00 43.22 970 LYS A CA 1
ATOM 7607 C C . LYS A 1 970 ? 12.903 -14.052 25.786 1.00 43.22 970 LYS A C 1
ATOM 7609 O O . LYS A 1 970 ? 13.848 -13.505 25.230 1.00 43.22 970 LYS A O 1
ATOM 7614 N N . ILE A 1 971 ? 12.876 -14.406 27.069 1.00 48.47 971 ILE A N 1
ATOM 7615 C CA . ILE A 1 971 ? 14.085 -14.636 27.864 1.00 48.47 971 ILE A CA 1
ATOM 7616 C C . ILE A 1 971 ? 14.818 -15.791 27.173 1.00 48.47 971 ILE A C 1
ATOM 7618 O O . ILE A 1 971 ? 14.215 -16.840 26.936 1.00 48.47 971 ILE A O 1
ATOM 7622 N N . THR A 1 972 ? 16.048 -15.546 26.723 1.00 49.00 972 THR A N 1
ATOM 7623 C CA . THR A 1 972 ? 16.801 -16.479 25.863 1.00 49.00 972 THR A CA 1
ATOM 7624 C C . THR A 1 972 ? 17.756 -17.386 26.625 1.00 49.00 972 THR A C 1
ATOM 7626 O O . THR A 1 972 ? 18.219 -18.363 26.047 1.00 49.00 972 THR A O 1
ATOM 7629 N N . ASP A 1 973 ? 18.021 -17.087 27.894 1.00 54.00 973 ASP A N 1
ATOM 7630 C CA . ASP A 1 973 ? 18.794 -17.931 28.800 1.00 54.00 973 ASP A CA 1
ATOM 7631 C C . ASP A 1 973 ? 17.925 -18.306 30.009 1.00 54.00 973 ASP A C 1
ATOM 7633 O O . ASP A 1 973 ? 17.298 -17.454 30.636 1.00 54.00 973 ASP A O 1
ATOM 7637 N N . SER A 1 974 ? 17.879 -19.595 30.339 1.00 56.72 974 SER A N 1
ATOM 7638 C CA . SER A 1 974 ? 17.212 -20.102 31.538 1.00 56.72 974 SER A CA 1
ATOM 7639 C C . SER A 1 974 ? 17.837 -19.604 32.846 1.00 56.72 974 SER A C 1
ATOM 7641 O O . SER A 1 974 ? 17.146 -19.621 33.863 1.00 56.72 974 SER A O 1
ATOM 7643 N N . SER A 1 975 ? 19.092 -19.139 32.841 1.00 61.97 975 SER A N 1
ATOM 7644 C CA . SER A 1 975 ? 19.736 -18.544 34.022 1.00 61.97 975 SER A CA 1
ATOM 7645 C C . SER A 1 975 ? 19.006 -17.278 34.495 1.00 61.97 975 SER A C 1
ATOM 7647 O O . SER A 1 975 ? 18.720 -17.140 35.684 1.00 61.97 975 SER A O 1
ATOM 7649 N N . GLU A 1 976 ? 18.583 -16.406 33.569 1.00 66.25 976 GLU A N 1
ATOM 7650 C CA . GLU A 1 976 ? 17.870 -15.157 33.874 1.00 66.25 976 GLU A CA 1
ATOM 7651 C C . GLU A 1 976 ? 16.525 -15.396 34.579 1.00 66.25 976 GLU A C 1
ATOM 7653 O O . GLU A 1 976 ? 16.026 -14.509 35.271 1.00 66.25 976 GLU A O 1
ATOM 7658 N N . LEU A 1 977 ? 15.926 -16.588 34.447 1.00 70.00 977 LEU A N 1
ATOM 7659 C CA . LEU A 1 977 ? 14.667 -16.929 35.117 1.00 70.00 977 LEU A CA 1
ATOM 7660 C C . LEU A 1 977 ? 14.829 -17.024 36.645 1.00 70.00 977 LEU A C 1
ATOM 7662 O O . LEU A 1 977 ? 13.880 -16.701 37.365 1.00 70.00 977 LEU A O 1
ATOM 7666 N N . LYS A 1 978 ? 16.030 -17.349 37.151 1.00 78.00 978 LYS A N 1
ATOM 7667 C CA . LYS A 1 978 ? 16.353 -17.297 38.589 1.00 78.00 978 LYS A CA 1
ATOM 7668 C C . LYS A 1 978 ? 16.391 -15.860 39.141 1.00 78.00 978 LYS A C 1
ATOM 7670 O O . LYS A 1 978 ? 16.326 -15.692 40.349 1.00 78.00 978 LYS A O 1
ATOM 7675 N N . ASN A 1 979 ? 16.370 -14.818 38.307 1.00 73.00 979 ASN A N 1
ATOM 7676 C CA . ASN A 1 979 ? 16.211 -13.436 38.787 1.00 73.00 979 ASN A CA 1
ATOM 7677 C C . ASN A 1 979 ? 14.744 -13.064 39.091 1.00 73.00 979 ASN A C 1
ATOM 7679 O O . ASN A 1 979 ? 14.462 -11.929 39.470 1.00 73.00 979 ASN A O 1
ATOM 7683 N N . PHE A 1 980 ? 13.793 -13.993 38.915 1.00 71.31 980 PHE A N 1
ATOM 7684 C CA . PHE A 1 980 ? 12.367 -13.761 39.154 1.00 71.31 980 PHE A CA 1
ATOM 7685 C C . PHE A 1 980 ? 11.794 -14.761 40.176 1.00 71.31 980 PHE A C 1
ATOM 7687 O O . PHE A 1 980 ? 12.028 -15.968 40.048 1.00 71.31 980 PHE A O 1
ATOM 7694 N N . PRO A 1 981 ? 10.992 -14.303 41.159 1.00 78.88 981 PRO A N 1
ATOM 7695 C CA . PRO A 1 981 ? 10.431 -15.171 42.189 1.00 78.88 981 PRO A CA 1
ATOM 7696 C C . PRO A 1 981 ? 9.362 -16.127 41.637 1.00 78.88 981 PRO A C 1
ATOM 7698 O O . PRO A 1 981 ? 8.438 -15.739 40.910 1.00 78.88 981 PRO A O 1
ATOM 7701 N N . CYS A 1 982 ? 9.444 -17.394 42.037 1.00 79.75 982 CYS A N 1
ATOM 7702 C CA . CYS A 1 982 ? 8.507 -18.438 41.650 1.00 79.75 982 CYS A CA 1
ATOM 7703 C C . CYS A 1 982 ? 7.139 -18.230 42.312 1.00 79.75 982 CYS A C 1
ATOM 7705 O O . CYS A 1 982 ? 6.928 -18.542 43.486 1.00 79.75 982 CYS A O 1
ATOM 7707 N N . LYS A 1 983 ? 6.155 -17.773 41.529 1.00 77.00 983 LYS A N 1
ATOM 7708 C CA . LYS A 1 983 ? 4.782 -17.555 42.019 1.00 77.00 983 LYS A CA 1
ATOM 7709 C C . LYS A 1 983 ? 4.128 -18.821 42.585 1.00 77.00 983 LYS A C 1
ATOM 7711 O O . LYS A 1 983 ? 3.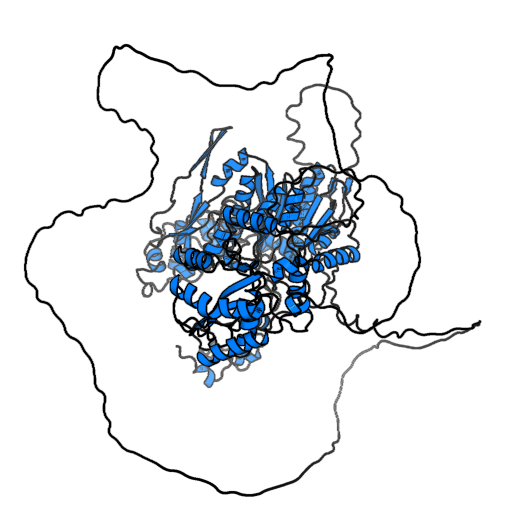391 -18.717 43.555 1.00 77.00 983 LYS A O 1
ATOM 7716 N N . ARG A 1 984 ? 4.444 -20.006 42.040 1.00 76.75 984 ARG A N 1
ATOM 7717 C CA . ARG A 1 984 ? 3.974 -21.294 42.586 1.00 76.75 984 ARG A CA 1
ATOM 7718 C C . ARG A 1 984 ? 4.608 -21.621 43.939 1.00 76.75 984 ARG A C 1
ATOM 7720 O O . ARG A 1 984 ? 3.930 -22.172 44.794 1.00 76.75 984 ARG A O 1
ATOM 7727 N N . PHE A 1 985 ? 5.866 -21.243 44.172 1.00 77.75 985 PHE A N 1
ATOM 7728 C CA . PHE A 1 985 ? 6.526 -21.437 45.468 1.00 77.75 985 PHE A CA 1
ATOM 7729 C C . PHE A 1 985 ? 5.935 -20.506 46.533 1.00 77.75 985 PHE A C 1
ATOM 7731 O O . PHE A 1 985 ? 5.545 -20.978 47.596 1.00 77.75 985 PHE A O 1
ATOM 7738 N N . LYS A 1 986 ? 5.684 -19.229 46.188 1.00 70.56 986 LYS A N 1
ATOM 7739 C CA . LYS A 1 986 ? 4.914 -18.283 47.032 1.00 70.56 986 LYS A CA 1
ATOM 7740 C C . LYS A 1 986 ? 3.474 -18.753 47.335 1.00 70.56 986 LYS A C 1
ATOM 7742 O O . LYS A 1 986 ? 2.814 -18.189 48.198 1.00 70.56 986 LYS A O 1
ATOM 7747 N N . GLN A 1 987 ? 2.986 -19.769 46.621 1.00 73.25 987 GLN A N 1
ATOM 7748 C CA . GLN A 1 987 ? 1.669 -20.398 46.773 1.00 73.25 987 GLN A CA 1
ATOM 7749 C C . GLN A 1 987 ? 1.757 -21.866 47.247 1.00 73.25 987 GLN A C 1
ATOM 7751 O O . GLN A 1 987 ? 0.800 -22.614 47.059 1.00 73.25 987 GLN A O 1
ATOM 7756 N N . GLY A 1 988 ? 2.901 -22.320 47.778 1.00 75.62 988 GLY A N 1
ATOM 7757 C CA . GLY A 1 988 ? 3.084 -23.686 48.304 1.00 75.62 988 GLY A CA 1
ATOM 7758 C C . GLY A 1 988 ? 2.945 -24.830 47.283 1.00 75.62 988 GLY A C 1
ATOM 7759 O O . GLY A 1 988 ? 2.882 -25.991 47.668 1.00 75.62 988 GLY A O 1
ATOM 7760 N N . SER A 1 989 ? 2.891 -24.530 45.982 1.00 79.00 989 SER A N 1
ATOM 7761 C CA . SER A 1 989 ? 2.512 -25.461 44.902 1.00 79.00 989 SER A CA 1
ATOM 7762 C C . SER A 1 989 ? 3.631 -25.728 43.883 1.00 79.00 989 SER A C 1
ATOM 7764 O O . SER A 1 989 ? 3.387 -26.222 42.778 1.00 79.00 989 SER A O 1
ATOM 7766 N N . CYS A 1 990 ? 4.885 -25.401 44.216 1.00 80.19 990 CYS A N 1
ATOM 7767 C CA . CYS A 1 990 ? 6.030 -25.668 43.344 1.00 80.19 990 CYS A CA 1
ATOM 7768 C C . CYS A 1 990 ? 6.588 -27.087 43.544 1.00 80.19 990 CYS A C 1
ATOM 7770 O O . CYS A 1 990 ? 7.503 -27.300 44.333 1.00 80.19 990 CYS A O 1
ATOM 7772 N N . GLN A 1 991 ? 6.091 -28.043 42.758 1.00 80.88 991 GLN A N 1
ATOM 7773 C CA . GLN A 1 991 ? 6.557 -29.441 42.753 1.00 80.88 991 GLN A CA 1
ATOM 7774 C C . GLN A 1 991 ? 8.016 -29.638 42.281 1.00 80.88 991 GLN A C 1
ATOM 7776 O O . GLN A 1 991 ? 8.523 -30.753 42.322 1.00 80.88 991 GLN A O 1
ATOM 7781 N N . PHE A 1 992 ? 8.697 -28.587 41.809 1.00 77.81 992 PHE A N 1
ATOM 7782 C CA . PHE A 1 992 ? 10.018 -28.698 41.176 1.00 77.81 992 PHE A CA 1
ATOM 7783 C C . PHE A 1 992 ? 11.206 -28.447 42.116 1.00 77.81 992 PHE A C 1
ATOM 7785 O O . PHE A 1 992 ? 12.339 -28.701 41.707 1.00 77.81 992 PHE A O 1
ATOM 7792 N N . GLY A 1 993 ? 10.981 -27.958 43.343 1.00 74.50 993 GLY A N 1
ATOM 7793 C CA . GLY A 1 993 ? 12.065 -27.650 44.290 1.00 74.50 993 GLY A CA 1
ATOM 7794 C C . GLY A 1 993 ? 13.164 -26.787 43.655 1.00 74.50 993 GLY A C 1
ATOM 7795 O O . GLY A 1 993 ? 12.876 -25.892 42.858 1.00 74.50 993 GLY A O 1
ATOM 7796 N N . ASP A 1 994 ? 14.426 -27.092 43.935 1.00 70.12 994 ASP A N 1
ATOM 7797 C CA . ASP A 1 994 ? 15.580 -26.331 43.424 1.00 70.12 994 ASP A CA 1
ATOM 7798 C C . ASP A 1 994 ? 15.739 -26.410 41.895 1.00 70.12 994 ASP A C 1
ATOM 7800 O O . ASP A 1 994 ? 16.270 -25.483 41.268 1.00 70.12 994 ASP A O 1
ATOM 7804 N N . LYS A 1 995 ? 15.184 -27.470 41.280 1.00 74.31 995 LYS A N 1
ATOM 7805 C CA . LYS A 1 995 ? 15.099 -27.669 39.820 1.00 74.31 995 LYS A CA 1
ATOM 7806 C C . LYS A 1 995 ? 14.076 -26.740 39.148 1.00 74.31 995 LYS A C 1
ATOM 7808 O O . LYS A 1 995 ? 13.953 -26.750 37.924 1.00 74.31 995 LYS A O 1
ATOM 7813 N N . CYS A 1 996 ? 13.341 -25.925 39.907 1.00 76.88 996 CYS A N 1
ATOM 7814 C CA . CYS A 1 996 ? 12.514 -24.857 39.356 1.00 76.88 996 CYS A CA 1
ATOM 7815 C C . CYS A 1 996 ? 13.381 -23.838 38.598 1.00 76.88 996 CYS A C 1
ATOM 7817 O O . CYS A 1 996 ? 14.376 -23.347 39.126 1.00 76.88 996 CYS A O 1
ATOM 7819 N N . CYS A 1 997 ? 12.988 -23.461 37.379 1.00 74.94 997 CYS A N 1
ATOM 7820 C CA . CYS A 1 997 ? 13.693 -22.432 36.606 1.00 74.94 997 CYS A CA 1
ATOM 7821 C C . CYS A 1 997 ? 13.569 -21.019 37.210 1.00 74.94 997 CYS A C 1
ATOM 7823 O O . CYS A 1 997 ? 14.392 -20.162 36.919 1.00 74.94 997 CYS A O 1
ATOM 7825 N N . TYR A 1 998 ? 12.569 -20.781 38.062 1.00 78.56 998 TYR A N 1
ATOM 7826 C CA . TYR A 1 998 ? 12.395 -19.537 38.816 1.00 78.56 998 TYR A CA 1
ATOM 7827 C C . TYR A 1 998 ? 13.035 -19.639 40.207 1.00 78.56 998 TYR A C 1
ATOM 7829 O O . TYR A 1 998 ? 13.241 -20.742 40.718 1.00 78.56 998 TYR A O 1
ATOM 7837 N N . SER A 1 999 ? 13.351 -18.505 40.835 1.00 79.75 999 SER A N 1
ATOM 7838 C CA . SER A 1 999 ? 13.977 -18.506 42.163 1.00 79.75 999 SER A CA 1
ATOM 7839 C C . SER A 1 999 ? 12.974 -18.704 43.301 1.00 79.75 999 SER A C 1
ATOM 7841 O O . SER A 1 999 ? 11.810 -18.307 43.216 1.00 79.75 999 SER A O 1
ATOM 7843 N N . HIS A 1 1000 ? 13.446 -19.357 44.360 1.00 85.19 1000 HIS A N 1
ATOM 7844 C CA . HIS A 1 1000 ? 12.749 -19.592 45.626 1.00 85.19 1000 HIS A CA 1
ATOM 7845 C C . HIS A 1 1000 ? 13.301 -18.706 46.764 1.00 85.19 1000 HIS A C 1
ATOM 7847 O O . HIS A 1 1000 ? 12.889 -18.855 47.909 1.00 85.19 1000 HIS A O 1
ATOM 7853 N N . ASP A 1 1001 ? 14.216 -17.788 46.437 1.00 78.75 1001 ASP A N 1
ATOM 7854 C CA . ASP A 1 1001 ? 14.884 -16.869 47.359 1.00 78.75 1001 ASP A CA 1
ATOM 7855 C C . ASP A 1 1001 ? 13.879 -15.956 48.104 1.00 78.75 1001 ASP A C 1
ATOM 7857 O O . ASP A 1 1001 ? 13.113 -15.234 47.445 1.00 78.75 1001 ASP A O 1
ATOM 7861 N N . PRO A 1 1002 ? 13.869 -15.963 49.454 1.00 64.69 1002 PRO A N 1
ATOM 7862 C CA . PRO A 1 1002 ? 13.044 -15.073 50.270 1.00 64.69 1002 PRO A CA 1
ATOM 7863 C C . PRO A 1 1002 ? 13.208 -13.580 49.953 1.00 64.69 1002 PRO A C 1
ATOM 7865 O O . PRO A 1 1002 ? 12.209 -12.857 49.937 1.00 64.69 1002 PRO A O 1
ATOM 7868 N N . GLU A 1 1003 ? 14.420 -13.107 49.651 1.00 66.06 1003 GLU A N 1
ATOM 7869 C CA . GLU A 1 1003 ? 14.693 -11.676 49.451 1.00 66.06 1003 GLU A CA 1
ATOM 7870 C C . GLU A 1 1003 ? 14.083 -11.145 48.146 1.00 66.06 1003 GLU A C 1
ATOM 7872 O O . GLU A 1 1003 ? 13.628 -10.000 48.078 1.00 66.06 1003 GLU A O 1
ATOM 7877 N N . LEU A 1 1004 ? 13.996 -11.989 47.113 1.00 61.94 1004 LEU A N 1
ATOM 7878 C CA . LEU A 1 1004 ? 13.318 -11.670 45.849 1.00 61.94 1004 LEU A CA 1
ATOM 7879 C C . LEU A 1 1004 ? 11.793 -11.831 45.931 1.00 61.94 1004 LEU A C 1
ATOM 7881 O O . LEU A 1 1004 ? 11.063 -11.282 45.101 1.00 61.94 1004 LEU A O 1
ATOM 7885 N N . LEU A 1 1005 ? 11.285 -12.578 46.915 1.00 58.38 1005 LEU A N 1
ATOM 7886 C CA . LEU A 1 1005 ? 9.850 -12.799 47.094 1.00 58.38 1005 LEU A CA 1
ATOM 7887 C C . LEU A 1 1005 ? 9.127 -11.572 47.669 1.00 58.38 1005 LEU A C 1
ATOM 7889 O O . LEU A 1 1005 ? 7.937 -11.408 47.375 1.00 58.38 1005 LEU A O 1
ATOM 7893 N N . ASP A 1 1006 ? 9.803 -10.711 48.435 1.00 56.50 1006 ASP A N 1
ATOM 7894 C CA . ASP A 1 1006 ? 9.168 -9.585 49.143 1.00 56.50 1006 ASP A CA 1
ATOM 7895 C C . ASP A 1 1006 ? 9.228 -8.235 48.395 1.00 56.50 1006 ASP A C 1
ATOM 7897 O O . ASP A 1 1006 ? 8.403 -7.352 48.626 1.00 56.50 1006 ASP A O 1
ATOM 7901 N N . GLN A 1 1007 ? 10.090 -8.109 47.377 1.00 52.66 1007 GLN A N 1
ATOM 7902 C CA . GLN A 1 1007 ? 10.243 -6.914 46.517 1.00 52.66 1007 GLN A CA 1
ATOM 7903 C C . GLN A 1 1007 ? 9.038 -6.628 45.583 1.00 52.66 1007 GLN A C 1
ATOM 7905 O O . GLN A 1 1007 ? 9.162 -5.937 44.575 1.00 52.66 1007 GLN A O 1
ATOM 7910 N N . THR A 1 1008 ? 7.851 -7.167 45.880 1.00 44.94 1008 THR A N 1
ATOM 7911 C CA . THR A 1 1008 ? 6.643 -7.082 45.036 1.00 44.94 1008 THR A CA 1
ATOM 7912 C C . THR A 1 1008 ? 5.479 -6.349 45.711 1.00 44.94 1008 THR A C 1
ATOM 7914 O O . THR A 1 1008 ? 4.351 -6.843 45.750 1.00 44.94 1008 THR A O 1
ATOM 7917 N N . LYS A 1 1009 ? 5.735 -5.123 46.187 1.00 32.59 1009 LYS A N 1
ATOM 7918 C CA . LYS A 1 1009 ? 4.696 -4.100 46.417 1.00 32.59 1009 LYS A CA 1
ATOM 7919 C C . LYS A 1 1009 ? 4.666 -3.130 45.219 1.00 32.59 1009 LYS A C 1
ATOM 7921 O O . LYS A 1 1009 ? 5.740 -2.753 44.759 1.00 32.59 1009 LYS A O 1
ATOM 7926 N N . PRO A 1 1010 ? 3.487 -2.774 44.673 1.00 36.22 1010 PRO A N 1
ATOM 7927 C CA . PRO A 1 1010 ? 3.396 -1.953 43.466 1.00 36.22 1010 PRO A CA 1
ATOM 7928 C C . PRO A 1 1010 ? 3.393 -0.443 43.750 1.00 36.22 1010 PRO A C 1
ATOM 7930 O O . PRO A 1 1010 ? 2.724 0.009 44.680 1.00 36.22 1010 PRO A O 1
ATOM 7933 N N . GLU A 1 1011 ? 4.048 0.303 42.858 1.00 27.61 1011 GLU A N 1
ATOM 7934 C CA . GLU A 1 1011 ? 3.641 1.647 42.409 1.00 27.61 1011 GLU A CA 1
ATOM 7935 C C . GLU A 1 1011 ? 3.021 1.534 41.000 1.00 27.61 1011 GLU A C 1
ATOM 7937 O O . GLU A 1 1011 ? 3.480 0.652 40.230 1.00 27.61 1011 GLU A O 1
#

Sequence (1011 aa):
MMAQRFSMTRLQISRSNSKTHRHTMVKPMLNKKQMQKRLKWAKQHGEWTAEDWQKVVFSDGSRFCISFGDQGLRVCRRGGETYNHECVKRSVKFPQSVMVWGCMSARGVGKLCFLKKTVNAAVYQDVLETFLIPTVEEQFGKEDFIFQQDLAPAHAAKSTKDWFTRKQLEVLAWPANSPDLNVIENLWAIIKRKIRDRKPTKLDQLKQNIATAWEAEMDIKTFYGSKNEHGSEVPSDSEDSELEDESDSGEEWLLESGLTLSVVWRKREDKRSSDPSEVPRARGESSTDAGVKWLKFGQPPLLEQPIPHISNFSTAPKQCIHHRYSLCLPPLHLPTAGSVRVESPSNRNDPQIRRESHPGAAAGSGRVFPRERGAVLGDPLCCAPLSALEEEEAVQCCVCLPPPQPSIVTVILHLHRTPSGLRSCPRKELRSWAASRRNCGEGRQGGHFVPSANEVFYNPVQEFNRDLTCAVITEFARDVLAQRGVKVEVSGEREPSWCLSETEEQMTGAINEQTEETNGGKEPMETARAGDKCERGLRVLEGLAASGLRSVRFALEVPGLHSVTANDFSAKAAALIARNADYNRVSHLVEASCKDASLLMYEKRGRKDRYDVIDLDPYGSPSPFIDAAVQAVSEGGLLCITCTDMAVMAGNSGETCYSKYGSVSIKSKFCHEMALRIILHSLDQRAGVYQRYIQPLLSISVDFYIRVFVRVFTGQAKVKNSASKQALIYNCVGCGSFHLQRMGRRTSNGKNMKYSAATGPPVGPECEHCGHRHQLGGPVWAEPIHDQDFVQRVLSSVSVNPTRFGTSRRIEGVLSMVTEELEDVPLYYTVDNLSSTIHCNTPPLLQFRSALLHAGHRVSLSHACKNALKTDAPAKVIWDVMRCWEKSNPVKREKLSETSPAFKILSTDPSLEACFTVRDDANPQSRRKHLTRFQENPQAFWGPKARAKAGGGISTDLQDKRKKFQNKRKITDSSELKNFPCKRFKQGSCQFGDKCCYSHDPELLDQTKPE

Radius of gyration: 41.4 Å; chains: 1; bounding box: 122×115×126 Å

Organism: NCBI:txid88201

pLDDT: mean 70.17, std 28.66, range [22.38, 98.75]

Secondary structure (DSSP, 8-state):
-HHHHHHHHHHHTTSS------PPPP-PPPPHHHHHHHHHHHHHTSS--HHHHHTEEEEEEEEEE--SS-S-------SSGGG-TTSS----SS--EEEEEEEE-SS-B---EEE-S---HHHHHHHIIIIIHHHHHHHTTTS--EEE----HHHHSHHHHHHHHHTT-EE--PPSS-GGG-THHHHHHHHHHHHHHH---SHHHHHHHHHHHHHTTS-GGGGT-----S---------------------------PPP--------------------------------------------------------------------PPPPPPPP--------------------------------------------------------------------------------------------STTTTTS--EEEE-SSS-EEEEPSTTSS---GGGHHHHHHHHHHHHHHHHHHHGGGTEEE--TTPPPPTTTTSSSSTTTSS----------------EEE-SSSEEEEEEEEEETT-TTSHHHHHHHHH-SSEEEEEEE-S-HHHHHHHHHHHHHHT-TTTEEEE-S-HHHHHHHTTSTTT-EEEEEE--SS--TTTHHHHHHHEEEEEEEEEEE--HHIIIII-HHHHHHHHSSB---STTHHHHHHHHHHHHHHHHHHHTTEEEEEEEEEEETTEEEEEEEEEE-HHHHTTHHHHEEEEEEETTT--EEEEESEEEEEETTEEEEEEPP--SS-SB-TTTS-BEEEEEEEE-S-S--HHHHHHHHHHHHH-TTSSTTHHHHHHHHHHHTTS-SSS-S-EEHHHHHHHHTPPPPPHHHHHHHHHHTT--EEE-TT-TTEEEES--HHHHHHHHHHHHHHS---GGGS-TTSHHHHHHTS--SS----PPPGGGS-HHHHTT--SS----STT-SPPPPP-TTS---HHHHHHHHHHS-TT----GGGGGGSB-TTGGGT--TTGGG-SSB--HHHHH-----

Foldseek 3Di:
DQVVLLVVLVVVVVPPDDDDDDDDDDADDDDPVLLVVVVVLCVVCVPPDLVNQQLEKFKDKDKDFQDPDAPDDPDDDDPPCCPPPNNDDDDDPDTDMWIKIWIAGLQFTWDIDTDPDDDALVNVLVCCVVTVVVRCCVRAVPHHHEYEDAPPPSCVDPVNVVSCVVVVHHYPDDRHRPPVPGPVVVLVVQLSVQLSVVNDDDPVSSVVSSVVSRVVCGVVNSSSDDDDDDDDDDDDDDDDDDDDDDDDDDDDDDDDDRDDDDDDDDDDDDDDDDDDDDDDDDDDDDDDDDDDDDDDDDDDDDDDDDDDDDDDDDDDDDDDDDDDDDDDDDDDDDDDDDDDDDDDDDDDDDDDDDDDDDDDDDDDDDDDDDDDDDDDDDDDDDDDDDDDDDDDDDDDDDDDDDDDDDDDDDDDDDDDDDDDDDDDDDPDPPPPVPPDFDWDDFFDQAIAGDHFFQPFDDDPLCQVVLVLVLLLLQLVQCVPVVVVLAAEDAPQFDDDPPPPPPPPVVPPPDDDDDDDDDPDDDDHRHYWYALDADCSFFEEEELACRQLRSVLCCNHRHIRANAYEYEHLDPVSLVNNCVSCVVSVNNNHYHRYNDNSLVVLQVQLDQVRAGLEYEDDDDAACLVRLLSNLRRHYAQGKYKYKHLNLCQQCQVPQVVLCVRQVKGHHNAPLSLLSSQQSNQLSNQVSNLVVQKGKDWADWARADRMIITMITIHHHNPVSLCSQQQWWKWWAFPFQRAIDTHRQKDWDDPDPDIDIGGGDDDPDDQADPQFRGGTDIIDRTGQAFNHDLVSLVSSLVVLVSCVSRGPCSLQSNLASLQVNQDDRNFRTWDFQVSNCVSQVWDGDDLQLLLVQCVVVVKDWGAHLSDPRTMTIPDHPLSSLLSVLLVCVVTPDPLVPDDCNHSNNSNNVDHRPDHTGSPGDPVSQRPSVVVVTPSDDDDPDQLDDDDDNRDPPRDDDPSSNVVSVVPPDPPDPPDLQCQCLAADPCLVVVRPPCPPNDSYHPDPVRVPPDDDD

InterPro domains:
  IPR000571 Zinc finger, CCCH-type [PF00642] (981-1002)
  IPR000571 Zinc finger, CCCH-type [PS50103] (976-1003)
  IPR000571 Zinc finger, CCCH-type [SM00356] (976-1002)
  IPR002905 tRNA methyltransferase, Trm1 [PF02005] (449-883)
  IPR002905 tRNA methyltransferase, Trm1 [PS51626] (438-882)
  IPR002905 tRNA methyltransferase, Trm1 [PTHR10631] (451-949)
  IPR002905 tRNA methyltransferase, Trm1 [TIGR00308] (450-885)
  IPR029063 S-adenosyl-L-methionine-dependent methyltransferase superfamily [G3DSA:3.40.50.150] (441-824)
  IPR029063 S-adenosyl-L-methionine-dependent methyltransferase superfamily [SSF53335] (448-884)
  IPR036397 Ribonuclease H superfamily [G3DSA:3.30.420.10] (19-225)
  IPR038717 Tc1-like transposase, DDE domain [PF13358] (56-207)
  IPR042296 tRNA methyltransferase, Trm1, C-terminal [G3DSA:3.30.56.70] (826-884)